Protein AF-A0A0R3S498-F1 (afdb_monomer)

Foldseek 3Di:
DDPPPVDPVVVVVVVVVVVVVVVVVVVVVVVVVVVVVVVVVVVVVVVVVVVVVVVVVVVVVVVVVVVVVVVVVVVVVVVVVVVVVVVVVVVVVVVVVVVVVLVVVLVVLVVVLVVLVVVLVVLVVVLVVLVVLLPDDDDDDPPCVVVSVVVSVVSVVVSVVSVVVSVVSVVVSVVSVVVSVVSVVVVVVVVVVVVVVPDDDDDDDDPDPPDDDDDDVVVVVVVVVVVVVVVVVVVVVVVVVVVVVVVVVVVVVVVVVVVVVVVVVVVVVVPPPDDDDDDDDDCVVVVVVVVVVVVVVVVVVVVVVVVVVVVVVVVVVVVVVVVVVVVVVVVVVVVVVVVVVVVVVVVVVVVVVVVVVVVVVVVVVVVVVVVVVVVVVVVVVVVVVVVVVVVVVVVVVVVVVVVVVVVVVVVVVVVVVVVVVVVVVVVVVVVVVVVVVVVVVVVVVVVVVVVVVVVVVVVVVVVVVVVVVVVVVVVVVVVVVVVVVVVVVVVVVVVVVVVVVVVVVVVVVVVVVVVVVVVVVVVVVVVVVVVVVVVVVVCPVVDDPDDDDDEDEYDEDYDEYYDEEYYDYDDYDDDDDDPDPDDDDDDDDDDDDDDDDPVPPVVVPDPPDDDDDDDDPDPPVPVPVPPPPPDDDDDDDDDDPDVVCVVVVVVVVVVVVVVVVVVVVVVVVVVVVVVVVVVVVVVVVVVVVVVVVVVVVVVVVVVVVVVVVVVVVVVVVVVVVVVVVVVVVVVVVVVVVVVVVVVVVVVVVVVVVVVVVVVVVVVVVVVVVVVVVVVVVVVVVVVVVVVVVVVVVVVVVVVVVVVVVVVPDDDDDDYDDDDDPPVVVVVVVVVVVVVVVVVVVVVVVVVVVVVVVVVVVVVVVVVVVVVVVVVVVVVVVVVVVVVVVVVVVVVVVVVVVVVVVVVVVVVVVVVVVVVVVVVVVVVVVVVVVVVVVVVVVVVVVVVVVVVVVVVVVVPDDVVVVVVVVVVVVPPPPDPWAAAPVPGDINPHHVVVDPVVPDDDDDDDDDDDDPDDDDDFAAAPVPGDTHDHVPDD

pLDDT: mean 72.14, std 18.14, range [28.45, 95.31]

Mean predicted aligned error: 26.69 Å

Radius of gyration: 90.66 Å; Cα contacts (8 Å, |Δi|>4): 85; chains: 1; bounding box: 261×166×275 Å

InterPro domains:
  IPR032108 CLIP1, zinc knuckle [PF16641] (976-993)
  IPR032108 CLIP1, zinc knuckle [PF16641] (1016-1029)

Organism: NCBI:txid1147741

Secondary structure (DSSP, 8-state):
------SHHHHHHHHHHHHHHHHHHHHHHHHHHHHHHHHHHHHHHHHHHHHHHHHHHHHHHHHHHHHHHHHHHHHHHHHHHHHHHHHHHHHHHHHHHHHHHHHHHHHHHHHHHHHHHHHHHHHHHHHHHHHHHH-------TTTHHHHHHHHHHHHHHHHHHHHHHHHHHHHHHHHHHHHHHHHHHHHHHHHHHHHHT-----S---STT-S---SHHHHHHHHHHHHHHHHHHHHHHHHHHHHHHHHHHHHHHHHHHHHHHHHHHHHHTSSS--------S-HHHHHHHHHHHHHHHHHHHHHHHHHHHHHHHHHHHHHHHHHHHHHHHHHHHHHHHHHHHHHHHHHHHHHHHHHHHHHHHHHHHHHHHHHHHHHHHHHHHHHHHHHHHHHHHHHHHHHHHHHHHHHHHHHHHHHHHHHHHHHHHHHHHHHHHHHHHHHHHHHHHHHHHHHHHHHHHHHHHHHHHHHHHHHHHHHHHHHHHHHHHHHHHHHHHHHHHHHHHHHHHHHHHHHHHHHHHHHHHHHHHHHHHHHHHHHHGGGGS-----------------------------------SSSS-S-----SSS-------TTSGGGTT--S--------SSHHHHHTTSSSS-----------HHHHHHHHHHHHHHHHHHHHHHHHHHHHHHHHHHHHHHHHHHHHHHHHHHHHHHHHHHHHHHHHHHHHHHHHHHHHHHHHHHHHHHHHHHHHHHHHHHHHHHHHHHHHHHHHHHHHHHHHHHHHHHHHHHHHHHHHHHHHHHHHHHHHHHHHHHHHHHHHHTTTGGG------------TTHHHHHHHHHHHHHHHHHHHHHHHHHHHHHHHHHHHHHHHHHHHHHHHHHHHHHHHHHHHHHHHHHHHHHHHHHHHHHHHHHHHHHHHHHHHHHHHHHHHHHHHHHHHHHHHHHHHHHHHHHHHHHHHHHHHHHS-HHHHHHHHHHHTT---PPPPEETTTTEESS--GGG-GGGS--S----------PPPPPPPB-TTT--BSS-TT--

Structure (mmCIF, N/CA/C/O backbone):
data_AF-A0A0R3S498-F1
#
_entry.id   AF-A0A0R3S498-F1
#
loop_
_atom_site.group_PDB
_atom_site.id
_atom_site.type_symbol
_atom_site.label_atom_id
_atom_site.label_alt_id
_atom_site.label_comp_id
_atom_site.label_asym_id
_atom_site.label_entity_id
_atom_site.label_seq_id
_atom_site.pdbx_PDB_ins_code
_atom_site.Cartn_x
_atom_site.Cartn_y
_atom_site.Cartn_z
_atom_site.occupancy
_atom_site.B_iso_or_equiv
_atom_site.auth_seq_id
_atom_site.auth_comp_id
_atom_site.auth_asym_id
_atom_site.auth_atom_id
_atom_site.pdbx_PDB_model_num
ATOM 1 N N . ARG A 1 1 ? -18.315 70.096 49.440 1.00 39.25 1 ARG A N 1
ATOM 2 C CA . ARG A 1 1 ? -18.188 70.009 50.917 1.00 39.25 1 ARG A CA 1
ATOM 3 C C . ARG A 1 1 ? -17.242 68.852 51.212 1.00 39.25 1 ARG A C 1
ATOM 5 O O . ARG A 1 1 ? -17.454 67.821 50.584 1.00 39.25 1 ARG A O 1
ATOM 12 N N . PRO A 1 2 ? -16.222 68.995 52.071 1.00 44.56 2 PRO A N 1
ATOM 13 C CA . PRO A 1 2 ? -15.453 67.844 52.532 1.00 44.56 2 PRO A CA 1
ATOM 14 C C . PRO A 1 2 ? -16.332 66.986 53.450 1.00 44.56 2 PRO A C 1
ATOM 16 O O . PRO A 1 2 ? -16.990 67.524 54.342 1.00 44.56 2 PRO A O 1
ATOM 19 N N . PHE A 1 3 ? -16.350 65.671 53.242 1.00 49.38 3 PHE A N 1
ATOM 20 C CA . PHE A 1 3 ? -16.829 64.740 54.262 1.00 49.38 3 PHE A CA 1
ATOM 21 C C . PHE A 1 3 ? -15.697 64.578 55.278 1.00 49.38 3 PHE A C 1
ATOM 23 O O . PHE A 1 3 ? -14.739 63.848 55.039 1.00 49.38 3 PHE A O 1
ATOM 30 N N . ILE A 1 4 ? -15.768 65.319 56.385 1.00 53.81 4 ILE A N 1
ATOM 31 C CA . ILE A 1 4 ? -14.825 65.149 57.492 1.00 53.81 4 ILE A CA 1
ATOM 32 C C . ILE A 1 4 ? -15.234 63.873 58.224 1.00 53.81 4 ILE A C 1
ATOM 34 O O . ILE A 1 4 ? -16.134 63.890 59.062 1.00 53.81 4 ILE A O 1
ATOM 38 N N . ILE A 1 5 ? -14.590 62.760 57.877 1.00 55.25 5 ILE A N 1
ATOM 39 C CA . ILE A 1 5 ? -14.733 61.495 58.596 1.00 55.25 5 ILE A CA 1
ATOM 40 C C . ILE A 1 5 ? -13.978 61.651 59.922 1.00 55.25 5 ILE A C 1
ATOM 42 O O . ILE A 1 5 ? -12.772 61.438 60.002 1.00 55.25 5 ILE A O 1
ATOM 46 N N . SER A 1 6 ? -14.691 62.112 60.949 1.00 55.38 6 SER A N 1
ATOM 47 C CA . SER A 1 6 ? -14.163 62.477 62.272 1.00 55.38 6 SER A CA 1
ATOM 48 C C . SER A 1 6 ? -14.044 61.300 63.252 1.00 55.38 6 SER A C 1
ATOM 50 O O . SER A 1 6 ? -13.807 61.505 64.439 1.00 55.38 6 SER A O 1
ATOM 52 N N . SER A 1 7 ? -14.188 60.065 62.764 1.00 62.16 7 SER A N 1
ATOM 53 C CA . SER A 1 7 ? -13.921 58.833 63.508 1.00 62.16 7 SER A CA 1
ATOM 54 C C . SER A 1 7 ? -12.735 58.114 62.872 1.00 62.16 7 SER A C 1
ATOM 56 O O . SER A 1 7 ? -12.737 57.907 61.659 1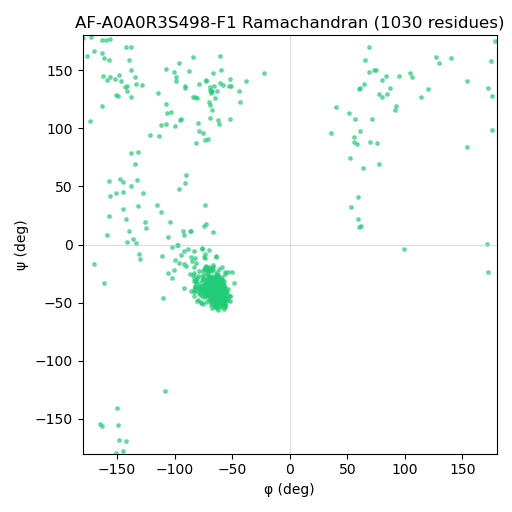.00 62.16 7 SER A O 1
ATOM 58 N N . SER A 1 8 ? -11.749 57.713 63.683 1.00 64.31 8 SER A N 1
ATOM 59 C CA . SER A 1 8 ? -10.558 56.973 63.233 1.00 64.31 8 SER A CA 1
ATOM 60 C C . SER A 1 8 ? -10.926 55.735 62.418 1.00 64.31 8 SER A C 1
ATOM 62 O O . SER A 1 8 ? -10.404 55.544 61.325 1.00 64.31 8 SER A O 1
ATOM 64 N N . ARG A 1 9 ? -11.922 54.978 62.890 1.00 65.94 9 ARG A N 1
ATOM 65 C CA . ARG A 1 9 ? -12.427 53.761 62.247 1.00 65.94 9 ARG A CA 1
ATOM 66 C C . ARG A 1 9 ? -12.847 53.989 60.793 1.00 65.94 9 ARG A C 1
ATOM 68 O O . ARG A 1 9 ? -12.463 53.231 59.919 1.00 65.94 9 ARG A O 1
ATOM 75 N N . GLY A 1 10 ? -13.547 55.090 60.511 1.00 70.31 10 GLY A N 1
ATOM 76 C CA . GLY A 1 10 ? -13.954 55.430 59.143 1.00 70.31 10 GLY A CA 1
ATOM 77 C C . GLY A 1 10 ? -12.802 55.907 58.244 1.00 70.31 10 GLY A C 1
ATOM 78 O O . GLY A 1 10 ? -12.945 55.903 57.024 1.00 70.31 10 GLY A O 1
ATOM 79 N N . GLN A 1 11 ? -11.670 56.327 58.819 1.00 73.00 11 GLN A N 1
ATOM 80 C CA . GLN A 1 11 ? -10.445 56.613 58.064 1.00 73.00 11 GLN A CA 1
ATOM 81 C C . GLN A 1 11 ? -9.660 55.324 57.785 1.00 73.00 11 GLN A C 1
ATOM 83 O O . GLN A 1 11 ? -9.147 55.165 56.681 1.00 73.00 11 GLN A O 1
ATOM 88 N N . GLU A 1 12 ? -9.632 54.385 58.735 1.00 75.81 12 GLU A N 1
ATOM 89 C CA . GLU A 1 12 ? -9.093 53.031 58.547 1.00 75.81 12 GLU A CA 1
ATOM 90 C C . GLU A 1 12 ? -9.887 52.261 57.479 1.00 75.81 12 GLU A C 1
ATOM 92 O O . GLU A 1 12 ? -9.286 51.707 56.561 1.00 75.81 12 GLU A O 1
ATOM 97 N N . ASP A 1 13 ? -11.224 52.303 57.527 1.00 79.44 13 ASP A N 1
ATOM 98 C CA . ASP A 1 13 ? -12.105 51.684 56.528 1.00 79.44 13 ASP A CA 1
ATOM 99 C C . ASP A 1 13 ? -11.882 52.282 55.120 1.00 79.44 13 ASP A C 1
ATOM 101 O O . ASP A 1 13 ? -11.817 51.544 54.135 1.00 79.44 13 ASP A O 1
ATOM 105 N N . LEU A 1 14 ? -11.695 53.607 55.007 1.00 80.25 14 LEU A N 1
ATOM 106 C CA . LEU A 1 14 ? -11.392 54.273 53.732 1.00 80.25 14 LEU A CA 1
ATOM 107 C C . LEU A 1 14 ? -9.984 53.939 53.215 1.00 80.25 14 LEU A C 1
ATOM 109 O O . LEU A 1 14 ? -9.815 53.683 52.023 1.00 80.25 14 LEU A O 1
ATOM 113 N N . PHE A 1 15 ? -8.975 53.929 54.091 1.00 82.00 15 PHE A N 1
ATOM 114 C CA . PHE A 1 15 ? -7.611 53.540 53.728 1.00 82.00 15 PHE A CA 1
ATOM 115 C C . PHE A 1 15 ? -7.569 52.084 53.260 1.00 82.00 15 PHE A C 1
ATOM 117 O O . PHE A 1 15 ? -6.961 51.785 52.235 1.00 82.00 15 PHE A O 1
ATOM 124 N N . LYS A 1 16 ? -8.282 51.192 53.956 1.00 86.69 16 LYS A N 1
ATOM 125 C CA . LYS A 1 16 ? -8.414 49.787 53.578 1.00 86.69 16 LYS A CA 1
ATOM 126 C C . LYS A 1 16 ? -9.124 49.620 52.234 1.00 86.69 16 LYS A C 1
ATOM 128 O O . LYS A 1 16 ? -8.611 48.903 51.386 1.00 86.69 16 LYS A O 1
ATOM 133 N N . ALA A 1 17 ? -10.231 50.325 51.992 1.00 86.44 17 ALA A N 1
ATOM 134 C CA . ALA A 1 17 ? -10.920 50.290 50.699 1.00 86.44 17 ALA A CA 1
ATOM 135 C C . ALA A 1 17 ? -10.026 50.772 49.538 1.00 86.44 17 ALA A C 1
ATOM 137 O O . ALA A 1 17 ? -10.043 50.180 48.460 1.00 86.44 17 ALA A O 1
ATOM 138 N N . LEU A 1 18 ? -9.202 51.803 49.761 1.00 86.88 18 LEU A N 1
ATOM 139 C CA . LEU A 1 18 ? -8.205 52.255 48.783 1.00 86.88 18 LEU A CA 1
ATOM 140 C C . LEU A 1 18 ? -7.071 51.238 48.593 1.00 86.88 18 LEU A C 1
ATOM 142 O O . LEU A 1 18 ? -6.649 51.013 47.463 1.00 86.88 18 LEU A O 1
ATOM 146 N N . GLN A 1 19 ? -6.595 50.603 49.666 1.00 90.44 19 GLN A N 1
ATOM 147 C CA . GLN A 1 19 ? -5.542 49.588 49.602 1.00 90.44 19 GLN A CA 1
ATOM 148 C C . GLN A 1 19 ? -6.020 48.304 48.907 1.00 90.44 19 GLN A C 1
ATOM 150 O O . GLN A 1 19 ? -5.275 47.712 48.132 1.00 90.44 19 GLN A O 1
ATOM 155 N N . ASP A 1 20 ? -7.254 47.873 49.160 1.00 89.56 20 ASP A N 1
ATOM 156 C CA . ASP A 1 20 ? -7.835 46.683 48.541 1.00 89.56 20 ASP A CA 1
ATOM 157 C C . ASP A 1 20 ? -8.203 46.948 47.067 1.00 89.56 20 ASP A C 1
ATOM 159 O O . ASP A 1 20 ? -7.953 46.090 46.223 1.00 89.56 20 ASP A O 1
ATOM 163 N N . SER A 1 21 ? -8.655 48.160 46.714 1.00 88.50 21 SER A N 1
ATOM 164 C CA . SER A 1 21 ? -8.834 48.562 45.306 1.00 88.50 21 SER A CA 1
ATOM 165 C C . SER A 1 21 ? -7.502 48.758 44.561 1.00 88.50 21 SER A C 1
ATOM 167 O O . SER A 1 21 ? -7.425 48.482 43.365 1.00 88.50 21 SER A O 1
ATOM 169 N N . LEU A 1 22 ? -6.424 49.168 45.245 1.00 90.50 22 LEU A N 1
ATOM 170 C CA . LEU A 1 22 ? -5.083 49.195 44.651 1.00 90.50 22 LEU A CA 1
ATOM 171 C C . LEU A 1 22 ? -4.611 47.775 44.304 1.00 90.50 22 LEU A C 1
ATOM 173 O O . LEU A 1 22 ? -4.243 47.542 43.156 1.00 90.50 22 LEU A O 1
ATOM 177 N N . LYS A 1 23 ? -4.738 46.816 45.235 1.00 92.00 23 LYS A N 1
ATOM 178 C CA . LYS A 1 23 ? -4.445 45.391 44.976 1.00 92.00 23 LYS A CA 1
ATOM 179 C C . LYS A 1 23 ? -5.274 44.830 43.822 1.00 92.00 23 LYS A C 1
ATOM 181 O O . LYS A 1 23 ? -4.757 44.064 43.022 1.00 92.00 23 LYS A O 1
ATOM 186 N N . GLU A 1 24 ? -6.550 45.204 43.720 1.00 91.19 24 GLU A N 1
ATOM 187 C CA . GLU A 1 24 ? -7.433 44.814 42.610 1.00 91.19 24 GLU A CA 1
ATOM 188 C C . GLU A 1 24 ? -6.917 45.330 41.251 1.00 91.19 24 GLU A C 1
ATOM 190 O O . GLU A 1 24 ? -7.062 44.656 40.233 1.00 91.19 24 GLU A O 1
ATOM 195 N N . LYS A 1 25 ? -6.279 46.510 41.210 1.00 91.50 25 LYS A N 1
ATOM 196 C CA . LYS A 1 25 ? -5.637 47.019 39.986 1.00 91.50 25 LYS A CA 1
ATOM 197 C C . LYS A 1 25 ? -4.251 46.434 39.745 1.00 91.50 25 LYS A C 1
ATOM 199 O O . LYS A 1 25 ? -3.906 46.224 38.587 1.00 91.50 25 LYS A O 1
ATOM 204 N N . GLU A 1 26 ? -3.498 46.106 40.790 1.00 92.31 26 GLU A N 1
ATOM 205 C CA . GLU A 1 26 ? -2.232 45.373 40.680 1.00 92.31 26 GLU A CA 1
ATOM 206 C C . GLU A 1 26 ? -2.463 43.961 40.112 1.00 92.31 26 GLU A C 1
ATOM 208 O O . GLU A 1 26 ? -1.863 43.616 39.097 1.00 92.31 26 GLU A O 1
ATOM 213 N N . THR A 1 27 ? -3.416 43.187 40.643 1.00 90.69 27 THR A N 1
ATOM 214 C CA . THR A 1 27 ? -3.728 41.839 40.125 1.00 90.69 27 THR A CA 1
ATOM 215 C C . THR A 1 27 ? -4.327 41.860 38.716 1.00 90.69 27 THR A C 1
ATOM 217 O O . THR A 1 27 ? -4.015 40.981 37.912 1.00 90.69 27 THR A O 1
ATOM 220 N N . HIS A 1 28 ? -5.121 42.878 38.364 1.00 92.31 28 HIS A N 1
ATOM 221 C CA . HIS A 1 28 ? -5.605 43.076 36.991 1.00 92.31 28 HIS A CA 1
ATOM 222 C C . HIS A 1 28 ? -4.467 43.459 36.021 1.00 92.31 28 HIS A C 1
ATOM 224 O O . HIS A 1 28 ? -4.487 43.053 34.857 1.00 92.31 28 HIS A O 1
ATOM 230 N N . LEU A 1 29 ? -3.455 44.213 36.466 1.00 91.50 29 LEU A N 1
ATOM 231 C CA . LEU A 1 29 ? -2.253 44.485 35.668 1.00 91.50 29 LEU A CA 1
ATOM 232 C C . LEU A 1 29 ? -1.417 43.210 35.481 1.00 91.50 29 LEU A C 1
ATOM 234 O O . LEU A 1 29 ? -1.029 42.902 34.357 1.00 91.50 29 LEU A O 1
ATOM 238 N N . GLU A 1 30 ? -1.208 42.425 36.541 1.00 93.25 30 GLU A N 1
ATOM 239 C CA . GLU A 1 30 ? -0.545 41.115 36.469 1.00 93.25 30 GLU A CA 1
ATOM 240 C C . GLU A 1 30 ? -1.302 40.108 35.590 1.00 93.25 30 GLU A C 1
ATOM 242 O O . GLU A 1 30 ? -0.683 39.236 34.981 1.00 93.25 30 GLU A O 1
ATOM 247 N N . GLN A 1 31 ? -2.634 40.186 35.527 1.00 93.31 31 GLN A N 1
ATOM 248 C CA . GLN A 1 31 ? -3.446 39.393 34.602 1.00 93.31 31 GLN A CA 1
ATOM 249 C C . GLN A 1 31 ? -3.202 39.821 33.148 1.00 93.31 31 GLN A C 1
ATOM 251 O O . GLN A 1 31 ? -2.762 38.989 32.361 1.00 93.31 31 GLN A O 1
ATOM 256 N N . MET A 1 32 ? -3.365 41.108 32.815 1.00 91.38 32 MET A N 1
ATOM 257 C CA . MET A 1 32 ? -3.145 41.603 31.445 1.00 91.38 32 MET A CA 1
ATOM 258 C C . MET A 1 32 ? -1.709 41.384 30.945 1.00 91.38 32 MET A C 1
ATOM 260 O O . MET A 1 32 ? -1.496 41.190 29.751 1.00 91.38 32 MET A O 1
ATOM 264 N N . ILE A 1 33 ? -0.709 41.416 31.833 1.00 91.56 33 ILE A N 1
ATOM 265 C CA . ILE A 1 33 ? 0.679 41.084 31.476 1.00 91.56 33 ILE A CA 1
ATOM 266 C C . ILE A 1 33 ? 0.789 39.599 31.103 1.00 91.56 33 ILE A C 1
ATOM 268 O O . ILE A 1 33 ? 1.317 39.289 30.040 1.00 91.56 33 ILE A O 1
ATOM 272 N N . ARG A 1 34 ? 0.234 38.689 31.918 1.00 92.94 34 ARG A N 1
ATOM 273 C CA . ARG A 1 34 ? 0.238 37.242 31.630 1.00 92.94 34 ARG A CA 1
ATOM 274 C C . ARG A 1 34 ? -0.536 36.887 30.363 1.00 92.94 34 ARG A C 1
ATOM 276 O O . ARG A 1 34 ? -0.051 36.072 29.588 1.00 92.94 34 ARG A O 1
ATOM 283 N N . GLU A 1 35 ? -1.694 37.502 30.141 1.00 87.81 35 GLU A N 1
ATOM 284 C CA . GLU A 1 35 ? -2.485 37.336 28.914 1.00 87.81 35 GLU A CA 1
ATOM 285 C C . GLU A 1 35 ? -1.668 37.772 27.690 1.00 87.81 35 GLU A C 1
ATOM 287 O O . GLU A 1 35 ? -1.515 37.005 26.745 1.00 87.81 35 GLU A O 1
ATOM 292 N N . ARG A 1 36 ? -1.027 38.944 27.748 1.00 91.12 36 ARG A N 1
ATOM 293 C CA . ARG A 1 36 ? -0.223 39.469 26.637 1.00 91.12 36 ARG A CA 1
ATOM 294 C C . ARG A 1 36 ? 1.093 38.722 26.399 1.00 91.12 36 ARG A C 1
ATOM 296 O O . ARG A 1 36 ? 1.588 38.691 25.274 1.00 91.12 36 ARG A O 1
ATOM 303 N N . ASP A 1 37 ? 1.683 38.133 27.433 1.00 92.62 37 ASP A N 1
ATOM 304 C CA . ASP A 1 37 ? 2.843 37.250 27.283 1.00 92.62 37 ASP A CA 1
ATOM 305 C C . ASP A 1 37 ? 2.440 35.871 26.739 1.00 92.62 37 ASP A C 1
ATOM 307 O O . ASP A 1 37 ? 3.201 35.273 25.978 1.00 92.62 37 ASP A O 1
ATOM 311 N N . LEU A 1 38 ? 1.221 35.402 27.023 1.00 91.19 38 LEU A N 1
ATOM 312 C CA . LEU A 1 38 ? 0.642 34.221 26.383 1.00 91.19 38 LEU A CA 1
ATOM 313 C C . LEU A 1 38 ? 0.354 34.480 24.892 1.00 91.19 38 LEU A C 1
ATOM 315 O O . LEU A 1 38 ? 0.858 33.726 24.063 1.00 91.19 38 LEU A O 1
ATOM 319 N N . GLU A 1 39 ? -0.291 35.601 24.538 1.00 91.62 39 GLU A N 1
ATOM 320 C CA . GLU A 1 39 ? -0.467 36.058 23.142 1.00 91.62 39 GLU A CA 1
ATOM 321 C C . GLU A 1 39 ? 0.868 36.099 22.372 1.00 91.62 39 GLU A C 1
ATOM 323 O O . GLU A 1 39 ? 0.956 35.654 21.228 1.00 91.62 39 GLU A O 1
ATOM 328 N N . ARG A 1 40 ? 1.938 36.621 22.991 1.00 91.44 40 ARG A N 1
ATOM 329 C CA . ARG A 1 40 ? 3.284 36.672 22.387 1.00 91.44 40 ARG A CA 1
ATOM 330 C C . ARG A 1 40 ? 3.859 35.284 22.125 1.00 91.44 40 ARG A C 1
ATOM 332 O O . ARG A 1 40 ? 4.440 35.067 21.063 1.00 91.44 40 ARG A O 1
ATOM 339 N N . ASN A 1 41 ? 3.710 34.364 23.075 1.00 92.31 41 ASN A N 1
ATOM 340 C CA . ASN A 1 41 ? 4.191 32.991 22.937 1.00 92.31 41 ASN A CA 1
ATOM 341 C C . ASN A 1 41 ? 3.405 32.227 21.859 1.00 92.31 41 ASN A C 1
ATOM 343 O O . ASN A 1 41 ? 4.006 31.499 21.070 1.00 92.31 41 ASN A O 1
ATOM 347 N N . GLU A 1 42 ? 2.090 32.438 21.769 1.00 89.38 42 GLU A N 1
ATOM 348 C CA . GLU A 1 42 ? 1.249 31.878 20.706 1.00 89.38 42 GLU A CA 1
ATOM 349 C C . GLU A 1 42 ? 1.617 32.452 19.331 1.00 89.38 42 GLU A C 1
ATOM 351 O O . GLU A 1 42 ? 1.823 31.688 18.390 1.00 89.38 42 GLU A O 1
ATOM 356 N N . MET A 1 43 ? 1.812 33.769 19.213 1.00 90.00 43 MET A N 1
ATOM 357 C CA . MET A 1 43 ? 2.264 34.402 17.967 1.00 90.00 43 MET A CA 1
ATOM 358 C C . MET A 1 43 ? 3.658 33.928 17.528 1.00 90.00 43 MET A C 1
ATOM 360 O O . MET A 1 43 ? 3.875 33.706 16.338 1.00 90.00 43 MET A O 1
ATOM 364 N N . ALA A 1 44 ? 4.591 33.714 18.462 1.00 89.50 44 ALA A N 1
ATOM 365 C CA . ALA A 1 44 ? 5.899 33.129 18.157 1.00 89.50 44 ALA A CA 1
ATOM 366 C C . ALA A 1 44 ? 5.778 31.664 17.694 1.00 89.50 44 ALA A C 1
ATOM 368 O O . ALA A 1 44 ? 6.395 31.268 16.705 1.00 89.50 44 ALA A O 1
ATOM 369 N N . ALA A 1 45 ? 4.931 30.864 18.351 1.00 89.44 45 ALA A N 1
ATOM 370 C CA . ALA A 1 45 ? 4.652 29.490 17.938 1.00 89.44 45 ALA A CA 1
ATOM 371 C C . ALA A 1 45 ? 3.960 29.414 16.562 1.00 89.44 45 ALA A C 1
ATOM 373 O O . ALA A 1 45 ? 4.209 28.476 15.804 1.00 89.44 45 ALA A O 1
ATOM 374 N N . LEU A 1 46 ? 3.122 30.398 16.217 1.00 89.31 46 LEU A N 1
ATOM 375 C CA . LEU A 1 46 ? 2.514 30.528 14.893 1.00 89.31 46 LEU A CA 1
ATOM 376 C C . LEU A 1 46 ? 3.539 30.942 13.827 1.00 89.31 46 LEU A C 1
ATOM 378 O O . LEU A 1 46 ? 3.558 30.305 12.777 1.00 89.31 46 LEU A O 1
ATOM 382 N N . SER A 1 47 ? 4.433 31.904 14.099 1.00 90.25 47 SER A N 1
ATOM 383 C CA . SER A 1 47 ? 5.523 32.280 13.173 1.00 90.25 47 SER A CA 1
ATOM 384 C C . SER A 1 47 ? 6.386 31.067 12.823 1.00 90.25 47 SER A C 1
ATOM 386 O O . SER A 1 47 ? 6.461 30.676 11.659 1.00 90.25 47 SER A O 1
ATOM 388 N N . ASN A 1 48 ? 6.886 30.358 13.841 1.00 89.25 48 ASN A N 1
ATOM 389 C CA . ASN A 1 48 ? 7.697 29.152 13.660 1.00 89.25 48 ASN A CA 1
ATOM 390 C C . ASN A 1 48 ? 6.952 28.046 12.881 1.00 89.25 48 ASN A C 1
ATOM 392 O O . ASN A 1 48 ? 7.571 27.264 12.158 1.00 89.25 48 ASN A O 1
ATOM 396 N N . ARG A 1 49 ? 5.618 27.955 13.011 1.00 89.25 49 ARG A N 1
ATOM 397 C CA . ARG A 1 49 ? 4.789 27.014 12.236 1.00 89.25 49 ARG A CA 1
ATOM 398 C C . ARG A 1 49 ? 4.607 27.445 10.781 1.00 89.25 49 ARG A C 1
ATOM 400 O O . ARG A 1 49 ? 4.595 26.565 9.923 1.00 89.25 49 ARG A O 1
ATOM 407 N N . CYS A 1 50 ? 4.484 28.741 10.501 1.00 87.50 50 CYS A N 1
ATOM 408 C CA . CYS A 1 50 ? 4.457 29.277 9.139 1.00 87.50 50 CYS A CA 1
ATOM 409 C C . CYS A 1 50 ? 5.814 29.088 8.451 1.00 87.50 50 CYS A C 1
ATOM 411 O O . CYS A 1 50 ? 5.866 28.511 7.372 1.00 87.50 50 CYS A O 1
ATOM 413 N N . GLU A 1 51 ? 6.913 29.445 9.113 1.00 89.75 51 GLU A N 1
ATOM 414 C CA . GLU A 1 51 ? 8.280 29.278 8.599 1.00 89.75 51 GLU A CA 1
ATOM 415 C C . GLU A 1 51 ? 8.600 27.799 8.303 1.00 89.75 51 GLU A C 1
ATOM 417 O O . GLU A 1 51 ? 9.129 27.466 7.242 1.00 89.75 51 GLU A O 1
ATOM 422 N N . LEU A 1 52 ? 8.186 26.875 9.182 1.00 88.50 52 LEU A N 1
ATOM 423 C CA . LEU A 1 52 ? 8.300 25.431 8.942 1.00 88.50 52 LEU A CA 1
ATOM 424 C C . LEU A 1 52 ? 7.381 24.930 7.808 1.00 88.50 52 LEU A C 1
ATOM 426 O O . LEU A 1 52 ? 7.704 23.933 7.158 1.00 88.50 52 LEU A O 1
ATOM 430 N N . ALA A 1 53 ? 6.240 25.580 7.566 1.00 83.25 53 ALA A N 1
ATOM 431 C CA . ALA A 1 53 ? 5.364 25.263 6.441 1.00 83.25 53 ALA A CA 1
ATOM 432 C C . ALA A 1 53 ? 5.959 25.763 5.114 1.00 83.25 53 ALA A C 1
ATOM 434 O O . ALA A 1 53 ? 6.026 24.990 4.163 1.00 83.25 53 ALA A O 1
ATOM 435 N N . GLU A 1 54 ? 6.477 26.991 5.062 1.00 88.75 54 GLU A N 1
ATOM 436 C CA . GLU A 1 54 ? 7.174 27.562 3.900 1.00 88.75 54 GLU A CA 1
ATOM 437 C C . GLU A 1 54 ? 8.437 26.760 3.540 1.00 88.75 54 GLU A C 1
ATOM 439 O O . GLU A 1 54 ? 8.664 26.435 2.370 1.00 88.75 54 GLU A O 1
ATOM 444 N N . ALA A 1 55 ? 9.214 26.335 4.542 1.00 89.31 55 ALA A N 1
ATOM 445 C CA . ALA A 1 55 ? 10.351 25.433 4.352 1.00 89.31 55 ALA A CA 1
ATOM 446 C C . ALA A 1 55 ? 9.934 24.068 3.768 1.00 89.31 55 ALA A C 1
ATOM 448 O O . ALA A 1 55 ? 10.654 23.494 2.953 1.00 89.31 55 ALA A O 1
ATOM 449 N N . LYS A 1 56 ? 8.755 23.547 4.136 1.00 89.88 56 LYS A N 1
ATOM 450 C CA . LYS A 1 56 ? 8.209 22.307 3.557 1.00 89.88 56 LYS A CA 1
ATOM 451 C C . LYS A 1 56 ? 7.645 22.508 2.153 1.00 89.88 56 LYS A C 1
ATOM 453 O O . LYS A 1 56 ? 7.854 21.642 1.311 1.00 89.88 56 LYS A O 1
ATOM 458 N N . VAL A 1 57 ? 6.973 23.627 1.877 1.00 88.88 57 VAL A N 1
ATOM 459 C CA . VAL A 1 57 ? 6.470 23.962 0.533 1.00 88.88 57 VAL A CA 1
ATOM 460 C C . VAL A 1 57 ? 7.637 24.079 -0.444 1.00 88.88 57 VAL A C 1
ATOM 462 O O . VAL A 1 57 ? 7.652 23.372 -1.445 1.00 88.88 57 VAL A O 1
ATOM 465 N N . THR A 1 58 ? 8.669 24.855 -0.109 1.00 88.62 58 THR A N 1
ATOM 466 C CA . THR A 1 58 ? 9.863 25.008 -0.961 1.00 88.62 58 THR A CA 1
ATOM 467 C C . THR A 1 58 ? 10.636 23.694 -1.150 1.00 88.62 58 THR A C 1
ATOM 469 O O . THR A 1 58 ? 11.101 23.404 -2.256 1.00 88.62 58 THR A O 1
ATOM 472 N N . GLN A 1 59 ? 10.712 22.830 -0.127 1.00 89.56 59 GLN A N 1
ATOM 473 C CA . GLN A 1 59 ? 11.229 21.463 -0.291 1.00 89.56 59 GLN A CA 1
ATOM 474 C C . GLN A 1 59 ? 10.372 20.630 -1.258 1.00 89.56 59 GLN A C 1
ATOM 476 O O . GLN A 1 59 ? 10.927 19.994 -2.156 1.00 89.56 59 GLN A O 1
ATOM 481 N N . LEU A 1 60 ? 9.042 20.655 -1.133 1.00 88.62 60 LEU A N 1
ATOM 482 C CA . LEU A 1 60 ? 8.127 19.930 -2.022 1.00 88.62 60 LEU A CA 1
ATOM 483 C C . LEU A 1 60 ? 8.167 20.457 -3.464 1.00 88.62 60 LEU A C 1
ATOM 485 O O . LEU A 1 60 ? 8.115 19.659 -4.395 1.00 88.62 60 LEU A O 1
ATOM 489 N N . GLU A 1 61 ? 8.337 21.762 -3.675 1.00 89.00 61 GLU A N 1
ATOM 490 C CA . GLU A 1 61 ? 8.556 22.359 -4.999 1.00 89.00 61 GLU A CA 1
ATOM 491 C C . GLU A 1 61 ? 9.890 21.908 -5.616 1.00 89.00 61 GLU A C 1
ATOM 493 O O . GLU A 1 61 ? 9.944 21.571 -6.804 1.00 89.00 61 GLU A O 1
ATOM 498 N N . SER A 1 62 ? 10.959 21.813 -4.816 1.00 87.38 62 SER A N 1
ATOM 499 C CA . SER A 1 62 ? 12.248 21.275 -5.278 1.00 87.38 62 SER A CA 1
ATOM 500 C C . SER A 1 62 ? 12.169 19.779 -5.629 1.00 87.38 62 SER A C 1
ATOM 502 O O . SER A 1 62 ? 12.705 19.347 -6.649 1.00 87.38 62 SER A O 1
ATOM 504 N N . ALA A 1 63 ? 11.422 18.991 -4.848 1.00 87.12 63 ALA A N 1
ATOM 505 C CA . ALA A 1 63 ? 11.184 17.576 -5.124 1.00 87.12 63 ALA A CA 1
ATOM 506 C C . ALA A 1 63 ? 10.298 17.377 -6.364 1.00 87.12 63 ALA A C 1
ATOM 508 O O . ALA A 1 63 ? 10.584 16.516 -7.196 1.00 87.12 63 ALA A O 1
ATOM 509 N N . LYS A 1 64 ? 9.259 18.208 -6.528 1.00 89.38 64 LYS A N 1
ATOM 510 C CA . LYS A 1 64 ? 8.385 18.201 -7.704 1.00 89.38 64 LYS A CA 1
ATOM 511 C C . LYS A 1 64 ? 9.159 18.550 -8.973 1.00 89.38 64 LYS A C 1
ATOM 513 O O . LYS A 1 64 ? 9.081 17.807 -9.939 1.00 89.38 64 LYS A O 1
ATOM 518 N N . THR A 1 65 ? 9.938 19.631 -8.973 1.00 89.94 65 THR A N 1
ATOM 519 C CA . THR A 1 65 ? 10.716 20.030 -10.160 1.00 89.94 65 THR A CA 1
ATOM 520 C C . THR A 1 65 ? 11.774 18.993 -10.547 1.00 89.94 65 THR A C 1
ATOM 522 O O . THR A 1 65 ? 12.016 18.796 -11.737 1.00 89.94 65 THR A O 1
ATOM 525 N N . LEU A 1 66 ? 12.347 18.263 -9.581 1.00 87.44 66 LEU A N 1
ATOM 526 C CA . LEU A 1 66 ? 13.194 17.099 -9.855 1.00 87.44 66 LEU A CA 1
ATOM 527 C C . LEU A 1 66 ? 12.399 15.924 -10.458 1.00 87.44 66 LEU A C 1
ATOM 529 O O . LEU A 1 66 ? 12.868 15.296 -11.407 1.00 87.44 66 LEU A O 1
ATOM 533 N N . ALA A 1 67 ? 11.197 15.637 -9.950 1.00 85.06 67 ALA A N 1
ATOM 534 C CA . ALA A 1 67 ? 10.322 14.597 -10.492 1.00 85.06 67 ALA A CA 1
ATOM 535 C C . ALA A 1 67 ? 9.832 14.928 -11.916 1.00 85.06 67 ALA A C 1
ATOM 537 O O . ALA A 1 67 ? 9.863 14.059 -12.784 1.00 85.06 67 ALA A O 1
ATOM 538 N N . ASP A 1 68 ? 9.471 16.185 -12.189 1.00 88.75 68 ASP A N 1
ATOM 539 C CA . ASP A 1 68 ? 9.085 16.674 -13.519 1.00 88.75 68 ASP A CA 1
ATOM 540 C C . ASP A 1 68 ? 10.257 16.533 -14.521 1.00 88.75 68 ASP A C 1
ATOM 542 O O . ASP A 1 68 ? 10.065 16.089 -15.655 1.00 88.75 68 ASP A O 1
ATOM 546 N N . GLN A 1 69 ? 11.499 16.817 -14.095 1.00 89.69 69 GLN A N 1
ATOM 547 C CA . GLN A 1 69 ? 12.708 16.578 -14.901 1.00 89.69 69 GLN A CA 1
ATOM 548 C C . GLN A 1 69 ? 12.954 15.085 -15.175 1.00 89.69 69 GLN A C 1
ATOM 550 O O . GLN A 1 69 ? 13.315 14.715 -16.294 1.00 89.69 69 GLN A O 1
ATOM 555 N N . GLN A 1 70 ? 12.749 14.216 -14.179 1.00 90.38 70 GLN A N 1
ATOM 556 C CA . GLN A 1 70 ? 12.853 12.763 -14.355 1.00 90.38 70 GLN A CA 1
ATOM 557 C C . GLN A 1 70 ? 11.763 12.221 -15.290 1.00 90.38 70 GLN A C 1
ATOM 559 O O . GLN A 1 70 ? 12.050 11.356 -16.118 1.00 90.38 70 GLN A O 1
ATOM 564 N N . LEU A 1 71 ? 10.541 12.754 -15.210 1.00 88.00 71 LEU A N 1
ATOM 565 C CA . LEU A 1 71 ? 9.422 12.382 -16.073 1.00 88.00 71 LEU A CA 1
ATOM 566 C C . LEU A 1 71 ? 9.700 12.739 -17.539 1.00 88.00 71 LEU A C 1
ATOM 568 O O . LEU A 1 71 ? 9.517 11.895 -18.416 1.00 88.00 71 LEU A O 1
ATOM 572 N N . GLU A 1 72 ? 10.200 13.946 -17.815 1.00 90.56 72 GLU A N 1
ATOM 573 C CA . GLU A 1 72 ? 10.541 14.357 -19.182 1.00 90.56 72 GLU A CA 1
ATOM 574 C C . GLU A 1 72 ? 11.756 13.577 -19.726 1.00 90.56 72 GLU A C 1
ATOM 576 O O . GLU A 1 72 ? 11.765 13.177 -20.889 1.00 90.56 72 GLU A O 1
ATOM 581 N N . ALA A 1 73 ? 12.745 13.253 -18.883 1.00 86.06 73 ALA A N 1
ATOM 582 C CA . ALA A 1 73 ? 13.859 12.380 -19.266 1.00 86.06 73 ALA A CA 1
ATOM 583 C C . ALA A 1 73 ? 13.403 10.941 -19.593 1.00 86.06 73 ALA A C 1
ATOM 585 O O . ALA A 1 73 ? 13.874 10.350 -20.569 1.00 86.06 73 ALA A O 1
ATOM 586 N N . LEU A 1 74 ? 12.463 10.385 -18.818 1.00 86.81 74 LEU A N 1
ATOM 587 C CA . LEU A 1 74 ? 11.827 9.095 -19.104 1.00 86.81 74 LEU A CA 1
ATOM 588 C C . LEU A 1 74 ? 11.026 9.147 -20.410 1.00 86.81 74 LEU A C 1
ATOM 590 O O . LEU A 1 74 ? 11.177 8.257 -21.242 1.00 86.81 74 LEU A O 1
ATOM 594 N N . LYS A 1 75 ? 10.243 10.207 -20.629 1.00 90.06 75 LYS A N 1
ATOM 595 C CA . LYS A 1 75 ? 9.474 10.438 -21.860 1.00 90.06 75 LYS A CA 1
ATOM 596 C C . LYS A 1 75 ? 10.370 10.492 -23.100 1.00 90.06 75 LYS A C 1
ATOM 598 O O . LYS A 1 75 ? 10.141 9.730 -24.031 1.00 90.06 75 LYS A O 1
ATOM 603 N N . ILE A 1 76 ? 11.472 11.244 -23.064 1.00 90.62 76 ILE A N 1
ATOM 604 C CA . ILE A 1 76 ? 12.471 11.274 -24.150 1.00 90.62 76 ILE A CA 1
ATOM 605 C C . ILE A 1 76 ? 13.076 9.879 -24.411 1.00 90.62 76 ILE A C 1
ATOM 607 O O . ILE A 1 76 ? 13.372 9.532 -25.558 1.00 90.62 76 ILE A O 1
ATOM 611 N N . MET A 1 77 ? 13.260 9.046 -23.378 1.00 85.69 77 MET A N 1
ATOM 612 C CA . MET A 1 77 ? 13.705 7.657 -23.557 1.00 85.69 77 MET A CA 1
ATOM 613 C C . MET A 1 77 ? 12.614 6.747 -24.140 1.00 85.69 77 MET A C 1
ATOM 615 O O . MET A 1 77 ? 12.941 5.892 -24.966 1.00 85.69 77 MET A O 1
ATOM 619 N N . VAL A 1 78 ? 11.343 6.953 -23.780 1.00 86.50 78 VAL A N 1
ATOM 620 C CA . VAL A 1 78 ? 10.190 6.251 -24.368 1.00 86.50 78 VAL A CA 1
ATOM 621 C C . VAL A 1 78 ? 10.037 6.621 -25.842 1.00 86.50 78 VAL A C 1
ATOM 623 O O . VAL A 1 78 ? 10.099 5.713 -26.668 1.00 86.50 78 VAL A O 1
ATOM 626 N N . ASP A 1 79 ? 9.992 7.909 -26.192 1.00 89.19 79 ASP A N 1
ATOM 627 C CA . ASP A 1 79 ? 9.912 8.403 -27.577 1.00 89.19 79 ASP A CA 1
ATOM 628 C C . ASP A 1 79 ? 11.050 7.824 -28.443 1.00 89.19 79 ASP A C 1
ATOM 630 O O . ASP A 1 79 ? 10.849 7.369 -29.572 1.00 89.19 79 ASP A O 1
ATOM 634 N N . LYS A 1 80 ? 12.268 7.766 -27.885 1.00 86.19 80 LYS A N 1
ATOM 635 C CA . LYS A 1 80 ? 13.453 7.181 -28.533 1.00 86.19 80 LYS A CA 1
ATOM 636 C C . LYS A 1 80 ? 13.388 5.654 -28.658 1.00 86.19 80 LYS A C 1
ATOM 638 O O . LYS A 1 80 ? 13.992 5.101 -29.579 1.00 86.19 80 LYS A O 1
ATOM 643 N N . SER A 1 81 ? 12.697 4.963 -27.753 1.00 78.12 81 SER A N 1
ATOM 644 C CA . SER A 1 81 ? 12.462 3.518 -27.854 1.00 78.12 81 SER A CA 1
ATOM 645 C C . SER A 1 81 ? 11.347 3.194 -28.852 1.00 78.12 81 SER A C 1
ATOM 647 O O . SER A 1 81 ? 11.536 2.322 -29.693 1.00 78.12 81 SER A O 1
ATOM 649 N N . GLU A 1 82 ? 10.259 3.967 -28.868 1.00 87.88 82 GLU A N 1
ATOM 650 C CA . GLU A 1 82 ? 9.162 3.837 -29.829 1.00 87.88 82 GLU A CA 1
ATOM 651 C C . GLU A 1 82 ? 9.642 4.129 -31.259 1.00 87.88 82 GLU A C 1
ATOM 653 O O . GLU A 1 82 ? 9.307 3.400 -32.190 1.00 87.88 82 GLU A O 1
ATOM 658 N N . ALA A 1 83 ? 10.512 5.129 -31.443 1.00 87.56 83 ALA A N 1
ATOM 659 C CA . ALA A 1 83 ? 11.170 5.383 -32.724 1.00 87.56 83 ALA A CA 1
ATOM 660 C C . ALA A 1 83 ? 12.034 4.195 -33.193 1.00 87.56 83 ALA A C 1
ATOM 662 O O . ALA A 1 83 ? 12.021 3.861 -34.377 1.00 87.56 83 ALA A O 1
ATOM 663 N N . LYS A 1 84 ? 12.752 3.519 -32.282 1.00 83.56 84 LYS A N 1
ATOM 664 C CA . LYS A 1 84 ? 13.503 2.292 -32.608 1.00 83.56 84 LYS A CA 1
ATOM 665 C C . LYS A 1 84 ? 12.583 1.124 -32.958 1.00 83.56 84 LYS A C 1
ATOM 667 O O . LYS A 1 84 ? 12.891 0.407 -33.903 1.00 83.56 84 LYS A O 1
ATOM 672 N N . VAL A 1 85 ? 11.479 0.948 -32.228 1.00 84.00 85 VAL A N 1
ATOM 673 C CA . VAL A 1 85 ? 10.471 -0.086 -32.513 1.00 84.00 85 VAL A CA 1
ATOM 674 C C . VAL A 1 85 ? 9.877 0.137 -33.901 1.00 84.00 85 VAL A C 1
ATOM 676 O O . VAL A 1 85 ? 9.949 -0.765 -34.719 1.00 84.00 85 VAL A O 1
ATOM 679 N N . LYS A 1 86 ? 9.456 1.362 -34.244 1.00 86.88 86 LYS A N 1
ATOM 680 C CA . LYS A 1 86 ? 8.949 1.692 -35.590 1.00 86.88 86 LYS A CA 1
ATOM 681 C C . LYS A 1 86 ? 9.956 1.408 -36.709 1.00 86.88 86 LYS A C 1
ATOM 683 O O . LYS A 1 86 ? 9.560 0.951 -37.776 1.00 86.88 86 LYS A O 1
ATOM 688 N N . VAL A 1 87 ? 11.251 1.658 -36.488 1.00 86.69 87 VAL A N 1
ATOM 689 C CA . VAL A 1 87 ? 12.300 1.288 -37.457 1.00 86.69 87 VAL A CA 1
ATOM 690 C C . VAL A 1 87 ? 12.432 -0.234 -37.567 1.00 86.69 87 VAL A C 1
ATOM 692 O O . VAL A 1 87 ? 12.468 -0.747 -38.681 1.00 86.69 87 VAL A O 1
ATOM 695 N N . ALA A 1 88 ? 12.442 -0.957 -36.443 1.00 78.81 88 ALA A N 1
ATOM 696 C CA . ALA A 1 88 ? 12.494 -2.418 -36.434 1.00 78.81 88 ALA A CA 1
ATOM 697 C C . ALA A 1 88 ? 11.261 -3.048 -37.106 1.00 78.81 88 ALA A C 1
ATOM 699 O O . ALA A 1 88 ? 11.423 -3.952 -37.916 1.00 78.81 88 ALA A O 1
ATOM 700 N N . ASP A 1 89 ? 10.056 -2.532 -36.853 1.00 82.31 89 ASP A N 1
ATOM 701 C CA . ASP A 1 89 ? 8.814 -2.965 -37.497 1.00 82.31 89 ASP A CA 1
ATOM 702 C C . ASP A 1 89 ? 8.878 -2.760 -39.016 1.00 82.31 89 ASP A C 1
ATOM 704 O O . ASP A 1 89 ? 8.499 -3.651 -39.774 1.00 82.31 89 ASP A O 1
ATOM 708 N N . VAL A 1 90 ? 9.398 -1.621 -39.490 1.00 87.38 90 VAL A N 1
ATOM 709 C CA . VAL A 1 90 ? 9.610 -1.384 -40.929 1.00 87.38 90 VAL A CA 1
ATOM 710 C C . VAL A 1 90 ? 10.616 -2.384 -41.510 1.00 87.38 90 VAL A C 1
ATOM 712 O O . VAL A 1 90 ? 10.340 -2.965 -42.556 1.00 87.38 90 VAL A O 1
ATOM 715 N N . THR A 1 91 ? 11.733 -2.656 -40.826 1.00 85.56 91 THR A N 1
ATOM 716 C CA . THR A 1 91 ? 12.713 -3.668 -41.265 1.00 85.56 91 THR A CA 1
ATOM 717 C C . THR A 1 91 ? 12.130 -5.086 -41.267 1.00 85.56 91 THR A C 1
ATOM 719 O O . THR A 1 91 ? 12.382 -5.844 -42.198 1.00 85.56 91 THR A O 1
ATOM 722 N N . ILE A 1 92 ? 11.317 -5.450 -40.272 1.00 77.69 92 ILE A N 1
ATOM 723 C CA . ILE A 1 92 ? 10.636 -6.751 -40.204 1.00 77.69 92 ILE A CA 1
ATOM 724 C C . ILE A 1 92 ? 9.631 -6.892 -41.353 1.00 77.69 92 ILE A C 1
ATOM 726 O O . ILE A 1 92 ? 9.602 -7.933 -42.004 1.00 77.69 92 ILE A O 1
ATOM 730 N N . ASN A 1 93 ? 8.844 -5.853 -41.647 1.00 85.00 93 ASN A N 1
ATOM 731 C CA . ASN A 1 93 ? 7.910 -5.871 -42.773 1.00 85.00 93 ASN A CA 1
ATOM 732 C C . ASN A 1 93 ? 8.635 -5.972 -44.127 1.00 85.00 93 ASN A C 1
ATOM 734 O O . ASN A 1 93 ? 8.195 -6.735 -44.984 1.00 85.00 93 ASN A O 1
ATOM 738 N N . ASP A 1 94 ? 9.759 -5.273 -44.309 1.00 85.75 94 ASP A N 1
ATOM 739 C CA . ASP A 1 94 ? 10.581 -5.383 -45.521 1.00 85.75 94 ASP A CA 1
ATOM 740 C C . ASP A 1 94 ? 11.167 -6.799 -45.688 1.00 85.75 94 ASP A C 1
ATOM 742 O O . ASP A 1 94 ? 11.013 -7.413 -46.743 1.00 85.75 94 ASP A O 1
ATOM 746 N N . LEU A 1 95 ? 11.716 -7.388 -44.618 1.00 81.31 95 LEU A N 1
ATOM 747 C CA . LEU A 1 95 ? 12.188 -8.779 -44.620 1.00 81.31 95 LEU A CA 1
ATOM 748 C C . LEU A 1 95 ? 11.059 -9.788 -44.894 1.00 81.31 95 LEU A C 1
ATOM 750 O O . LEU A 1 95 ? 11.290 -10.782 -45.581 1.00 81.31 95 LEU A O 1
ATOM 754 N N . ILE A 1 96 ? 9.835 -9.543 -44.414 1.00 80.94 96 ILE A N 1
ATOM 755 C CA . ILE A 1 96 ? 8.657 -10.371 -44.727 1.00 80.94 96 ILE A CA 1
ATOM 756 C C . ILE A 1 96 ? 8.297 -10.281 -46.218 1.00 80.94 96 ILE A C 1
ATOM 758 O O . ILE A 1 96 ? 7.981 -11.308 -46.821 1.00 80.94 96 ILE A O 1
ATOM 762 N N . VAL A 1 97 ? 8.378 -9.093 -46.831 1.00 86.00 97 VAL A N 1
ATOM 763 C CA . VAL A 1 97 ? 8.181 -8.923 -48.282 1.00 86.00 97 VAL A CA 1
ATOM 764 C C . VAL A 1 97 ? 9.278 -9.653 -49.058 1.00 86.00 97 VAL A C 1
ATOM 766 O O . VAL A 1 97 ? 8.957 -10.474 -49.914 1.00 86.00 97 VAL A O 1
ATOM 769 N N . GLN A 1 98 ? 10.553 -9.465 -48.703 1.00 79.44 98 GLN A N 1
ATOM 770 C CA . GLN A 1 98 ? 11.665 -10.169 -49.352 1.00 79.44 98 GLN A CA 1
ATOM 771 C C . GLN A 1 98 ? 11.526 -11.699 -49.241 1.00 79.44 98 GLN A C 1
ATOM 773 O O . GLN A 1 98 ? 11.681 -12.404 -50.238 1.00 79.44 98 GLN A O 1
ATOM 778 N N . LEU A 1 99 ? 11.184 -12.233 -48.061 1.00 76.75 99 LEU A N 1
ATOM 779 C CA . LEU A 1 99 ? 10.943 -13.670 -47.867 1.00 76.75 99 LEU A CA 1
ATOM 780 C C . LEU A 1 99 ? 9.760 -14.182 -48.700 1.00 76.75 99 LEU A C 1
ATOM 782 O O . LEU A 1 99 ? 9.824 -15.297 -49.221 1.00 76.75 99 LEU A O 1
ATOM 786 N N . LYS A 1 100 ? 8.702 -13.379 -48.861 1.00 87.00 100 LYS A N 1
ATOM 787 C CA . LYS A 1 100 ? 7.570 -13.713 -49.730 1.00 87.00 100 LYS A CA 1
ATOM 788 C C . LYS A 1 100 ? 7.983 -13.744 -51.201 1.00 87.00 100 LYS A C 1
ATOM 790 O O . LYS A 1 100 ? 7.709 -14.736 -51.863 1.00 87.00 100 LYS A O 1
ATOM 795 N N . ASP A 1 101 ? 8.701 -12.739 -51.692 1.00 83.81 101 ASP A N 1
ATOM 796 C CA . ASP A 1 101 ? 9.162 -12.697 -53.085 1.00 83.81 101 ASP A CA 1
ATOM 797 C C . ASP A 1 101 ? 10.105 -13.875 -53.408 1.00 83.81 101 ASP A C 1
ATOM 799 O O . ASP A 1 101 ? 10.019 -14.477 -54.480 1.00 83.81 101 ASP A O 1
ATOM 803 N N . LYS A 1 102 ? 10.965 -14.276 -52.456 1.00 78.38 102 LYS A N 1
ATOM 804 C CA . LYS A 1 102 ? 11.804 -15.486 -52.576 1.00 78.38 102 LYS A CA 1
ATOM 805 C C . LYS A 1 102 ? 10.981 -16.778 -52.584 1.00 78.38 102 LYS A C 1
ATOM 807 O O . LYS A 1 102 ? 11.329 -17.697 -53.324 1.00 78.38 102 LYS A O 1
ATOM 812 N N . LYS A 1 103 ? 9.914 -16.861 -51.782 1.00 83.06 103 LYS A N 1
ATOM 813 C CA . LYS A 1 103 ? 8.997 -18.011 -51.750 1.00 83.06 103 LYS A CA 1
ATOM 814 C C . LYS A 1 103 ? 8.209 -18.126 -53.054 1.00 83.06 103 LYS A C 1
ATOM 816 O O . LYS A 1 103 ? 8.203 -19.195 -53.655 1.00 83.06 103 LYS A O 1
ATOM 821 N N . ASP A 1 104 ? 7.596 -17.038 -53.505 1.00 86.94 104 ASP A N 1
ATOM 822 C CA . ASP A 1 104 ? 6.769 -17.017 -54.712 1.00 86.94 104 ASP A CA 1
ATOM 823 C C . ASP A 1 104 ? 7.634 -17.351 -55.959 1.00 86.94 104 ASP A C 1
ATOM 825 O O . ASP A 1 104 ? 7.208 -18.110 -56.828 1.00 86.94 104 ASP A O 1
ATOM 829 N N . ALA A 1 105 ? 8.905 -16.917 -55.995 1.00 81.44 105 ALA A N 1
ATOM 830 C CA . ALA A 1 105 ? 9.880 -17.322 -57.021 1.00 81.44 105 ALA A CA 1
ATOM 831 C C . ALA A 1 105 ? 10.350 -18.793 -56.921 1.00 81.44 105 ALA A C 1
ATOM 833 O O . ALA A 1 105 ? 10.697 -19.403 -57.934 1.00 81.44 105 ALA A O 1
ATOM 834 N N . PHE A 1 106 ? 10.378 -19.384 -55.722 1.00 76.38 106 PHE A N 1
ATOM 835 C CA . PHE A 1 106 ? 10.654 -20.815 -55.547 1.00 76.38 106 PHE A CA 1
ATOM 836 C C . PHE A 1 106 ? 9.460 -21.678 -55.986 1.00 76.38 106 PHE A C 1
ATOM 838 O O . PHE A 1 106 ? 9.653 -22.754 -56.554 1.00 76.38 106 PHE A O 1
ATOM 845 N N . GLU A 1 107 ? 8.232 -21.201 -55.772 1.00 82.50 107 GLU A N 1
ATOM 846 C CA . GLU A 1 107 ? 7.008 -21.854 -56.251 1.00 82.50 107 GLU A CA 1
ATOM 847 C C . GLU A 1 107 ? 6.916 -21.827 -57.790 1.00 82.50 107 GLU A C 1
ATOM 849 O O . GLU A 1 107 ? 6.592 -22.860 -58.374 1.00 82.50 107 GLU A O 1
ATOM 854 N N . ASP A 1 108 ? 7.325 -20.736 -58.457 1.00 85.88 108 ASP A N 1
ATOM 855 C CA . ASP A 1 108 ? 7.469 -20.691 -59.928 1.00 85.88 108 ASP A CA 1
ATOM 856 C C . ASP A 1 108 ? 8.497 -21.711 -60.454 1.00 85.88 108 ASP A C 1
ATOM 858 O O . ASP A 1 108 ? 8.173 -22.524 -61.322 1.00 85.88 108 ASP A O 1
ATOM 862 N N . LEU A 1 109 ? 9.715 -21.754 -59.888 1.00 79.50 109 LEU A N 1
ATOM 863 C CA . LEU A 1 109 ? 10.715 -22.752 -60.304 1.00 79.50 109 LEU A CA 1
ATOM 864 C C . LEU A 1 109 ? 10.258 -24.193 -60.037 1.00 79.50 109 LEU A C 1
ATOM 866 O O . LEU A 1 109 ? 10.594 -25.081 -60.819 1.00 79.50 109 LEU A O 1
ATOM 870 N N . THR A 1 110 ? 9.494 -24.429 -58.967 1.00 76.88 110 THR A N 1
ATOM 871 C CA . THR A 1 110 ? 8.926 -25.753 -58.666 1.00 76.88 110 THR A CA 1
ATOM 872 C C . THR A 1 110 ? 7.877 -26.139 -59.709 1.00 76.88 110 THR A C 1
ATOM 874 O O . THR A 1 110 ? 7.966 -27.221 -60.282 1.00 76.88 110 THR A O 1
ATOM 877 N N . PHE A 1 111 ? 6.947 -25.235 -60.039 1.00 84.06 111 PHE A N 1
ATOM 878 C CA . PHE A 1 111 ? 5.946 -25.462 -61.086 1.00 84.06 111 PHE A CA 1
ATOM 879 C C . PHE A 1 111 ? 6.596 -25.767 -62.443 1.00 84.06 111 PHE A C 1
ATOM 881 O O . PHE A 1 111 ? 6.207 -26.719 -63.119 1.00 84.06 111 PHE A O 1
ATOM 888 N N . ARG A 1 112 ? 7.632 -25.006 -62.821 1.00 80.38 112 ARG A N 1
ATOM 889 C CA . ARG A 1 112 ? 8.371 -25.228 -64.072 1.00 80.38 112 ARG A CA 1
ATOM 890 C C . ARG A 1 112 ? 9.145 -26.547 -64.083 1.00 80.38 112 ARG A C 1
ATOM 892 O O . ARG A 1 112 ? 9.171 -27.214 -65.112 1.00 80.38 112 ARG A O 1
ATOM 899 N N . TYR A 1 113 ? 9.740 -26.942 -62.956 1.00 77.94 113 TYR A N 1
ATOM 900 C CA . TYR A 1 113 ? 10.392 -28.246 -62.815 1.00 77.94 113 TYR A CA 1
ATOM 901 C C . TYR A 1 113 ? 9.392 -29.407 -62.954 1.00 77.94 113 TYR A C 1
ATOM 903 O O . TYR A 1 113 ? 9.705 -30.411 -63.599 1.00 77.94 113 TYR A O 1
ATOM 911 N N . ASP A 1 114 ? 8.187 -29.273 -62.396 1.00 81.19 114 ASP A N 1
ATOM 912 C CA . ASP A 1 114 ? 7.131 -30.285 -62.505 1.00 81.19 114 ASP A CA 1
ATOM 913 C C . ASP A 1 114 ? 6.575 -30.376 -63.939 1.00 81.19 114 ASP A C 1
ATOM 915 O O . ASP A 1 114 ? 6.461 -31.478 -64.481 1.00 81.19 114 ASP A O 1
ATOM 919 N N . GLU A 1 115 ? 6.308 -29.241 -64.599 1.00 82.75 115 GLU A N 1
ATOM 920 C CA . GLU A 1 115 ? 5.903 -29.173 -66.015 1.00 82.75 115 GLU A CA 1
ATOM 921 C C . GLU A 1 115 ? 6.943 -29.841 -66.933 1.00 82.75 115 GLU A C 1
ATOM 923 O O . GLU A 1 115 ? 6.615 -30.708 -67.748 1.00 82.75 115 GLU A O 1
ATOM 928 N N . GLU A 1 116 ? 8.220 -29.508 -66.751 1.00 75.31 116 GLU A N 1
ATOM 929 C CA . GLU A 1 116 ? 9.330 -30.096 -67.497 1.00 75.31 116 GLU A CA 1
ATOM 930 C C . GLU A 1 116 ? 9.531 -31.589 -67.186 1.00 75.31 116 GLU A C 1
ATOM 932 O O . GLU A 1 116 ? 9.875 -32.375 -68.074 1.00 75.31 116 GLU A O 1
ATOM 937 N N . THR A 1 117 ? 9.274 -32.021 -65.950 1.00 77.94 117 THR A N 1
ATOM 938 C CA . THR A 1 117 ? 9.313 -33.440 -65.567 1.00 77.94 117 THR A CA 1
ATOM 939 C C . THR A 1 117 ? 8.194 -34.233 -66.252 1.00 77.94 117 THR A C 1
ATOM 941 O O . THR A 1 117 ? 8.449 -35.334 -66.748 1.00 77.94 117 THR A O 1
ATOM 944 N N . ILE A 1 118 ? 6.986 -33.668 -66.364 1.00 79.94 118 ILE A N 1
ATOM 945 C CA . ILE A 1 118 ? 5.861 -34.265 -67.103 1.00 79.94 118 ILE A CA 1
ATOM 946 C C . ILE A 1 118 ? 6.185 -34.355 -68.602 1.00 79.94 118 ILE A C 1
ATOM 948 O O . ILE A 1 118 ? 6.049 -35.427 -69.195 1.00 79.94 118 ILE A O 1
ATOM 952 N N . LEU A 1 119 ? 6.687 -33.274 -69.209 1.00 79.06 119 LEU A N 1
ATOM 953 C CA . LEU A 1 119 ? 7.077 -33.253 -70.625 1.00 79.06 119 LEU A CA 1
ATOM 954 C C . LEU A 1 119 ? 8.164 -34.292 -70.942 1.00 79.06 119 LEU A C 1
ATOM 956 O O . LEU A 1 119 ? 8.051 -35.023 -71.928 1.00 79.06 119 LEU A O 1
ATOM 960 N N . ASN A 1 120 ? 9.185 -34.417 -70.089 1.00 75.81 120 ASN A N 1
ATOM 961 C CA . ASN A 1 120 ? 10.222 -35.440 -70.240 1.00 75.81 120 ASN A CA 1
ATOM 962 C C . ASN A 1 120 ? 9.661 -36.870 -70.101 1.00 75.81 120 ASN A C 1
ATOM 964 O O . ASN A 1 120 ? 10.084 -37.761 -70.842 1.00 75.81 120 ASN A O 1
ATOM 968 N N . ALA A 1 121 ? 8.686 -37.102 -69.214 1.00 79.94 121 ALA A N 1
ATOM 969 C CA . ALA A 1 121 ? 8.023 -38.401 -69.082 1.00 79.94 121 ALA A CA 1
ATOM 970 C C . ALA A 1 121 ? 7.204 -38.767 -70.336 1.00 79.94 121 ALA A C 1
ATOM 972 O O . ALA A 1 121 ? 7.354 -39.873 -70.862 1.00 79.94 121 ALA A O 1
ATOM 973 N N . GLU A 1 122 ? 6.412 -37.834 -70.879 1.00 81.31 122 GLU A N 1
ATOM 974 C CA . GLU A 1 122 ? 5.693 -38.045 -72.144 1.00 81.31 122 GLU A CA 1
ATOM 975 C C . GLU A 1 122 ? 6.643 -38.314 -73.323 1.00 81.31 122 GLU A C 1
ATOM 977 O O . GLU A 1 122 ? 6.359 -39.141 -74.192 1.00 81.31 122 GLU A O 1
ATOM 982 N N . MET A 1 123 ? 7.764 -37.591 -73.389 1.00 74.38 123 MET A N 1
ATOM 983 C CA . MET A 1 123 ? 8.773 -37.761 -74.436 1.00 74.38 123 MET A CA 1
ATOM 984 C C . MET A 1 123 ? 9.451 -39.136 -74.341 1.00 74.38 123 MET A C 1
ATOM 986 O O . MET A 1 123 ? 9.629 -39.805 -75.362 1.00 74.38 123 MET A O 1
ATOM 990 N N . ALA A 1 124 ? 9.753 -39.605 -73.126 1.00 76.44 124 ALA A N 1
ATOM 991 C CA . ALA A 1 124 ? 10.274 -40.949 -72.887 1.00 76.44 124 ALA A CA 1
ATOM 992 C C . ALA A 1 124 ? 9.268 -42.049 -73.281 1.00 76.44 124 ALA A C 1
ATOM 994 O O . ALA A 1 124 ? 9.664 -43.054 -73.877 1.00 76.44 124 ALA A O 1
ATOM 995 N N . GLU A 1 125 ? 7.968 -41.857 -73.029 1.00 81.81 125 GLU A N 1
ATOM 996 C CA . GLU A 1 125 ? 6.925 -42.791 -73.473 1.00 81.81 125 GLU A CA 1
ATOM 997 C C . GLU A 1 125 ? 6.805 -42.834 -75.008 1.00 81.81 125 GLU A C 1
ATOM 999 O O . GLU A 1 125 ? 6.800 -43.919 -75.596 1.00 81.81 125 GLU A O 1
ATOM 1004 N N . LYS A 1 126 ? 6.818 -41.672 -75.678 1.00 77.00 126 LYS A N 1
ATOM 1005 C CA . LYS A 1 126 ? 6.819 -41.565 -77.153 1.00 77.00 126 LYS A CA 1
ATOM 1006 C C . LYS A 1 126 ? 8.054 -42.234 -77.776 1.00 77.00 126 LYS A C 1
ATOM 1008 O O . LYS A 1 126 ? 7.929 -42.933 -78.783 1.00 77.00 126 LYS A O 1
ATOM 1013 N N . ILE A 1 127 ? 9.228 -42.096 -77.155 1.00 75.00 127 ILE A N 1
ATOM 1014 C CA . ILE A 1 127 ? 10.451 -42.824 -77.536 1.00 75.00 127 ILE A CA 1
ATOM 1015 C C . ILE A 1 127 ? 10.261 -44.336 -77.368 1.00 75.00 127 ILE A C 1
ATOM 1017 O O . ILE A 1 127 ? 10.518 -45.086 -78.310 1.00 75.00 127 ILE A O 1
ATOM 1021 N N . ALA A 1 128 ? 9.743 -44.796 -76.226 1.00 76.56 128 ALA A N 1
ATOM 1022 C CA . ALA A 1 128 ? 9.504 -46.217 -75.978 1.00 76.56 128 ALA A CA 1
ATOM 1023 C C . ALA A 1 128 ? 8.446 -46.824 -76.923 1.00 76.56 128 ALA A C 1
ATOM 1025 O O . ALA A 1 128 ? 8.521 -48.011 -77.247 1.00 76.56 128 ALA A O 1
ATOM 1026 N N . GLU A 1 129 ? 7.465 -46.046 -77.394 1.00 76.75 129 GLU A N 1
ATOM 1027 C CA . GLU A 1 129 ? 6.571 -46.461 -78.481 1.00 76.75 129 GLU A CA 1
ATOM 1028 C C . GLU A 1 129 ? 7.294 -46.598 -79.825 1.00 76.75 129 GLU A C 1
ATOM 1030 O O . GLU A 1 129 ? 7.086 -47.589 -80.527 1.00 76.75 129 GLU A O 1
ATOM 1035 N N . LEU A 1 130 ? 8.110 -45.614 -80.211 1.00 69.81 130 LEU A N 1
ATOM 1036 C CA . LEU A 1 130 ? 8.829 -45.633 -81.488 1.00 69.81 130 LEU A CA 1
ATOM 1037 C C . LEU A 1 130 ? 9.881 -46.745 -81.533 1.00 69.81 130 LEU A C 1
ATOM 1039 O O . LEU A 1 130 ? 10.007 -47.418 -82.554 1.00 69.81 130 LEU A O 1
ATOM 1043 N N . GLU A 1 131 ? 10.557 -47.029 -80.420 1.00 71.75 131 GLU A N 1
ATOM 1044 C CA . GLU A 1 131 ? 11.453 -48.183 -80.316 1.00 71.75 131 GLU A CA 1
ATOM 1045 C C . GLU A 1 131 ? 10.684 -49.500 -80.494 1.00 71.75 131 GLU A C 1
ATOM 1047 O O . GLU A 1 131 ? 11.071 -50.311 -81.337 1.00 71.75 131 GLU A O 1
ATOM 1052 N N . LYS A 1 132 ? 9.527 -49.682 -79.835 1.00 72.12 132 LYS A N 1
ATOM 1053 C CA . LYS A 1 132 ? 8.645 -50.847 -80.072 1.00 72.12 132 LYS A CA 1
ATOM 1054 C C . LYS A 1 132 ? 8.185 -50.951 -81.534 1.00 72.12 132 LYS A C 1
ATOM 1056 O O . LYS A 1 132 ? 8.151 -52.055 -82.069 1.00 72.12 132 LYS A O 1
ATOM 1061 N N . LYS A 1 133 ? 7.861 -49.827 -82.188 1.00 65.31 133 LYS A N 1
ATOM 1062 C CA . LYS A 1 133 ? 7.468 -49.769 -83.613 1.00 65.31 133 LYS A CA 1
ATOM 1063 C C . LYS A 1 133 ? 8.638 -50.066 -84.561 1.00 65.31 133 LYS A C 1
ATOM 1065 O O . LYS A 1 133 ? 8.410 -50.606 -85.636 1.00 65.31 133 LYS A O 1
ATOM 1070 N N . SER A 1 134 ? 9.878 -49.778 -84.160 1.00 59.94 134 SER A N 1
ATOM 1071 C CA . SER A 1 134 ? 11.081 -50.123 -84.932 1.00 59.94 134 SER A CA 1
ATOM 1072 C C . SER A 1 134 ? 11.454 -51.612 -84.845 1.00 59.94 134 SER A C 1
ATOM 1074 O O . SER A 1 134 ? 12.020 -52.160 -85.789 1.00 59.94 134 SER A O 1
ATOM 1076 N N . VAL A 1 135 ? 11.090 -52.300 -83.753 1.00 56.34 135 VAL A N 1
ATOM 1077 C CA . VAL A 1 135 ? 11.375 -53.731 -83.525 1.00 56.34 135 VAL A CA 1
ATOM 1078 C C . VAL A 1 135 ? 10.234 -54.612 -84.068 1.00 56.34 135 VAL A C 1
ATOM 1080 O O . VAL A 1 135 ? 9.601 -55.392 -83.353 1.00 56.34 135 VAL A O 1
ATOM 1083 N N . VAL A 1 136 ? 9.974 -54.512 -85.375 1.00 52.69 136 VAL A N 1
ATOM 1084 C CA . VAL A 1 136 ? 9.119 -55.470 -86.100 1.00 52.69 136 VAL A CA 1
ATOM 1085 C C . VAL A 1 136 ? 9.951 -56.698 -86.479 1.00 52.69 136 VAL A C 1
ATOM 1087 O O . VAL A 1 136 ? 11.019 -56.582 -87.074 1.00 52.69 136 VAL A O 1
ATOM 1090 N N . LYS A 1 137 ? 9.475 -57.894 -86.112 1.00 50.25 137 LYS A N 1
ATOM 1091 C CA . LYS A 1 137 ? 10.228 -59.147 -86.278 1.00 50.25 137 LYS A CA 1
ATOM 1092 C C . LYS A 1 137 ? 10.320 -59.607 -87.733 1.00 50.25 137 LYS A C 1
ATOM 1094 O O . LYS A 1 137 ? 9.340 -59.586 -88.473 1.00 50.25 137 LYS A O 1
ATOM 1099 N N . GLU A 1 138 ? 11.486 -60.143 -88.078 1.00 50.97 138 GLU A N 1
ATOM 1100 C CA . GLU A 1 138 ? 11.763 -60.824 -89.342 1.00 50.97 138 GLU A CA 1
ATOM 1101 C C . GLU A 1 138 ? 10.869 -62.066 -89.527 1.00 50.97 138 GLU A C 1
ATOM 1103 O O . GLU A 1 138 ? 11.117 -63.129 -88.960 1.00 50.97 138 GLU A O 1
ATOM 1108 N N . THR A 1 139 ? 9.843 -61.958 -90.372 1.00 45.16 139 THR A N 1
ATOM 1109 C CA . THR A 1 139 ? 9.162 -63.111 -90.986 1.00 45.16 139 THR A CA 1
ATOM 1110 C C . THR A 1 139 ? 8.891 -62.794 -92.455 1.00 45.16 139 THR A C 1
ATOM 1112 O O . THR A 1 139 ? 8.374 -61.726 -92.774 1.00 45.16 139 THR A O 1
ATOM 1115 N N . GLY A 1 140 ? 9.325 -63.678 -93.355 1.00 49.72 140 GLY A N 1
ATOM 1116 C CA . GLY A 1 140 ? 9.624 -63.307 -94.741 1.00 49.72 140 GLY A CA 1
ATOM 1117 C C . GLY A 1 140 ? 8.428 -63.157 -95.688 1.00 49.72 140 GLY A C 1
ATOM 1118 O O . GLY A 1 140 ? 7.538 -64.003 -95.728 1.00 49.72 140 GLY A O 1
ATOM 1119 N N . ASN A 1 141 ? 8.483 -62.113 -96.522 1.00 46.59 141 ASN A N 1
ATOM 1120 C CA . ASN A 1 141 ? 7.920 -62.074 -97.877 1.00 46.59 141 ASN A CA 1
ATOM 1121 C C . ASN A 1 141 ? 8.550 -60.899 -98.651 1.00 46.59 141 ASN A C 1
ATOM 1123 O O . ASN A 1 141 ? 8.416 -59.743 -98.246 1.00 46.59 141 ASN A O 1
ATOM 1127 N N . GLU A 1 142 ? 9.237 -61.182 -99.762 1.00 48.03 142 GLU A N 1
ATOM 1128 C CA . GLU A 1 142 ? 10.151 -60.233 -100.438 1.00 48.03 142 GLU A CA 1
ATOM 1129 C C . GLU A 1 142 ? 9.456 -59.087 -101.207 1.00 48.03 142 GLU A C 1
ATOM 1131 O O . GLU A 1 142 ? 10.108 -58.145 -101.656 1.00 48.03 142 GLU A O 1
ATOM 1136 N N . GLY A 1 143 ? 8.126 -59.134 -101.351 1.00 51.25 143 GLY A N 1
ATOM 1137 C CA . GLY A 1 143 ? 7.345 -58.070 -101.995 1.00 51.25 143 GLY A CA 1
ATOM 1138 C C . GLY A 1 143 ? 7.071 -56.861 -101.092 1.00 51.25 143 GLY A C 1
ATOM 1139 O O . GLY A 1 143 ? 7.091 -55.723 -101.557 1.00 51.25 143 GLY A O 1
ATOM 1140 N N . THR A 1 144 ? 6.836 -57.087 -99.796 1.00 50.44 144 THR A N 1
ATOM 1141 C CA . THR A 1 144 ? 6.398 -56.042 -98.846 1.00 50.44 144 THR A CA 1
ATOM 1142 C C . THR A 1 144 ? 7.573 -55.335 -98.163 1.00 50.44 144 THR A C 1
ATOM 1144 O O . THR A 1 144 ? 7.430 -54.232 -97.632 1.00 50.44 144 THR A O 1
ATOM 1147 N N . THR A 1 145 ? 8.759 -55.950 -98.194 1.00 50.69 145 THR A N 1
ATOM 1148 C CA . THR A 1 145 ? 9.938 -55.562 -97.402 1.00 50.69 145 THR A CA 1
ATOM 1149 C C . THR A 1 145 ? 10.388 -54.126 -97.664 1.00 50.69 145 THR A C 1
ATOM 1151 O O . THR A 1 145 ? 10.761 -53.427 -96.731 1.00 50.69 145 THR A O 1
ATOM 1154 N N . LYS A 1 146 ? 10.301 -53.643 -98.912 1.00 55.75 146 LYS A N 1
ATOM 1155 C CA . LYS A 1 146 ? 10.742 -52.283 -99.272 1.00 55.75 146 LYS A CA 1
ATOM 1156 C C . LYS A 1 146 ? 9.880 -51.173 -98.668 1.00 55.75 146 LYS A C 1
ATOM 1158 O O . LYS A 1 146 ? 10.426 -50.131 -98.330 1.00 55.75 146 LYS A O 1
ATOM 1163 N N . SER A 1 147 ? 8.570 -51.384 -98.511 1.00 53.06 147 SER A N 1
ATOM 1164 C CA . SER A 1 147 ? 7.702 -50.380 -97.876 1.00 53.06 147 SER A CA 1
ATOM 1165 C C . SER A 1 147 ? 7.983 -50.304 -96.375 1.00 53.06 147 SER A C 1
ATOM 1167 O O . SER A 1 147 ? 8.210 -49.222 -95.844 1.00 53.06 147 SER A O 1
ATOM 1169 N N . LEU A 1 148 ? 8.077 -51.469 -95.721 1.00 56.44 148 LEU A N 1
ATOM 1170 C CA . LEU A 1 148 ? 8.385 -51.583 -94.292 1.00 56.44 148 LEU A CA 1
ATOM 1171 C C . LEU A 1 148 ? 9.792 -51.062 -93.949 1.00 56.44 148 LEU A C 1
ATOM 1173 O O . LEU A 1 148 ? 9.972 -50.431 -92.911 1.00 56.44 148 LEU A O 1
ATOM 1177 N N . MET A 1 149 ? 10.786 -51.261 -94.823 1.00 57.03 149 MET A N 1
ATOM 1178 C CA . MET A 1 149 ? 12.116 -50.656 -94.660 1.00 57.03 149 MET A CA 1
ATOM 1179 C C . MET A 1 149 ? 12.062 -49.124 -94.674 1.00 57.03 149 MET A C 1
ATOM 1181 O O . MET A 1 149 ? 12.636 -48.496 -93.795 1.00 57.03 149 MET A O 1
ATOM 1185 N N . VAL A 1 150 ? 11.351 -48.503 -95.623 1.00 62.97 150 VAL A N 1
ATOM 1186 C CA . VAL A 1 150 ? 11.242 -47.030 -95.674 1.00 62.97 150 VAL A CA 1
ATOM 1187 C C . VAL A 1 150 ? 10.514 -46.484 -94.440 1.00 62.97 150 VAL A C 1
ATOM 1189 O O . VAL A 1 150 ? 10.925 -45.472 -93.878 1.00 62.97 150 VAL A O 1
ATOM 1192 N N . GLU A 1 151 ? 9.471 -47.175 -93.982 1.00 60.47 151 GLU A N 1
ATOM 1193 C CA . GLU A 1 151 ? 8.684 -46.789 -92.805 1.00 60.47 151 GLU A CA 1
ATOM 1194 C C . GLU A 1 151 ? 9.473 -46.951 -91.487 1.00 60.47 151 GLU A C 1
ATOM 1196 O O . GLU A 1 151 ? 9.398 -46.093 -90.603 1.00 60.47 151 GLU A O 1
ATOM 1201 N N . THR A 1 152 ? 10.324 -47.979 -91.379 1.00 61.72 152 THR A N 1
ATOM 1202 C CA . THR A 1 152 ? 11.255 -48.144 -90.245 1.00 61.72 152 THR A CA 1
ATOM 1203 C C . THR A 1 152 ? 12.426 -47.158 -90.289 1.00 61.72 152 THR A C 1
ATOM 1205 O O . THR A 1 152 ? 12.788 -46.623 -89.242 1.00 61.72 152 THR A O 1
ATOM 1208 N N . GLU A 1 153 ? 12.981 -46.833 -91.462 1.00 68.25 153 GLU A N 1
ATOM 1209 C CA . GLU A 1 153 ? 14.044 -45.821 -91.595 1.00 68.25 153 GLU A CA 1
ATOM 1210 C C . GLU A 1 153 ? 13.524 -44.409 -91.250 1.00 68.25 153 GLU A C 1
ATOM 1212 O O . GLU A 1 153 ? 14.194 -43.648 -90.551 1.00 68.25 153 GLU A O 1
ATOM 1217 N N . ALA A 1 154 ? 12.286 -44.082 -91.644 1.00 70.50 154 ALA A N 1
ATOM 1218 C CA . ALA A 1 154 ? 11.603 -42.851 -91.239 1.00 70.50 154 ALA A CA 1
ATOM 1219 C C . ALA A 1 154 ? 11.328 -42.808 -89.723 1.00 70.50 154 ALA A C 1
ATOM 1221 O O . ALA A 1 154 ? 11.622 -41.804 -89.073 1.00 70.50 154 ALA A O 1
ATOM 1222 N N . SER A 1 155 ? 10.844 -43.913 -89.140 1.00 66.81 155 SER A N 1
ATOM 1223 C CA . SER A 1 155 ? 10.634 -44.040 -87.687 1.00 66.81 155 SER A CA 1
ATOM 1224 C C . SER A 1 155 ? 11.939 -43.864 -86.898 1.00 66.81 155 SER A C 1
ATOM 1226 O O . SER A 1 155 ? 11.954 -43.253 -85.833 1.00 66.81 155 SER A O 1
ATOM 1228 N N . LYS A 1 156 ? 13.056 -44.357 -87.440 1.00 72.81 156 LYS A N 1
ATOM 1229 C CA . LYS A 1 156 ? 14.401 -44.254 -86.860 1.00 72.81 156 LYS A CA 1
ATOM 1230 C C . LYS A 1 156 ? 14.974 -42.833 -86.940 1.00 72.81 156 LYS A C 1
ATOM 1232 O O . LYS A 1 156 ? 15.605 -42.391 -85.987 1.00 72.81 156 LYS A O 1
ATOM 1237 N N . LEU A 1 157 ? 14.697 -42.088 -88.014 1.00 76.44 157 LEU A N 1
ATOM 1238 C CA . LEU A 1 157 ? 15.018 -40.655 -88.099 1.00 76.44 157 LEU A CA 1
ATOM 1239 C C . LEU A 1 157 ? 14.190 -39.813 -87.112 1.00 76.44 157 LEU A C 1
ATOM 1241 O O . LEU A 1 157 ? 14.736 -38.919 -86.469 1.00 76.44 157 LEU A O 1
ATOM 1245 N N . GLN A 1 158 ? 12.899 -40.121 -86.942 1.00 73.12 158 GLN A N 1
ATOM 1246 C CA . GLN A 1 158 ? 12.055 -39.474 -85.927 1.00 73.12 158 GLN A CA 1
ATOM 1247 C C . GLN A 1 158 ? 12.525 -39.785 -84.499 1.00 73.12 158 GLN A C 1
ATOM 1249 O O . GLN A 1 158 ? 12.539 -38.893 -83.654 1.00 73.12 158 GLN A O 1
ATOM 1254 N N . LEU A 1 159 ? 12.948 -41.025 -84.240 1.00 74.94 159 LEU A N 1
ATOM 1255 C CA . LEU A 1 159 ? 13.509 -41.448 -82.957 1.00 74.94 159 LEU A CA 1
ATOM 1256 C C . LEU A 1 159 ? 14.794 -40.681 -82.602 1.00 74.94 159 LEU A C 1
ATOM 1258 O O . LEU A 1 159 ? 14.961 -40.289 -81.450 1.00 74.94 159 LEU A O 1
ATOM 1262 N N . GLU A 1 160 ? 15.680 -40.449 -83.572 1.00 76.06 160 GLU A N 1
ATOM 1263 C CA . GLU A 1 160 ? 16.934 -39.714 -83.358 1.00 76.06 160 GLU A CA 1
ATOM 1264 C C . GLU A 1 160 ? 16.684 -38.227 -83.047 1.00 76.06 160 GLU A C 1
ATOM 1266 O O . GLU A 1 160 ? 17.259 -37.677 -82.108 1.00 76.06 160 GLU A O 1
ATOM 1271 N N . GLU A 1 161 ? 15.767 -37.580 -83.775 1.00 78.75 161 GLU A N 1
ATOM 1272 C CA . GLU A 1 161 ? 15.399 -36.181 -83.519 1.00 78.75 161 GLU A CA 1
ATOM 1273 C C . GLU A 1 161 ? 14.651 -36.019 -82.180 1.00 78.75 161 GLU A C 1
ATOM 1275 O O . GLU A 1 161 ? 14.937 -35.080 -81.438 1.00 78.75 161 GLU A O 1
ATOM 1280 N N . LEU A 1 162 ? 13.786 -36.966 -81.793 1.00 74.81 162 LEU A N 1
ATOM 1281 C CA . LEU A 1 162 ? 13.166 -36.976 -80.459 1.00 74.81 162 LEU A CA 1
ATOM 1282 C C . LEU A 1 162 ? 14.191 -37.191 -79.339 1.00 74.81 162 LEU A C 1
ATOM 1284 O O . LEU A 1 162 ? 14.140 -36.487 -78.334 1.00 74.81 162 LEU A O 1
ATOM 1288 N N . LYS A 1 163 ? 15.166 -38.095 -79.508 1.00 75.69 163 LYS A N 1
ATOM 1289 C CA . LYS A 1 163 ? 16.261 -38.283 -78.535 1.00 75.69 163 LYS A CA 1
ATOM 1290 C C . LYS A 1 163 ? 17.105 -37.022 -78.371 1.00 75.69 163 LYS A C 1
ATOM 1292 O O . LYS A 1 163 ? 17.458 -36.657 -77.250 1.00 75.69 163 LYS A O 1
ATOM 1297 N N . LYS A 1 164 ? 17.373 -36.318 -79.470 1.00 79.94 164 LYS A N 1
ATOM 1298 C CA . LYS A 1 164 ? 18.049 -35.019 -79.459 1.00 79.94 164 LYS A CA 1
ATOM 1299 C C . LYS A 1 164 ? 17.227 -33.950 -78.726 1.00 79.94 164 LYS A C 1
ATOM 1301 O O . LYS A 1 164 ? 17.797 -33.218 -77.919 1.00 79.94 164 LYS A O 1
ATOM 1306 N N . GLN A 1 165 ? 15.909 -33.905 -78.916 1.00 75.25 165 GLN A N 1
ATOM 1307 C CA . GLN A 1 165 ? 15.018 -32.995 -78.181 1.00 75.25 165 GLN A CA 1
ATOM 1308 C C . GLN A 1 165 ? 14.943 -33.332 -76.680 1.00 75.25 165 GLN A C 1
ATOM 1310 O O . GLN A 1 165 ? 15.057 -32.423 -75.860 1.00 75.25 165 GLN A O 1
ATOM 1315 N N . CYS A 1 166 ? 14.893 -34.614 -76.297 1.00 70.94 166 CYS A N 1
ATOM 1316 C CA . CYS A 1 166 ? 15.049 -35.027 -74.895 1.00 70.94 166 CYS A CA 1
ATOM 1317 C C . CYS A 1 166 ? 16.386 -34.568 -74.304 1.00 70.94 166 CYS A C 1
ATOM 1319 O O . CYS A 1 166 ? 16.421 -34.082 -73.182 1.00 70.94 166 CYS A O 1
ATOM 1321 N N . SER A 1 167 ? 17.490 -34.670 -75.055 1.00 74.69 167 SER A N 1
ATOM 1322 C CA . SER A 1 167 ? 18.806 -34.230 -74.567 1.00 74.69 167 SER A CA 1
ATOM 1323 C C . SER A 1 167 ? 18.922 -32.711 -74.369 1.00 74.69 167 SER A C 1
ATOM 1325 O O . SER A 1 167 ? 19.785 -32.270 -73.614 1.00 74.69 167 SER A O 1
ATOM 1327 N N . ALA A 1 168 ? 18.056 -31.920 -75.015 1.00 76.88 168 ALA A N 1
ATOM 1328 C CA . ALA A 1 168 ? 17.949 -30.480 -74.792 1.00 76.88 168 ALA A CA 1
ATOM 1329 C C . ALA A 1 168 ? 17.116 -30.171 -73.535 1.00 76.88 168 ALA A C 1
ATOM 1331 O O . ALA A 1 168 ? 17.601 -29.465 -72.655 1.00 76.88 168 ALA A O 1
ATOM 1332 N N . LEU A 1 169 ? 15.932 -30.781 -73.394 1.00 71.94 169 LEU A N 1
ATOM 1333 C CA . LEU A 1 169 ? 15.106 -30.663 -72.181 1.00 71.94 169 LEU A CA 1
ATOM 1334 C C . LEU A 1 169 ? 15.837 -31.187 -70.933 1.00 71.94 169 LEU A C 1
ATOM 1336 O O . LEU A 1 169 ? 15.744 -30.615 -69.857 1.00 71.94 169 LEU A O 1
ATOM 1340 N N . GLU A 1 170 ? 16.644 -32.242 -71.047 1.00 73.56 170 GLU A N 1
ATOM 1341 C CA . GLU A 1 170 ? 17.432 -32.735 -69.914 1.00 73.56 170 GLU A CA 1
ATOM 1342 C C . GLU A 1 170 ? 18.583 -31.780 -69.521 1.00 73.56 170 GLU A C 1
ATOM 1344 O O . GLU A 1 170 ? 19.039 -31.819 -68.376 1.00 73.56 170 GLU A O 1
ATOM 1349 N N . GLN A 1 171 ? 19.012 -30.873 -70.412 1.00 77.31 171 GLN A N 1
ATOM 1350 C CA . GLN A 1 171 ? 19.911 -29.759 -70.072 1.00 77.31 171 GLN A CA 1
ATOM 1351 C C . GLN A 1 171 ? 19.162 -28.569 -69.456 1.00 77.31 171 GLN A C 1
ATOM 1353 O O . GLN A 1 171 ? 19.670 -27.979 -68.499 1.00 77.31 171 GLN A O 1
ATOM 1358 N N . GLU A 1 172 ? 17.962 -28.237 -69.943 1.00 75.50 172 GLU A N 1
ATOM 1359 C CA . GLU A 1 172 ? 17.114 -27.196 -69.343 1.00 75.50 172 GLU A CA 1
ATOM 1360 C C . GLU A 1 172 ? 16.713 -27.580 -67.906 1.00 75.50 172 GLU A C 1
ATOM 1362 O O . GLU A 1 172 ? 17.015 -26.822 -66.979 1.00 75.50 172 GLU A O 1
ATOM 1367 N N . ARG A 1 173 ? 16.258 -28.820 -67.677 1.00 74.19 173 ARG A N 1
ATOM 1368 C CA . ARG A 1 173 ? 15.983 -29.383 -66.342 1.00 74.19 173 ARG A CA 1
ATOM 1369 C C . ARG A 1 173 ? 17.187 -29.308 -65.412 1.00 74.19 173 ARG A C 1
ATOM 1371 O O . ARG A 1 173 ? 17.052 -28.998 -64.228 1.00 74.19 173 ARG A O 1
ATOM 1378 N N . LEU A 1 174 ? 18.390 -29.573 -65.928 1.00 77.06 174 LEU A N 1
ATOM 1379 C CA . LEU A 1 174 ? 19.622 -29.452 -65.143 1.00 77.06 174 LEU A CA 1
ATOM 1380 C C . LEU A 1 174 ? 19.893 -27.992 -64.740 1.00 77.06 174 LEU A C 1
ATOM 1382 O O . LEU A 1 174 ? 20.328 -27.739 -63.616 1.00 77.06 174 LEU A O 1
ATOM 1386 N N . SER A 1 175 ? 19.593 -27.040 -65.626 1.00 79.94 175 SER A N 1
ATOM 1387 C CA . SER A 1 175 ? 19.683 -25.599 -65.367 1.00 79.94 175 SER A CA 1
ATOM 1388 C C . SER A 1 175 ? 18.665 -25.137 -64.314 1.00 79.94 175 SER A C 1
ATOM 1390 O O . SER A 1 175 ? 19.038 -24.424 -63.379 1.00 79.94 175 SER A O 1
ATOM 1392 N N . VAL A 1 176 ? 17.414 -25.613 -64.377 1.00 74.12 176 VAL A N 1
ATOM 1393 C CA . VAL A 1 176 ? 16.378 -25.344 -63.358 1.00 74.12 176 VAL A CA 1
ATOM 1394 C C . VAL A 1 176 ? 16.805 -25.887 -61.989 1.00 74.12 176 VAL A C 1
ATOM 1396 O O . VAL A 1 176 ? 16.787 -25.147 -61.003 1.00 74.12 176 VAL A O 1
ATOM 1399 N N . CYS A 1 177 ? 17.310 -27.125 -61.922 1.00 70.88 177 CYS A N 1
ATOM 1400 C CA . CYS A 1 177 ? 17.866 -27.706 -60.693 1.00 70.88 177 CYS A CA 1
ATOM 1401 C C . CYS A 1 177 ? 19.034 -26.887 -60.110 1.00 70.88 177 CYS A C 1
ATOM 1403 O O . CYS A 1 177 ? 19.145 -26.747 -58.889 1.00 70.88 177 CYS A O 1
ATOM 1405 N N . ILE A 1 178 ? 19.909 -26.332 -60.958 1.00 77.62 178 ILE A N 1
ATOM 1406 C CA . ILE A 1 178 ? 20.990 -25.430 -60.528 1.00 77.62 178 ILE A CA 1
ATOM 1407 C C . ILE A 1 178 ? 20.408 -24.114 -59.984 1.00 77.62 178 ILE A C 1
ATOM 1409 O O . ILE A 1 178 ? 20.858 -23.645 -58.938 1.00 77.62 178 ILE A O 1
ATOM 1413 N N . GLY A 1 179 ? 19.371 -23.563 -60.621 1.00 75.38 179 GLY A N 1
ATOM 1414 C CA . GLY A 1 179 ? 18.624 -22.400 -60.132 1.00 75.38 179 GLY A CA 1
ATOM 1415 C C . GLY A 1 179 ? 18.047 -22.615 -58.729 1.00 75.38 179 GLY A C 1
ATOM 1416 O O . GLY A 1 179 ? 18.369 -21.855 -57.812 1.00 75.38 179 GLY A O 1
ATOM 1417 N N . MET A 1 180 ? 17.282 -23.694 -58.528 1.00 74.75 180 MET A N 1
ATOM 1418 C CA . MET A 1 180 ? 16.718 -24.058 -57.217 1.00 74.75 180 MET A CA 1
ATOM 1419 C C . MET A 1 180 ? 17.814 -24.241 -56.159 1.00 74.75 180 MET A C 1
ATOM 1421 O O . MET A 1 180 ? 17.699 -23.723 -55.048 1.00 74.75 180 MET A O 1
ATOM 1425 N N . LYS A 1 181 ? 18.910 -24.933 -56.504 1.00 75.94 181 LYS A N 1
ATOM 1426 C CA . LYS A 1 181 ? 20.049 -25.159 -55.601 1.00 75.94 181 LYS A CA 1
ATOM 1427 C C . LYS A 1 181 ? 20.722 -23.852 -55.175 1.00 75.94 181 LYS A C 1
ATOM 1429 O O . LYS A 1 181 ? 21.077 -23.713 -54.004 1.00 75.94 181 LYS A O 1
ATOM 1434 N N . ASN A 1 182 ? 20.883 -22.904 -56.097 1.00 79.25 182 ASN A N 1
ATOM 1435 C CA . ASN A 1 182 ? 21.478 -21.603 -55.803 1.00 79.25 182 ASN A CA 1
ATOM 1436 C C . ASN A 1 182 ? 20.573 -20.792 -54.863 1.00 79.25 182 ASN A C 1
ATOM 1438 O O . ASN A 1 182 ? 21.048 -20.357 -53.816 1.00 79.25 182 ASN A O 1
ATOM 1442 N N . ILE A 1 183 ? 19.270 -20.687 -55.163 1.00 75.38 183 ILE A N 1
ATOM 1443 C CA . ILE A 1 183 ? 18.280 -20.004 -54.306 1.00 75.38 183 ILE A CA 1
ATOM 1444 C C . ILE A 1 183 ? 18.264 -20.610 -52.895 1.00 75.38 183 ILE A C 1
ATOM 1446 O O . ILE A 1 183 ? 18.315 -19.874 -51.910 1.00 75.38 183 ILE A O 1
ATOM 1450 N N . LEU A 1 184 ? 18.268 -21.943 -52.787 1.00 72.31 184 LEU A N 1
ATOM 1451 C CA . LEU A 1 184 ? 18.311 -22.649 -51.505 1.00 72.31 184 LEU A CA 1
ATOM 1452 C C . LEU A 1 184 ? 19.613 -22.373 -50.730 1.00 72.31 184 LEU A C 1
ATOM 1454 O O . LEU A 1 184 ? 19.586 -22.266 -49.506 1.00 72.31 184 LEU A O 1
ATOM 1458 N N . SER A 1 185 ? 20.749 -22.236 -51.425 1.00 74.69 185 SER A N 1
ATOM 1459 C CA . SER A 1 185 ? 22.032 -21.905 -50.791 1.00 74.69 185 SER A CA 1
ATOM 1460 C C . SER A 1 185 ? 22.082 -20.466 -50.272 1.00 74.69 185 SER A C 1
ATOM 1462 O O . SER A 1 185 ? 22.515 -20.265 -49.140 1.00 74.69 185 SER A O 1
ATOM 1464 N N . THR A 1 186 ? 21.565 -19.495 -51.038 1.00 73.62 186 THR A N 1
ATOM 1465 C CA . THR A 1 186 ? 21.442 -18.096 -50.604 1.00 73.62 186 THR A CA 1
ATOM 1466 C C . THR A 1 186 ? 20.500 -17.998 -49.412 1.00 73.62 186 THR A C 1
ATOM 1468 O O . THR A 1 186 ? 20.929 -17.566 -48.355 1.00 73.62 186 THR A O 1
ATOM 1471 N N . CYS A 1 187 ? 19.283 -18.543 -49.507 1.00 69.81 187 CYS A N 1
ATOM 1472 C CA . CYS A 1 187 ? 18.317 -18.504 -48.407 1.00 69.81 187 CYS A CA 1
ATOM 1473 C C . CYS A 1 187 ? 18.857 -19.168 -47.123 1.00 69.81 187 CYS A C 1
ATOM 1475 O O . CYS A 1 187 ? 18.645 -18.662 -46.023 1.00 69.81 187 CYS A O 1
ATOM 1477 N N . LYS A 1 188 ? 19.626 -20.262 -47.239 1.00 71.75 188 LYS A N 1
ATOM 1478 C CA . LYS A 1 188 ? 20.315 -20.876 -46.092 1.00 71.75 188 LYS A CA 1
ATOM 1479 C C . LYS A 1 188 ? 21.394 -19.964 -45.490 1.00 71.75 188 LYS A C 1
ATOM 1481 O O . LYS A 1 188 ? 21.562 -19.967 -44.269 1.00 71.75 188 LYS A O 1
ATOM 1486 N N . GLN A 1 189 ? 22.131 -19.218 -46.311 1.00 74.69 189 GLN A N 1
ATOM 1487 C CA . GLN A 1 189 ? 23.093 -18.225 -45.836 1.00 74.69 189 GLN A CA 1
ATOM 1488 C C . GLN A 1 189 ? 22.371 -17.051 -45.158 1.00 74.69 189 GLN A C 1
ATOM 1490 O O . GLN A 1 189 ? 22.682 -16.765 -44.005 1.00 74.69 189 GLN A O 1
ATOM 1495 N N . ASP A 1 190 ? 21.343 -16.485 -45.797 1.00 71.00 190 ASP A N 1
ATOM 1496 C CA . ASP A 1 190 ? 20.503 -15.410 -45.257 1.00 71.00 190 ASP A CA 1
ATOM 1497 C C . ASP A 1 190 ? 19.965 -15.786 -43.860 1.00 71.00 190 ASP A C 1
ATOM 1499 O O . ASP A 1 190 ? 20.128 -15.034 -42.902 1.00 71.00 190 ASP A O 1
ATOM 1503 N N . PHE A 1 191 ? 19.413 -17.000 -43.700 1.00 70.25 191 PHE A N 1
ATOM 1504 C CA . PHE A 1 191 ? 18.969 -17.527 -42.400 1.00 70.25 191 PHE A CA 1
ATOM 1505 C C . PHE A 1 191 ? 20.106 -17.692 -41.379 1.00 70.25 191 PHE A C 1
ATOM 1507 O O . PHE A 1 191 ? 19.878 -17.510 -40.185 1.00 70.25 191 PHE A O 1
ATOM 1514 N N . THR A 1 192 ? 21.319 -18.040 -41.815 1.00 68.56 192 THR A N 1
ATOM 1515 C CA . THR A 1 192 ? 22.480 -18.188 -40.918 1.00 68.56 192 THR A CA 1
ATOM 1516 C C . THR A 1 192 ? 22.931 -16.826 -40.385 1.00 68.56 192 THR A C 1
ATOM 1518 O O . THR A 1 192 ? 23.196 -16.691 -39.190 1.00 68.56 192 THR A O 1
ATOM 1521 N N . GLU A 1 193 ? 22.948 -15.805 -41.241 1.00 70.75 193 GLU A N 1
ATOM 1522 C CA . GLU A 1 193 ? 23.262 -14.421 -40.871 1.00 70.75 193 GLU A CA 1
ATOM 1523 C C . GLU A 1 193 ? 22.163 -13.825 -39.965 1.00 70.75 193 GLU A C 1
ATOM 1525 O O . GLU A 1 193 ? 22.467 -13.200 -38.947 1.00 70.75 193 GLU A O 1
ATOM 1530 N N . LEU A 1 194 ? 20.883 -14.122 -40.232 1.00 62.31 194 LEU A N 1
ATOM 1531 C CA . LEU A 1 194 ? 19.752 -13.743 -39.370 1.00 62.31 194 LEU A CA 1
ATOM 1532 C C . LEU A 1 194 ? 19.830 -14.383 -37.970 1.00 62.31 194 LEU A C 1
ATOM 1534 O O . LEU A 1 194 ? 19.560 -13.717 -36.972 1.00 62.31 194 LEU A O 1
ATOM 1538 N N . ILE A 1 195 ? 20.248 -15.651 -37.873 1.00 64.31 195 ILE A N 1
ATOM 1539 C CA . ILE A 1 195 ? 20.470 -16.337 -36.588 1.00 64.31 195 ILE A CA 1
ATOM 1540 C C . ILE A 1 195 ? 21.640 -15.705 -35.815 1.00 64.31 195 ILE A C 1
ATOM 1542 O O . ILE A 1 195 ? 21.546 -15.547 -34.597 1.00 64.31 195 ILE A O 1
ATOM 1546 N N . GLN A 1 196 ? 22.714 -15.287 -36.496 1.00 59.66 196 GLN A N 1
ATOM 1547 C CA . GLN A 1 196 ? 23.822 -14.565 -35.856 1.00 59.66 196 GLN A CA 1
ATOM 1548 C C . GLN A 1 196 ? 23.405 -13.179 -35.338 1.00 59.66 196 GLN A C 1
ATOM 1550 O O . GLN A 1 196 ? 23.868 -12.768 -34.276 1.00 59.66 196 GLN A O 1
ATOM 1555 N N . LEU A 1 197 ? 22.503 -12.478 -36.033 1.00 50.75 197 LEU A N 1
ATOM 1556 C CA . LEU A 1 197 ? 21.985 -11.169 -35.610 1.00 50.75 197 LEU A CA 1
ATOM 1557 C C . LEU A 1 197 ? 20.986 -11.238 -34.440 1.00 50.75 197 LEU A C 1
ATOM 1559 O O . LEU A 1 197 ? 20.793 -10.237 -33.750 1.00 50.75 197 LEU A O 1
ATOM 1563 N N . LEU A 1 198 ? 20.360 -12.395 -34.200 1.00 45.38 198 LEU A N 1
ATOM 1564 C CA . LEU A 1 198 ? 19.342 -12.590 -33.156 1.00 45.38 198 LEU A CA 1
ATOM 1565 C C . LEU A 1 198 ? 19.875 -13.206 -31.846 1.00 45.38 198 LEU A C 1
ATOM 1567 O O . LEU A 1 198 ? 19.093 -13.391 -30.913 1.00 45.38 198 LEU A O 1
ATOM 1571 N N . SER A 1 199 ? 21.174 -13.516 -31.746 1.00 37.31 199 SER A N 1
ATOM 1572 C CA . SER A 1 199 ? 21.759 -14.230 -30.598 1.00 37.31 199 SER A CA 1
ATOM 1573 C C . SER A 1 199 ? 22.610 -13.331 -29.677 1.00 37.31 199 SER A C 1
ATOM 1575 O O . SER A 1 199 ? 23.685 -12.882 -30.085 1.00 37.31 199 SER A O 1
ATOM 1577 N N . PRO A 1 200 ? 22.191 -13.073 -28.421 1.00 43.97 200 PRO A N 1
ATOM 1578 C CA . PRO A 1 200 ? 22.989 -12.334 -27.447 1.00 43.97 200 PRO A CA 1
ATOM 1579 C C . PRO A 1 200 ? 23.800 -13.269 -26.529 1.00 43.97 200 PRO A C 1
ATOM 1581 O O . PRO A 1 200 ? 23.249 -13.807 -25.568 1.00 43.97 200 PRO A O 1
ATOM 1584 N N . THR A 1 201 ? 25.126 -13.335 -26.739 1.00 33.59 201 THR A N 1
ATOM 1585 C CA . THR A 1 201 ? 26.129 -14.096 -25.935 1.00 33.59 201 THR A CA 1
ATOM 1586 C C . THR A 1 201 ? 25.950 -15.637 -25.972 1.00 33.59 201 THR A C 1
ATOM 1588 O O . THR A 1 201 ? 24.835 -16.136 -25.976 1.00 33.59 201 THR A O 1
ATOM 1591 N N . ASP A 1 202 ? 26.982 -16.486 -26.083 1.00 35.88 202 ASP A N 1
ATOM 1592 C CA . ASP A 1 202 ? 28.426 -16.328 -25.827 1.00 35.88 202 ASP A CA 1
ATOM 1593 C C . ASP A 1 202 ? 29.332 -17.067 -26.844 1.00 35.88 202 ASP A C 1
ATOM 1595 O O . ASP A 1 202 ? 28.890 -17.910 -27.625 1.00 35.88 202 ASP A O 1
ATOM 1599 N N . ILE A 1 203 ? 30.638 -16.777 -26.783 1.00 43.22 203 ILE A N 1
ATOM 1600 C CA . ILE A 1 203 ? 31.716 -17.653 -27.280 1.00 43.22 203 ILE A CA 1
ATOM 1601 C C . ILE A 1 203 ? 32.277 -18.409 -26.058 1.00 43.22 203 ILE A C 1
ATOM 1603 O O . ILE A 1 203 ? 32.423 -17.788 -25.012 1.00 43.22 203 ILE A O 1
ATOM 1607 N N . ILE A 1 204 ? 32.678 -19.686 -26.213 1.00 40.31 204 ILE A N 1
ATOM 1608 C CA . ILE A 1 204 ? 33.111 -20.623 -25.138 1.00 40.31 204 ILE A CA 1
ATOM 1609 C C . ILE A 1 204 ? 31.890 -21.142 -24.337 1.00 40.31 204 ILE A C 1
ATOM 1611 O O . ILE A 1 204 ? 31.485 -20.532 -23.364 1.00 40.31 204 ILE A O 1
ATOM 1615 N N . GLU A 1 205 ? 31.196 -22.222 -24.709 1.00 36.38 205 GLU A N 1
ATOM 1616 C CA . GLU A 1 205 ? 31.697 -23.599 -24.840 1.00 36.38 205 GLU A CA 1
ATOM 1617 C C . GLU A 1 205 ? 30.928 -24.401 -25.908 1.00 36.38 205 GLU A C 1
ATOM 1619 O O . GLU A 1 205 ? 29.704 -24.502 -25.870 1.00 36.38 205 GLU A O 1
ATOM 1624 N N . ASN A 1 206 ? 31.651 -25.038 -26.837 1.00 31.14 206 ASN A N 1
ATOM 1625 C CA . ASN A 1 206 ? 31.126 -26.171 -27.612 1.00 31.14 206 ASN A CA 1
ATOM 1626 C C . ASN A 1 206 ? 32.264 -27.057 -28.160 1.00 31.14 206 ASN A C 1
ATOM 1628 O O . ASN A 1 206 ? 32.395 -27.314 -29.356 1.00 31.14 206 ASN A O 1
ATOM 1632 N N . ILE A 1 207 ? 33.132 -27.505 -27.248 1.00 41.84 207 ILE A N 1
ATOM 1633 C CA . ILE A 1 207 ? 34.057 -28.616 -27.485 1.00 41.84 207 ILE A CA 1
ATOM 1634 C C . ILE A 1 207 ? 33.436 -29.857 -26.833 1.00 41.84 207 ILE A C 1
ATOM 1636 O O . ILE A 1 207 ? 33.528 -29.990 -25.620 1.00 41.84 207 ILE A O 1
ATOM 1640 N N . ASP A 1 208 ? 32.820 -30.745 -27.625 1.00 40.66 208 ASP A N 1
ATOM 1641 C CA . ASP A 1 208 ? 33.348 -32.118 -27.806 1.00 40.66 208 ASP A CA 1
ATOM 1642 C C . ASP A 1 208 ? 32.646 -32.919 -28.935 1.00 40.66 208 ASP A C 1
ATOM 1644 O O . ASP A 1 208 ? 33.215 -33.887 -29.447 1.00 40.66 208 ASP A O 1
ATOM 1648 N N . GLU A 1 209 ? 31.460 -32.501 -29.404 1.00 37.66 209 GLU A N 1
ATOM 1649 C CA . GLU A 1 209 ? 30.698 -33.202 -30.464 1.00 37.66 209 GLU A CA 1
ATOM 1650 C C . GLU A 1 209 ? 31.008 -32.720 -31.899 1.00 37.66 209 GLU A C 1
ATOM 1652 O O . GLU A 1 209 ? 30.127 -32.393 -32.690 1.00 37.66 209 GLU A O 1
ATOM 1657 N N . SER A 1 210 ? 32.292 -32.701 -32.269 1.00 36.47 210 SER A N 1
ATOM 1658 C CA . SER A 1 210 ? 32.718 -32.551 -33.679 1.00 36.47 210 SER A CA 1
ATOM 1659 C C . SER A 1 210 ? 33.988 -33.338 -34.041 1.00 36.47 210 SER A C 1
ATOM 1661 O O . SER A 1 210 ? 34.736 -32.990 -34.957 1.00 36.47 210 SER A O 1
ATOM 1663 N N . LYS A 1 211 ? 34.221 -34.479 -33.376 1.00 44.06 211 LYS A N 1
ATOM 1664 C CA . LYS A 1 211 ? 35.135 -35.494 -33.925 1.00 44.06 211 LYS A CA 1
ATOM 1665 C C . LYS A 1 211 ? 34.491 -36.100 -35.181 1.00 44.06 211 LYS A C 1
ATOM 1667 O O . LYS A 1 211 ? 33.341 -36.519 -35.147 1.00 44.06 211 LYS A O 1
ATOM 1672 N N . THR A 1 212 ? 35.264 -36.184 -36.265 1.00 44.03 212 THR A N 1
ATOM 1673 C CA . THR A 1 212 ? 34.859 -36.611 -37.625 1.00 44.03 212 THR A CA 1
ATOM 1674 C C . THR A 1 212 ? 33.941 -35.642 -38.393 1.00 44.03 212 THR A C 1
ATOM 1676 O O . THR A 1 212 ? 32.727 -35.784 -38.398 1.00 44.03 212 THR A O 1
ATOM 1679 N N . ILE A 1 213 ? 34.546 -34.695 -39.123 1.00 38.16 213 ILE A N 1
ATOM 1680 C CA . ILE A 1 213 ? 34.544 -34.592 -40.606 1.00 38.16 213 ILE A CA 1
ATOM 1681 C C . ILE A 1 213 ? 35.276 -33.287 -40.982 1.00 38.16 213 ILE A C 1
ATOM 1683 O O . ILE A 1 213 ? 34.717 -32.197 -40.937 1.00 38.16 213 ILE A O 1
ATOM 1687 N N . THR A 1 214 ? 36.556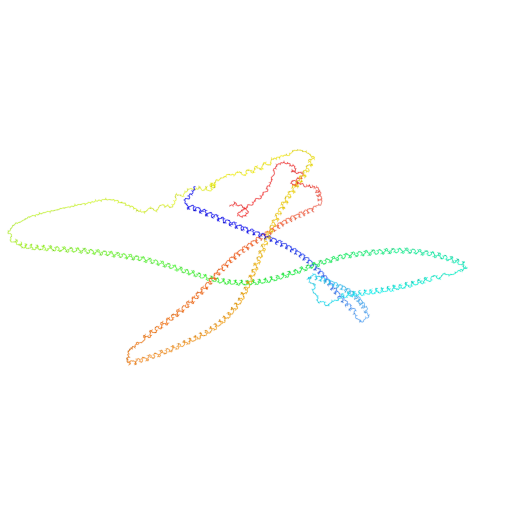 -33.401 -41.346 1.00 32.69 214 THR A N 1
ATOM 1688 C CA . THR A 1 214 ? 37.402 -32.287 -41.821 1.00 32.69 214 THR A CA 1
ATOM 1689 C C . THR A 1 214 ? 38.180 -32.707 -43.071 1.00 32.69 214 THR A C 1
ATOM 1691 O O . THR A 1 214 ? 39.395 -32.893 -43.076 1.00 32.69 214 THR A O 1
ATOM 1694 N N . THR A 1 215 ? 37.432 -32.881 -44.160 1.00 47.19 215 THR A N 1
ATOM 1695 C CA . THR A 1 215 ? 37.917 -33.139 -45.525 1.00 47.19 215 THR A CA 1
ATOM 1696 C C . THR A 1 215 ? 37.014 -32.360 -46.490 1.00 47.19 215 THR A C 1
ATOM 1698 O O . THR A 1 215 ? 35.800 -32.428 -46.343 1.00 47.19 215 THR A O 1
ATOM 1701 N N . ASP A 1 216 ? 37.492 -31.589 -47.470 1.00 45.81 216 ASP A N 1
ATOM 1702 C CA . ASP A 1 216 ? 38.817 -31.634 -48.113 1.00 45.81 216 ASP A CA 1
ATOM 1703 C C . ASP A 1 216 ? 39.572 -30.289 -48.235 1.00 45.81 216 ASP A C 1
ATOM 1705 O O . ASP A 1 216 ? 40.744 -30.299 -48.605 1.00 45.81 216 ASP A O 1
ATOM 1709 N N . SER A 1 217 ? 38.955 -29.141 -47.921 1.00 46.53 217 SER A N 1
ATOM 1710 C CA . SER A 1 217 ? 39.468 -27.811 -48.324 1.00 46.53 217 SER A CA 1
ATOM 1711 C C . SER A 1 217 ? 40.899 -27.491 -47.845 1.00 46.53 217 SER A C 1
ATOM 1713 O O . SER A 1 217 ? 41.771 -27.170 -48.655 1.00 46.53 217 SER A O 1
ATOM 1715 N N . ASP A 1 218 ? 41.189 -27.647 -46.548 1.00 43.53 218 ASP A N 1
ATOM 1716 C CA . ASP A 1 218 ? 42.514 -27.319 -45.984 1.00 43.53 218 ASP A CA 1
ATOM 1717 C C . ASP A 1 218 ? 43.623 -28.275 -46.446 1.00 43.53 218 ASP A C 1
ATOM 1719 O O . ASP A 1 218 ? 44.815 -27.937 -46.427 1.00 43.53 218 ASP A O 1
ATOM 1723 N N . ARG A 1 219 ? 43.241 -29.476 -46.903 1.00 48.47 219 ARG A N 1
ATOM 1724 C CA . ARG A 1 219 ? 44.176 -30.477 -47.420 1.00 48.47 219 ARG A CA 1
ATOM 1725 C C . ARG A 1 219 ? 44.793 -30.017 -48.738 1.00 48.47 219 ARG A C 1
ATOM 1727 O O . ARG A 1 219 ? 45.977 -30.269 -48.960 1.00 48.47 219 ARG A O 1
ATOM 1734 N N . ASP A 1 220 ? 44.034 -29.326 -49.584 1.00 50.66 220 ASP A N 1
ATOM 1735 C CA . ASP A 1 220 ? 44.536 -28.855 -50.874 1.00 50.66 220 ASP A CA 1
ATOM 1736 C C . ASP A 1 220 ? 45.320 -27.543 -50.761 1.00 50.66 220 ASP A C 1
ATOM 1738 O O . ASP A 1 220 ? 46.383 -27.461 -51.379 1.00 50.66 220 ASP A O 1
ATOM 1742 N N . LEU A 1 221 ? 44.948 -26.596 -49.882 1.00 52.41 221 LEU A N 1
ATOM 1743 C CA . LEU A 1 221 ? 45.841 -25.463 -49.570 1.00 52.41 221 LEU A CA 1
ATOM 1744 C C . LEU A 1 221 ? 47.178 -25.943 -48.981 1.00 52.41 221 LEU A C 1
ATOM 1746 O O . LEU A 1 221 ? 48.234 -25.476 -49.412 1.00 52.41 221 LEU A O 1
ATOM 1750 N N . SER A 1 222 ? 47.160 -26.920 -48.066 1.00 52.62 222 SER A N 1
ATOM 1751 C CA . SER A 1 222 ? 48.390 -27.495 -47.499 1.00 52.62 222 SER A CA 1
ATOM 1752 C C . SER A 1 222 ? 49.261 -28.161 -48.570 1.00 52.62 222 SER A C 1
ATOM 1754 O O . SER A 1 222 ? 50.450 -27.853 -48.671 1.00 52.62 222 SER A O 1
ATOM 1756 N N . LYS A 1 223 ? 48.684 -29.008 -49.440 1.00 60.06 223 LYS A N 1
ATOM 1757 C CA . LYS A 1 223 ? 49.407 -29.602 -50.585 1.00 60.06 223 LYS A CA 1
ATOM 1758 C C . LYS A 1 223 ? 49.945 -28.544 -51.546 1.00 60.06 223 LYS A C 1
ATOM 1760 O O . LYS A 1 223 ? 51.020 -28.735 -52.112 1.00 60.06 223 LYS A O 1
ATOM 1765 N N . GLN A 1 224 ? 49.202 -27.468 -51.795 1.00 57.91 224 GLN A N 1
ATOM 1766 C CA . GLN A 1 224 ? 49.580 -26.430 -52.753 1.00 57.91 224 GLN A CA 1
ATOM 1767 C C . GLN A 1 224 ? 50.719 -25.562 -52.202 1.00 57.91 224 GLN A C 1
ATOM 1769 O O . GLN A 1 224 ? 51.670 -25.276 -52.934 1.00 57.91 224 GLN A O 1
ATOM 1774 N N . LEU A 1 225 ? 50.691 -25.247 -50.903 1.00 57.34 225 LEU A N 1
ATOM 1775 C CA . LEU A 1 225 ? 51.797 -24.621 -50.181 1.00 57.34 225 LEU A CA 1
ATOM 1776 C C . LEU A 1 225 ? 53.042 -25.522 -50.185 1.00 57.34 225 LEU A C 1
ATOM 1778 O O . LEU A 1 225 ? 54.110 -25.079 -50.601 1.00 57.34 225 LEU A O 1
ATOM 1782 N N . GLU A 1 226 ? 52.900 -26.805 -49.839 1.00 66.38 226 GLU A N 1
ATOM 1783 C CA . GLU A 1 226 ? 54.009 -27.769 -49.839 1.00 66.38 226 GLU A CA 1
ATOM 1784 C C . GLU A 1 226 ? 54.586 -27.986 -51.254 1.00 66.38 226 GLU A C 1
ATOM 1786 O O . GLU A 1 226 ? 55.800 -28.052 -51.449 1.00 66.38 226 GLU A O 1
ATOM 1791 N N . THR A 1 227 ? 53.734 -28.018 -52.281 1.00 70.75 227 THR A N 1
ATOM 1792 C CA . THR A 1 227 ? 54.155 -28.093 -53.690 1.00 70.75 227 THR A CA 1
ATOM 1793 C C . THR A 1 227 ? 54.922 -26.841 -54.113 1.00 70.75 227 THR A C 1
ATOM 1795 O O . THR A 1 227 ? 55.896 -26.939 -54.862 1.00 70.75 227 THR A O 1
ATOM 1798 N N . ASN A 1 228 ? 54.525 -25.664 -53.629 1.00 68.00 228 ASN A N 1
ATOM 1799 C CA . ASN A 1 228 ? 55.234 -24.416 -53.897 1.00 68.00 228 ASN A CA 1
ATOM 1800 C C . ASN A 1 228 ? 56.561 -24.326 -53.123 1.00 68.00 228 ASN A C 1
ATOM 1802 O O . ASN A 1 228 ? 57.547 -23.872 -53.700 1.00 68.00 228 ASN A O 1
ATOM 1806 N N . MET A 1 229 ? 56.641 -24.857 -51.898 1.00 66.06 229 MET A N 1
ATOM 1807 C CA . MET A 1 229 ? 57.904 -25.023 -51.162 1.00 66.06 229 MET A CA 1
ATOM 1808 C C . MET A 1 229 ? 58.871 -25.949 -51.916 1.00 66.06 229 MET A C 1
ATOM 1810 O O . MET A 1 229 ? 59.982 -25.537 -52.232 1.00 66.06 229 MET A O 1
ATOM 1814 N N . ARG A 1 230 ? 58.426 -27.138 -52.352 1.00 72.44 230 ARG A N 1
ATOM 1815 C CA . ARG A 1 230 ? 59.261 -28.063 -53.150 1.00 72.44 230 ARG A CA 1
ATOM 1816 C C . ARG A 1 230 ? 59.723 -27.454 -54.486 1.00 72.44 230 ARG A C 1
ATOM 1818 O O . ARG A 1 230 ? 60.828 -27.749 -54.948 1.00 72.44 230 ARG A O 1
ATOM 1825 N N . LYS A 1 231 ? 58.912 -26.592 -55.119 1.00 74.06 231 LYS A N 1
ATOM 1826 C CA . LYS A 1 231 ? 59.325 -25.804 -56.301 1.00 74.06 231 LYS A CA 1
ATOM 1827 C C . LYS A 1 231 ? 60.389 -24.763 -55.945 1.00 74.06 231 LYS A C 1
ATOM 1829 O O . LYS A 1 231 ? 61.349 -24.622 -56.698 1.00 74.06 231 LYS A O 1
ATOM 1834 N N . LEU A 1 232 ? 60.247 -24.066 -54.817 1.00 67.56 232 LEU A N 1
ATOM 1835 C CA . LEU A 1 232 ? 61.226 -23.090 -54.334 1.00 67.56 232 LEU A CA 1
ATOM 1836 C C . LEU A 1 232 ? 62.571 -23.760 -54.011 1.00 67.56 232 LEU A C 1
ATOM 1838 O O . LEU A 1 232 ? 63.604 -23.278 -54.468 1.00 67.56 232 LEU A O 1
ATOM 1842 N N . ASP A 1 233 ? 62.563 -24.913 -53.339 1.00 69.94 233 ASP A N 1
ATOM 1843 C CA . ASP A 1 233 ? 63.766 -25.719 -53.082 1.00 69.94 233 ASP A CA 1
ATOM 1844 C C . ASP A 1 233 ? 64.432 -26.183 -54.385 1.00 69.94 233 ASP A C 1
ATOM 1846 O O . ASP A 1 233 ? 65.647 -26.063 -54.552 1.00 69.94 233 ASP A O 1
ATOM 1850 N N . SER A 1 234 ? 63.632 -26.639 -55.356 1.00 74.25 234 SER A N 1
ATOM 1851 C CA . SER A 1 234 ? 64.123 -27.031 -56.685 1.00 74.25 234 SER A CA 1
ATOM 1852 C C . SER A 1 234 ? 64.765 -25.854 -57.433 1.00 74.25 234 SER A C 1
ATOM 1854 O O . SER A 1 234 ? 65.803 -26.021 -58.076 1.00 74.25 234 SER A O 1
ATOM 1856 N N . LEU A 1 235 ? 64.191 -24.651 -57.323 1.00 73.06 235 LEU A N 1
ATOM 1857 C CA . LEU A 1 235 ? 64.745 -23.420 -57.896 1.00 73.06 235 LEU A CA 1
ATOM 1858 C C . LEU A 1 235 ? 65.998 -22.940 -57.151 1.00 73.06 235 LEU A C 1
ATOM 1860 O O . LEU A 1 235 ? 66.924 -22.443 -57.796 1.00 73.06 235 LEU A O 1
ATOM 1864 N N . MET A 1 236 ? 66.079 -23.116 -55.830 1.00 72.81 236 MET A N 1
ATOM 1865 C CA . MET A 1 236 ? 67.292 -22.831 -55.059 1.00 72.81 236 MET A CA 1
ATOM 1866 C C . MET A 1 236 ? 68.429 -23.786 -55.432 1.00 72.81 236 MET A C 1
ATOM 1868 O O . MET A 1 236 ? 69.548 -23.330 -55.672 1.00 72.81 236 MET A O 1
ATOM 1872 N N . ASP A 1 237 ? 68.166 -25.088 -55.564 1.00 71.31 237 ASP A N 1
ATOM 1873 C CA . ASP A 1 237 ? 69.196 -26.056 -55.952 1.00 71.31 237 ASP A CA 1
ATOM 1874 C C . ASP A 1 237 ? 69.601 -25.924 -57.436 1.00 71.31 237 ASP A C 1
ATOM 1876 O O . ASP A 1 237 ? 70.770 -26.103 -57.785 1.00 71.31 237 ASP A O 1
ATOM 1880 N N . TYR A 1 238 ? 68.687 -25.492 -58.314 1.00 75.81 238 TYR A N 1
ATOM 1881 C CA . TYR A 1 238 ? 69.019 -25.094 -59.688 1.00 75.81 238 TYR A CA 1
ATOM 1882 C C . TYR A 1 238 ? 69.899 -23.831 -59.733 1.00 75.81 238 TYR A C 1
ATOM 1884 O O . TYR A 1 238 ? 70.931 -23.827 -60.406 1.00 75.81 238 TYR A O 1
ATOM 1892 N N . ASN A 1 239 ? 69.584 -22.793 -58.949 1.00 66.81 239 ASN A N 1
ATOM 1893 C CA . ASN A 1 239 ? 70.446 -21.611 -58.807 1.00 66.81 239 ASN A CA 1
ATOM 1894 C C . ASN A 1 239 ? 71.823 -21.962 -58.219 1.00 66.81 239 ASN A C 1
ATOM 1896 O O . ASN A 1 239 ? 72.842 -21.431 -58.657 1.00 66.81 239 ASN A O 1
ATOM 1900 N N . LYS A 1 240 ? 71.883 -22.903 -57.272 1.00 74.75 240 LYS A N 1
ATOM 1901 C CA . LYS A 1 240 ? 73.128 -23.432 -56.693 1.00 74.75 240 LYS A CA 1
ATOM 1902 C C . LYS A 1 240 ? 73.976 -24.168 -57.739 1.00 74.75 240 LYS A C 1
ATOM 1904 O O . LYS A 1 240 ? 75.191 -23.972 -57.781 1.00 74.75 240 LYS A O 1
ATOM 1909 N N . LYS A 1 241 ? 73.343 -24.941 -58.632 1.00 77.81 241 LYS A N 1
ATOM 1910 C CA . LYS A 1 241 ? 73.984 -25.573 -59.801 1.00 77.81 241 LYS A CA 1
ATOM 1911 C C . LYS A 1 241 ? 74.486 -24.541 -60.817 1.00 77.81 241 LYS A C 1
ATOM 1913 O O . LYS A 1 241 ? 75.638 -24.642 -61.229 1.00 77.81 241 LYS A O 1
ATOM 1918 N N . ILE A 1 242 ? 73.696 -23.514 -61.150 1.00 73.25 242 ILE A N 1
ATOM 1919 C CA . ILE A 1 242 ? 74.140 -22.401 -62.010 1.00 73.25 242 ILE A CA 1
ATOM 1920 C C . ILE A 1 242 ? 75.336 -21.676 -61.385 1.00 73.25 242 ILE A C 1
ATOM 1922 O O . ILE A 1 242 ? 76.352 -21.501 -62.051 1.00 73.25 242 ILE A O 1
ATOM 1926 N N . LYS A 1 243 ? 75.273 -21.313 -60.098 1.00 70.75 243 LYS A N 1
ATOM 1927 C CA . LYS A 1 243 ? 76.370 -20.629 -59.396 1.00 70.75 243 LYS A CA 1
ATOM 1928 C C . LYS A 1 243 ? 77.662 -21.455 -59.408 1.00 70.75 243 LYS A C 1
ATOM 1930 O O . LYS A 1 243 ? 78.733 -20.896 -59.630 1.00 70.75 243 LYS A O 1
ATOM 1935 N N . LYS A 1 244 ? 77.563 -22.780 -59.244 1.00 74.19 244 LYS A N 1
ATOM 1936 C CA . LYS A 1 244 ? 78.703 -23.696 -59.395 1.00 74.19 244 LYS A CA 1
ATOM 1937 C C . LYS A 1 244 ? 79.240 -23.716 -60.834 1.00 74.19 244 LYS A C 1
ATOM 1939 O O . LYS A 1 244 ? 80.436 -23.518 -61.019 1.00 74.19 244 LYS A O 1
ATOM 1944 N N . ALA A 1 245 ? 78.379 -23.869 -61.840 1.00 73.25 245 ALA A N 1
ATOM 1945 C CA . ALA A 1 245 ? 78.784 -23.893 -63.249 1.00 73.25 245 ALA A CA 1
ATOM 1946 C C . ALA A 1 245 ? 79.409 -22.563 -63.722 1.00 73.25 245 ALA A C 1
ATOM 1948 O O . ALA A 1 245 ? 80.331 -22.568 -64.538 1.00 73.25 245 ALA A O 1
ATOM 1949 N N . VAL A 1 246 ? 78.949 -21.424 -63.190 1.00 70.75 246 VAL A N 1
ATOM 1950 C CA . VAL A 1 246 ? 79.553 -20.102 -63.417 1.00 70.75 246 VAL A CA 1
ATOM 1951 C C . VAL A 1 246 ? 80.940 -20.021 -62.775 1.00 70.75 246 VAL A C 1
ATOM 1953 O O . VAL A 1 246 ? 81.870 -19.581 -63.444 1.00 70.75 246 VAL A O 1
ATOM 1956 N N . GLN A 1 247 ? 81.128 -20.511 -61.543 1.00 68.81 247 GLN A N 1
ATOM 1957 C CA . GLN A 1 247 ? 82.455 -20.561 -60.913 1.00 68.81 247 GLN A CA 1
ATOM 1958 C C . GLN A 1 247 ? 83.423 -21.475 -61.687 1.00 68.81 247 GLN A C 1
ATOM 1960 O O . GLN A 1 247 ? 84.548 -21.081 -61.977 1.00 68.81 247 GLN A O 1
ATOM 1965 N N . GLU A 1 248 ? 82.976 -22.664 -62.101 1.00 75.88 248 GLU A N 1
ATOM 1966 C CA . GLU A 1 248 ? 83.760 -23.612 -62.914 1.00 75.88 248 GLU A CA 1
ATOM 1967 C C . GLU A 1 248 ? 84.059 -23.096 -64.332 1.00 75.88 248 GLU A C 1
ATOM 1969 O O . GLU A 1 248 ? 84.945 -23.616 -65.016 1.00 75.88 248 GLU A O 1
ATOM 1974 N N . ARG A 1 249 ? 83.323 -22.086 -64.809 1.00 76.12 249 ARG A N 1
ATOM 1975 C CA . ARG A 1 249 ? 83.646 -21.352 -66.037 1.00 76.12 249 ARG A CA 1
ATOM 1976 C C . ARG A 1 249 ? 84.622 -20.209 -65.756 1.00 76.12 249 ARG A C 1
ATOM 1978 O O . ARG A 1 249 ? 85.573 -20.053 -66.507 1.00 76.12 249 ARG A O 1
ATOM 1985 N N . LEU A 1 250 ? 84.458 -19.483 -64.648 1.00 75.00 250 LEU A N 1
ATOM 1986 C CA . LEU A 1 250 ? 85.372 -18.417 -64.229 1.00 75.00 250 LEU A CA 1
ATOM 1987 C C . LEU A 1 250 ? 86.807 -18.931 -64.032 1.00 75.00 250 LEU A C 1
ATOM 1989 O O . LEU A 1 250 ? 87.740 -18.325 -64.549 1.00 75.00 250 LEU A O 1
ATOM 1993 N N . GLU A 1 251 ? 86.992 -20.053 -63.329 1.00 75.44 251 GLU A N 1
ATOM 1994 C CA . GLU A 1 251 ? 88.333 -20.616 -63.108 1.00 75.44 251 GLU A CA 1
ATOM 1995 C C . GLU A 1 251 ? 88.952 -21.167 -64.406 1.00 75.44 251 GLU A C 1
ATOM 1997 O O . GLU A 1 251 ? 90.130 -20.931 -64.656 1.00 75.44 251 GLU A O 1
ATOM 2002 N N . ARG A 1 252 ? 88.165 -21.794 -65.297 1.00 77.44 252 ARG A N 1
ATOM 2003 C CA . ARG A 1 252 ? 88.659 -22.188 -66.633 1.00 77.44 252 ARG A CA 1
ATOM 2004 C C . ARG A 1 252 ? 89.120 -20.986 -67.453 1.00 77.44 252 ARG A C 1
ATOM 2006 O O . ARG A 1 252 ? 90.213 -21.027 -68.003 1.00 77.44 252 ARG A O 1
ATOM 2013 N N . ASN A 1 253 ? 88.338 -19.908 -67.473 1.00 75.12 253 ASN A N 1
ATOM 2014 C CA . ASN A 1 253 ? 88.713 -18.676 -68.163 1.00 75.12 253 ASN A CA 1
ATOM 2015 C C . ASN A 1 253 ? 90.000 -18.049 -67.580 1.00 75.12 253 ASN A C 1
ATOM 2017 O O . ASN A 1 253 ? 90.775 -17.472 -68.337 1.00 75.12 253 ASN A O 1
ATOM 2021 N N . LYS A 1 254 ? 90.275 -18.165 -66.267 1.00 73.50 254 LYS A N 1
ATOM 2022 C CA . LYS A 1 254 ? 91.566 -17.728 -65.690 1.00 73.50 254 LYS A CA 1
ATOM 2023 C C . LYS A 1 254 ? 92.734 -18.566 -66.204 1.00 73.50 254 LYS A C 1
ATOM 2025 O O . LYS A 1 254 ? 93.761 -18.001 -66.568 1.00 73.50 254 LYS A O 1
ATOM 2030 N N . GLU A 1 255 ? 92.589 -19.889 -66.212 1.00 75.25 255 GLU A N 1
ATOM 2031 C CA . GLU A 1 255 ? 93.641 -20.801 -66.675 1.00 75.25 255 GLU A CA 1
ATOM 2032 C C . GLU A 1 255 ? 93.921 -20.608 -68.179 1.00 75.25 255 GLU A C 1
ATOM 2034 O O . GLU A 1 255 ? 95.074 -20.603 -68.594 1.00 75.25 255 GLU A O 1
ATOM 2039 N N . GLU A 1 256 ? 92.884 -20.336 -68.976 1.00 78.25 256 GLU A N 1
ATOM 2040 C CA . GLU A 1 256 ? 92.974 -20.026 -70.411 1.00 78.25 256 GLU A CA 1
ATOM 2041 C C . GLU A 1 256 ? 93.655 -18.665 -70.678 1.00 78.25 256 GLU A C 1
ATOM 2043 O O . GLU A 1 256 ? 94.552 -18.575 -71.514 1.00 78.25 256 GLU A O 1
ATOM 2048 N N . ILE A 1 257 ? 93.329 -17.615 -69.907 1.00 74.25 257 ILE A N 1
ATOM 2049 C CA . ILE A 1 257 ? 94.026 -16.310 -69.956 1.00 74.25 257 ILE A CA 1
ATOM 2050 C C . ILE A 1 257 ? 95.506 -16.446 -69.561 1.00 74.25 257 ILE A C 1
ATOM 2052 O O . ILE A 1 257 ? 96.375 -15.784 -70.135 1.00 74.25 257 ILE A O 1
ATOM 2056 N N . LYS A 1 258 ? 95.805 -17.301 -68.582 1.00 74.56 258 LYS A N 1
ATOM 2057 C CA . LYS A 1 258 ? 97.166 -17.588 -68.116 1.00 74.56 258 LYS A CA 1
ATOM 2058 C C . LYS A 1 258 ? 97.980 -18.325 -69.183 1.00 74.56 258 LYS A C 1
ATOM 2060 O O . LYS A 1 258 ? 99.104 -17.909 -69.447 1.00 74.56 258 LYS A O 1
ATOM 2065 N N . ASP A 1 259 ? 97.405 -19.335 -69.837 1.00 71.56 259 ASP A N 1
ATOM 2066 C CA . ASP A 1 259 ? 98.066 -20.067 -70.925 1.00 71.56 259 ASP A CA 1
ATOM 2067 C C . ASP A 1 259 ? 98.339 -19.157 -72.138 1.00 71.56 259 ASP A C 1
ATOM 2069 O O . ASP A 1 259 ? 99.472 -19.085 -72.623 1.00 71.56 259 ASP A O 1
ATOM 2073 N N . LEU A 1 260 ? 97.352 -18.344 -72.539 1.00 76.25 260 LEU A N 1
ATOM 2074 C CA . LEU A 1 260 ? 97.512 -17.311 -73.572 1.00 76.25 260 LEU A CA 1
ATOM 2075 C C . LEU A 1 260 ? 98.595 -16.279 -73.217 1.00 76.25 260 LEU A C 1
ATOM 2077 O O . LEU A 1 260 ? 99.337 -15.849 -74.097 1.00 76.25 260 LEU A O 1
ATOM 2081 N N . SER A 1 261 ? 98.735 -15.911 -71.939 1.00 69.50 261 SER A N 1
ATOM 2082 C CA . SER A 1 261 ? 99.800 -14.999 -71.493 1.00 69.50 261 SER A CA 1
ATOM 2083 C C . SER A 1 261 ? 101.189 -15.611 -71.706 1.00 69.50 261 SER A C 1
ATOM 2085 O O . SER A 1 261 ? 102.074 -14.942 -72.234 1.00 69.50 261 SER A O 1
ATOM 2087 N N . THR A 1 262 ? 101.379 -16.897 -71.387 1.00 71.62 262 THR A N 1
ATOM 2088 C CA . THR A 1 262 ? 102.628 -17.614 -71.707 1.00 71.62 262 THR A CA 1
ATOM 2089 C C . THR A 1 262 ? 102.865 -17.766 -73.211 1.00 71.62 262 THR A C 1
ATOM 2091 O O . THR A 1 262 ? 104.007 -17.661 -73.649 1.00 71.62 262 THR A O 1
ATOM 2094 N N . GLN A 1 263 ? 101.821 -17.948 -74.025 1.00 73.31 263 GLN A N 1
ATOM 2095 C CA . GLN A 1 263 ? 101.970 -17.987 -75.486 1.00 73.31 263 GLN A CA 1
ATOM 2096 C C . GLN A 1 263 ? 102.421 -16.629 -76.057 1.00 73.31 263 GLN A C 1
ATOM 2098 O O . GLN A 1 263 ? 103.272 -16.597 -76.943 1.00 73.31 263 GLN A O 1
ATOM 2103 N N . VAL A 1 264 ? 101.914 -15.507 -75.530 1.00 67.31 264 VAL A N 1
ATOM 2104 C CA . VAL A 1 264 ? 102.335 -14.152 -75.938 1.00 67.31 264 VAL A CA 1
ATOM 2105 C C . VAL A 1 264 ? 103.784 -13.853 -75.540 1.00 67.31 264 VAL A C 1
ATOM 2107 O O . VAL A 1 264 ? 104.506 -13.238 -76.326 1.00 67.31 264 VAL A O 1
ATOM 2110 N N . GLU A 1 265 ? 104.236 -14.304 -74.368 1.00 63.66 265 GLU A N 1
ATOM 2111 C CA . GLU A 1 265 ? 105.629 -14.107 -73.949 1.00 63.66 265 GLU A CA 1
ATOM 2112 C C . GLU A 1 265 ? 106.594 -14.948 -74.808 1.00 63.66 265 GLU A C 1
ATOM 2114 O O . GLU A 1 265 ? 107.548 -14.401 -75.360 1.00 63.66 265 GLU A O 1
ATOM 2119 N N . ASN A 1 266 ? 106.270 -16.224 -75.065 1.00 62.81 266 ASN A N 1
ATOM 2120 C CA . ASN A 1 266 ? 107.035 -17.086 -75.980 1.00 62.81 266 ASN A CA 1
ATOM 2121 C C . ASN A 1 266 ? 107.116 -16.511 -77.412 1.00 62.81 266 ASN A C 1
ATOM 2123 O O . ASN A 1 266 ? 108.135 -16.649 -78.087 1.00 62.81 266 ASN A O 1
ATOM 2127 N N . LEU A 1 267 ? 106.048 -15.861 -77.894 1.00 63.50 267 LEU A N 1
ATOM 2128 C CA . LEU A 1 267 ? 106.035 -15.235 -79.220 1.00 63.50 267 LEU A CA 1
ATOM 2129 C C . LEU A 1 267 ? 106.952 -14.005 -79.299 1.00 63.50 267 LEU A C 1
ATOM 2131 O O . LEU A 1 267 ? 107.587 -13.814 -80.337 1.00 63.50 267 LEU A O 1
ATOM 2135 N N . LYS A 1 268 ? 107.089 -13.212 -78.224 1.00 56.59 268 LYS A N 1
ATOM 2136 C CA . LYS A 1 268 ? 108.079 -12.117 -78.176 1.00 56.59 268 LYS A CA 1
ATOM 2137 C C . LYS A 1 268 ? 109.507 -12.644 -78.288 1.00 56.59 268 LYS A C 1
ATOM 2139 O O . LYS A 1 268 ? 110.276 -12.105 -79.075 1.00 56.59 268 LYS A O 1
ATOM 2144 N N . GLU A 1 269 ? 109.847 -13.699 -77.545 1.00 47.97 269 GLU A N 1
ATOM 2145 C CA . GLU A 1 269 ? 111.201 -14.279 -77.562 1.00 47.97 269 GLU A CA 1
ATOM 2146 C C . GLU A 1 269 ? 111.585 -14.843 -78.944 1.00 47.97 269 GLU A C 1
ATOM 2148 O O . GLU A 1 269 ? 112.762 -14.888 -79.286 1.00 47.97 269 GLU A O 1
ATOM 2153 N N . SER A 1 270 ? 110.602 -15.197 -79.783 1.00 46.06 270 SER A N 1
ATOM 2154 C CA . SER A 1 270 ? 110.826 -15.646 -81.167 1.00 46.06 270 SER A CA 1
ATOM 2155 C C . SER A 1 270 ? 110.990 -14.526 -82.215 1.00 46.06 270 SER A C 1
ATOM 2157 O O . SER A 1 270 ? 111.245 -14.821 -83.382 1.00 46.06 270 SER A O 1
ATOM 2159 N N . GLY A 1 271 ? 110.812 -13.252 -81.839 1.00 49.72 271 GLY A N 1
ATOM 2160 C CA . GLY A 1 271 ? 110.663 -12.142 -82.792 1.00 49.72 271 GLY A CA 1
ATOM 2161 C C . GLY A 1 271 ? 111.958 -11.543 -83.360 1.00 49.72 271 GLY A C 1
ATOM 2162 O O . GLY A 1 271 ? 111.946 -11.043 -84.484 1.00 49.72 271 GLY A O 1
ATOM 2163 N N . ASP A 1 272 ? 113.067 -11.593 -82.617 1.00 41.06 272 ASP A N 1
ATOM 2164 C CA . ASP A 1 272 ? 114.262 -10.775 -82.904 1.00 41.06 272 ASP A CA 1
ATOM 2165 C C . ASP A 1 272 ? 115.315 -11.444 -83.821 1.00 41.06 272 ASP A C 1
ATOM 2167 O O . ASP A 1 272 ? 116.287 -10.798 -84.216 1.00 41.06 272 ASP A O 1
ATOM 2171 N N . GLU A 1 273 ? 115.152 -12.719 -84.201 1.00 39.66 273 GLU A N 1
ATOM 2172 C CA . GLU A 1 273 ? 116.248 -13.524 -84.788 1.00 39.66 273 GLU A CA 1
ATOM 2173 C C . GLU A 1 273 ? 116.162 -13.775 -86.317 1.00 39.66 273 GLU A C 1
ATOM 2175 O O . GLU A 1 273 ? 116.976 -14.511 -86.875 1.00 39.66 273 GLU A O 1
ATOM 2180 N N . ALA A 1 274 ? 115.208 -13.158 -87.034 1.00 39.88 274 ALA A N 1
ATOM 2181 C CA . ALA A 1 274 ? 114.852 -13.544 -88.414 1.00 39.88 274 ALA A CA 1
ATOM 2182 C C . ALA A 1 274 ? 114.848 -12.408 -89.472 1.00 39.88 274 ALA A C 1
ATOM 2184 O O . ALA A 1 274 ? 113.950 -12.340 -90.313 1.00 39.88 274 ALA A O 1
ATOM 2185 N N . ALA A 1 275 ? 115.860 -11.529 -89.488 1.00 33.72 275 ALA A N 1
ATOM 2186 C CA . ALA A 1 275 ? 115.980 -10.462 -90.498 1.00 33.72 275 ALA A CA 1
ATOM 2187 C C . ALA A 1 275 ? 117.417 -10.274 -91.036 1.00 33.72 275 ALA A C 1
ATOM 2189 O O . ALA A 1 275 ? 118.134 -9.355 -90.640 1.00 33.72 275 ALA A O 1
ATOM 2190 N N . SER A 1 276 ? 117.866 -11.133 -91.962 1.00 32.06 276 SER A N 1
ATOM 2191 C CA . SER A 1 276 ? 119.162 -10.974 -92.652 1.00 32.06 276 SER A CA 1
ATOM 2192 C C . SER A 1 276 ? 119.254 -11.729 -93.985 1.00 32.06 276 SER A C 1
ATOM 2194 O O . SER A 1 276 ? 118.856 -12.885 -94.069 1.00 32.06 276 SER A O 1
ATOM 2196 N N . THR A 1 277 ? 119.911 -11.104 -94.978 1.00 35.06 277 THR A N 1
ATOM 2197 C CA . THR A 1 277 ? 120.273 -11.637 -96.322 1.00 35.06 277 THR A CA 1
ATOM 2198 C C . THR A 1 277 ? 119.099 -11.898 -97.298 1.00 35.06 277 THR A C 1
ATOM 2200 O O . THR A 1 277 ? 117.996 -12.196 -96.866 1.00 35.06 277 THR A O 1
ATOM 2203 N N . LEU A 1 278 ? 119.231 -11.777 -98.632 1.00 34.00 278 LEU A N 1
ATOM 2204 C CA . LEU A 1 278 ? 120.323 -11.240 -99.474 1.00 34.00 278 LEU A CA 1
ATOM 2205 C C . LEU A 1 278 ? 119.770 -10.599 -100.781 1.00 34.00 278 LEU A C 1
ATOM 2207 O O . LEU A 1 278 ? 118.584 -10.309 -100.880 1.00 34.00 278 LEU A O 1
ATOM 2211 N N . GLN A 1 279 ? 120.640 -10.293 -101.753 1.00 34.81 279 GLN A N 1
ATOM 2212 C CA . GLN A 1 279 ? 120.435 -9.277 -102.799 1.00 34.81 279 GLN A CA 1
ATOM 2213 C C . GLN A 1 279 ? 120.955 -9.738 -104.184 1.00 34.81 279 GLN A C 1
ATOM 2215 O O . GLN A 1 279 ? 121.925 -10.493 -104.234 1.00 34.81 279 GLN A O 1
ATOM 2220 N N . LYS A 1 280 ? 120.439 -9.099 -105.257 1.00 39.03 280 LYS A N 1
ATOM 2221 C CA . LYS A 1 280 ? 120.927 -9.021 -106.667 1.00 39.03 280 LYS A CA 1
ATOM 2222 C C . LYS A 1 280 ? 120.316 -10.049 -107.647 1.00 39.03 280 LYS A C 1
ATOM 2224 O O . LYS A 1 280 ? 120.072 -11.181 -107.268 1.00 39.03 280 LYS A O 1
ATOM 2229 N N . GLY A 1 281 ? 120.089 -9.703 -108.924 1.00 35.91 281 GLY A N 1
ATOM 2230 C CA . GLY A 1 281 ? 120.279 -8.360 -109.509 1.00 35.91 281 GLY A CA 1
ATOM 2231 C C . GLY A 1 281 ? 120.175 -8.168 -111.031 1.00 35.91 281 GLY A C 1
ATOM 2232 O O . GLY A 1 281 ? 120.344 -7.030 -111.456 1.00 35.91 281 GLY A O 1
ATOM 2233 N N . GLU A 1 282 ? 119.910 -9.196 -111.848 1.00 44.34 282 GLU A N 1
ATOM 2234 C CA . GLU A 1 282 ? 119.897 -9.058 -113.326 1.00 44.34 282 GLU A CA 1
ATOM 2235 C C . GLU A 1 282 ? 118.510 -9.190 -113.983 1.00 44.34 282 GLU A C 1
ATOM 2237 O O . GLU A 1 282 ? 118.328 -8.766 -115.120 1.00 44.34 282 GLU A O 1
ATOM 2242 N N . GLU A 1 283 ? 117.482 -9.614 -113.244 1.00 48.25 283 GLU A N 1
ATOM 2243 C CA . GLU A 1 283 ? 116.071 -9.527 -113.666 1.00 48.25 283 GLU A CA 1
ATOM 2244 C C . GLU A 1 283 ? 115.516 -8.085 -113.588 1.00 48.25 283 GLU A C 1
ATOM 2246 O O . GLU A 1 283 ? 114.305 -7.881 -113.580 1.00 48.25 283 GLU A O 1
ATOM 2251 N N . LEU A 1 284 ? 116.372 -7.057 -113.487 1.00 47.91 284 LEU A N 1
ATOM 2252 C CA . LEU A 1 284 ? 115.976 -5.710 -113.056 1.00 47.91 284 LEU A CA 1
ATOM 2253 C C . LEU A 1 284 ? 114.947 -5.033 -113.981 1.00 47.91 284 LEU A C 1
ATOM 2255 O O . LEU A 1 284 ? 114.156 -4.222 -113.516 1.00 47.91 284 LEU A O 1
ATOM 2259 N N . THR A 1 285 ? 114.921 -5.368 -115.273 1.00 52.16 285 THR A N 1
ATOM 2260 C CA . THR A 1 285 ? 113.981 -4.800 -116.258 1.00 52.16 285 THR A CA 1
ATOM 2261 C C . THR A 1 285 ? 112.610 -5.477 -116.240 1.00 52.16 285 THR A C 1
ATOM 2263 O O . THR A 1 285 ? 111.593 -4.793 -116.354 1.00 52.16 285 THR A O 1
ATOM 2266 N N . THR A 1 286 ? 112.552 -6.794 -116.022 1.00 57.47 286 THR A N 1
ATOM 2267 C CA . THR A 1 286 ? 111.303 -7.500 -115.692 1.00 57.47 286 THR A CA 1
ATOM 2268 C C . THR A 1 286 ? 110.801 -7.094 -114.312 1.00 57.47 286 THR A C 1
ATOM 2270 O O . THR A 1 286 ? 109.610 -6.821 -114.162 1.00 57.47 286 THR A O 1
ATOM 2273 N N . TYR A 1 287 ? 111.706 -6.930 -113.338 1.00 54.38 287 TYR A N 1
ATOM 2274 C CA . TYR A 1 287 ? 111.366 -6.372 -112.036 1.00 54.38 287 TYR A CA 1
ATOM 2275 C C . TYR A 1 287 ? 110.794 -4.967 -112.167 1.00 54.38 287 TYR A C 1
ATOM 2277 O O . TYR A 1 287 ? 109.773 -4.721 -111.547 1.00 54.38 287 TYR A O 1
ATOM 2285 N N . GLN A 1 288 ? 111.353 -4.081 -113.000 1.00 59.91 288 GLN A N 1
ATOM 2286 C CA . GLN A 1 288 ? 110.802 -2.741 -113.234 1.00 59.91 288 GLN A CA 1
ATOM 2287 C C . GLN A 1 288 ? 109.324 -2.802 -113.661 1.00 59.91 288 GLN A C 1
ATOM 2289 O O . GLN A 1 288 ? 108.485 -2.134 -113.061 1.00 59.91 288 GLN A O 1
ATOM 2294 N N . ALA A 1 289 ? 108.985 -3.666 -114.625 1.00 62.53 289 ALA A N 1
ATOM 2295 C CA . ALA A 1 289 ? 107.605 -3.850 -115.077 1.00 62.53 289 ALA A CA 1
ATOM 2296 C C . ALA A 1 289 ? 106.696 -4.429 -113.976 1.00 62.53 289 ALA A C 1
ATOM 2298 O O . ALA A 1 289 ? 105.597 -3.921 -113.759 1.00 62.53 289 ALA A O 1
ATOM 2299 N N . THR A 1 290 ? 107.158 -5.437 -113.224 1.00 69.50 290 THR A N 1
ATOM 2300 C CA . THR A 1 290 ? 106.392 -5.959 -112.078 1.00 69.50 290 THR A CA 1
ATOM 2301 C C . THR A 1 290 ? 106.326 -4.982 -110.905 1.00 69.50 290 THR A C 1
ATOM 2303 O O . THR A 1 290 ? 105.355 -5.017 -110.169 1.00 69.50 290 THR A O 1
ATOM 2306 N N . LEU A 1 291 ? 107.299 -4.083 -110.731 1.00 70.69 291 LEU A N 1
ATOM 2307 C CA . LEU A 1 291 ? 107.308 -3.040 -109.703 1.00 70.69 291 LEU A CA 1
ATOM 2308 C C . LEU A 1 291 ? 106.328 -1.927 -110.053 1.00 70.69 291 LEU A C 1
ATOM 2310 O O . LEU A 1 291 ? 105.654 -1.426 -109.162 1.00 70.69 291 LEU A O 1
ATOM 2314 N N . ASP A 1 292 ? 106.192 -1.571 -111.330 1.00 74.25 292 ASP A N 1
ATOM 2315 C CA . ASP A 1 292 ? 105.166 -0.629 -111.774 1.00 74.25 292 ASP A CA 1
ATOM 2316 C C . ASP A 1 292 ? 103.765 -1.275 -111.774 1.00 74.25 292 ASP A C 1
ATOM 2318 O O . ASP A 1 292 ? 102.783 -0.602 -111.457 1.00 74.25 292 ASP A O 1
ATOM 2322 N N . GLN A 1 293 ? 103.644 -2.591 -111.993 1.00 77.06 293 GLN A N 1
ATOM 2323 C CA . GLN A 1 293 ? 102.393 -3.325 -111.745 1.00 77.06 293 GLN A CA 1
ATOM 2324 C C . GLN A 1 293 ? 102.056 -3.398 -110.243 1.00 77.06 293 GLN A C 1
ATOM 2326 O O . GLN A 1 293 ? 100.941 -3.056 -109.853 1.00 77.06 293 GLN A O 1
ATOM 2331 N N . LEU A 1 294 ? 103.021 -3.758 -109.390 1.00 78.62 294 LEU A N 1
ATOM 2332 C CA . LEU A 1 294 ? 102.879 -3.782 -107.929 1.00 78.62 294 LEU A CA 1
ATOM 2333 C C . LEU A 1 294 ? 102.637 -2.385 -107.349 1.00 78.62 294 LEU A C 1
ATOM 2335 O O . LEU A 1 294 ? 101.940 -2.279 -106.351 1.00 78.62 294 LEU A O 1
ATOM 2339 N N . ARG A 1 295 ? 103.137 -1.310 -107.975 1.00 80.25 295 ARG A N 1
ATOM 2340 C CA . ARG A 1 295 ? 102.751 0.076 -107.659 1.00 80.25 295 ARG A CA 1
ATOM 2341 C C . ARG A 1 295 ? 101.295 0.341 -107.996 1.00 80.25 295 ARG A C 1
ATOM 2343 O O . ARG A 1 295 ? 100.582 0.827 -107.138 1.00 80.25 295 ARG A O 1
ATOM 2350 N N . ASN A 1 296 ? 100.819 -0.027 -109.186 1.00 79.38 296 ASN A N 1
ATOM 2351 C CA . ASN A 1 296 ? 99.402 0.142 -109.529 1.00 79.38 296 ASN A CA 1
ATOM 2352 C C . ASN A 1 296 ? 98.472 -0.669 -108.602 1.00 79.38 296 ASN A C 1
ATOM 2354 O O . ASN A 1 296 ? 97.367 -0.219 -108.286 1.00 79.38 296 ASN A O 1
ATOM 2358 N N . GLU A 1 297 ? 98.913 -1.843 -108.137 1.00 81.56 297 GLU A N 1
ATOM 2359 C CA . GLU A 1 297 ? 98.204 -2.619 -107.114 1.00 81.56 297 GLU A CA 1
ATOM 2360 C C . GLU A 1 297 ? 98.348 -2.022 -105.707 1.00 81.56 297 GLU A C 1
ATOM 2362 O O . GLU A 1 297 ? 97.359 -1.992 -104.980 1.00 81.56 297 GLU A O 1
ATOM 2367 N N . LEU A 1 298 ? 99.501 -1.456 -105.337 1.00 80.75 298 LEU A N 1
ATOM 2368 C CA . LEU A 1 298 ? 99.693 -0.728 -104.080 1.00 80.75 298 LEU A CA 1
ATOM 2369 C C . LEU A 1 298 ? 98.833 0.541 -104.044 1.00 80.75 298 LEU A C 1
ATOM 2371 O O . LEU A 1 298 ? 98.054 0.699 -103.118 1.00 80.75 298 LEU A O 1
ATOM 2375 N N . ASP A 1 299 ? 98.854 1.370 -105.087 1.00 81.56 299 ASP A N 1
ATOM 2376 C CA . ASP A 1 299 ? 97.992 2.545 -105.260 1.00 81.56 299 ASP A CA 1
ATOM 2377 C C . ASP A 1 299 ? 96.504 2.163 -105.205 1.00 81.56 299 ASP A C 1
ATOM 2379 O O . ASP A 1 299 ? 95.651 2.958 -104.807 1.00 81.56 299 ASP A O 1
ATOM 2383 N N . LYS A 1 300 ? 96.143 0.950 -105.646 1.00 81.25 300 LYS A N 1
ATOM 2384 C CA . LYS A 1 300 ? 94.786 0.405 -105.494 1.00 81.25 300 LYS A CA 1
ATOM 2385 C C . LYS A 1 300 ? 94.511 0.006 -104.041 1.00 81.25 300 LYS A C 1
ATOM 2387 O O . LYS A 1 300 ? 93.497 0.435 -103.503 1.00 81.25 300 LYS A O 1
ATOM 2392 N N . VAL A 1 301 ? 95.406 -0.744 -103.401 1.00 80.12 301 VAL A N 1
ATOM 2393 C CA . VAL A 1 301 ? 95.304 -1.147 -101.988 1.00 80.12 301 VAL A CA 1
ATOM 2394 C C . VAL A 1 301 ? 95.295 0.066 -101.057 1.00 80.12 301 VAL A C 1
ATOM 2396 O O . VAL A 1 301 ? 94.559 0.055 -100.081 1.00 80.12 301 VAL A O 1
ATOM 2399 N N . GLU A 1 302 ? 96.021 1.141 -101.360 1.00 79.56 302 GLU A N 1
ATOM 2400 C CA . GLU A 1 302 ? 96.004 2.389 -100.595 1.00 79.56 302 GLU A CA 1
ATOM 2401 C C . GLU A 1 302 ? 94.702 3.171 -100.790 1.00 79.56 302 GLU A C 1
ATOM 2403 O O . GLU A 1 302 ? 94.146 3.662 -99.809 1.00 79.56 302 GLU A O 1
ATOM 2408 N N . ARG A 1 303 ? 94.141 3.215 -102.009 1.00 81.81 303 ARG A N 1
ATOM 2409 C CA . ARG A 1 303 ? 92.787 3.757 -102.240 1.00 81.81 303 ARG A CA 1
ATOM 2410 C C . ARG A 1 303 ? 91.705 2.929 -101.551 1.00 81.81 303 ARG A C 1
ATOM 2412 O O . ARG A 1 303 ? 90.776 3.498 -100.989 1.00 81.81 303 ARG A O 1
ATOM 2419 N N . ASP A 1 304 ? 91.808 1.605 -101.582 1.00 81.44 304 ASP A N 1
ATOM 2420 C CA . ASP A 1 304 ? 90.836 0.721 -100.940 1.00 81.44 304 ASP A CA 1
ATOM 2421 C C . ASP A 1 304 ? 90.989 0.755 -99.404 1.00 81.44 304 ASP A C 1
ATOM 2423 O O . ASP A 1 304 ? 89.985 0.800 -98.703 1.00 81.44 304 ASP A O 1
ATOM 2427 N N . LYS A 1 305 ? 92.212 0.897 -98.873 1.00 81.50 305 LYS A N 1
ATOM 2428 C CA . LYS A 1 305 ? 92.509 1.207 -97.459 1.00 81.50 305 LYS A CA 1
ATOM 2429 C C . LYS A 1 305 ? 91.979 2.579 -97.038 1.00 81.50 305 LYS A C 1
ATOM 2431 O O . LYS A 1 305 ? 91.496 2.705 -95.917 1.00 81.50 305 LYS A O 1
ATOM 2436 N N . ALA A 1 306 ? 92.052 3.592 -97.903 1.00 82.31 306 ALA A N 1
ATOM 2437 C CA . ALA A 1 306 ? 91.499 4.918 -97.631 1.00 82.31 306 ALA A CA 1
ATOM 2438 C C . ALA A 1 306 ? 89.970 4.865 -97.500 1.00 82.31 306 ALA A C 1
ATOM 2440 O O . ALA A 1 306 ? 89.449 5.338 -96.495 1.00 82.31 306 ALA A O 1
ATOM 2441 N N . LYS A 1 307 ? 89.271 4.192 -98.429 1.00 84.25 307 LYS A N 1
ATOM 2442 C CA . LYS A 1 307 ? 87.824 3.920 -98.314 1.00 84.25 307 LYS A CA 1
ATOM 2443 C C . LYS A 1 307 ? 87.490 3.101 -97.070 1.00 84.25 307 LYS A C 1
ATOM 2445 O O . LYS A 1 307 ? 86.509 3.376 -96.399 1.00 84.25 307 LYS A O 1
ATOM 2450 N N . LEU A 1 308 ? 88.292 2.081 -96.756 1.00 82.31 308 LEU A N 1
ATOM 2451 C CA . LEU A 1 308 ? 88.026 1.218 -95.606 1.00 82.31 308 LEU A CA 1
ATOM 2452 C C . LEU A 1 308 ? 88.205 1.994 -94.292 1.00 82.31 308 LEU A C 1
ATOM 2454 O O . LEU A 1 308 ? 87.404 1.827 -93.378 1.00 82.31 308 LEU A O 1
ATOM 2458 N N . LYS A 1 309 ? 89.173 2.923 -94.233 1.00 84.12 309 LYS A N 1
ATOM 2459 C CA . LYS A 1 309 ? 89.278 3.907 -93.148 1.00 84.12 309 LYS A CA 1
ATOM 2460 C C . LYS A 1 309 ? 88.068 4.843 -93.117 1.00 84.12 309 LYS A C 1
ATOM 2462 O O . LYS A 1 309 ? 87.498 4.997 -92.052 1.00 84.12 309 LYS A O 1
ATOM 2467 N N . GLU A 1 310 ? 87.656 5.412 -94.248 1.00 85.75 310 GLU A N 1
ATOM 2468 C CA . GLU A 1 310 ? 86.465 6.271 -94.356 1.00 85.75 310 GLU A CA 1
ATOM 2469 C C . GLU A 1 310 ? 85.219 5.556 -93.799 1.00 85.75 310 GLU A C 1
ATOM 2471 O O . GLU A 1 310 ? 84.569 6.082 -92.901 1.00 85.75 310 GLU A O 1
ATOM 2476 N N . THR A 1 311 ? 84.977 4.295 -94.179 1.00 83.12 311 THR A N 1
ATOM 2477 C CA . THR A 1 311 ? 83.880 3.490 -93.613 1.00 83.12 311 THR A CA 1
ATOM 2478 C C . THR A 1 311 ? 84.061 3.142 -92.131 1.00 83.12 311 THR A C 1
ATOM 2480 O O . THR A 1 311 ? 83.071 2.995 -91.421 1.00 83.12 311 THR A O 1
ATOM 2483 N N . CYS A 1 312 ? 85.294 3.013 -91.627 1.00 78.50 312 CYS A N 1
ATOM 2484 C CA . CYS A 1 312 ? 85.545 2.834 -90.193 1.00 78.50 312 CYS A CA 1
ATOM 2485 C C . CYS A 1 312 ? 85.279 4.125 -89.407 1.00 78.50 312 CYS A C 1
ATOM 2487 O O . CYS A 1 312 ? 84.641 4.061 -88.360 1.00 78.50 312 CYS A O 1
ATOM 2489 N N . ASP A 1 313 ? 85.716 5.277 -89.921 1.00 86.81 313 ASP A N 1
ATOM 2490 C CA . ASP A 1 313 ? 85.478 6.594 -89.330 1.00 86.81 313 ASP A CA 1
ATOM 2491 C C . ASP A 1 313 ? 83.951 6.897 -89.318 1.00 86.81 313 ASP A C 1
ATOM 2493 O O . ASP A 1 313 ? 83.409 7.351 -88.308 1.00 86.81 313 ASP A O 1
ATOM 2497 N N . GLU A 1 314 ? 83.219 6.558 -90.392 1.00 87.62 314 GLU A N 1
ATOM 2498 C CA . GLU A 1 314 ? 81.745 6.620 -90.457 1.00 87.62 314 GLU A CA 1
ATOM 2499 C C . GLU A 1 314 ? 81.062 5.680 -89.448 1.00 87.62 314 GLU A C 1
ATOM 2501 O O . GLU A 1 314 ? 80.135 6.088 -88.737 1.00 87.62 314 GLU A O 1
ATOM 2506 N N . LEU A 1 315 ? 81.510 4.421 -89.357 1.00 85.38 315 LEU A N 1
ATOM 2507 C CA . LEU A 1 315 ? 80.986 3.451 -88.392 1.00 85.38 315 LEU A CA 1
ATOM 2508 C C . LEU A 1 315 ? 81.273 3.873 -86.947 1.00 85.38 315 LEU A C 1
ATOM 2510 O O . LEU A 1 315 ? 80.417 3.676 -86.087 1.00 85.38 315 LEU A O 1
ATOM 2514 N N . GLU A 1 316 ? 82.420 4.494 -86.669 1.00 86.75 316 GLU A N 1
ATOM 2515 C CA . GLU A 1 316 ? 82.743 5.046 -85.354 1.00 86.75 316 GLU A CA 1
ATOM 2516 C C . GLU A 1 316 ? 81.807 6.211 -84.994 1.00 86.75 316 GLU A C 1
ATOM 2518 O O . GLU A 1 316 ? 81.268 6.240 -83.886 1.00 86.75 316 GLU A O 1
ATOM 2523 N N . VAL A 1 317 ? 81.528 7.136 -85.921 1.00 88.31 317 VAL A N 1
ATOM 2524 C CA . VAL A 1 317 ? 80.543 8.217 -85.707 1.00 88.31 317 VAL A CA 1
ATOM 2525 C C . VAL A 1 317 ? 79.130 7.657 -85.493 1.00 88.31 317 VAL A C 1
ATOM 2527 O O . VAL A 1 317 ? 78.411 8.115 -84.597 1.00 88.31 317 VAL A O 1
ATOM 2530 N N . SER A 1 318 ? 78.740 6.634 -86.256 1.00 87.38 318 SER A N 1
ATOM 2531 C CA . SER A 1 318 ? 77.453 5.946 -86.104 1.00 87.38 318 SER A CA 1
ATOM 2532 C C . SER A 1 318 ? 77.333 5.258 -84.738 1.00 87.38 318 SER A C 1
ATOM 2534 O O . SER A 1 318 ? 76.366 5.479 -84.006 1.00 87.38 318 SER A O 1
ATOM 2536 N N . ASN A 1 319 ? 78.356 4.507 -84.324 1.00 84.94 319 ASN A N 1
ATOM 2537 C CA . ASN A 1 319 ? 78.376 3.782 -83.055 1.00 84.94 319 ASN A CA 1
ATOM 2538 C C . ASN A 1 319 ? 78.407 4.740 -81.846 1.00 84.94 319 ASN A C 1
ATOM 2540 O O . ASN A 1 319 ? 77.662 4.551 -80.888 1.00 84.94 319 ASN A O 1
ATOM 2544 N N . ASN A 1 320 ? 79.164 5.842 -81.926 1.00 86.25 320 ASN A N 1
ATOM 2545 C CA . ASN A 1 320 ? 79.132 6.923 -80.929 1.00 86.25 320 ASN A CA 1
ATOM 2546 C C . ASN A 1 320 ? 77.763 7.629 -80.846 1.00 86.25 320 ASN A C 1
ATOM 2548 O O . ASN A 1 320 ? 77.405 8.165 -79.795 1.00 86.25 320 ASN A O 1
ATOM 2552 N N . THR A 1 321 ? 76.989 7.647 -81.934 1.00 86.69 321 THR A N 1
ATOM 2553 C CA . THR A 1 321 ? 75.621 8.191 -81.948 1.00 86.69 321 THR A CA 1
ATOM 2554 C C . THR A 1 321 ? 74.631 7.206 -81.322 1.00 86.69 321 THR A C 1
ATOM 2556 O O . THR A 1 321 ? 73.815 7.602 -80.490 1.00 86.69 321 THR A O 1
ATOM 2559 N N . LEU A 1 322 ? 74.744 5.912 -81.640 1.00 87.12 322 LEU A N 1
ATOM 2560 C CA . LEU A 1 322 ? 73.955 4.849 -81.009 1.00 87.12 322 LEU A CA 1
ATOM 2561 C C . LEU A 1 322 ? 74.218 4.752 -79.500 1.00 87.12 322 LEU A C 1
ATOM 2563 O O . LEU A 1 322 ? 73.264 4.614 -78.738 1.00 87.12 322 LEU A O 1
ATOM 2567 N N . LEU A 1 323 ? 75.473 4.892 -79.06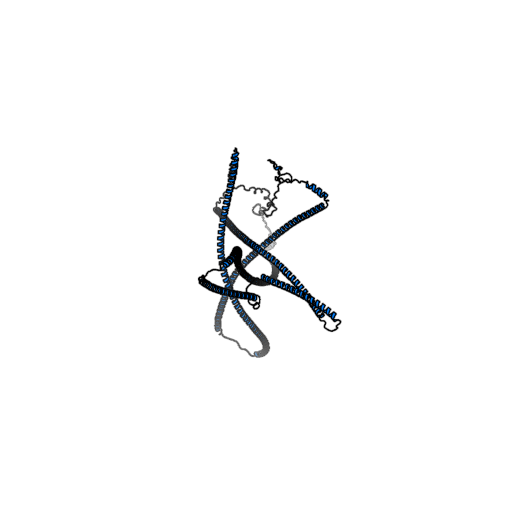3 1.00 89.25 323 LEU A N 1
ATOM 2568 C CA . LEU A 1 323 ? 75.841 4.878 -77.646 1.00 89.25 323 LEU A CA 1
ATOM 2569 C C . LEU A 1 323 ? 75.176 6.032 -76.879 1.00 89.25 323 LEU A C 1
ATOM 2571 O O . LEU A 1 323 ? 74.523 5.789 -75.871 1.00 89.25 323 LEU A O 1
ATOM 2575 N N . LYS A 1 324 ? 75.218 7.262 -77.411 1.00 88.12 324 LYS A N 1
ATOM 2576 C CA . LYS A 1 324 ? 74.515 8.419 -76.817 1.00 88.12 324 LYS A CA 1
ATOM 2577 C C . LYS A 1 324 ? 73.001 8.218 -76.733 1.00 88.12 324 LYS A C 1
ATOM 2579 O O . LYS A 1 324 ? 72.388 8.619 -75.747 1.00 88.12 324 LYS A O 1
ATOM 2584 N N . ASN A 1 325 ? 72.397 7.594 -77.744 1.00 87.81 325 ASN A N 1
ATOM 2585 C CA . ASN A 1 325 ? 70.967 7.279 -77.734 1.00 87.81 325 ASN A CA 1
ATOM 2586 C C . ASN A 1 325 ? 70.632 6.198 -76.691 1.00 87.81 325 ASN A C 1
ATOM 2588 O O . ASN A 1 325 ? 69.606 6.296 -76.020 1.00 87.81 325 ASN A O 1
ATOM 2592 N N . PHE A 1 326 ? 71.503 5.199 -76.518 1.00 86.88 326 PHE A N 1
ATOM 2593 C CA . PHE A 1 326 ? 71.374 4.178 -75.477 1.00 86.88 326 PHE A CA 1
ATOM 2594 C C . PHE A 1 326 ? 71.518 4.779 -74.072 1.00 86.88 326 PHE A C 1
ATOM 2596 O O . PHE A 1 326 ? 70.663 4.539 -73.222 1.00 86.88 326 PHE A O 1
ATOM 2603 N N . ASP A 1 327 ? 72.534 5.616 -73.844 1.00 86.88 327 ASP A N 1
ATOM 2604 C CA . ASP A 1 327 ? 72.745 6.321 -72.576 1.00 86.88 327 ASP A CA 1
ATOM 2605 C C . ASP A 1 327 ? 71.550 7.220 -72.226 1.00 86.88 327 ASP A C 1
ATOM 2607 O O . ASP A 1 327 ? 71.089 7.222 -71.083 1.00 86.88 327 ASP A O 1
ATOM 2611 N N . HIS A 1 328 ? 70.995 7.938 -73.211 1.00 86.25 328 HIS A N 1
ATOM 2612 C CA . HIS A 1 328 ? 69.810 8.774 -73.018 1.00 86.25 328 HIS A CA 1
ATOM 2613 C C . HIS A 1 328 ? 68.568 7.952 -72.643 1.00 86.25 328 HIS A C 1
ATOM 2615 O O . HIS A 1 328 ? 67.906 8.283 -71.660 1.00 86.25 328 HIS A O 1
ATOM 2621 N N . LEU A 1 329 ? 68.289 6.861 -73.366 1.00 86.94 329 LEU A N 1
ATOM 2622 C CA . LEU A 1 329 ? 67.155 5.972 -73.089 1.00 86.94 329 LEU A CA 1
ATOM 2623 C C . LEU A 1 329 ? 67.290 5.277 -71.722 1.00 86.94 329 LEU A C 1
ATOM 2625 O O . LEU A 1 329 ? 66.309 5.110 -71.000 1.00 86.94 329 LEU A O 1
ATOM 2629 N N . ASN A 1 330 ? 68.509 4.899 -71.334 1.00 83.25 330 ASN A N 1
ATOM 2630 C CA . ASN A 1 330 ? 68.793 4.282 -70.039 1.00 83.25 330 ASN A CA 1
ATOM 2631 C C . ASN A 1 330 ? 68.650 5.296 -68.881 1.00 83.25 330 ASN A C 1
ATOM 2633 O O . ASN A 1 330 ? 68.131 4.961 -67.812 1.00 83.25 330 ASN A O 1
ATOM 2637 N N . ALA A 1 331 ? 69.031 6.560 -69.105 1.00 86.12 331 ALA A N 1
ATOM 2638 C CA . ALA A 1 331 ? 68.785 7.663 -68.174 1.00 86.12 331 ALA A CA 1
ATOM 2639 C C . ALA A 1 331 ? 67.285 8.000 -68.040 1.00 86.12 331 ALA A C 1
ATOM 2641 O O . ALA A 1 331 ? 66.805 8.227 -66.932 1.00 86.12 331 ALA A O 1
ATOM 2642 N N . GLU A 1 332 ? 66.524 7.979 -69.138 1.00 88.81 332 GLU A N 1
ATOM 2643 C CA . GLU A 1 332 ? 65.065 8.162 -69.118 1.00 88.81 332 GLU A CA 1
ATOM 2644 C C . GLU A 1 332 ? 64.368 7.020 -68.358 1.00 88.81 332 GLU A C 1
ATOM 2646 O O . GLU A 1 332 ? 63.557 7.267 -67.463 1.00 88.81 332 GLU A O 1
ATOM 2651 N N . MET A 1 333 ? 64.742 5.768 -68.639 1.00 86.25 333 MET A N 1
ATOM 2652 C CA . MET A 1 333 ? 64.188 4.584 -67.975 1.00 86.25 333 MET A CA 1
ATOM 2653 C C . MET A 1 333 ? 64.483 4.570 -66.466 1.00 86.25 333 MET A C 1
ATOM 2655 O O . MET A 1 333 ? 63.602 4.254 -65.664 1.00 86.25 333 MET A O 1
ATOM 2659 N N . THR A 1 334 ? 65.697 4.950 -66.052 1.00 85.00 334 THR A N 1
ATOM 2660 C CA . THR A 1 334 ? 66.043 5.054 -64.623 1.00 85.00 334 THR A CA 1
ATOM 2661 C C . THR A 1 334 ? 65.352 6.231 -63.935 1.00 85.00 334 THR A C 1
ATOM 2663 O O . THR A 1 334 ? 64.873 6.063 -62.813 1.00 85.00 334 THR A O 1
ATOM 2666 N N . ALA A 1 335 ? 65.205 7.384 -64.599 1.00 87.06 335 ALA A N 1
ATOM 2667 C CA . ALA A 1 335 ? 64.417 8.503 -64.078 1.00 87.06 335 ALA A CA 1
ATOM 2668 C C . ALA A 1 335 ? 62.934 8.134 -63.894 1.00 87.06 335 ALA A C 1
ATOM 2670 O O . ALA A 1 335 ? 62.333 8.493 -62.879 1.00 87.06 335 ALA A O 1
ATOM 2671 N N . LYS A 1 336 ? 62.359 7.371 -64.834 1.00 88.94 336 LYS A N 1
ATOM 2672 C CA . LYS A 1 336 ? 60.983 6.873 -64.747 1.00 88.94 336 LYS A CA 1
ATOM 2673 C C . LYS A 1 336 ? 60.795 5.899 -63.580 1.00 88.94 336 LYS A C 1
ATOM 2675 O O . LYS A 1 336 ? 59.941 6.155 -62.734 1.00 88.94 336 LYS A O 1
ATOM 2680 N N . MET A 1 337 ? 61.619 4.851 -63.475 1.00 85.12 337 MET A N 1
ATOM 2681 C CA . MET A 1 337 ? 61.507 3.889 -62.365 1.00 85.12 337 MET A CA 1
ATOM 2682 C C . MET A 1 337 ? 61.734 4.541 -60.992 1.00 85.12 337 MET A C 1
ATOM 2684 O O . MET A 1 337 ? 61.099 4.155 -60.015 1.00 85.12 337 MET A O 1
ATOM 2688 N N . GLU A 1 338 ? 62.605 5.550 -60.892 1.00 88.19 338 GLU A N 1
ATOM 2689 C CA . GLU A 1 338 ? 62.825 6.287 -59.640 1.00 88.19 338 GLU A CA 1
ATOM 2690 C C . GLU A 1 338 ? 61.666 7.246 -59.297 1.00 88.19 338 GLU A C 1
ATOM 2692 O O . GLU A 1 338 ? 61.491 7.585 -58.129 1.00 88.19 338 GLU A O 1
ATOM 2697 N N . ASN A 1 339 ? 60.834 7.658 -60.262 1.00 89.25 339 ASN A N 1
ATOM 2698 C CA . ASN A 1 339 ? 59.575 8.356 -59.978 1.00 89.25 339 ASN A CA 1
ATOM 2699 C C . ASN A 1 339 ? 58.463 7.385 -59.559 1.00 89.25 339 ASN A C 1
ATOM 2701 O O . ASN A 1 339 ? 57.874 7.593 -58.502 1.00 89.25 339 ASN A O 1
ATOM 2705 N N . GLU A 1 340 ? 58.253 6.289 -60.293 1.00 89.31 340 GLU A N 1
ATOM 2706 C CA . GLU A 1 340 ? 57.289 5.233 -59.924 1.00 89.31 340 GLU A CA 1
ATOM 2707 C C . GLU A 1 340 ? 57.579 4.700 -58.505 1.00 89.31 340 GLU A C 1
ATOM 2709 O O . GLU A 1 340 ? 56.686 4.556 -57.672 1.00 89.31 340 GLU A O 1
ATOM 2714 N N . ARG A 1 341 ? 58.864 4.528 -58.162 1.00 88.56 341 ARG A N 1
ATOM 2715 C CA . ARG A 1 341 ? 59.323 4.172 -56.811 1.00 88.56 341 ARG A CA 1
ATOM 2716 C C . ARG A 1 341 ? 58.989 5.226 -55.747 1.00 88.56 341 ARG A C 1
ATOM 2718 O O . ARG A 1 341 ? 58.682 4.850 -54.617 1.00 88.56 341 ARG A O 1
ATOM 2725 N N . LYS A 1 342 ? 59.055 6.526 -56.057 1.00 90.06 342 LYS A N 1
ATOM 2726 C CA . LYS A 1 342 ? 58.665 7.599 -55.117 1.00 90.06 342 LYS A CA 1
ATOM 2727 C C . LYS A 1 342 ? 57.159 7.633 -54.900 1.00 90.06 342 LYS A C 1
ATOM 2729 O O . LYS A 1 342 ? 56.740 7.811 -53.762 1.00 90.06 342 LYS A O 1
ATOM 2734 N N . GLU A 1 343 ? 56.373 7.424 -55.951 1.00 88.88 343 GLU A N 1
ATOM 2735 C CA . GLU A 1 343 ? 54.912 7.342 -55.871 1.00 88.88 343 GLU A CA 1
ATOM 2736 C C . GLU A 1 343 ? 54.487 6.142 -55.012 1.00 88.88 343 GLU A C 1
ATOM 2738 O O . GLU A 1 343 ? 53.775 6.326 -54.024 1.00 88.88 343 GLU A O 1
ATOM 2743 N N . CYS A 1 344 ? 55.042 4.948 -55.263 1.00 85.88 344 CYS A N 1
ATOM 2744 C CA . CYS A 1 344 ? 54.822 3.782 -54.401 1.00 85.88 344 CYS A CA 1
ATOM 2745 C C . CYS A 1 344 ? 55.258 4.027 -52.946 1.00 85.88 344 CYS A C 1
ATOM 2747 O O . CYS A 1 344 ? 54.539 3.648 -52.025 1.00 85.88 344 CYS A O 1
ATOM 2749 N N . ASN A 1 345 ? 56.405 4.675 -52.706 1.00 86.25 345 ASN A N 1
ATOM 2750 C CA . ASN A 1 345 ? 56.845 5.005 -51.345 1.00 86.25 345 ASN A CA 1
ATOM 2751 C C . ASN A 1 345 ? 55.890 5.988 -50.643 1.00 86.25 345 ASN A C 1
ATOM 2753 O O . ASN A 1 345 ? 55.621 5.814 -49.456 1.00 86.25 345 ASN A O 1
ATOM 2757 N N . ALA A 1 346 ? 55.366 6.989 -51.358 1.00 89.19 346 ALA A N 1
ATOM 2758 C CA . ALA A 1 346 ? 54.412 7.957 -50.818 1.00 89.19 346 ALA A CA 1
ATOM 2759 C C . ALA A 1 346 ? 53.072 7.292 -50.450 1.00 89.19 346 ALA A C 1
ATOM 2761 O O . ALA A 1 346 ? 52.517 7.546 -49.375 1.00 89.19 346 ALA A O 1
ATOM 2762 N N . GLU A 1 347 ? 52.582 6.384 -51.296 1.00 92.69 347 GLU A N 1
ATOM 2763 C CA . GLU A 1 347 ? 51.372 5.608 -51.018 1.00 92.69 347 GLU A CA 1
ATOM 2764 C C . GLU A 1 347 ? 51.580 4.618 -49.860 1.00 92.69 347 GLU A C 1
ATOM 2766 O O . GLU A 1 347 ? 50.731 4.524 -48.975 1.00 92.69 347 GLU A O 1
ATOM 2771 N N . ILE A 1 348 ? 52.755 3.981 -49.765 1.00 88.38 348 ILE A N 1
ATOM 2772 C CA . ILE A 1 348 ? 53.148 3.176 -48.598 1.00 88.38 348 ILE A CA 1
ATOM 2773 C C . ILE A 1 348 ? 53.166 4.026 -47.319 1.00 88.38 348 ILE A C 1
ATOM 2775 O O . ILE A 1 348 ? 52.664 3.563 -46.294 1.00 88.38 348 ILE A O 1
ATOM 2779 N N . THR A 1 349 ? 53.696 5.257 -47.327 1.00 88.94 349 THR A N 1
ATOM 2780 C CA . THR A 1 349 ? 53.646 6.117 -46.128 1.00 88.94 349 THR A CA 1
ATOM 2781 C C . THR A 1 349 ? 52.214 6.469 -45.732 1.00 88.94 349 THR A C 1
ATOM 2783 O O . THR A 1 349 ? 51.860 6.307 -44.566 1.00 88.94 349 THR A O 1
ATOM 2786 N N . LYS A 1 350 ? 51.358 6.826 -46.698 1.00 94.00 350 LYS A N 1
ATOM 2787 C CA . LYS A 1 350 ? 49.943 7.135 -46.455 1.00 94.00 350 LYS A CA 1
ATOM 2788 C C . LYS A 1 350 ? 49.182 5.935 -45.870 1.00 94.00 350 LYS A C 1
ATOM 2790 O O . LYS A 1 350 ? 48.488 6.080 -44.868 1.00 94.00 350 LYS A O 1
ATOM 2795 N N . LEU A 1 351 ? 49.349 4.742 -46.445 1.00 91.75 351 LEU A N 1
ATOM 2796 C CA . LEU A 1 351 ? 48.712 3.515 -45.949 1.00 91.75 351 LEU A CA 1
ATOM 2797 C C . LEU A 1 351 ? 49.196 3.138 -44.538 1.00 91.75 351 LEU A C 1
ATOM 2799 O O . LEU A 1 351 ? 48.414 2.624 -43.741 1.00 91.75 351 LEU A O 1
ATOM 2803 N N . ASN A 1 352 ? 50.457 3.425 -44.193 1.00 87.00 352 ASN A N 1
ATOM 2804 C CA . ASN A 1 352 ? 50.954 3.247 -42.827 1.00 87.00 352 ASN A CA 1
ATOM 2805 C C . ASN A 1 352 ? 50.343 4.260 -41.842 1.00 87.00 352 ASN A C 1
ATOM 2807 O O . ASN A 1 352 ? 50.020 3.877 -40.720 1.00 87.00 352 ASN A O 1
ATOM 2811 N N . GLU A 1 353 ? 50.144 5.520 -42.236 1.00 90.88 353 GLU A N 1
ATOM 2812 C CA . GLU A 1 353 ? 49.453 6.522 -41.407 1.00 90.88 353 GLU A CA 1
ATOM 2813 C C . GLU A 1 353 ? 47.977 6.151 -41.175 1.00 90.88 353 GLU A C 1
ATOM 2815 O O . GLU A 1 353 ? 47.492 6.202 -40.041 1.00 90.88 353 GLU A O 1
ATOM 2820 N N . GLU A 1 354 ? 47.276 5.700 -42.220 1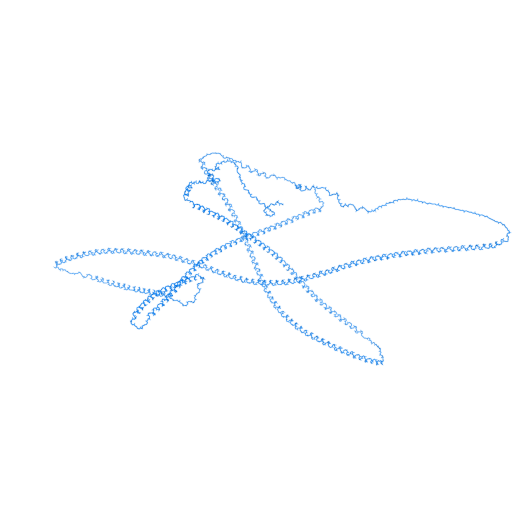.00 93.06 354 GLU A N 1
ATOM 2821 C CA . GLU A 1 354 ? 45.897 5.203 -42.130 1.00 93.06 354 GLU A CA 1
ATOM 2822 C C . GLU A 1 354 ? 45.798 3.949 -41.239 1.00 93.06 354 GLU A C 1
ATOM 2824 O O . GLU A 1 354 ? 44.908 3.870 -40.388 1.00 93.06 354 GLU A O 1
ATOM 2829 N N . LEU A 1 355 ? 46.752 3.015 -41.349 1.00 91.44 355 LEU A N 1
ATOM 2830 C CA . LEU A 1 355 ? 46.841 1.827 -40.494 1.00 91.44 355 LEU A CA 1
ATOM 2831 C C . LEU A 1 355 ? 47.113 2.181 -39.023 1.00 91.44 355 LEU A C 1
ATOM 2833 O O . LEU A 1 355 ? 46.437 1.657 -38.140 1.00 91.44 355 LEU A O 1
ATOM 2837 N N . GLN A 1 356 ? 48.062 3.081 -38.741 1.00 90.12 356 GLN A N 1
ATOM 2838 C CA . GLN A 1 356 ? 48.353 3.538 -37.373 1.00 90.12 356 GLN A CA 1
ATOM 2839 C C . GLN A 1 356 ? 47.136 4.223 -36.742 1.00 90.12 356 GLN A C 1
ATOM 2841 O O . GLN A 1 356 ? 46.798 3.951 -35.587 1.00 90.12 356 GLN A O 1
ATOM 2846 N N . LYS A 1 357 ? 46.424 5.053 -37.515 1.00 93.38 357 LYS A N 1
ATOM 2847 C CA . LYS A 1 357 ? 45.170 5.668 -37.076 1.00 93.38 357 LYS A CA 1
ATOM 2848 C C . LYS A 1 357 ? 44.117 4.607 -36.743 1.00 93.38 357 LYS A C 1
ATOM 2850 O O . LYS A 1 357 ? 43.607 4.615 -35.623 1.00 93.38 357 LYS A O 1
ATOM 2855 N N . ALA A 1 358 ? 43.849 3.668 -37.652 1.00 87.88 358 ALA A N 1
ATOM 2856 C CA . ALA A 1 358 ? 42.878 2.593 -37.436 1.00 87.88 358 ALA A CA 1
ATOM 2857 C C . ALA A 1 358 ? 43.215 1.729 -36.205 1.00 87.88 358 ALA A C 1
ATOM 2859 O O . ALA A 1 358 ? 42.323 1.362 -35.443 1.00 87.88 358 ALA A O 1
ATOM 2860 N N . LEU A 1 359 ? 44.502 1.462 -35.961 1.00 89.94 359 LEU A N 1
ATOM 2861 C CA . LEU A 1 359 ? 44.979 0.723 -34.791 1.00 89.94 359 LEU A CA 1
ATOM 2862 C C . LEU A 1 359 ? 44.742 1.519 -33.489 1.00 89.94 359 LEU A C 1
ATOM 2864 O O . LEU A 1 359 ? 44.258 0.960 -32.504 1.00 89.94 359 LEU A O 1
ATOM 2868 N N . SER A 1 360 ? 44.980 2.836 -33.495 1.00 88.75 360 SER A N 1
ATOM 2869 C CA . SER A 1 360 ? 44.661 3.712 -32.355 1.00 88.75 360 SER A CA 1
ATOM 2870 C C . SER A 1 360 ? 43.152 3.811 -32.073 1.00 88.75 360 SER A C 1
ATOM 2872 O O . SER A 1 360 ? 42.733 3.782 -30.912 1.00 88.75 360 SER A O 1
ATOM 2874 N N . ASP A 1 361 ? 42.323 3.842 -33.122 1.00 90.50 361 ASP A N 1
ATOM 2875 C CA . ASP A 1 361 ? 40.864 3.828 -33.010 1.00 90.50 361 ASP A CA 1
ATOM 2876 C C . ASP A 1 361 ? 40.351 2.485 -32.462 1.00 90.50 361 ASP A C 1
ATOM 2878 O O . ASP A 1 361 ? 39.481 2.474 -31.589 1.00 90.50 361 ASP A O 1
ATOM 2882 N N . ALA A 1 362 ? 40.938 1.360 -32.884 1.00 87.00 362 ALA A N 1
ATOM 2883 C CA . ALA A 1 362 ? 40.614 0.030 -32.366 1.00 87.00 362 ALA A CA 1
ATOM 2884 C C . ALA A 1 362 ? 40.947 -0.123 -30.869 1.00 87.00 362 ALA A C 1
ATOM 2886 O O . ALA A 1 362 ? 40.124 -0.639 -30.112 1.00 87.00 362 ALA A O 1
ATOM 2887 N N . ILE A 1 363 ? 42.104 0.379 -30.412 1.00 90.19 363 ILE A N 1
ATOM 2888 C CA . ILE A 1 363 ? 42.465 0.399 -28.980 1.00 90.19 363 ILE A CA 1
ATOM 2889 C C . ILE A 1 363 ? 41.444 1.222 -28.181 1.00 90.19 363 ILE A C 1
ATOM 2891 O O . ILE A 1 363 ? 40.945 0.766 -27.150 1.00 90.19 363 ILE A O 1
ATOM 2895 N N . ARG A 1 364 ? 41.074 2.410 -28.678 1.00 90.69 364 ARG A N 1
ATOM 2896 C CA . ARG A 1 364 ? 40.075 3.284 -28.042 1.00 90.69 364 ARG A CA 1
ATOM 2897 C C . ARG A 1 364 ? 38.698 2.620 -27.938 1.00 90.69 364 ARG A C 1
ATOM 2899 O O . ARG A 1 364 ? 38.048 2.735 -26.898 1.00 90.69 364 ARG A O 1
ATOM 2906 N N . LEU A 1 365 ? 38.264 1.905 -28.977 1.00 90.38 365 LEU A N 1
ATOM 2907 C CA . LEU A 1 365 ? 37.025 1.122 -28.956 1.00 90.38 365 LEU A CA 1
ATOM 2908 C C . LEU A 1 365 ? 37.110 -0.051 -27.966 1.00 90.38 365 LEU A C 1
ATOM 2910 O O . LEU A 1 365 ? 36.151 -0.295 -27.237 1.00 90.38 365 LEU A O 1
ATOM 2914 N N . GLN A 1 366 ? 38.259 -0.725 -27.857 1.00 87.62 366 GLN A N 1
ATOM 2915 C CA . GLN A 1 366 ? 38.464 -1.800 -26.881 1.00 87.62 366 GLN A CA 1
ATOM 2916 C C . GLN A 1 366 ? 38.414 -1.293 -25.426 1.00 87.62 366 GLN A C 1
ATOM 2918 O O . GLN A 1 366 ? 37.889 -1.981 -24.550 1.00 87.62 366 GLN A O 1
ATOM 2923 N N . GLU A 1 367 ? 38.913 -0.086 -25.142 1.00 88.19 367 GLU A N 1
ATOM 2924 C CA . GLU A 1 367 ? 38.747 0.545 -23.824 1.00 88.19 367 GLU A CA 1
ATOM 2925 C C . GLU A 1 367 ? 37.301 0.966 -23.533 1.00 88.19 367 GLU A C 1
ATOM 2927 O O . GLU A 1 367 ? 36.869 0.915 -22.379 1.00 88.19 367 GLU A O 1
ATOM 2932 N N . GLN A 1 368 ? 36.547 1.394 -24.550 1.00 90.25 368 GLN A N 1
ATOM 2933 C CA . GLN A 1 368 ? 35.120 1.691 -24.402 1.00 90.25 368 GLN A CA 1
ATOM 2934 C C . GLN A 1 368 ? 34.312 0.415 -24.141 1.00 90.25 368 GLN A C 1
ATOM 2936 O O . GLN A 1 368 ? 33.485 0.416 -23.231 1.00 90.25 368 GLN A O 1
ATOM 2941 N N . LEU A 1 369 ? 34.611 -0.683 -24.846 1.00 89.00 369 LEU A N 1
ATOM 2942 C CA . LEU A 1 369 ? 33.995 -1.992 -24.614 1.00 89.00 369 LEU A CA 1
ATOM 2943 C C . LEU A 1 369 ? 34.183 -2.439 -23.155 1.00 89.00 369 LEU A C 1
ATOM 2945 O O . LEU A 1 369 ? 33.200 -2.688 -22.467 1.00 89.00 369 LEU A O 1
ATOM 2949 N N . LYS A 1 370 ? 35.422 -2.399 -22.643 1.00 91.56 370 LYS A N 1
ATOM 2950 C CA . LYS A 1 370 ? 35.745 -2.748 -21.245 1.00 91.56 370 LYS A CA 1
ATOM 2951 C C . LYS A 1 370 ? 34.992 -1.910 -20.210 1.00 91.56 370 LYS A C 1
ATOM 2953 O O . LYS A 1 370 ? 34.645 -2.413 -19.145 1.00 91.56 370 LYS A O 1
ATOM 2958 N N . LYS A 1 371 ? 34.726 -0.631 -20.495 1.00 90.75 371 LYS A N 1
ATOM 2959 C CA . LYS A 1 371 ? 33.918 0.232 -19.613 1.00 90.75 371 LYS A CA 1
ATOM 2960 C C . LYS A 1 371 ? 32.451 -0.202 -19.610 1.00 90.75 371 LYS A C 1
ATOM 2962 O O . LYS A 1 371 ? 31.880 -0.351 -18.535 1.00 90.75 371 LYS A O 1
ATOM 2967 N N . VAL A 1 372 ? 31.886 -0.491 -20.784 1.00 88.50 372 VAL A N 1
ATOM 2968 C CA . VAL A 1 372 ? 30.515 -1.012 -20.927 1.00 88.50 372 VAL A CA 1
ATOM 2969 C C . VAL A 1 372 ? 30.367 -2.401 -20.290 1.00 88.50 372 VAL A C 1
ATOM 2971 O O . VAL A 1 372 ? 29.345 -2.675 -19.672 1.00 88.50 372 VAL A O 1
ATOM 2974 N N . GLU A 1 373 ? 31.386 -3.260 -20.359 1.00 88.62 373 GLU A N 1
ATOM 2975 C CA . GLU A 1 373 ? 31.419 -4.557 -19.665 1.00 88.62 373 GLU A CA 1
ATOM 2976 C C . GLU A 1 373 ? 31.376 -4.386 -18.135 1.00 88.62 373 GLU A C 1
ATOM 2978 O O . GLU A 1 373 ? 30.561 -5.022 -17.470 1.00 88.62 373 GLU A O 1
ATOM 2983 N N . ILE A 1 374 ? 32.174 -3.467 -17.576 1.00 91.25 374 ILE A N 1
ATOM 2984 C CA . ILE A 1 374 ? 32.182 -3.142 -16.134 1.00 91.25 374 ILE A CA 1
ATOM 2985 C C . ILE A 1 374 ? 30.870 -2.473 -15.678 1.00 91.25 374 ILE A C 1
ATOM 2987 O O . ILE A 1 374 ? 30.471 -2.599 -14.519 1.00 91.25 374 ILE A O 1
ATOM 2991 N N . GLU A 1 375 ? 30.182 -1.745 -16.556 1.00 89.31 375 GLU A N 1
ATOM 2992 C CA . GLU A 1 375 ? 28.843 -1.211 -16.275 1.00 89.31 375 GLU A CA 1
ATOM 2993 C C . GLU A 1 375 ? 27.766 -2.303 -16.377 1.00 89.31 375 GLU A C 1
ATOM 2995 O O . GLU A 1 375 ? 26.876 -2.355 -15.527 1.00 89.31 375 GLU A O 1
ATOM 3000 N N . LYS A 1 376 ? 27.890 -3.243 -17.327 1.00 89.56 376 LYS A N 1
ATOM 3001 C CA . LYS A 1 376 ? 27.022 -4.427 -17.447 1.00 89.56 376 LYS A CA 1
ATOM 3002 C C . LYS A 1 376 ? 27.074 -5.285 -16.179 1.00 89.56 376 LYS A C 1
ATOM 3004 O O . LYS A 1 376 ? 26.006 -5.639 -15.684 1.00 89.56 376 LYS A O 1
ATOM 3009 N N . THR A 1 377 ? 28.258 -5.574 -15.620 1.00 88.44 377 THR A N 1
ATOM 3010 C CA . THR A 1 377 ? 28.362 -6.396 -14.393 1.00 88.44 377 THR A CA 1
ATOM 3011 C C . THR A 1 377 ? 27.718 -5.719 -13.183 1.00 88.44 377 THR A C 1
ATOM 3013 O O . THR A 1 377 ? 26.933 -6.346 -12.475 1.00 88.44 377 THR A O 1
ATOM 3016 N N . LYS A 1 378 ? 27.938 -4.410 -12.996 1.00 93.69 378 LYS A N 1
ATOM 3017 C CA . LYS A 1 378 ? 27.284 -3.628 -11.929 1.00 93.69 378 LYS A CA 1
ATOM 3018 C C . LYS A 1 378 ? 25.763 -3.598 -12.072 1.00 93.69 378 LYS A C 1
ATOM 3020 O O . LYS A 1 378 ? 25.049 -3.648 -11.074 1.00 93.69 378 LYS A O 1
ATOM 3025 N N . LEU A 1 379 ? 25.252 -3.519 -13.303 1.00 88.31 379 LEU A N 1
ATOM 3026 C CA . LEU A 1 379 ? 23.813 -3.568 -13.566 1.00 88.31 379 LEU A CA 1
ATOM 3027 C C . LEU A 1 379 ? 23.225 -4.964 -13.311 1.00 88.31 379 LEU A C 1
ATOM 3029 O O . LEU A 1 379 ? 22.092 -5.047 -12.838 1.00 88.31 379 LEU A O 1
ATOM 3033 N N . THR A 1 380 ? 23.969 -6.051 -13.551 1.00 88.00 380 THR A N 1
ATOM 3034 C CA . THR A 1 380 ? 23.534 -7.403 -13.152 1.00 88.00 380 THR A CA 1
ATOM 3035 C C . THR A 1 380 ? 23.572 -7.606 -11.636 1.00 88.00 380 THR A C 1
ATOM 3037 O O . THR A 1 380 ? 22.589 -8.090 -11.088 1.00 88.00 380 THR A O 1
ATOM 3040 N N . GLU A 1 381 ? 24.616 -7.146 -10.939 1.00 92.56 381 GLU A N 1
ATOM 3041 C CA . GLU A 1 381 ? 24.701 -7.180 -9.465 1.00 92.56 381 GLU A CA 1
ATOM 3042 C C . GLU A 1 381 ? 23.543 -6.399 -8.812 1.00 92.56 381 GLU A C 1
ATOM 3044 O O . GLU A 1 381 ? 22.863 -6.891 -7.907 1.00 92.56 381 GLU A O 1
ATOM 3049 N N . LEU A 1 382 ? 23.263 -5.188 -9.311 1.00 93.44 382 LEU A N 1
ATOM 3050 C CA . LEU A 1 382 ? 22.152 -4.360 -8.839 1.00 93.44 382 LEU A CA 1
ATOM 3051 C C . LEU A 1 382 ? 20.792 -5.011 -9.131 1.00 93.44 382 LEU A C 1
ATOM 3053 O O . LEU A 1 382 ? 19.894 -4.955 -8.287 1.00 93.44 382 LEU A O 1
ATOM 3057 N N . ARG A 1 383 ? 20.642 -5.654 -10.297 1.00 89.69 383 ARG A N 1
ATOM 3058 C CA . ARG A 1 383 ? 19.440 -6.419 -10.643 1.00 89.69 383 ARG A CA 1
ATOM 3059 C C . ARG A 1 383 ? 19.233 -7.587 -9.685 1.00 89.69 383 ARG A C 1
ATOM 3061 O O . ARG A 1 383 ? 18.131 -7.717 -9.170 1.00 89.69 383 ARG A O 1
ATOM 3068 N N . GLU A 1 384 ? 20.247 -8.409 -9.428 1.00 92.94 384 GLU A N 1
ATOM 3069 C CA . GLU A 1 384 ? 20.133 -9.552 -8.510 1.00 92.94 384 GLU A CA 1
ATOM 3070 C C . GLU A 1 384 ? 19.778 -9.101 -7.087 1.00 92.94 384 GLU A C 1
ATOM 3072 O O . GLU A 1 384 ? 18.921 -9.705 -6.444 1.00 92.94 384 GLU A O 1
ATOM 3077 N N . SER A 1 385 ? 20.357 -7.992 -6.617 1.00 93.00 385 SER A N 1
ATOM 3078 C CA . SER A 1 385 ? 19.996 -7.372 -5.336 1.00 93.00 385 SER A CA 1
ATOM 3079 C C . SER A 1 385 ? 18.514 -6.957 -5.283 1.00 93.00 385 SER A C 1
ATOM 3081 O O . SER A 1 385 ? 17.791 -7.313 -4.348 1.00 93.00 385 SER A O 1
ATOM 3083 N N . LEU A 1 386 ? 18.015 -6.289 -6.330 1.00 90.00 386 LEU A N 1
ATOM 3084 C CA . LEU A 1 386 ? 16.596 -5.939 -6.482 1.00 90.00 386 LEU A CA 1
ATOM 3085 C C . LEU A 1 386 ? 15.686 -7.171 -6.604 1.00 90.00 386 LEU A C 1
ATOM 3087 O O . LEU A 1 386 ? 14.587 -7.179 -6.052 1.00 90.00 386 LEU A O 1
ATOM 3091 N N . GLU A 1 387 ? 16.115 -8.208 -7.319 1.00 92.19 387 GLU A N 1
ATOM 3092 C CA . GLU A 1 387 ? 15.345 -9.430 -7.574 1.00 92.19 387 GLU A CA 1
ATOM 3093 C C . GLU A 1 387 ? 15.246 -10.298 -6.299 1.00 92.19 387 GLU A C 1
ATOM 3095 O O . GLU A 1 387 ? 14.185 -10.866 -6.026 1.00 92.19 387 GLU A O 1
ATOM 3100 N N . ASN A 1 388 ? 16.279 -10.277 -5.444 1.00 92.12 388 ASN A N 1
ATOM 3101 C CA . ASN A 1 388 ? 16.253 -10.818 -4.081 1.00 92.12 388 ASN A CA 1
ATOM 3102 C C . ASN A 1 388 ? 15.372 -9.983 -3.135 1.00 92.12 388 ASN A C 1
ATOM 3104 O O . ASN A 1 388 ? 14.470 -10.535 -2.516 1.00 92.12 388 ASN A O 1
ATOM 3108 N N . SER A 1 389 ? 15.514 -8.654 -3.093 1.00 93.88 389 SER A N 1
ATOM 3109 C CA . SER A 1 389 ? 14.645 -7.801 -2.258 1.00 93.88 389 SER A CA 1
ATOM 3110 C C . SER A 1 389 ? 13.155 -7.952 -2.620 1.00 93.88 389 SER A C 1
ATOM 3112 O O . SER A 1 389 ? 12.295 -8.053 -1.744 1.00 93.88 389 SER A O 1
ATOM 3114 N N . ASN A 1 390 ? 12.832 -8.090 -3.912 1.00 89.31 390 ASN A N 1
ATOM 3115 C CA . ASN A 1 390 ? 11.479 -8.419 -4.371 1.00 89.31 390 ASN A CA 1
ATOM 3116 C C . ASN A 1 390 ? 11.023 -9.834 -3.967 1.00 89.31 390 ASN A C 1
ATOM 3118 O O . ASN A 1 390 ? 9.820 -10.077 -3.854 1.00 89.31 390 ASN A O 1
ATOM 3122 N N . ARG A 1 391 ? 11.941 -10.786 -3.769 1.00 93.00 391 ARG A N 1
ATOM 3123 C CA . ARG A 1 391 ? 11.637 -12.131 -3.255 1.00 93.00 391 ARG A CA 1
ATOM 3124 C C . ARG A 1 391 ? 11.246 -12.073 -1.780 1.00 93.00 391 ARG A C 1
ATOM 3126 O O . ARG A 1 391 ? 10.238 -12.677 -1.418 1.00 93.00 391 ARG A O 1
ATOM 3133 N N . ASP A 1 392 ? 11.983 -11.299 -0.992 1.00 93.19 392 ASP A N 1
ATOM 3134 C CA . ASP A 1 392 ? 11.775 -11.151 0.451 1.00 93.19 392 ASP A CA 1
ATOM 3135 C C . ASP A 1 392 ? 10.458 -10.411 0.743 1.00 93.19 392 ASP A C 1
ATOM 3137 O O . ASP A 1 392 ? 9.596 -10.924 1.462 1.00 93.19 392 ASP A O 1
ATOM 3141 N N . LEU A 1 393 ? 10.197 -9.301 0.040 1.00 93.38 393 LEU A N 1
ATOM 3142 C CA . LEU A 1 393 ? 8.910 -8.589 0.092 1.00 93.38 393 LEU A CA 1
ATOM 3143 C C . LEU A 1 393 ? 7.717 -9.479 -0.318 1.00 93.38 393 LEU A C 1
ATOM 3145 O O . LEU A 1 393 ? 6.613 -9.338 0.211 1.00 93.38 393 LEU A O 1
ATOM 3149 N N . ARG A 1 394 ? 7.920 -10.438 -1.236 1.00 91.69 394 ARG A N 1
ATOM 3150 C CA . ARG A 1 394 ? 6.900 -11.440 -1.607 1.00 91.69 394 ARG A CA 1
ATOM 3151 C C . ARG A 1 394 ? 6.701 -12.523 -0.543 1.00 91.69 394 ARG A C 1
ATOM 3153 O O . ARG A 1 394 ? 5.617 -13.109 -0.507 1.00 91.69 394 ARG A O 1
ATOM 3160 N N . THR A 1 395 ? 7.692 -12.826 0.297 1.00 92.31 395 THR A N 1
ATOM 3161 C CA . THR A 1 395 ? 7.495 -13.695 1.471 1.00 92.31 395 THR A CA 1
ATOM 3162 C C . THR A 1 395 ? 6.819 -12.954 2.619 1.00 92.31 395 THR A C 1
ATOM 3164 O O . THR A 1 395 ? 5.899 -13.512 3.218 1.00 92.31 395 THR A O 1
ATOM 3167 N N . ASP A 1 396 ? 7.152 -11.683 2.841 1.00 95.06 396 ASP A N 1
ATOM 3168 C CA . ASP A 1 396 ? 6.501 -10.851 3.857 1.00 95.06 396 ASP A CA 1
ATOM 3169 C C . ASP A 1 396 ? 5.024 -10.615 3.530 1.00 95.06 396 ASP A C 1
ATOM 3171 O O . ASP A 1 396 ? 4.168 -10.830 4.387 1.00 95.06 396 ASP A O 1
ATOM 3175 N N . LEU A 1 397 ? 4.684 -10.313 2.270 1.00 92.00 397 LEU A N 1
ATOM 3176 C CA . LEU A 1 397 ? 3.287 -10.231 1.820 1.00 92.00 397 LEU A CA 1
ATOM 3177 C C . LEU A 1 397 ? 2.501 -11.529 2.072 1.00 92.00 397 LEU A C 1
ATOM 3179 O O . LEU A 1 397 ? 1.343 -11.472 2.479 1.00 92.00 397 LEU A O 1
ATOM 3183 N N . LYS A 1 398 ? 3.115 -12.705 1.884 1.00 92.81 398 LYS A N 1
ATOM 3184 C CA . LYS A 1 398 ? 2.473 -13.999 2.191 1.00 92.81 398 LYS A CA 1
ATOM 3185 C C . LYS A 1 398 ? 2.297 -14.217 3.694 1.00 92.81 398 LYS A C 1
ATOM 3187 O O . LYS A 1 398 ? 1.280 -14.776 4.104 1.00 92.81 398 LYS A O 1
ATOM 3192 N N . SER A 1 399 ? 3.257 -13.777 4.507 1.00 93.69 399 SER A N 1
ATOM 3193 C CA . SER A 1 399 ? 3.158 -13.805 5.970 1.00 93.69 399 SER A CA 1
ATOM 3194 C C . SER A 1 399 ? 2.022 -12.902 6.458 1.00 93.69 399 SER A C 1
ATOM 3196 O O . SER A 1 399 ? 1.153 -13.352 7.202 1.00 93.69 399 SER A O 1
ATOM 3198 N N . LEU A 1 400 ? 1.965 -11.660 5.970 1.00 92.19 400 LEU A N 1
ATOM 3199 C CA . LEU A 1 400 ? 0.937 -10.678 6.317 1.00 92.19 400 LEU A CA 1
ATOM 3200 C C . LEU A 1 400 ? -0.463 -11.106 5.859 1.00 92.19 400 LEU A C 1
ATOM 3202 O O . LEU A 1 400 ? -1.405 -11.007 6.639 1.00 92.19 400 LEU A O 1
ATOM 3206 N N . GLU A 1 401 ? -0.613 -11.654 4.650 1.00 91.56 401 GLU A N 1
ATOM 3207 C CA . GLU A 1 401 ? -1.902 -12.184 4.183 1.00 91.56 401 GLU A CA 1
ATOM 3208 C C . GLU A 1 401 ? -2.350 -13.399 5.022 1.00 91.56 401 GLU A C 1
ATOM 3210 O O . GLU A 1 401 ? -3.521 -13.509 5.379 1.00 91.56 401 GLU A O 1
ATOM 3215 N N . SER A 1 402 ? -1.416 -14.261 5.447 1.00 91.75 402 SER A N 1
ATOM 3216 C CA . SER A 1 402 ? -1.717 -15.372 6.368 1.00 91.75 402 SER A CA 1
ATOM 3217 C C . SER A 1 402 ? -2.165 -14.876 7.751 1.00 91.75 402 SER A C 1
ATOM 3219 O O . SER A 1 402 ? -3.118 -15.407 8.323 1.00 91.75 402 SER A O 1
ATOM 3221 N N . GLN A 1 403 ? -1.521 -13.829 8.279 1.00 95.06 403 GLN A N 1
ATOM 3222 C CA . GLN A 1 403 ? -1.919 -13.178 9.534 1.00 95.06 403 GLN A CA 1
ATOM 3223 C C . GLN A 1 403 ? -3.292 -12.503 9.411 1.00 95.06 403 GLN A C 1
ATOM 3225 O O . GLN A 1 403 ? -4.122 -12.642 10.308 1.00 95.06 403 GLN A O 1
ATOM 3230 N N . LYS A 1 404 ? -3.568 -11.830 8.287 1.00 91.69 404 LYS A N 1
ATOM 3231 C CA . LYS A 1 404 ? -4.869 -11.230 7.964 1.00 91.69 404 LYS A CA 1
ATOM 3232 C C . LYS A 1 404 ? -5.986 -12.274 7.940 1.00 91.69 404 LYS A C 1
ATOM 3234 O O . LYS A 1 404 ? -6.988 -12.079 8.620 1.00 91.69 404 LYS A O 1
ATOM 3239 N N . ILE A 1 405 ? -5.798 -13.404 7.255 1.00 93.88 405 ILE A N 1
ATOM 3240 C CA . ILE A 1 405 ? -6.784 -14.501 7.212 1.00 93.88 405 ILE A CA 1
ATOM 3241 C C . ILE A 1 405 ? -7.095 -15.033 8.625 1.00 93.88 405 ILE A C 1
ATOM 3243 O O . ILE A 1 405 ? -8.257 -15.282 8.954 1.00 93.88 405 ILE A O 1
ATOM 3247 N N . GLU A 1 406 ? -6.081 -15.163 9.485 1.00 93.81 406 GLU A N 1
ATOM 3248 C CA . GLU A 1 406 ? -6.242 -15.596 10.880 1.00 93.81 406 GLU A CA 1
ATOM 3249 C C . GLU A 1 406 ? -6.913 -14.529 11.771 1.00 93.81 406 GLU A C 1
ATOM 3251 O O . GLU A 1 406 ? -7.722 -14.866 12.639 1.00 93.81 406 GLU A O 1
ATOM 3256 N N . LEU A 1 407 ? -6.642 -13.239 11.545 1.00 93.19 407 LEU A N 1
ATOM 3257 C CA . LEU A 1 407 ? -7.331 -12.135 12.223 1.00 93.19 407 LEU A CA 1
ATOM 3258 C C . LEU A 1 407 ? -8.799 -12.030 11.790 1.00 93.19 407 LEU A C 1
ATOM 3260 O O . LEU A 1 407 ? -9.672 -11.900 12.643 1.00 93.19 407 LEU A O 1
ATOM 3264 N N . GLU A 1 408 ? -9.100 -12.174 10.499 1.00 92.88 408 GLU A N 1
ATOM 3265 C CA . GLU A 1 408 ? -10.476 -12.258 10.005 1.00 92.88 408 GLU A CA 1
ATOM 3266 C C . GLU A 1 408 ? -11.221 -13.478 10.569 1.00 92.88 408 GLU A C 1
ATOM 3268 O O . GLU A 1 408 ? -12.411 -13.398 10.874 1.00 92.88 408 GLU A O 1
ATOM 3273 N N . ARG A 1 409 ? -10.541 -14.626 10.718 1.00 94.69 409 ARG A N 1
ATOM 3274 C CA . ARG A 1 409 ? -11.118 -15.825 11.343 1.00 94.69 409 ARG A CA 1
ATOM 3275 C C . ARG A 1 409 ? -11.499 -15.544 12.800 1.00 94.69 409 ARG A C 1
ATOM 3277 O O . ARG A 1 409 ? -12.632 -15.828 13.181 1.00 94.69 409 ARG A O 1
ATOM 3284 N N . LYS A 1 410 ? -10.594 -14.932 13.572 1.00 95.31 410 LYS A N 1
ATOM 3285 C CA . LYS A 1 410 ? -10.846 -14.488 14.954 1.00 95.31 410 LYS A CA 1
ATOM 3286 C C . LYS A 1 410 ? -11.945 -13.426 15.046 1.00 95.31 410 LYS A C 1
ATOM 3288 O O . LYS A 1 410 ? -12.729 -13.455 15.989 1.00 95.31 410 LYS A O 1
ATOM 3293 N N . LEU A 1 411 ? -12.038 -12.515 14.074 1.00 92.31 411 LEU A N 1
ATOM 3294 C CA . LEU A 1 411 ? -13.110 -11.522 14.016 1.00 92.31 411 LEU A CA 1
ATOM 3295 C C . LEU A 1 411 ? -14.469 -12.210 13.843 1.00 92.31 411 LEU A C 1
ATOM 3297 O O . LEU A 1 411 ? -15.331 -12.033 14.696 1.00 92.31 411 LEU A O 1
ATOM 3301 N N . ARG A 1 412 ? -14.625 -13.078 12.832 1.00 92.31 412 ARG A N 1
ATOM 3302 C CA . ARG A 1 412 ? -15.858 -13.862 12.602 1.00 92.31 412 ARG A CA 1
ATOM 3303 C C . ARG A 1 412 ? -16.258 -14.697 13.829 1.00 92.31 412 ARG A C 1
ATOM 3305 O O . ARG A 1 412 ? -17.433 -14.765 14.179 1.00 92.31 412 ARG A O 1
ATOM 3312 N N . GLU A 1 413 ? -15.279 -15.284 14.517 1.00 92.88 413 GLU A N 1
ATOM 3313 C CA . GLU A 1 413 ? -15.469 -16.012 15.778 1.00 92.88 413 GLU A CA 1
ATOM 3314 C C . GLU A 1 413 ? -16.054 -15.094 16.873 1.00 92.88 413 GLU A C 1
ATOM 3316 O O . GLU A 1 413 ? -17.111 -15.403 17.430 1.00 92.88 413 GLU A O 1
ATOM 3321 N N . LYS A 1 414 ? -15.474 -13.905 17.097 1.00 91.25 414 LYS A N 1
ATOM 3322 C CA . LYS A 1 414 ? -15.999 -12.911 18.055 1.00 91.25 414 LYS A CA 1
ATOM 3323 C C . LYS A 1 414 ? -17.320 -12.264 17.641 1.00 91.25 414 LYS A C 1
ATOM 3325 O O . LYS A 1 414 ? -18.110 -11.903 18.512 1.00 91.25 414 LYS A O 1
ATOM 3330 N N . GLU A 1 415 ? -17.613 -12.158 16.351 1.00 91.00 415 GLU A N 1
ATOM 3331 C CA . GLU A 1 415 ? -18.928 -11.717 15.883 1.00 91.00 415 GLU A CA 1
ATOM 3332 C C . GLU A 1 415 ? -20.022 -12.745 16.197 1.00 91.00 415 GLU A C 1
ATOM 3334 O O . GLU A 1 415 ? -21.103 -12.351 16.638 1.00 91.00 415 GLU A O 1
ATOM 3339 N N . SER A 1 416 ? -19.723 -14.045 16.080 1.00 89.56 416 SER A N 1
ATOM 3340 C CA . SER A 1 416 ? -20.649 -15.111 16.487 1.00 89.56 416 SER A CA 1
ATOM 3341 C C . SER A 1 416 ? -20.863 -15.157 18.009 1.00 89.56 416 SER A C 1
ATOM 3343 O O . SER A 1 416 ? -22.000 -15.278 18.466 1.00 89.56 416 SER A O 1
ATOM 3345 N N . GLU A 1 417 ? -19.811 -14.945 18.814 1.00 93.00 417 GLU A N 1
ATOM 3346 C CA . GLU A 1 417 ? -19.948 -14.775 20.270 1.00 93.00 417 GLU A CA 1
ATOM 3347 C C . GLU A 1 417 ? -20.849 -13.576 20.609 1.00 93.00 417 GLU A C 1
ATOM 3349 O O . GLU A 1 417 ? -21.754 -13.693 21.438 1.00 93.00 417 GLU A O 1
ATOM 3354 N N . ARG A 1 418 ? -20.653 -12.432 19.935 1.00 90.62 418 ARG A N 1
ATOM 3355 C CA . ARG A 1 418 ? -21.480 -11.224 20.096 1.00 90.62 418 ARG A CA 1
ATOM 3356 C C . ARG A 1 418 ? -22.949 -11.486 19.753 1.00 90.62 418 ARG A C 1
ATOM 3358 O O . ARG A 1 418 ? -23.825 -10.998 20.463 1.00 90.62 418 ARG A O 1
ATOM 3365 N N . GLU A 1 419 ? -23.237 -12.246 18.700 1.00 90.44 419 GLU A N 1
ATOM 3366 C CA . GLU A 1 419 ? -24.607 -12.578 18.287 1.00 90.44 419 GLU A CA 1
ATOM 3367 C C . GLU A 1 419 ? -25.305 -13.532 19.277 1.00 90.44 419 GLU A C 1
ATOM 3369 O O . GLU A 1 419 ? -26.470 -13.322 19.634 1.00 90.44 419 GLU A O 1
ATOM 3374 N N . ILE A 1 420 ? -24.573 -14.513 19.818 1.00 93.56 420 ILE A N 1
ATOM 3375 C CA . ILE A 1 420 ? -25.045 -15.394 20.899 1.00 93.56 420 ILE A CA 1
ATOM 3376 C C . ILE A 1 420 ? -25.319 -14.589 22.180 1.00 93.56 420 ILE A C 1
ATOM 3378 O O . ILE A 1 420 ? -26.372 -14.755 22.804 1.00 93.56 420 ILE A O 1
ATOM 3382 N N . LEU A 1 421 ? -24.412 -13.684 22.562 1.00 92.69 421 LEU A N 1
ATOM 3383 C CA . LEU A 1 421 ? -24.571 -12.820 23.735 1.00 92.69 421 LEU A CA 1
ATOM 3384 C C . LEU A 1 421 ? -25.733 -11.830 23.571 1.00 92.69 421 LEU A C 1
ATOM 3386 O O . LEU A 1 421 ? -26.528 -11.687 24.496 1.00 92.69 421 LEU A O 1
ATOM 3390 N N . SER A 1 422 ? -25.898 -11.225 22.392 1.00 90.62 422 SER A N 1
ATOM 3391 C CA . SER A 1 422 ? -27.047 -10.370 22.054 1.00 90.62 422 SER A CA 1
ATOM 3392 C C . SER A 1 422 ? -28.372 -11.140 22.147 1.00 90.62 422 SER A C 1
ATOM 3394 O O . SER A 1 422 ? -29.319 -10.703 22.802 1.00 90.62 422 SER A O 1
ATOM 3396 N N . SER A 1 423 ? -28.407 -12.365 21.611 1.00 90.50 423 SER A N 1
ATOM 3397 C CA . SER A 1 423 ? -29.559 -13.273 21.718 1.00 90.50 423 SER A CA 1
ATOM 3398 C C . SER A 1 423 ? -29.870 -13.697 23.161 1.00 90.50 423 SER A C 1
ATOM 3400 O O . SER A 1 423 ? -31.014 -14.031 23.479 1.00 90.50 423 SER A O 1
ATOM 3402 N N . SER A 1 424 ? -28.866 -13.712 24.043 1.00 92.31 424 SER A N 1
ATOM 3403 C CA . SER A 1 424 ? -29.029 -13.950 25.482 1.00 92.31 424 SER A CA 1
ATOM 3404 C C . SER A 1 424 ? -29.544 -12.700 26.207 1.00 92.31 424 SER A C 1
ATOM 3406 O O . SER A 1 424 ? -30.478 -12.791 27.007 1.00 92.31 424 SER A O 1
ATOM 3408 N N . LEU A 1 425 ? -29.007 -11.523 25.867 1.00 90.06 425 LEU A N 1
ATOM 3409 C CA . LEU A 1 425 ? -29.437 -10.229 26.396 1.00 90.06 425 LEU A CA 1
ATOM 3410 C C . LEU A 1 425 ? -30.919 -9.979 26.094 1.00 90.06 425 LEU A C 1
ATOM 3412 O O . LEU A 1 425 ? -31.687 -9.759 27.024 1.00 90.06 425 LEU A O 1
ATOM 3416 N N . ALA A 1 426 ? -31.350 -10.143 24.840 1.00 89.12 426 ALA A N 1
ATOM 3417 C CA . ALA A 1 426 ? -32.745 -9.954 24.433 1.00 89.12 426 ALA A CA 1
ATOM 3418 C C . ALA A 1 426 ? -33.726 -10.871 25.198 1.00 89.12 426 ALA A C 1
ATOM 3420 O O . ALA A 1 426 ? -34.834 -10.460 25.551 1.00 89.12 426 ALA A O 1
ATOM 3421 N N . LYS A 1 427 ? -33.315 -12.107 25.528 1.00 91.25 427 LYS A N 1
ATOM 3422 C CA . LYS A 1 427 ? -34.098 -13.008 26.399 1.00 91.25 427 LYS A CA 1
ATOM 3423 C C . LYS A 1 427 ? -34.189 -12.466 27.827 1.00 91.25 427 LYS A C 1
ATOM 3425 O O . LYS A 1 427 ? -35.272 -12.471 28.408 1.00 91.25 427 LYS A O 1
ATOM 3430 N N . LYS A 1 428 ? -33.084 -11.957 28.381 1.00 90.81 428 LYS A N 1
ATOM 3431 C CA . LYS A 1 428 ? -33.055 -11.359 29.726 1.00 90.81 428 LYS A CA 1
ATOM 3432 C C . LYS A 1 428 ? -33.808 -10.032 29.809 1.00 90.81 428 LYS A C 1
ATOM 3434 O O . LYS A 1 428 ? -34.434 -9.765 30.830 1.00 90.81 428 LYS A O 1
ATOM 3439 N N . GLU A 1 429 ? -33.847 -9.250 28.738 1.00 89.56 429 GLU A N 1
ATOM 3440 C CA . GLU A 1 429 ? -34.693 -8.060 28.630 1.00 89.56 429 GLU A CA 1
ATOM 3441 C C . GLU A 1 429 ? -36.182 -8.429 28.584 1.00 89.56 429 GLU A C 1
ATOM 3443 O O . GLU A 1 429 ? -36.979 -7.826 29.304 1.00 89.56 429 GLU A O 1
ATOM 3448 N N . ALA A 1 430 ? -36.567 -9.471 27.838 1.00 90.31 430 ALA A N 1
ATOM 3449 C CA . ALA A 1 430 ? -37.938 -9.986 27.839 1.00 90.31 430 ALA A CA 1
ATOM 3450 C C . ALA A 1 430 ? -38.364 -10.533 29.220 1.00 90.31 430 ALA A C 1
ATOM 3452 O O . ALA A 1 430 ? -39.463 -10.232 29.697 1.00 90.31 430 ALA A O 1
ATOM 3453 N N . GLU A 1 431 ? -37.484 -11.273 29.907 1.00 93.00 431 GLU A N 1
ATOM 3454 C CA . GLU A 1 431 ? -37.684 -11.685 31.305 1.00 93.00 431 GLU A CA 1
ATOM 3455 C C . GLU A 1 431 ? -37.848 -10.470 32.236 1.00 93.00 431 GLU A C 1
ATOM 3457 O O . GLU A 1 431 ? -38.777 -10.437 33.045 1.00 93.00 431 GLU A O 1
ATOM 3462 N N . LEU A 1 432 ? -37.005 -9.440 32.094 1.00 91.62 432 LEU A N 1
ATOM 3463 C CA . LEU A 1 432 ? -37.063 -8.212 32.893 1.00 91.62 432 LEU A CA 1
ATOM 3464 C C . LEU A 1 432 ? -38.353 -7.414 32.647 1.00 91.62 432 LEU A C 1
ATOM 3466 O O . LEU A 1 432 ? -38.917 -6.860 33.590 1.00 91.62 432 LEU A O 1
ATOM 3470 N N . ILE A 1 433 ? -38.847 -7.360 31.408 1.00 90.94 433 ILE A N 1
ATOM 3471 C CA . ILE A 1 433 ? -40.130 -6.728 31.061 1.00 90.94 433 ILE A CA 1
ATOM 3472 C C . ILE A 1 433 ? -41.294 -7.492 31.715 1.00 90.94 433 ILE A C 1
ATOM 3474 O O . ILE A 1 433 ? -42.175 -6.867 32.306 1.00 90.94 433 ILE A O 1
ATOM 3478 N N . SER A 1 434 ? -41.262 -8.829 31.697 1.00 91.69 434 SER A N 1
ATOM 3479 C CA . SER A 1 434 ? -42.248 -9.688 32.375 1.00 91.69 434 SER A CA 1
ATOM 3480 C C . SER A 1 434 ? -42.190 -9.575 33.910 1.00 91.69 434 SER A C 1
ATOM 3482 O O . SER A 1 434 ? -43.216 -9.588 34.594 1.00 91.69 434 SER A O 1
ATOM 3484 N N . ALA A 1 435 ? -40.996 -9.385 34.479 1.00 88.75 435 ALA A N 1
ATOM 3485 C CA . ALA A 1 435 ? -40.831 -9.087 35.899 1.00 88.75 435 ALA A CA 1
ATOM 3486 C C . ALA A 1 435 ? -41.388 -7.696 36.254 1.00 88.75 435 ALA A C 1
ATOM 3488 O O . ALA A 1 435 ? -42.127 -7.559 37.229 1.00 88.75 435 ALA A O 1
ATOM 3489 N N . LYS A 1 436 ? -41.101 -6.670 35.438 1.00 89.94 436 LYS A N 1
ATOM 3490 C CA . LYS A 1 436 ? -41.627 -5.305 35.613 1.00 89.94 436 LYS A CA 1
ATOM 3491 C C . LYS A 1 436 ? -43.153 -5.250 35.520 1.00 89.94 436 LYS A C 1
ATOM 3493 O O . LYS A 1 436 ? -43.767 -4.577 36.342 1.00 89.94 436 LYS A O 1
ATOM 3498 N N . SER A 1 437 ? -43.785 -5.972 34.590 1.00 89.31 437 SER A N 1
ATOM 3499 C CA . SER A 1 437 ? -45.254 -6.013 34.514 1.00 89.31 437 SER A CA 1
ATOM 3500 C C . SER A 1 437 ? -45.875 -6.652 35.764 1.00 89.31 437 SER A C 1
ATOM 3502 O O . SER A 1 437 ? -46.813 -6.083 36.321 1.00 89.31 437 SER A O 1
ATOM 3504 N N . LYS A 1 438 ? -45.292 -7.739 36.291 1.00 93.06 438 LYS A N 1
ATOM 3505 C CA . LYS A 1 438 ? -45.697 -8.324 37.585 1.00 93.06 438 LYS A CA 1
ATOM 3506 C C . LYS A 1 438 ? -45.476 -7.388 38.775 1.00 93.06 438 LYS A C 1
ATOM 3508 O O . LYS A 1 438 ? -46.341 -7.316 39.643 1.00 93.06 438 LYS A O 1
ATOM 3513 N N . ILE A 1 439 ? -44.369 -6.645 38.823 1.00 90.31 439 ILE A N 1
ATOM 3514 C CA . ILE A 1 439 ? -44.118 -5.643 39.875 1.00 90.31 439 ILE A CA 1
ATOM 3515 C C . ILE A 1 439 ? -45.157 -4.514 39.812 1.00 90.31 439 ILE A C 1
ATOM 3517 O O . ILE A 1 439 ? -45.675 -4.106 40.852 1.00 90.31 439 ILE A O 1
ATOM 3521 N N . ASN A 1 440 ? -45.519 -4.051 38.614 1.00 88.12 440 ASN A N 1
ATOM 3522 C CA . ASN A 1 440 ? -46.559 -3.037 38.425 1.00 88.12 440 ASN A CA 1
ATOM 3523 C C . ASN A 1 440 ? -47.944 -3.556 38.848 1.00 88.12 440 ASN A C 1
ATOM 3525 O O . ASN A 1 440 ? -48.688 -2.845 39.521 1.00 88.12 440 ASN A O 1
ATOM 3529 N N . GLU A 1 441 ? -48.283 -4.804 38.513 1.00 92.38 441 GLU A N 1
ATOM 3530 C CA . GLU A 1 441 ? -49.547 -5.421 38.924 1.00 92.38 441 GLU A CA 1
ATOM 3531 C C . GLU A 1 441 ? -49.630 -5.621 40.447 1.00 92.38 441 GLU A C 1
ATOM 3533 O O . GLU A 1 441 ? -50.643 -5.269 41.054 1.00 92.38 441 GLU A O 1
ATOM 3538 N N . LEU A 1 442 ? -48.556 -6.105 41.082 1.00 92.31 442 LEU A N 1
ATOM 3539 C CA . LEU A 1 442 ? -48.460 -6.229 42.540 1.00 92.31 442 LEU A CA 1
ATOM 3540 C C . LEU A 1 442 ? -48.506 -4.862 43.238 1.00 92.31 442 LEU A C 1
ATOM 3542 O O . LEU A 1 442 ? -49.181 -4.726 44.254 1.00 92.31 442 LEU A O 1
ATOM 3546 N N . SER A 1 443 ? -47.874 -3.831 42.671 1.00 90.38 443 SER A N 1
ATOM 3547 C CA . SER A 1 443 ? -47.986 -2.452 43.173 1.00 90.38 443 SER A CA 1
ATOM 3548 C C . SER A 1 443 ? -49.434 -1.961 43.100 1.00 90.38 443 SER A C 1
ATOM 3550 O O . SER A 1 443 ? -49.973 -1.485 44.095 1.00 90.38 443 SER A O 1
ATOM 3552 N N . GLY A 1 444 ? -50.125 -2.204 41.981 1.00 90.12 444 GLY A N 1
ATOM 3553 C CA . GLY A 1 444 ? -51.552 -1.907 41.842 1.00 90.12 444 GLY A CA 1
ATOM 3554 C C . GLY A 1 444 ? -52.456 -2.696 42.801 1.00 90.12 444 GLY A C 1
ATOM 3555 O O . GLY A 1 444 ? -53.508 -2.194 43.196 1.00 90.12 444 GLY A O 1
ATOM 3556 N N . GLN A 1 445 ? -52.070 -3.908 43.216 1.00 91.75 445 GLN A N 1
ATOM 3557 C CA . GLN A 1 445 ? -52.749 -4.639 44.294 1.00 91.75 445 GLN A CA 1
ATOM 3558 C C . GLN A 1 445 ? -52.484 -3.997 45.665 1.00 91.75 445 GLN A C 1
ATOM 3560 O O . GLN A 1 445 ? -53.426 -3.803 46.432 1.00 91.75 445 GLN A O 1
ATOM 3565 N N . ILE A 1 446 ? -51.237 -3.610 45.955 1.00 88.88 446 ILE A N 1
ATOM 3566 C CA . ILE A 1 446 ? -50.847 -2.919 47.194 1.00 88.88 446 ILE A CA 1
ATOM 3567 C C . ILE A 1 446 ? -51.580 -1.578 47.332 1.00 88.88 446 ILE A C 1
ATOM 3569 O O . ILE A 1 446 ? -52.078 -1.276 48.413 1.00 88.88 446 ILE A O 1
ATOM 3573 N N . ASP A 1 447 ? -51.707 -0.795 46.261 1.00 89.69 447 ASP A N 1
ATOM 3574 C CA . ASP A 1 447 ? -52.397 0.499 46.305 1.00 89.69 447 ASP A CA 1
ATOM 3575 C C . ASP A 1 447 ? -53.917 0.359 46.464 1.00 89.69 447 ASP A C 1
ATOM 3577 O O . ASP A 1 447 ? -54.520 1.124 47.219 1.00 89.69 447 ASP A O 1
ATOM 3581 N N . ARG A 1 448 ? -54.535 -0.684 45.886 1.00 91.38 448 ARG A N 1
ATOM 3582 C CA . ARG A 1 448 ? -55.928 -1.051 46.211 1.00 91.38 448 ARG A CA 1
ATOM 3583 C C . ARG A 1 448 ? -56.084 -1.439 47.685 1.00 91.38 448 ARG A C 1
ATOM 3585 O O . ARG A 1 448 ? -57.004 -0.971 48.345 1.00 91.38 448 ARG A O 1
ATOM 3592 N N . LEU A 1 449 ? -55.166 -2.235 48.237 1.00 90.00 449 LEU A N 1
ATOM 3593 C CA . LEU A 1 449 ? -55.189 -2.598 49.660 1.00 90.00 449 LEU A CA 1
ATOM 3594 C C . LEU A 1 449 ? -54.966 -1.382 50.578 1.00 90.00 449 LEU A C 1
ATOM 3596 O O . LEU A 1 449 ? -55.611 -1.287 51.620 1.00 90.00 449 LEU A O 1
ATOM 3600 N N . ARG A 1 450 ? -54.111 -0.425 50.188 1.00 91.75 450 ARG A N 1
ATOM 3601 C CA . ARG A 1 450 ? -53.924 0.858 50.892 1.00 91.75 450 ARG A CA 1
ATOM 3602 C C . ARG A 1 450 ? -55.194 1.707 50.877 1.00 91.75 450 ARG A C 1
ATOM 3604 O O . ARG A 1 450 ? -55.550 2.237 51.926 1.00 91.75 450 ARG A O 1
ATOM 3611 N N . ALA A 1 451 ? -55.879 1.814 49.736 1.00 86.75 451 ALA A N 1
ATOM 3612 C CA . ALA A 1 451 ? -57.147 2.537 49.625 1.00 86.75 451 ALA A CA 1
ATOM 3613 C C . ALA A 1 451 ? -58.201 1.948 50.577 1.00 86.75 451 ALA A C 1
ATOM 3615 O O . ALA A 1 451 ? -58.683 2.656 51.461 1.00 86.75 451 ALA A O 1
ATOM 3616 N N . ASN A 1 452 ? -58.432 0.633 50.507 1.00 89.44 452 ASN A N 1
ATOM 3617 C CA . ASN A 1 452 ? -59.354 -0.079 51.397 1.00 89.44 452 ASN A CA 1
ATOM 3618 C C . ASN A 1 452 ? -58.992 0.104 52.889 1.00 89.44 452 ASN A C 1
ATOM 3620 O O . ASN A 1 452 ? -59.874 0.225 53.738 1.00 89.44 452 ASN A O 1
ATOM 3624 N N . LEU A 1 453 ? -57.697 0.141 53.233 1.00 86.69 453 LEU A N 1
ATOM 3625 C CA . LEU A 1 453 ? -57.237 0.371 54.610 1.00 86.69 453 LEU A CA 1
ATOM 3626 C C . LEU A 1 453 ? -57.462 1.824 55.072 1.00 86.69 453 LEU A C 1
ATOM 3628 O O . LEU A 1 453 ? -57.743 2.058 56.247 1.00 86.69 453 LEU A O 1
ATOM 3632 N N . CYS A 1 454 ? -57.349 2.805 54.173 1.00 84.31 454 CYS A N 1
ATOM 3633 C CA . CYS A 1 454 ? -57.695 4.200 54.454 1.00 84.31 454 CYS A CA 1
ATOM 3634 C C . CYS A 1 454 ? -59.207 4.385 54.632 1.00 84.31 454 CYS A C 1
ATOM 3636 O O . CYS A 1 454 ? -59.618 5.064 55.572 1.00 84.31 454 CYS A O 1
ATOM 3638 N N . GLU A 1 455 ? -60.027 3.736 53.804 1.00 85.31 455 GLU A N 1
ATOM 3639 C CA . GLU A 1 455 ? -61.486 3.708 53.962 1.00 85.31 455 GLU A CA 1
ATOM 3640 C C . GLU A 1 455 ? -61.871 3.094 55.315 1.00 85.31 455 GLU A C 1
ATOM 3642 O O . GLU A 1 455 ? -62.550 3.746 56.109 1.00 85.31 455 GLU A O 1
ATOM 3647 N N . ALA A 1 456 ? -61.333 1.916 55.654 1.00 84.06 456 ALA A N 1
ATOM 3648 C CA . ALA A 1 456 ? -61.549 1.274 56.952 1.00 84.06 456 ALA A CA 1
ATOM 3649 C C . ALA A 1 456 ? -61.140 2.167 58.141 1.00 84.06 456 ALA A C 1
ATOM 3651 O O . ALA A 1 456 ? -61.880 2.263 59.119 1.00 84.06 456 ALA A O 1
ATOM 3652 N N . ARG A 1 457 ? -60.004 2.876 58.049 1.00 83.81 457 ARG A N 1
ATOM 3653 C CA . ARG A 1 457 ? -59.569 3.855 59.065 1.00 83.81 457 ARG A CA 1
ATOM 3654 C C . ARG A 1 457 ? -60.498 5.064 59.168 1.00 83.81 457 ARG A C 1
ATOM 3656 O O . ARG A 1 457 ? -60.691 5.575 60.266 1.00 83.81 457 ARG A O 1
ATOM 3663 N N . SER A 1 458 ? -61.067 5.529 58.055 1.00 80.69 458 SER A N 1
ATOM 3664 C CA . SER A 1 458 ? -62.034 6.633 58.069 1.00 80.69 458 SER A CA 1
ATOM 3665 C C . SER A 1 458 ? -63.361 6.225 58.721 1.00 80.69 458 SER A C 1
ATOM 3667 O O . SER A 1 458 ? -63.926 7.005 59.486 1.00 80.69 458 SER A O 1
ATOM 3669 N N . SER A 1 459 ? -63.796 4.977 58.513 1.00 81.88 459 SER A N 1
ATOM 3670 C CA . SER A 1 459 ? -64.954 4.385 59.191 1.00 81.88 459 SER A CA 1
ATOM 3671 C C . SER A 1 459 ? -64.710 4.209 60.693 1.00 81.88 459 SER A C 1
ATOM 3673 O O . SER A 1 459 ? -65.550 4.612 61.492 1.00 81.88 459 SER A O 1
ATOM 3675 N N . ASP A 1 460 ? -63.549 3.676 61.089 1.00 85.44 460 ASP A N 1
ATOM 3676 C CA . ASP A 1 460 ? -63.154 3.506 62.497 1.00 85.44 460 ASP A CA 1
ATOM 3677 C C . ASP A 1 460 ? -63.105 4.852 63.245 1.00 85.44 460 ASP A C 1
ATOM 3679 O O . ASP A 1 460 ? -63.717 5.021 64.298 1.00 85.44 460 ASP A O 1
ATOM 3683 N N . GLU A 1 461 ? -62.479 5.871 62.650 1.00 83.19 461 GLU A N 1
ATOM 3684 C CA . GLU A 1 461 ? -62.419 7.224 63.214 1.00 83.19 461 GLU A CA 1
ATOM 3685 C C . GLU A 1 461 ? -63.791 7.941 63.212 1.00 83.19 461 GLU A C 1
ATOM 3687 O O . GLU A 1 461 ? -64.003 8.851 64.016 1.00 83.19 461 GLU A O 1
ATOM 3692 N N . SER A 1 462 ? -64.745 7.526 62.368 1.00 81.19 462 SER A N 1
ATOM 3693 C CA . SER A 1 462 ? -66.144 7.979 62.432 1.00 81.19 462 SER A CA 1
ATOM 3694 C C . SER A 1 462 ? -66.895 7.324 63.597 1.00 81.19 462 SER A C 1
ATOM 3696 O O . SER A 1 462 ? -67.452 8.029 64.438 1.00 81.19 462 SER A O 1
ATOM 3698 N N . LEU A 1 463 ? -66.842 5.991 63.707 1.00 87.38 463 LEU A N 1
ATOM 3699 C CA . LEU A 1 463 ? -67.454 5.220 64.801 1.00 87.38 463 LEU A CA 1
ATOM 3700 C C . LEU A 1 463 ? -66.912 5.645 66.174 1.00 87.38 463 LEU A C 1
ATOM 3702 O O . LEU A 1 463 ? -67.640 5.708 67.161 1.00 87.38 463 LEU A O 1
ATOM 3706 N N . LYS A 1 464 ? -65.627 5.993 66.238 1.00 86.69 464 LYS A N 1
ATOM 3707 C CA . LYS A 1 464 ? -64.958 6.503 67.437 1.00 86.69 464 LYS A CA 1
ATOM 3708 C C . LYS A 1 464 ? -65.453 7.892 67.858 1.00 86.69 464 LYS A C 1
ATOM 3710 O O . LYS A 1 464 ? 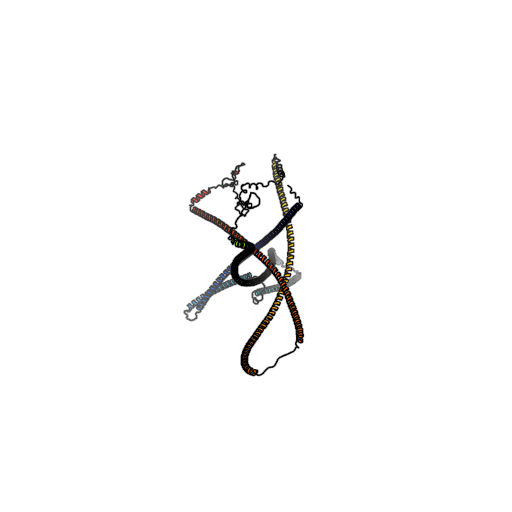-65.569 8.144 69.055 1.00 86.69 464 LYS A O 1
ATOM 3715 N N . LYS A 1 465 ? -65.791 8.775 66.910 1.00 85.88 465 LYS A N 1
ATOM 3716 C CA . LYS A 1 465 ? -66.426 10.079 67.199 1.00 85.88 465 LYS A CA 1
ATOM 3717 C C . LYS A 1 465 ? -67.868 9.919 67.668 1.00 85.88 465 LYS A C 1
ATOM 3719 O O . LYS A 1 465 ? -68.283 10.616 68.589 1.00 85.88 465 LYS A O 1
ATOM 3724 N N . GLU A 1 466 ? -68.602 8.983 67.076 1.00 85.00 466 GLU A N 1
ATOM 3725 C CA . GLU A 1 466 ? -69.959 8.622 67.494 1.00 85.00 466 GLU A CA 1
ATOM 3726 C C . GLU A 1 466 ? -69.967 8.054 68.927 1.00 85.00 466 GLU A C 1
ATOM 3728 O O . GLU A 1 466 ? -70.709 8.541 69.781 1.00 85.00 466 GLU A O 1
ATOM 3733 N N . LEU A 1 467 ? -69.047 7.132 69.240 1.00 83.75 467 LEU A N 1
ATOM 3734 C CA . LEU A 1 467 ? -68.814 6.622 70.598 1.00 83.75 467 LEU A CA 1
ATOM 3735 C C . LEU A 1 467 ? -68.480 7.724 71.611 1.00 83.75 467 LEU A C 1
ATOM 3737 O O . LEU A 1 467 ? -68.985 7.689 72.733 1.00 83.75 467 LEU A O 1
ATOM 3741 N N . GLU A 1 468 ? -67.637 8.693 71.249 1.00 86.19 468 GLU A N 1
ATOM 3742 C CA . GLU A 1 468 ? -67.263 9.777 72.164 1.00 86.19 468 GLU A CA 1
ATOM 3743 C C . GLU A 1 468 ? -68.411 10.781 72.375 1.00 86.19 468 GLU A C 1
ATOM 3745 O O . GLU A 1 468 ? -68.610 11.260 73.492 1.00 86.19 468 GLU A O 1
ATOM 3750 N N . SER A 1 469 ? -69.238 11.022 71.350 1.00 82.00 469 SER A N 1
ATOM 3751 C CA . SER A 1 469 ? -70.482 11.791 71.488 1.00 82.00 469 SER A CA 1
ATOM 3752 C C . SER A 1 469 ? -71.455 11.112 72.457 1.00 82.00 469 SER A C 1
ATOM 3754 O O . SER A 1 469 ? -71.951 11.756 73.381 1.00 82.00 469 SER A O 1
ATOM 3756 N N . LEU A 1 470 ? -71.674 9.800 72.303 1.00 83.75 470 LEU A N 1
ATOM 3757 C CA . LEU A 1 470 ? -72.533 9.010 73.193 1.00 83.75 470 LEU A CA 1
ATOM 3758 C C . LEU A 1 470 ? -72.000 8.977 74.636 1.00 83.75 470 LEU A C 1
ATOM 3760 O O . LEU A 1 470 ? -72.785 9.025 75.583 1.00 83.75 470 LEU A O 1
ATOM 3764 N N . ARG A 1 471 ? -70.676 8.936 74.834 1.00 85.00 471 ARG A N 1
ATOM 3765 C CA . ARG A 1 471 ? -70.049 9.025 76.168 1.00 85.00 471 ARG A CA 1
ATOM 3766 C C . ARG A 1 471 ? -70.300 10.368 76.842 1.00 85.00 471 ARG A C 1
ATOM 3768 O O . ARG A 1 471 ? -70.663 10.393 78.015 1.00 85.00 471 ARG A O 1
ATOM 3775 N N . GLU A 1 472 ? -70.122 11.469 76.120 1.00 81.94 472 GLU A N 1
ATOM 3776 C CA . GLU A 1 472 ? -70.339 12.813 76.662 1.00 81.94 472 GLU A CA 1
ATOM 3777 C C . GLU A 1 472 ? -71.834 13.098 76.919 1.00 81.94 472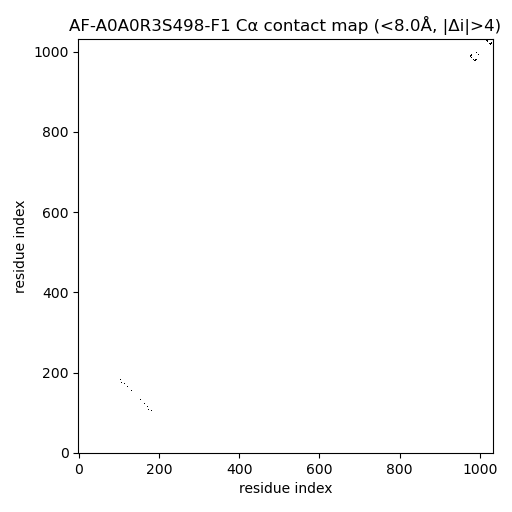 GLU A C 1
ATOM 3779 O O . GLU A 1 472 ? -72.168 13.844 77.839 1.00 81.94 472 GLU A O 1
ATOM 3784 N N . GLU A 1 473 ? -72.743 12.468 76.169 1.00 80.00 473 GLU A N 1
ATOM 3785 C CA . GLU A 1 473 ? -74.187 12.475 76.441 1.00 80.00 473 GLU A CA 1
ATOM 3786 C C . GLU A 1 473 ? -74.535 11.694 77.723 1.00 80.00 473 GLU A C 1
ATOM 3788 O O . GLU A 1 473 ? -75.112 12.271 78.646 1.00 80.00 473 GLU A O 1
ATOM 3793 N N . ASN A 1 474 ? -74.069 10.444 77.855 1.00 78.56 474 ASN A N 1
ATOM 3794 C CA . ASN A 1 474 ? -74.223 9.640 79.081 1.00 78.56 474 ASN A CA 1
ATOM 3795 C C . ASN A 1 474 ? -73.631 10.347 80.319 1.00 78.56 474 ASN A C 1
ATOM 3797 O O . ASN A 1 474 ? -74.193 10.289 81.413 1.00 78.56 474 ASN A O 1
ATOM 3801 N N . LYS A 1 475 ? -72.499 11.046 80.159 1.00 84.81 475 LYS A N 1
ATOM 3802 C CA . LYS A 1 475 ? -71.874 11.844 81.222 1.00 84.81 475 LYS A CA 1
ATOM 3803 C C . LYS A 1 475 ? -72.761 13.016 81.654 1.00 84.81 475 LYS A C 1
ATOM 3805 O O . LYS A 1 475 ? -72.952 13.206 82.852 1.00 84.81 475 LYS A O 1
ATOM 3810 N N . LYS A 1 476 ? -73.348 13.761 80.711 1.00 82.38 476 LYS A N 1
ATOM 3811 C CA . LYS A 1 476 ? -74.297 14.851 81.015 1.00 82.38 476 LYS A CA 1
ATOM 3812 C C . LYS A 1 476 ? -75.564 14.344 81.699 1.00 82.38 476 LYS A C 1
ATOM 3814 O O . LYS A 1 476 ? -76.067 15.008 82.602 1.00 82.38 476 LYS A O 1
ATOM 3819 N N . GLU A 1 477 ? -76.058 13.169 81.319 1.00 76.62 477 GLU A N 1
ATOM 3820 C CA . GLU A 1 477 ? -77.202 12.532 81.979 1.00 76.62 477 GLU A CA 1
ATOM 3821 C C . GLU A 1 477 ? -76.861 12.108 83.422 1.00 76.62 477 GLU A C 1
ATOM 3823 O O . GLU A 1 477 ? -77.613 12.406 84.353 1.00 76.62 477 GLU A O 1
ATOM 3828 N N . ALA A 1 478 ? -75.673 11.537 83.656 1.00 75.25 478 ALA A N 1
ATOM 3829 C CA . ALA A 1 478 ? -75.178 11.231 85.002 1.00 75.25 478 ALA A CA 1
ATOM 3830 C C . ALA A 1 478 ? -74.959 12.492 85.871 1.00 75.25 478 ALA A C 1
ATOM 3832 O O . ALA A 1 478 ? -75.292 12.498 87.061 1.00 75.25 478 ALA A O 1
ATOM 3833 N N . GLU A 1 479 ? -74.448 13.582 85.291 1.00 80.88 479 GLU A N 1
ATOM 3834 C CA . GLU A 1 479 ? -74.335 14.891 85.950 1.00 80.88 479 GLU A CA 1
ATOM 3835 C C . GLU A 1 479 ? -75.729 15.457 86.300 1.00 80.88 479 GLU A C 1
ATOM 3837 O O . GLU A 1 479 ? -75.956 15.881 87.436 1.00 80.88 479 GLU A O 1
ATOM 3842 N N . ALA A 1 480 ? -76.704 15.375 85.387 1.00 77.69 480 ALA A N 1
ATOM 3843 C CA . ALA A 1 480 ? -78.083 15.810 85.620 1.00 77.69 480 ALA A CA 1
ATOM 3844 C C . ALA A 1 480 ? -78.792 14.992 86.717 1.00 77.69 480 ALA A C 1
ATOM 3846 O O . ALA A 1 480 ? -79.438 15.568 87.598 1.00 77.69 480 ALA A O 1
ATOM 3847 N N . HIS A 1 481 ? -78.624 13.666 86.733 1.00 78.19 481 HIS A N 1
ATOM 3848 C CA . HIS A 1 481 ? -79.106 12.815 87.825 1.00 78.19 481 HIS A CA 1
ATOM 3849 C C . HIS A 1 481 ? -78.433 13.155 89.161 1.00 78.19 481 HIS A C 1
ATOM 3851 O O . HIS A 1 481 ? -79.103 13.189 90.194 1.00 78.19 481 HIS A O 1
ATOM 3857 N N . THR A 1 482 ? -77.138 13.482 89.159 1.00 78.06 482 THR A N 1
ATOM 3858 C CA . THR A 1 482 ? -76.423 13.921 90.370 1.00 78.06 482 THR A CA 1
ATOM 3859 C C . THR A 1 482 ? -77.008 15.228 90.922 1.00 78.06 482 THR A C 1
ATOM 3861 O O . THR A 1 482 ? -77.221 15.344 92.131 1.00 78.06 482 THR A O 1
ATOM 3864 N N . VAL A 1 483 ? -77.355 16.185 90.052 1.00 80.12 483 VAL A N 1
ATOM 3865 C CA . VAL A 1 483 ? -78.043 17.434 90.436 1.00 80.12 483 VAL A CA 1
ATOM 3866 C C . VAL A 1 483 ? -79.467 17.175 90.950 1.00 80.12 483 VAL A C 1
ATOM 3868 O O . VAL A 1 483 ? -79.882 17.787 91.934 1.00 80.12 483 VAL A O 1
ATOM 3871 N N . GLN A 1 484 ? -80.214 16.230 90.367 1.00 77.25 484 GLN A N 1
ATOM 3872 C CA . GLN A 1 484 ? -81.515 15.822 90.918 1.00 77.25 484 GLN A CA 1
ATOM 3873 C C . GLN A 1 484 ? -81.380 15.205 92.319 1.00 77.25 484 GLN A C 1
ATOM 3875 O O . GLN A 1 484 ? -82.161 15.538 93.212 1.00 77.25 484 GLN A O 1
ATOM 3880 N N . VAL A 1 485 ? -80.380 14.347 92.545 1.00 77.00 485 VAL A N 1
ATOM 3881 C CA . VAL A 1 485 ? -80.138 13.711 93.851 1.00 77.00 485 VAL A CA 1
ATOM 3882 C C . VAL A 1 485 ? -79.764 14.741 94.922 1.00 77.00 485 VAL A C 1
ATOM 3884 O O . VAL A 1 485 ? -80.299 14.674 96.031 1.00 77.00 485 VAL A O 1
ATOM 3887 N N . THR A 1 486 ? -78.909 15.725 94.618 1.00 75.12 486 THR A N 1
ATOM 3888 C CA . THR A 1 486 ? -78.573 16.788 95.585 1.00 75.12 486 THR A CA 1
ATOM 3889 C C . THR A 1 486 ? -79.762 17.708 95.864 1.00 75.12 486 THR A C 1
ATOM 3891 O O . THR A 1 486 ? -80.019 18.019 97.028 1.00 75.12 486 THR A O 1
ATOM 3894 N N . GLN A 1 487 ? -80.561 18.059 94.852 1.00 76.19 487 GLN A N 1
ATOM 3895 C CA . GLN A 1 487 ? -81.783 18.845 95.047 1.00 76.19 487 GLN A CA 1
ATOM 3896 C C . GLN A 1 487 ? -82.811 18.103 95.922 1.00 76.19 487 GLN A C 1
ATOM 3898 O O . GLN A 1 487 ? -83.385 18.689 96.844 1.00 76.19 487 GLN A O 1
ATOM 3903 N N . LEU A 1 488 ? -83.006 16.797 95.702 1.00 78.88 488 LEU A N 1
ATOM 3904 C CA . LEU A 1 488 ? -83.858 15.960 96.552 1.00 78.88 488 LEU A CA 1
ATOM 3905 C C . LEU A 1 488 ? -83.326 15.890 97.993 1.00 78.88 488 LEU A C 1
ATOM 3907 O O . LEU A 1 488 ? -84.110 16.023 98.936 1.00 78.88 488 LEU A O 1
ATOM 3911 N N . GLN A 1 489 ? -82.008 15.772 98.185 1.00 75.88 489 GLN A N 1
ATOM 3912 C CA . GLN A 1 489 ? -81.384 15.805 99.512 1.00 75.88 489 GLN A CA 1
ATOM 3913 C C . GLN A 1 489 ? -81.680 17.128 100.250 1.00 75.88 489 GLN A C 1
ATOM 3915 O O . GLN A 1 489 ? -82.075 17.096 101.415 1.00 75.88 489 GLN A O 1
ATOM 3920 N N . ILE A 1 490 ? -81.593 18.276 99.566 1.00 80.81 490 ILE A N 1
ATOM 3921 C CA . ILE A 1 490 ? -81.910 19.598 100.139 1.00 80.81 490 ILE A CA 1
ATOM 3922 C C . ILE A 1 490 ? -83.387 19.685 100.560 1.00 80.81 490 ILE A C 1
ATOM 3924 O O . ILE A 1 490 ? -83.689 20.113 101.676 1.00 80.81 490 ILE A O 1
ATOM 3928 N N . THR A 1 491 ? -84.327 19.232 99.718 1.00 74.62 491 THR A N 1
ATOM 3929 C CA . THR A 1 491 ? -85.763 19.247 100.081 1.00 74.62 491 THR A CA 1
ATOM 3930 C C . THR A 1 491 ? -86.070 18.366 101.298 1.00 74.62 491 THR A C 1
ATOM 3932 O O . THR A 1 491 ? -86.839 18.762 102.174 1.00 74.62 491 THR A O 1
ATOM 3935 N N . LYS A 1 492 ? -85.409 17.208 101.409 1.00 79.44 492 LYS A N 1
ATOM 3936 C CA . LYS A 1 492 ? -85.499 16.290 102.553 1.00 79.44 492 LYS A CA 1
ATOM 3937 C C . LYS A 1 492 ? -84.972 16.917 103.848 1.00 79.44 492 LYS A C 1
ATOM 3939 O O . LYS A 1 492 ? -85.559 16.694 104.907 1.00 79.44 492 LYS A O 1
ATOM 3944 N N . GLU A 1 493 ? -83.904 17.710 103.787 1.00 77.81 493 GLU A N 1
ATOM 3945 C CA . GLU A 1 493 ? -83.394 18.440 104.955 1.00 77.81 493 GLU A CA 1
ATOM 3946 C C . GLU A 1 493 ? -84.297 19.610 105.367 1.00 77.81 493 GLU A C 1
ATOM 3948 O O . GLU A 1 493 ? -84.513 19.801 106.566 1.00 77.81 493 GLU A O 1
ATOM 3953 N N . SER A 1 494 ? -84.911 20.323 104.411 1.00 78.19 494 SER A N 1
ATOM 3954 C CA . SER A 1 494 ? -85.929 21.343 104.716 1.00 78.19 494 SER A CA 1
ATOM 3955 C C . SER A 1 494 ? -87.125 20.733 105.450 1.00 78.19 494 SER A C 1
ATOM 3957 O O . SER A 1 494 ? -87.422 21.132 106.573 1.00 78.19 494 SER A O 1
ATOM 3959 N N . LEU A 1 495 ? -87.736 19.682 104.892 1.00 78.81 495 LEU A N 1
ATOM 3960 C CA . LEU A 1 495 ? -88.884 19.004 105.511 1.00 78.81 495 LEU A CA 1
ATOM 3961 C C . LEU A 1 495 ? -88.561 18.470 106.919 1.00 78.81 495 LEU A C 1
ATOM 3963 O O . LEU A 1 495 ? -89.405 18.506 107.813 1.00 78.81 495 LEU A O 1
ATOM 3967 N N . LYS A 1 496 ? -87.322 18.021 107.155 1.00 80.06 496 LYS A N 1
ATOM 3968 C CA . LYS A 1 496 ? -86.853 17.596 108.483 1.00 80.06 496 LYS A CA 1
ATOM 3969 C C . LYS A 1 496 ? -86.760 18.760 109.483 1.00 80.06 496 LYS A C 1
ATOM 3971 O O . LYS A 1 496 ? -86.979 18.546 110.674 1.00 80.06 496 LYS A O 1
ATOM 3976 N N . LYS A 1 497 ? -86.456 19.977 109.021 1.00 80.19 497 LYS A N 1
ATOM 3977 C CA . LYS A 1 497 ? -86.453 21.205 109.832 1.00 80.19 497 LYS A CA 1
ATOM 3978 C C . LYS A 1 497 ? -87.879 21.656 110.169 1.00 80.19 497 LYS A C 1
ATOM 3980 O O . LYS A 1 497 ? -88.141 22.012 111.316 1.00 80.19 497 LYS A O 1
ATOM 3985 N N . ASP A 1 498 ? -88.800 21.555 109.215 1.00 75.62 498 ASP A N 1
ATOM 3986 C CA . ASP A 1 498 ? -90.210 21.932 109.389 1.00 75.62 498 ASP A CA 1
ATOM 3987 C C . ASP A 1 498 ? -90.967 20.957 110.321 1.00 75.62 498 ASP A C 1
ATOM 3989 O O . ASP A 1 498 ? -91.826 21.354 111.114 1.00 75.62 498 ASP A O 1
ATOM 3993 N N . LEU A 1 499 ? -90.577 19.677 110.328 1.00 74.06 499 LEU A N 1
ATOM 3994 C CA . LEU A 1 499 ? -91.026 18.694 111.326 1.00 74.06 499 LEU A CA 1
ATOM 3995 C C . LEU A 1 499 ? -90.489 18.968 112.745 1.00 74.06 499 LEU A C 1
ATOM 3997 O O . LEU A 1 499 ? -91.094 18.533 113.725 1.00 74.06 499 LEU A O 1
ATOM 4001 N N . LEU A 1 500 ? -89.372 19.691 112.884 1.00 77.69 500 LEU A N 1
ATOM 4002 C CA . LEU A 1 500 ? -88.826 20.070 114.190 1.00 77.69 500 LEU A CA 1
ATOM 4003 C C . LEU A 1 500 ? -89.516 21.323 114.749 1.00 77.69 500 LEU A C 1
ATOM 4005 O O . LEU A 1 500 ? -89.844 21.366 115.932 1.00 77.69 500 LEU A O 1
ATOM 4009 N N . THR A 1 501 ? -89.788 22.328 113.911 1.00 74.19 501 THR A N 1
ATOM 4010 C CA . THR A 1 501 ? -90.511 23.538 114.341 1.00 74.19 501 THR A CA 1
ATOM 4011 C C . THR A 1 501 ? -91.946 23.216 114.753 1.00 74.19 501 THR A C 1
ATOM 4013 O O . THR A 1 501 ? -92.372 23.649 115.822 1.00 74.19 501 THR A O 1
ATOM 4016 N N . THR A 1 502 ? -92.654 22.381 113.986 1.00 70.69 502 THR A N 1
ATOM 4017 C CA . THR A 1 502 ? -94.003 21.903 114.342 1.00 70.69 502 THR A CA 1
ATOM 4018 C C . THR A 1 502 ? -94.021 21.077 115.632 1.00 70.69 502 THR A C 1
ATOM 4020 O O . THR A 1 502 ? -94.919 21.269 116.453 1.00 70.69 502 THR A O 1
ATOM 4023 N N . ARG A 1 503 ? -93.010 20.228 115.879 1.00 77.00 503 ARG A N 1
ATOM 4024 C CA . ARG A 1 503 ? -92.858 19.512 117.160 1.00 77.00 503 ARG A CA 1
ATOM 4025 C C . ARG A 1 503 ? -92.736 20.480 118.341 1.00 77.00 503 ARG A C 1
ATOM 4027 O O . ARG A 1 503 ? -93.490 20.357 119.302 1.00 77.00 503 ARG A O 1
ATOM 4034 N N . ASN A 1 504 ? -91.845 21.465 118.243 1.00 75.88 504 ASN A N 1
ATOM 4035 C CA . ASN A 1 504 ? -91.634 22.456 119.302 1.00 75.88 504 ASN A CA 1
ATOM 4036 C C . ASN A 1 504 ? -92.883 23.339 119.520 1.00 75.88 504 ASN A C 1
ATOM 4038 O O . ASN A 1 504 ? -93.126 23.820 120.625 1.00 75.88 504 ASN A O 1
ATOM 4042 N N . SER A 1 505 ? -93.705 23.562 118.488 1.00 72.75 505 SER A N 1
ATOM 4043 C CA . SER A 1 505 ? -94.999 24.247 118.632 1.00 72.75 505 SER A CA 1
ATOM 4044 C C . SER A 1 505 ? -96.030 23.422 119.412 1.00 72.75 505 SER A C 1
ATOM 4046 O O . SER A 1 505 ? -96.828 24.004 120.144 1.00 72.75 505 SER A O 1
ATOM 4048 N N . LEU A 1 506 ? -96.002 22.089 119.298 1.00 72.00 506 LEU A N 1
ATOM 4049 C CA . LEU A 1 506 ? -96.900 21.193 120.035 1.00 72.00 506 LEU A CA 1
ATOM 4050 C C . LEU A 1 506 ? -96.595 21.201 121.543 1.00 72.00 506 LEU A C 1
ATOM 4052 O O . LEU A 1 506 ? -97.496 21.363 122.359 1.00 72.00 506 LEU A O 1
ATOM 4056 N N . GLU A 1 507 ? -95.312 21.130 121.898 1.00 73.94 507 GLU A N 1
ATOM 4057 C CA . GLU A 1 507 ? -94.821 21.154 123.284 1.00 73.94 507 GLU A CA 1
ATOM 4058 C C . GLU A 1 507 ? -95.206 22.462 124.011 1.00 73.94 507 GLU A C 1
ATOM 4060 O O . GLU A 1 507 ? -95.570 22.463 125.188 1.00 73.94 507 GLU A O 1
ATOM 4065 N N . ASN A 1 508 ? -95.244 23.592 123.295 1.00 71.38 508 ASN A N 1
ATOM 4066 C CA . ASN A 1 508 ? -95.754 24.860 123.833 1.00 71.38 508 ASN A CA 1
ATOM 4067 C C . ASN A 1 508 ? -97.277 24.846 124.098 1.00 71.38 508 ASN A C 1
ATOM 4069 O O . ASN A 1 508 ? -97.742 25.521 125.019 1.00 71.38 508 ASN A O 1
ATOM 4073 N N . LEU A 1 509 ? -98.062 24.076 123.335 1.00 69.88 509 LEU A N 1
ATOM 4074 C CA . LEU A 1 509 ? -99.508 23.926 123.557 1.00 69.88 509 LEU A CA 1
ATOM 4075 C C . LEU A 1 509 ? -99.819 23.013 124.754 1.00 69.88 509 LEU A C 1
ATOM 4077 O O . LEU A 1 509 ? -100.760 23.294 125.497 1.00 69.88 509 LEU A O 1
ATOM 4081 N N . GLU A 1 510 ? -99.013 21.978 124.998 1.00 70.25 510 GLU A N 1
ATOM 4082 C CA . GLU A 1 510 ? -99.138 21.129 126.195 1.00 70.25 510 GLU A CA 1
ATOM 4083 C C . GLU A 1 510 ? -98.866 21.932 127.482 1.00 70.25 510 GLU A C 1
ATOM 4085 O O . GLU A 1 510 ? -99.661 21.891 128.424 1.00 70.25 510 GLU A O 1
ATOM 4090 N N . ASN A 1 511 ? -97.822 22.771 127.485 1.00 72.81 511 ASN A N 1
ATOM 4091 C CA . ASN A 1 511 ? -97.528 23.683 128.599 1.00 72.81 511 ASN A CA 1
ATOM 4092 C C . ASN A 1 511 ? -98.659 24.708 128.857 1.00 72.81 511 ASN A C 1
ATOM 4094 O O . ASN A 1 511 ? -98.958 25.038 130.007 1.00 72.81 511 ASN A O 1
ATOM 4098 N N . MET A 1 512 ? -99.334 25.188 127.805 1.00 68.19 512 MET A N 1
ATOM 4099 C CA . MET A 1 512 ? -100.522 26.049 127.932 1.00 68.19 512 MET A CA 1
ATOM 4100 C C . MET A 1 512 ? -101.721 25.303 128.543 1.00 68.19 512 MET A C 1
ATOM 4102 O O . MET A 1 512 ? -102.433 25.860 129.382 1.00 68.19 512 MET A O 1
ATOM 4106 N N . HIS A 1 513 ? -101.939 24.043 128.157 1.00 72.94 513 HIS A N 1
ATOM 4107 C CA . HIS A 1 513 ? -103.053 23.222 128.638 1.00 72.94 513 HIS A CA 1
ATOM 4108 C C . HIS A 1 513 ? -103.000 22.987 130.157 1.00 72.94 513 HIS A C 1
ATOM 4110 O O . HIS A 1 513 ? -104.000 23.199 130.850 1.00 72.94 513 HIS A O 1
ATOM 4116 N N . ASP A 1 514 ? -101.841 22.612 130.706 1.00 72.62 514 ASP A N 1
ATOM 4117 C CA . ASP A 1 514 ? -101.720 22.368 132.151 1.00 72.62 514 ASP A CA 1
ATOM 4118 C C . ASP A 1 514 ? -101.817 23.661 132.994 1.00 72.62 514 ASP A C 1
ATOM 4120 O O . ASP A 1 514 ? -102.268 23.618 134.143 1.00 72.62 514 ASP A O 1
ATOM 4124 N N . SER A 1 515 ? -101.526 24.832 132.412 1.00 70.31 515 SER A N 1
ATOM 4125 C CA . SER A 1 515 ? -101.811 26.134 133.039 1.00 70.31 515 SER A CA 1
ATOM 4126 C C . SER A 1 515 ? -103.323 26.383 133.193 1.00 70.31 515 SER A C 1
ATOM 4128 O O . SER A 1 515 ? -103.797 26.707 134.284 1.00 70.31 515 SER A O 1
ATOM 4130 N N . VAL A 1 516 ? -104.114 26.136 132.139 1.00 70.06 516 VAL A N 1
ATOM 4131 C CA . VAL A 1 516 ? -105.590 26.257 132.169 1.00 70.06 516 VAL A CA 1
ATOM 4132 C C . VAL A 1 516 ? -106.223 25.248 133.138 1.00 70.06 516 VAL A C 1
ATOM 4134 O O . VAL A 1 516 ? -107.154 25.562 133.878 1.00 70.06 516 VAL A O 1
ATOM 4137 N N . LYS A 1 517 ? -105.683 24.032 133.198 1.00 73.56 517 LYS A N 1
ATOM 4138 C CA . LYS A 1 517 ? -106.104 22.984 134.140 1.00 73.56 517 LYS A CA 1
ATOM 4139 C C . LYS A 1 517 ? -105.903 23.394 135.607 1.00 73.56 517 LYS A C 1
ATOM 4141 O O . LYS A 1 517 ? -106.736 23.073 136.453 1.00 73.56 517 LYS A O 1
ATOM 4146 N N . SER A 1 518 ? -104.842 24.152 135.901 1.00 65.94 518 SER A N 1
ATOM 4147 C CA . SER A 1 518 ? -104.567 24.716 137.231 1.00 65.94 518 SER A CA 1
ATOM 4148 C C . SER A 1 518 ? -105.559 25.818 137.635 1.00 65.94 518 SER A C 1
ATOM 4150 O O . SER A 1 518 ? -105.945 25.905 138.804 1.00 65.94 518 SER A O 1
ATOM 4152 N N . THR A 1 519 ? -106.027 26.645 136.691 1.00 67.25 519 THR A N 1
ATOM 4153 C CA . THR A 1 519 ? -107.029 27.686 136.991 1.00 67.25 519 THR A CA 1
ATOM 4154 C C . THR A 1 519 ? -108.430 27.107 137.191 1.00 67.25 519 THR A C 1
ATOM 4156 O O . THR A 1 519 ? -109.122 27.530 138.118 1.00 67.25 519 THR A O 1
ATOM 4159 N N . LEU A 1 520 ? -108.818 26.088 136.414 1.00 69.00 520 LEU A N 1
ATOM 4160 C CA . LEU A 1 520 ? -110.112 25.402 136.542 1.00 69.00 520 LEU A CA 1
ATOM 4161 C C . LEU A 1 520 ? -110.330 24.783 137.937 1.00 69.00 520 LEU A C 1
ATOM 4163 O O . LEU A 1 520 ? -111.418 24.880 138.500 1.00 69.00 520 LEU A O 1
ATOM 4167 N N . GLY A 1 521 ? -109.288 24.194 138.534 1.00 69.12 521 GLY A N 1
ATOM 4168 C CA . GLY A 1 521 ? -109.382 23.613 139.879 1.00 69.12 521 GLY A CA 1
ATOM 4169 C C . GLY A 1 521 ? -109.685 24.638 140.983 1.00 69.12 521 GLY A C 1
ATOM 4170 O O . GLY A 1 521 ? -110.280 24.286 142.000 1.00 69.12 521 GLY A O 1
ATOM 4171 N N . LYS A 1 522 ? -109.325 25.916 140.786 1.00 65.94 522 LYS A N 1
ATOM 4172 C CA . LYS A 1 522 ? -109.611 26.988 141.755 1.00 65.94 522 LYS A CA 1
ATOM 4173 C C . LYS A 1 522 ? -111.069 27.427 141.688 1.00 65.94 522 LYS A C 1
ATOM 4175 O O . LYS A 1 522 ? -111.738 27.409 142.720 1.00 65.94 522 LYS A O 1
ATOM 4180 N N . THR A 1 523 ? -111.586 27.707 140.491 1.00 60.97 523 THR A N 1
ATOM 4181 C CA . THR A 1 523 ? -113.001 28.080 140.306 1.00 60.97 523 THR A CA 1
ATOM 4182 C C . THR A 1 523 ? -113.952 26.972 140.768 1.00 60.97 523 THR A C 1
ATOM 4184 O O . THR A 1 523 ? -115.019 27.255 141.309 1.00 60.97 523 THR A O 1
ATOM 4187 N N . GLN A 1 524 ? -113.539 25.705 140.661 1.00 65.12 524 GLN A N 1
ATOM 4188 C CA . GLN A 1 524 ? -114.290 24.565 141.193 1.00 65.12 524 GLN A CA 1
ATOM 4189 C C . GLN A 1 524 ? -114.382 24.558 142.735 1.00 65.12 524 GLN A C 1
ATOM 4191 O O . GLN A 1 524 ? -115.394 24.123 143.279 1.00 65.12 524 GLN A O 1
ATOM 4196 N N . SER A 1 525 ? -113.374 25.080 143.446 1.00 66.00 525 SER A N 1
ATOM 4197 C CA . SER A 1 525 ? -113.390 25.208 144.917 1.00 66.00 525 SER A CA 1
ATOM 4198 C C . SER A 1 525 ? -114.208 26.402 145.434 1.00 66.00 525 SER A C 1
ATOM 4200 O O . SER A 1 525 ? -114.671 26.391 146.573 1.00 66.00 525 SER A O 1
ATOM 4202 N N . GLU A 1 526 ? -114.417 27.417 144.594 1.00 66.50 526 GLU A N 1
ATOM 4203 C CA . GLU A 1 526 ? -115.248 28.590 144.898 1.00 66.50 526 GLU A CA 1
ATOM 4204 C C . GLU A 1 526 ? -116.735 28.289 144.646 1.00 66.50 526 GLU A C 1
ATOM 4206 O O . GLU A 1 526 ? -117.594 28.651 145.451 1.00 66.50 526 GLU A O 1
ATOM 4211 N N . LEU A 1 527 ? -117.038 27.541 143.578 1.00 66.81 527 LEU A N 1
ATOM 4212 C CA . LEU A 1 527 ? -118.401 27.151 143.205 1.00 66.81 527 LEU A CA 1
ATOM 4213 C C . LEU A 1 527 ? -119.085 26.254 144.252 1.00 66.81 527 LEU A C 1
ATOM 4215 O O . LEU A 1 527 ? -120.293 26.366 144.462 1.00 66.81 527 LEU A O 1
ATOM 4219 N N . GLU A 1 528 ? -118.328 25.399 144.943 1.00 65.06 528 GLU A N 1
ATOM 4220 C CA . GLU A 1 528 ? -118.893 24.503 145.959 1.00 65.06 528 GLU A CA 1
ATOM 4221 C C . GLU A 1 528 ? -119.244 25.237 147.273 1.00 65.06 528 GLU A C 1
ATOM 4223 O O . GLU A 1 528 ? -120.155 24.807 147.974 1.00 65.06 528 GLU A O 1
ATOM 4228 N N . LYS A 1 529 ? -118.624 26.397 147.562 1.00 64.81 529 LYS A N 1
ATOM 4229 C CA . LYS A 1 529 ? -119.029 27.281 148.677 1.00 64.81 529 LYS A CA 1
ATOM 4230 C C . LYS A 1 529 ? -120.320 28.044 148.387 1.00 64.81 529 LYS A C 1
ATOM 4232 O O . LYS A 1 529 ? -121.211 28.071 149.231 1.00 64.81 529 LYS A O 1
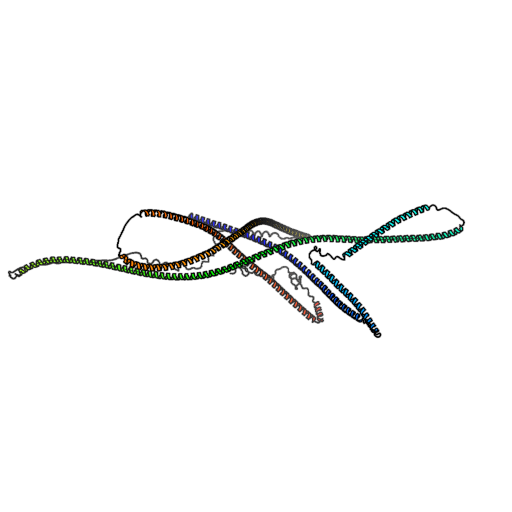ATOM 4237 N N . LEU A 1 530 ? -120.462 28.591 147.175 1.00 62.03 530 LEU A N 1
ATOM 4238 C CA . LEU A 1 530 ? -121.709 29.237 146.729 1.00 62.03 530 LEU A CA 1
ATOM 4239 C C . LEU A 1 530 ? -122.923 28.289 146.823 1.00 62.03 530 LEU A C 1
ATOM 4241 O O . LEU A 1 530 ? -124.061 28.726 146.968 1.00 62.03 530 LEU A O 1
ATOM 4245 N N . LYS A 1 531 ? -122.678 26.978 146.767 1.00 63.81 531 LYS A N 1
ATOM 4246 C CA . LYS A 1 531 ? -123.662 25.903 146.956 1.00 63.81 531 LYS A CA 1
ATOM 4247 C C . LYS A 1 531 ? -124.189 25.811 148.393 1.00 63.81 531 LYS A C 1
ATOM 4249 O O . LYS A 1 531 ? -125.388 25.612 148.581 1.00 63.81 531 LYS A O 1
ATOM 4254 N N . GLU A 1 532 ? -123.321 25.972 149.393 1.00 64.19 532 GLU A N 1
ATOM 4255 C CA . GLU A 1 532 ? -123.713 26.010 150.811 1.00 64.19 532 GLU A CA 1
ATOM 4256 C C . GLU A 1 532 ? -124.532 27.279 151.108 1.00 64.19 532 GLU A C 1
ATOM 4258 O O . GLU A 1 532 ? -125.589 27.212 151.742 1.00 64.19 532 GLU A O 1
ATOM 4263 N N . GLU A 1 533 ? -124.112 28.421 150.554 1.00 59.22 533 GLU A N 1
ATOM 4264 C CA . GLU A 1 533 ? -124.852 29.689 150.621 1.00 59.22 533 GLU A CA 1
ATOM 4265 C C . GLU A 1 533 ? -126.255 29.555 149.996 1.00 59.22 533 GLU A C 1
ATOM 4267 O O . GLU A 1 533 ? -127.254 29.909 150.631 1.00 59.22 533 GLU A O 1
ATOM 4272 N N . PHE A 1 534 ? -126.357 28.955 148.803 1.00 59.44 534 PHE A N 1
ATOM 4273 C CA . PHE A 1 534 ? -127.632 28.717 148.115 1.00 59.44 534 PHE A CA 1
ATOM 4274 C C . PHE A 1 534 ? -128.560 27.763 148.888 1.00 59.44 534 PHE A C 1
ATOM 4276 O O . PHE A 1 534 ? -129.768 27.987 148.940 1.00 59.44 534 PHE A O 1
ATOM 4283 N N . SER A 1 535 ? -128.014 26.732 149.543 1.00 55.88 535 SER A N 1
ATOM 4284 C CA . SER A 1 535 ? -128.813 25.776 150.323 1.00 55.88 535 SER A CA 1
ATOM 4285 C C . SER A 1 535 ? -129.388 26.375 151.612 1.00 55.88 535 SER A C 1
ATOM 4287 O O . SER A 1 535 ? -130.463 25.952 152.033 1.00 55.88 535 SER A O 1
ATOM 4289 N N . SER A 1 536 ? -128.714 27.350 152.236 1.00 54.59 536 SER A N 1
ATOM 4290 C CA . SER A 1 536 ? -129.282 28.096 153.375 1.00 54.59 536 SER A CA 1
ATOM 4291 C C . SER A 1 536 ? -130.224 29.218 152.924 1.00 54.59 536 SER A C 1
ATOM 4293 O O . SER A 1 536 ? -131.255 29.440 153.553 1.00 54.59 536 SER A O 1
ATOM 4295 N N . SER A 1 537 ? -129.956 29.840 151.771 1.00 55.88 537 SER A N 1
ATOM 4296 C CA . SER A 1 537 ? -130.880 30.789 151.132 1.00 55.88 537 SER A CA 1
ATOM 4297 C C . SER A 1 537 ? -132.162 30.111 150.637 1.00 55.88 537 SER A C 1
ATOM 4299 O O . SER A 1 537 ? -133.190 30.763 150.526 1.00 55.88 537 SER A O 1
ATOM 4301 N N . GLN A 1 538 ? -132.184 28.785 150.460 1.00 52.84 538 GLN A N 1
ATOM 4302 C CA . GLN A 1 538 ? -133.432 28.032 150.275 1.00 52.84 538 GLN A CA 1
ATOM 4303 C C . GLN A 1 538 ? -134.362 28.087 151.513 1.00 52.84 538 GLN A C 1
ATOM 4305 O O . GLN A 1 538 ? -135.531 27.707 151.430 1.00 52.84 538 GLN A O 1
ATOM 4310 N N . GLN A 1 539 ? -133.877 28.609 152.648 1.00 47.78 539 GLN A N 1
ATOM 4311 C CA . GLN A 1 539 ? -134.661 28.943 153.838 1.00 47.78 539 GLN A CA 1
ATOM 4312 C C . GLN A 1 539 ? -135.165 30.408 153.861 1.00 47.78 539 GLN A C 1
ATOM 4314 O O . GLN A 1 539 ? -135.803 30.805 154.832 1.00 47.78 539 GLN A O 1
ATOM 4319 N N . GLU A 1 540 ? -135.011 31.169 152.765 1.00 50.19 540 GLU A N 1
ATOM 4320 C CA . GLU A 1 540 ? -135.733 32.431 152.470 1.00 50.19 540 GLU A CA 1
ATOM 4321 C C . GLU A 1 540 ? -137.261 32.288 152.647 1.00 50.19 540 GLU A C 1
ATOM 4323 O O . GLU A 1 540 ? -137.966 33.246 152.957 1.00 50.19 540 GLU A O 1
ATOM 4328 N N . LEU A 1 541 ? -137.782 31.058 152.546 1.00 49.78 541 LEU A N 1
ATOM 4329 C CA . LEU A 1 541 ? -139.186 30.740 152.804 1.00 49.78 541 LEU A CA 1
ATOM 4330 C C . LEU A 1 541 ? -139.585 30.694 154.297 1.00 49.78 541 LEU A C 1
ATOM 4332 O O . LEU A 1 541 ? -140.769 30.542 154.592 1.00 49.78 541 LEU A O 1
ATOM 4336 N N . VAL A 1 542 ? -138.649 30.863 155.244 1.00 42.34 542 VAL A N 1
ATOM 4337 C CA . VAL A 1 542 ? -138.945 31.120 156.674 1.00 42.34 542 VAL A CA 1
ATOM 4338 C C . VAL A 1 542 ? -138.889 32.628 156.965 1.00 42.34 542 VAL A C 1
ATOM 4340 O O . VAL A 1 542 ? -138.345 33.081 157.968 1.00 42.34 542 VAL A O 1
ATOM 4343 N N . ALA A 1 543 ? -139.570 33.375 156.093 1.00 46.28 543 ALA A N 1
ATOM 4344 C CA . ALA A 1 543 ? -139.893 34.794 156.198 1.00 46.28 543 ALA A CA 1
ATOM 4345 C C . ALA A 1 543 ? -138.714 35.763 155.927 1.00 46.28 543 ALA A C 1
ATOM 4347 O O . ALA A 1 543 ? -137.550 35.467 156.161 1.00 46.28 543 ALA A O 1
ATOM 4348 N N . GLU A 1 544 ? -138.946 36.973 155.412 1.00 54.56 544 GLU A N 1
ATOM 4349 C CA . GLU A 1 544 ? -139.983 37.933 155.843 1.00 54.56 544 GLU A CA 1
ATOM 4350 C C . GLU A 1 544 ? -139.933 38.234 157.358 1.00 54.56 544 GLU A C 1
ATOM 4352 O O . GLU A 1 544 ? -140.939 38.537 157.994 1.00 54.56 544 GLU A O 1
ATOM 4357 N N . GLN A 1 545 ? -138.722 38.198 157.933 1.00 43.94 545 GLN A N 1
ATOM 4358 C CA . GLN A 1 545 ? -138.342 39.102 159.034 1.00 43.94 545 GLN A CA 1
ATOM 4359 C C . GLN A 1 545 ? -137.642 40.400 158.546 1.00 43.94 545 GLN A C 1
ATOM 4361 O O . GLN A 1 545 ? -137.201 41.198 159.366 1.00 43.94 545 GLN A O 1
ATOM 4366 N N . GLU A 1 546 ? -137.693 40.651 157.225 1.00 50.66 546 GLU A N 1
ATOM 4367 C CA . GLU A 1 546 ? -137.719 41.971 156.554 1.00 50.66 546 GLU A CA 1
ATOM 4368 C C . GLU A 1 546 ? -136.424 42.858 156.482 1.00 50.66 546 GLU A C 1
ATOM 4370 O O . GLU A 1 546 ? -135.644 42.931 157.423 1.00 50.66 546 GLU A O 1
ATOM 4375 N N . LYS A 1 547 ? -136.323 43.681 155.401 1.00 50.97 547 LYS A N 1
ATOM 4376 C CA . LYS A 1 547 ? -135.696 45.052 155.274 1.00 50.97 547 LYS A CA 1
ATOM 4377 C C . LYS A 1 547 ? -134.153 45.290 155.001 1.00 50.97 547 LYS A C 1
ATOM 4379 O O . LYS A 1 547 ? -133.319 44.910 155.807 1.00 50.97 547 LYS A O 1
ATOM 4384 N N . VAL A 1 548 ? -133.844 46.144 153.968 1.00 50.16 548 VAL A N 1
ATOM 4385 C CA . VAL A 1 548 ? -132.711 47.162 153.762 1.00 50.16 548 VAL A CA 1
ATOM 4386 C C . VAL A 1 548 ? -131.320 46.818 153.044 1.00 50.16 548 VAL A C 1
ATOM 4388 O O . VAL A 1 548 ? -130.590 46.026 153.618 1.00 50.16 548 VAL A O 1
ATOM 4391 N N . ALA A 1 549 ? -130.891 47.459 151.879 1.00 45.03 549 ALA A N 1
ATOM 4392 C CA . ALA A 1 549 ? -129.482 47.601 151.243 1.00 45.03 549 ALA A CA 1
ATOM 4393 C C . ALA A 1 549 ? -129.339 48.309 149.794 1.00 45.03 549 ALA A C 1
ATOM 4395 O O . ALA A 1 549 ? -130.355 48.268 149.108 1.00 45.03 549 ALA A O 1
ATOM 4396 N N . ASN A 1 550 ? -128.172 48.906 149.293 1.00 43.81 550 ASN A N 1
ATOM 4397 C CA . ASN A 1 550 ? -127.804 49.376 147.850 1.00 43.81 550 ASN A CA 1
ATOM 4398 C C . ASN A 1 550 ? -126.355 50.087 147.567 1.00 43.81 550 ASN A C 1
ATOM 4400 O O . ASN A 1 550 ? -125.709 50.415 148.558 1.00 43.81 550 ASN A O 1
ATOM 4404 N N . LEU A 1 551 ? -125.922 50.446 146.284 1.00 44.69 551 LEU A N 1
ATOM 4405 C CA . LEU A 1 551 ? -125.079 51.632 145.687 1.00 44.69 551 LEU A CA 1
ATOM 4406 C C . LEU A 1 551 ? -123.563 51.550 144.969 1.00 44.69 551 LEU A C 1
ATOM 4408 O O . LEU A 1 551 ? -122.686 51.136 145.718 1.00 44.69 551 LEU A O 1
ATOM 4412 N N . GLN A 1 552 ? -123.188 52.062 143.668 1.00 32.50 552 GLN A N 1
ATOM 4413 C CA . GLN A 1 552 ? -121.858 52.683 142.942 1.00 32.50 552 GLN A CA 1
ATOM 4414 C C . GLN A 1 552 ? -121.047 52.274 141.502 1.00 32.50 552 GLN A C 1
ATOM 4416 O O . GLN A 1 552 ? -121.344 51.183 141.029 1.00 32.50 552 GLN A O 1
ATOM 4421 N N . GLN A 1 553 ? -120.106 53.069 140.737 1.00 33.31 553 GLN A N 1
ATOM 4422 C CA . GLN A 1 553 ? -119.406 52.861 139.282 1.00 33.31 553 GLN A CA 1
ATOM 4423 C C . GLN A 1 553 ? -118.234 53.835 138.508 1.00 33.31 553 GLN A C 1
ATOM 4425 O O . GLN A 1 553 ? -118.246 55.000 138.883 1.00 33.31 553 GLN A O 1
ATOM 4430 N N . GLN A 1 554 ? -117.353 53.499 137.403 1.00 31.05 554 GLN A N 1
ATOM 4431 C CA . GLN A 1 554 ? -116.739 54.263 136.085 1.00 31.05 554 GLN A CA 1
ATOM 4432 C C . GLN A 1 554 ? -115.157 54.415 135.479 1.00 31.05 554 GLN A C 1
ATOM 4434 O O . GLN A 1 554 ? -114.277 54.326 136.326 1.00 31.05 554 GLN A O 1
ATOM 4439 N N . ILE A 1 555 ? -114.761 54.694 134.106 1.00 30.33 555 ILE A N 1
ATOM 4440 C CA . ILE A 1 555 ? -113.469 55.348 133.323 1.00 30.33 555 ILE A CA 1
ATOM 4441 C C . ILE A 1 555 ? -112.737 54.836 131.864 1.00 30.33 555 ILE A C 1
ATOM 4443 O O . ILE A 1 555 ? -113.025 53.691 131.536 1.00 30.33 555 ILE A O 1
ATOM 4447 N N . VAL A 1 556 ? -111.871 55.569 130.950 1.00 33.50 556 VAL A N 1
ATOM 4448 C CA . VAL A 1 556 ? -111.284 55.287 129.441 1.00 33.50 556 VAL A CA 1
ATOM 4449 C C . VAL A 1 556 ? -109.794 55.800 128.757 1.00 33.50 556 VAL A C 1
ATOM 4451 O O . VAL A 1 556 ? -108.895 55.938 129.579 1.00 33.50 556 VAL A O 1
ATOM 4454 N N . ALA A 1 557 ? -109.408 56.007 127.371 1.00 37.06 557 ALA A N 1
ATOM 4455 C CA . ALA A 1 557 ? -108.004 56.025 126.547 1.00 37.06 557 ALA A CA 1
ATOM 4456 C C . ALA A 1 557 ? -107.663 56.723 125.028 1.00 37.06 557 ALA A C 1
ATOM 4458 O O . ALA A 1 557 ? -108.655 57.154 124.455 1.00 37.06 557 ALA A O 1
ATOM 4459 N N . HIS A 1 558 ? -106.398 56.821 124.322 1.00 38.50 558 HIS A N 1
ATOM 4460 C CA . HIS A 1 558 ? -105.929 57.248 122.812 1.00 38.50 558 HIS A CA 1
ATOM 4461 C C . HIS A 1 558 ? -104.313 57.251 122.290 1.00 38.50 558 HIS A C 1
ATOM 4463 O O . HIS A 1 558 ? -103.573 56.985 123.229 1.00 38.50 558 HIS A O 1
ATOM 4469 N N . VAL A 1 559 ? -103.522 57.516 121.092 1.00 46.81 559 VAL A N 1
ATOM 4470 C CA . VAL A 1 559 ? -103.400 57.719 119.479 1.00 46.81 559 VAL A CA 1
ATOM 4471 C C . VAL A 1 559 ? -101.920 57.689 118.609 1.00 46.81 559 VAL A C 1
ATOM 4473 O O . VAL A 1 559 ? -101.095 56.946 119.121 1.00 46.81 559 VAL A O 1
ATOM 4476 N N . ASN A 1 560 ? -101.516 58.279 117.348 1.00 45.03 560 ASN A N 1
ATOM 4477 C CA . ASN A 1 560 ? -100.440 57.878 116.191 1.00 45.03 560 ASN A CA 1
ATOM 4478 C C . ASN A 1 560 ? -99.567 58.889 115.113 1.00 45.03 560 ASN A C 1
ATOM 4480 O O . ASN A 1 560 ? -99.820 60.082 115.238 1.00 45.03 560 ASN A O 1
ATOM 4484 N N . ALA A 1 561 ? -98.618 58.535 114.071 1.00 48.16 561 ALA A N 1
ATOM 4485 C CA . ALA A 1 561 ? -97.702 59.402 113.039 1.00 48.16 561 ALA A CA 1
ATOM 4486 C C . ALA A 1 561 ? -97.119 59.065 111.457 1.00 48.16 561 ALA A C 1
ATOM 4488 O O . ALA A 1 561 ? -97.963 58.592 110.700 1.00 48.16 561 ALA A O 1
ATOM 4489 N N . THR A 1 562 ? -95.833 59.371 110.870 1.00 50.44 562 THR A N 1
ATOM 4490 C CA . THR A 1 562 ? -95.296 59.813 109.381 1.00 50.44 562 THR A CA 1
ATOM 4491 C C . THR A 1 562 ? -93.861 59.317 108.621 1.00 50.44 562 THR A C 1
ATOM 4493 O O . THR A 1 562 ? -93.331 58.415 109.258 1.00 50.44 562 THR A O 1
ATOM 4496 N N . GLU A 1 563 ? -93.030 59.622 107.460 1.00 52.56 563 GLU A N 1
ATOM 4497 C CA . GLU A 1 563 ? -92.665 60.523 106.153 1.00 52.56 563 GLU A CA 1
ATOM 4498 C C . GLU A 1 563 ? -91.449 60.109 105.007 1.00 52.56 563 GLU A C 1
ATOM 4500 O O . GLU A 1 563 ? -90.845 59.073 105.281 1.00 52.56 563 GLU A O 1
ATOM 4505 N N . GLN A 1 564 ? -91.011 60.759 103.785 1.00 53.09 564 GLN A N 1
ATOM 4506 C CA . GLN A 1 564 ? -89.910 60.354 102.644 1.00 53.09 564 GLN A CA 1
ATOM 4507 C C . GLN A 1 564 ? -89.152 61.306 101.430 1.00 53.09 564 GLN A C 1
ATOM 4509 O O . GLN A 1 564 ? -89.541 62.466 101.359 1.00 53.09 564 GLN A O 1
ATOM 4514 N N . LEU A 1 565 ? -88.119 60.948 100.465 1.00 45.94 565 LEU A N 1
ATOM 4515 C CA . LEU A 1 565 ? -87.392 61.766 99.246 1.00 45.94 565 LEU A CA 1
ATOM 4516 C C . LEU A 1 565 ? -86.461 61.220 97.908 1.00 45.94 565 LEU A C 1
ATOM 4518 O O . LEU A 1 565 ? -86.749 60.104 97.497 1.00 45.94 565 LEU A O 1
ATOM 4522 N N . ARG A 1 566 ? -85.457 61.922 97.120 1.00 44.22 566 ARG A N 1
ATOM 4523 C CA . ARG A 1 566 ? -84.869 61.765 95.601 1.00 44.22 566 ARG A CA 1
ATOM 4524 C C . ARG A 1 566 ? -83.361 62.158 94.962 1.00 44.22 566 ARG A C 1
ATOM 4526 O O . ARG A 1 566 ? -83.007 63.328 95.119 1.00 44.22 566 ARG A O 1
ATOM 4533 N N . LYS A 1 567 ? -82.664 61.406 93.977 1.00 42.09 567 LYS A N 1
ATOM 4534 C CA . LYS A 1 567 ? -81.711 61.723 92.718 1.00 42.09 567 LYS A CA 1
ATOM 4535 C C . LYS A 1 567 ? -80.092 61.570 92.556 1.00 42.09 567 LYS A C 1
ATOM 4537 O O . LYS A 1 567 ? -79.397 61.985 93.466 1.00 42.09 567 LYS A O 1
ATOM 4542 N N . LEU A 1 568 ? -79.545 61.237 91.315 1.00 34.25 568 LEU A N 1
ATOM 4543 C CA . LEU A 1 568 ? -78.235 61.581 90.538 1.00 34.25 568 LEU A CA 1
ATOM 4544 C C . LEU A 1 568 ? -76.957 60.647 90.279 1.00 34.25 568 LEU A C 1
ATOM 4546 O O . LEU A 1 568 ? -76.533 59.946 91.182 1.00 34.25 568 LEU A O 1
ATOM 4550 N N . GLN A 1 569 ? -76.334 60.797 89.059 1.00 35.00 569 GLN A N 1
ATOM 4551 C CA . GLN A 1 569 ? -74.903 60.684 88.523 1.00 35.00 569 GLN A CA 1
ATOM 4552 C C . GLN A 1 569 ? -74.043 59.365 88.570 1.00 35.00 569 GLN A C 1
ATOM 4554 O O . GLN A 1 569 ? -74.193 58.602 89.512 1.00 35.00 569 GLN A O 1
ATOM 4559 N N . GLU A 1 570 ? -73.318 58.894 87.514 1.00 32.88 570 GLU A N 1
ATOM 4560 C CA . GLU A 1 570 ? -72.100 59.321 86.716 1.00 32.88 570 GLU A CA 1
ATOM 4561 C C . GLU A 1 570 ? -70.735 58.927 87.351 1.00 32.88 570 GLU A C 1
ATOM 4563 O O . GLU A 1 570 ? -70.623 58.934 88.572 1.00 32.88 570 GLU A O 1
ATOM 4568 N N . GLU A 1 571 ? -69.657 58.575 86.623 1.00 29.38 571 GLU A N 1
ATOM 4569 C CA . GLU A 1 571 ? -69.412 58.451 85.156 1.00 29.38 571 GLU A CA 1
ATOM 4570 C C . GLU A 1 571 ? -69.279 56.947 84.729 1.00 29.38 571 GLU A C 1
ATOM 4572 O O . GLU A 1 571 ? -70.222 56.222 85.039 1.00 29.38 571 GLU A O 1
ATOM 4577 N N . GLU A 1 572 ? -68.285 56.323 84.052 1.00 28.78 572 GLU A N 1
ATOM 4578 C CA . GLU A 1 572 ? -67.039 56.681 83.309 1.00 28.78 572 GLU A CA 1
ATOM 4579 C C . GLU A 1 572 ? -66.588 55.478 82.403 1.00 28.78 572 GLU A C 1
ATOM 4581 O O . GLU A 1 572 ? -67.018 54.345 82.613 1.00 28.78 572 GLU A O 1
ATOM 4586 N N . ALA A 1 573 ? -65.688 55.732 81.442 1.00 28.45 573 ALA A N 1
ATOM 4587 C CA . ALA A 1 573 ? -64.665 54.888 80.786 1.00 28.45 573 ALA A CA 1
ATOM 4588 C C . ALA A 1 573 ? -64.966 53.587 79.987 1.00 28.45 573 ALA A C 1
ATOM 4590 O O . ALA A 1 573 ? -65.518 52.592 80.445 1.00 28.45 573 ALA A O 1
ATOM 4591 N N . THR A 1 574 ? -64.318 53.532 78.811 1.00 33.19 574 THR A N 1
ATOM 4592 C CA . THR A 1 574 ? -63.932 52.343 78.012 1.00 33.19 574 THR A CA 1
ATOM 4593 C C . THR A 1 574 ? -65.026 51.398 77.492 1.00 33.19 574 THR A C 1
ATOM 4595 O O . THR A 1 574 ? -65.364 50.388 78.103 1.00 33.19 574 THR A O 1
ATOM 4598 N N . ASN A 1 575 ? -65.416 51.588 76.225 1.00 33.12 575 ASN A N 1
ATOM 4599 C CA . ASN A 1 575 ? -65.720 50.446 75.358 1.00 33.12 575 ASN A CA 1
ATOM 4600 C C . ASN A 1 575 ? -65.265 50.697 73.906 1.00 33.12 575 ASN A C 1
ATOM 4602 O O . ASN A 1 575 ? -65.408 51.799 73.375 1.00 33.12 575 ASN A O 1
ATOM 4606 N N . HIS A 1 576 ? -64.636 49.697 73.285 1.00 30.62 576 HIS A N 1
ATOM 4607 C CA . HIS A 1 576 ? -63.686 49.890 72.180 1.00 30.62 576 HIS A CA 1
ATOM 4608 C C . HIS A 1 576 ? -64.143 49.146 70.915 1.00 30.62 576 HIS A C 1
ATOM 4610 O O . HIS A 1 576 ? -63.880 47.960 70.755 1.00 30.62 576 HIS A O 1
ATOM 4616 N N . ALA A 1 577 ? -64.863 49.842 70.023 1.00 32.91 577 ALA A N 1
ATOM 4617 C CA . ALA A 1 577 ? -65.598 49.188 68.928 1.00 32.91 577 ALA A CA 1
ATOM 4618 C C . ALA A 1 577 ? -65.610 49.944 67.576 1.00 32.91 577 ALA A C 1
ATOM 4620 O O . ALA A 1 577 ? -66.528 49.741 66.779 1.00 32.91 577 ALA A O 1
ATOM 4621 N N . LYS A 1 578 ? -64.660 50.863 67.298 1.00 36.47 578 LYS A N 1
ATOM 4622 C CA . LYS A 1 578 ? -64.699 51.651 66.037 1.00 36.47 578 LYS A CA 1
ATOM 4623 C C . LYS A 1 578 ? -63.386 52.261 65.506 1.00 36.47 578 LYS A C 1
ATOM 4625 O O . LYS A 1 578 ? -63.444 53.226 64.746 1.00 36.47 578 LYS A O 1
ATOM 4630 N N . THR A 1 579 ? -62.216 51.711 65.849 1.00 39.22 579 THR A N 1
ATOM 4631 C CA . THR A 1 579 ? -60.909 52.358 65.565 1.00 39.22 579 THR A CA 1
ATOM 4632 C C . THR A 1 579 ? -59.831 51.472 64.915 1.00 39.22 579 THR A C 1
ATOM 4634 O O . THR A 1 579 ? -58.646 51.706 65.119 1.00 39.22 579 THR A O 1
ATOM 4637 N N . GLN A 1 580 ? -60.205 50.503 64.067 1.00 39.75 580 GLN A N 1
ATOM 4638 C CA . GLN A 1 580 ? -59.226 49.741 63.261 1.00 39.75 580 GLN A CA 1
ATOM 4639 C C . GLN A 1 580 ? -59.744 49.352 61.856 1.00 39.75 580 GLN A C 1
ATOM 4641 O O . GLN A 1 580 ? -59.612 48.214 61.427 1.00 39.75 580 GLN A O 1
ATOM 4646 N N . SER A 1 581 ? -60.385 50.293 61.144 1.00 33.28 581 SER A N 1
ATOM 4647 C CA . SER A 1 581 ? -60.936 50.058 59.788 1.00 33.28 581 SER A CA 1
ATOM 4648 C C . SER A 1 581 ? -61.097 51.343 58.943 1.00 33.28 581 SER A C 1
ATOM 4650 O O . SER A 1 581 ? -62.122 51.539 58.288 1.00 33.28 581 SER A O 1
ATOM 4652 N N . LYS A 1 582 ? -60.116 52.256 58.974 1.00 33.72 582 LYS A N 1
ATOM 4653 C CA . LYS A 1 582 ? -59.994 53.403 58.046 1.00 33.72 582 LYS A CA 1
ATOM 4654 C C . LYS A 1 582 ? -58.511 53.693 57.794 1.00 33.72 582 LYS A C 1
ATOM 4656 O O . LYS A 1 582 ? -57.750 53.655 58.754 1.00 33.72 582 LYS A O 1
ATOM 4661 N N . LEU A 1 583 ? -58.154 54.029 56.547 1.00 35.34 583 LEU A N 1
ATOM 4662 C CA . LEU A 1 583 ? -56.830 53.831 55.916 1.00 35.34 583 LEU A CA 1
ATOM 4663 C C . LEU A 1 583 ? -56.632 52.356 55.494 1.00 35.34 583 LEU A C 1
ATOM 4665 O O . LEU A 1 583 ? -55.888 51.624 56.131 1.00 35.34 583 LEU A O 1
ATOM 4669 N N . GLN A 1 584 ? -57.351 51.843 54.485 1.00 35.19 584 GLN A N 1
ATOM 4670 C CA . GLN A 1 584 ? -57.647 52.496 53.197 1.00 35.19 584 GLN A CA 1
ATOM 4671 C C . GLN A 1 584 ? -56.322 52.982 52.570 1.00 35.19 584 GLN A C 1
ATOM 4673 O O . GLN A 1 584 ? -55.961 54.144 52.729 1.00 35.19 584 GLN A O 1
ATOM 4678 N N . SER A 1 585 ? -55.450 52.139 52.007 1.00 36.78 585 SER A N 1
ATOM 4679 C CA . SER A 1 585 ? -55.684 50.934 51.190 1.00 36.78 585 SER A CA 1
ATOM 4680 C C . SER A 1 585 ? -56.637 51.201 50.021 1.00 36.78 585 SER A C 1
ATOM 4682 O O . SER A 1 585 ? -57.818 51.453 50.221 1.00 36.78 585 SER A O 1
ATOM 4684 N N . GLU A 1 586 ? -56.091 51.117 48.810 1.00 33.75 586 GLU A N 1
ATOM 4685 C CA . GLU A 1 586 ? -56.787 51.248 47.524 1.00 33.75 586 GLU A CA 1
ATOM 4686 C C . GLU A 1 586 ? -57.279 52.665 47.145 1.00 33.75 586 GLU A C 1
ATOM 4688 O O . GLU A 1 586 ? -58.290 53.175 47.622 1.00 33.75 586 GLU A O 1
ATOM 4693 N N . ASN A 1 587 ? -56.539 53.196 46.162 1.00 31.23 587 ASN A N 1
ATOM 4694 C CA . ASN A 1 587 ? -56.947 54.048 45.040 1.00 31.23 587 ASN A CA 1
ATOM 4695 C C . ASN A 1 587 ? -57.040 55.591 45.125 1.00 31.23 587 ASN A C 1
ATOM 4697 O O . ASN A 1 587 ? -57.643 56.204 45.998 1.00 31.23 587 ASN A O 1
ATOM 4701 N N . ASP A 1 588 ? -56.476 56.186 44.063 1.00 30.22 588 ASP A N 1
ATOM 4702 C CA . ASP A 1 588 ? -56.926 57.397 43.365 1.00 30.22 588 ASP A CA 1
ATOM 4703 C C . ASP A 1 588 ? -56.955 58.747 44.104 1.00 30.22 588 ASP A C 1
ATOM 4705 O O . ASP A 1 588 ? -58.003 59.381 44.203 1.00 30.22 588 ASP A O 1
ATOM 4709 N N . SER A 1 589 ? -55.782 59.284 44.492 1.00 34.00 589 SER A N 1
ATOM 4710 C CA . SER A 1 589 ? -55.596 60.754 44.652 1.00 34.00 589 SER A CA 1
ATOM 4711 C C . SER A 1 589 ? -54.154 61.314 44.613 1.00 34.00 589 SER A C 1
ATOM 4713 O O . SER A 1 589 ? -53.973 62.502 44.864 1.00 34.00 589 SER A O 1
ATOM 4715 N N . ALA A 1 590 ? -53.116 60.532 44.277 1.00 33.94 590 ALA A N 1
ATOM 4716 C CA . ALA A 1 590 ? -51.725 61.039 44.249 1.00 33.94 590 ALA A CA 1
ATOM 4717 C C . ALA A 1 590 ? -50.875 60.615 43.030 1.00 33.94 590 ALA A C 1
ATOM 4719 O O . ALA A 1 590 ? -49.692 60.936 42.970 1.00 33.94 590 ALA A O 1
ATOM 4720 N N . GLN A 1 591 ? -51.455 59.909 42.052 1.00 42.44 591 GLN A N 1
ATOM 4721 C CA . GLN A 1 591 ? -50.712 59.326 40.925 1.00 42.44 591 GLN A CA 1
ATOM 4722 C C . GLN A 1 591 ? -51.390 59.631 39.579 1.00 42.44 591 GLN A C 1
ATOM 4724 O O . GLN A 1 591 ? -51.741 58.745 38.805 1.00 42.44 591 GLN A O 1
ATOM 4729 N N . GLN A 1 592 ? -51.599 60.923 39.311 1.00 32.03 592 GLN A N 1
ATOM 4730 C CA . GLN A 1 592 ? -52.151 61.439 38.057 1.00 32.03 592 GLN A CA 1
ATOM 4731 C C . GLN A 1 592 ? -51.336 62.628 37.538 1.00 32.03 592 GLN A C 1
ATOM 4733 O O . GLN A 1 592 ? -51.058 63.539 38.306 1.00 32.03 592 GLN A O 1
ATOM 4738 N N . ARG A 1 593 ? -51.109 62.644 36.212 1.00 32.44 593 ARG A N 1
ATOM 4739 C CA . ARG A 1 593 ? -50.924 63.831 35.344 1.00 32.44 593 ARG A CA 1
ATOM 4740 C C . ARG A 1 593 ? -49.775 64.781 35.782 1.00 32.44 593 ARG A C 1
ATOM 4742 O O . ARG A 1 593 ? -49.911 65.551 36.719 1.00 32.44 593 ARG A O 1
ATOM 4749 N N . HIS A 1 594 ? -48.643 64.852 35.081 1.00 31.48 594 HIS A N 1
ATOM 4750 C CA . HIS A 1 594 ? -48.603 65.147 33.648 1.00 31.48 594 HIS A CA 1
ATOM 4751 C C . HIS A 1 594 ? -47.458 64.486 32.863 1.00 31.48 594 HIS A C 1
ATOM 4753 O O . HIS A 1 594 ? -46.326 64.340 33.311 1.00 31.48 594 HIS A O 1
ATOM 4759 N N . GLU A 1 595 ? -47.825 64.155 31.633 1.00 28.77 595 GLU A N 1
ATOM 4760 C CA . GLU A 1 595 ? -47.042 63.691 30.492 1.00 28.77 595 GLU A CA 1
ATOM 4761 C C . GLU A 1 595 ? -45.945 64.689 30.030 1.00 28.77 595 GLU A C 1
ATOM 4763 O O . GLU A 1 595 ? -46.135 65.900 30.118 1.00 28.77 595 GLU A O 1
ATOM 4768 N N . LYS A 1 596 ? -44.838 64.164 29.466 1.00 31.06 596 LYS A N 1
ATOM 4769 C CA . LYS A 1 596 ? -43.789 64.860 28.669 1.00 31.06 596 LYS A CA 1
ATOM 4770 C C . LYS A 1 596 ? -43.051 66.070 29.292 1.00 31.06 596 LYS A C 1
ATOM 4772 O O . LYS A 1 596 ? -43.338 67.209 28.947 1.00 31.06 596 LYS A O 1
ATOM 4777 N N . VAL A 1 597 ? -41.948 65.804 30.013 1.00 33.56 597 VAL A N 1
ATOM 4778 C CA . VAL A 1 597 ? -40.640 66.508 29.844 1.00 33.56 597 VAL A CA 1
ATOM 4779 C C . VAL A 1 597 ? -39.481 65.509 30.079 1.00 33.56 597 VAL A C 1
ATOM 4781 O O . VAL A 1 597 ? -38.612 65.714 30.922 1.00 33.56 597 VAL A O 1
ATOM 4784 N N . GLY A 1 598 ? -39.488 64.374 29.368 1.00 35.62 598 GLY A N 1
ATOM 4785 C CA . GLY A 1 598 ? -38.381 63.396 29.399 1.00 35.62 598 GLY A CA 1
ATOM 4786 C C . GLY A 1 598 ? -37.232 63.740 28.440 1.00 35.62 598 GLY A C 1
ATOM 4787 O O . GLY A 1 598 ? -36.074 63.429 28.704 1.00 35.62 598 GLY A O 1
ATOM 4788 N N . GLU A 1 599 ? -37.541 64.467 27.364 1.00 37.03 599 GLU A N 1
ATOM 4789 C CA . GLU A 1 599 ? -36.667 64.822 26.231 1.00 37.03 599 GLU A CA 1
ATOM 4790 C C . GLU A 1 599 ? -35.619 65.908 26.576 1.00 37.03 599 GLU A C 1
ATOM 4792 O O . GLU A 1 599 ? -35.297 66.780 25.770 1.00 37.03 599 GLU A O 1
ATOM 4797 N N . ARG A 1 600 ? -35.110 65.910 27.815 1.00 43.06 600 ARG A N 1
ATOM 4798 C CA . ARG A 1 600 ? -34.168 66.917 28.331 1.00 43.06 600 ARG A CA 1
ATOM 4799 C C . ARG A 1 600 ? -32.953 66.368 29.081 1.00 43.06 600 ARG A C 1
ATOM 4801 O O . ARG A 1 600 ? -32.138 67.179 29.511 1.00 43.06 600 ARG A O 1
ATOM 4808 N N . TYR A 1 601 ? -32.795 65.046 29.203 1.00 37.22 601 TYR A N 1
ATOM 4809 C CA . TYR A 1 601 ? -31.628 64.453 29.876 1.00 37.22 601 TYR A CA 1
ATOM 4810 C C . TYR A 1 601 ? -30.536 63.894 28.944 1.00 37.22 601 TYR A C 1
ATOM 4812 O O . TYR A 1 601 ? -29.364 64.039 29.280 1.00 37.22 601 TYR A O 1
ATOM 4820 N N . GLU A 1 602 ? -30.860 63.434 27.730 1.00 39.34 602 GLU A N 1
ATOM 4821 C CA . GLU A 1 602 ? -29.850 63.180 26.675 1.00 39.34 602 GLU A CA 1
ATOM 4822 C C . GLU A 1 602 ? -29.158 64.487 26.215 1.00 39.34 602 GLU A C 1
ATOM 4824 O O . GLU A 1 602 ? -27.981 64.527 25.847 1.00 39.34 602 GLU A O 1
ATOM 4829 N N . ALA A 1 603 ? -29.891 65.603 26.292 1.00 38.56 603 ALA A N 1
ATOM 4830 C CA . ALA A 1 603 ? -29.481 66.921 25.808 1.00 38.56 603 ALA A CA 1
ATOM 4831 C C . ALA A 1 603 ? -28.672 67.766 26.821 1.00 38.56 603 ALA A C 1
ATOM 4833 O O . ALA A 1 603 ? -28.456 68.953 26.579 1.00 38.56 603 ALA A O 1
ATOM 4834 N N . LEU A 1 604 ? -28.199 67.180 27.932 1.00 34.88 604 LEU A N 1
ATOM 4835 C CA . LEU A 1 604 ? -27.183 67.798 28.809 1.00 34.88 604 LEU A CA 1
ATOM 4836 C C . LEU A 1 604 ? -25.833 67.056 28.764 1.00 34.88 604 LEU A C 1
ATOM 4838 O O . LEU A 1 604 ? -25.029 67.093 29.698 1.00 34.88 604 LEU A O 1
ATOM 4842 N N . THR A 1 605 ? -25.579 66.414 27.625 1.00 39.78 605 THR A N 1
ATOM 4843 C CA . THR A 1 605 ? -24.273 65.914 27.198 1.00 39.78 605 THR A CA 1
ATOM 4844 C C . THR A 1 605 ? -23.156 66.941 27.465 1.00 39.78 605 THR A C 1
ATOM 4846 O O . THR A 1 605 ? -23.183 68.068 26.976 1.00 39.78 605 THR A O 1
ATOM 4849 N N . GLN A 1 606 ? -22.144 66.516 28.231 1.00 40.84 606 GLN A N 1
ATOM 4850 C CA . GLN A 1 606 ? -20.782 67.080 28.259 1.00 40.84 606 GLN A CA 1
ATOM 4851 C C . GLN A 1 606 ? -20.618 68.572 28.643 1.00 40.84 606 GLN A C 1
ATOM 4853 O O . GLN A 1 606 ? -19.740 69.253 28.116 1.00 40.84 606 GLN A O 1
ATOM 4858 N N . SER A 1 607 ? -21.352 69.077 29.646 1.00 32.22 607 SER A N 1
ATOM 4859 C CA . SER A 1 607 ? -21.086 70.419 30.208 1.00 32.22 607 SER A CA 1
ATOM 4860 C C . SER A 1 607 ? -21.012 70.472 31.744 1.00 32.22 607 SER A C 1
ATOM 4862 O O . SER A 1 607 ? -21.965 70.875 32.404 1.00 32.22 607 SER A O 1
ATOM 4864 N N . LEU A 1 608 ? -19.849 70.073 32.302 1.00 34.22 608 LEU A N 1
ATOM 4865 C CA . LEU A 1 608 ? -19.051 70.802 33.329 1.00 34.22 608 LEU A CA 1
ATOM 4866 C C . LEU A 1 608 ? -18.161 69.898 34.221 1.00 34.22 608 LEU A C 1
ATOM 4868 O O . LEU A 1 608 ? -18.498 69.610 35.369 1.00 34.22 608 LEU A O 1
ATOM 4872 N N . LYS A 1 609 ? -16.957 69.549 33.736 1.00 31.53 609 LYS A N 1
ATOM 4873 C CA . LYS A 1 609 ? -15.747 69.223 34.537 1.00 31.53 609 LYS A CA 1
ATOM 4874 C C . LYS A 1 609 ? -14.533 69.039 33.596 1.00 31.53 609 LYS A C 1
ATOM 4876 O O . LYS A 1 609 ? -14.465 68.034 32.910 1.00 31.53 609 LYS A O 1
ATOM 4881 N N . GLY A 1 610 ? -13.555 69.943 33.498 1.00 36.50 610 GLY A N 1
ATOM 4882 C CA . GLY A 1 610 ? -13.513 71.337 33.952 1.00 36.50 610 GLY A CA 1
ATOM 4883 C C . GLY A 1 610 ? -12.116 71.971 33.798 1.00 36.50 610 GLY A C 1
ATOM 4884 O O . GLY A 1 610 ? -11.146 71.372 34.232 1.00 36.50 610 GLY A O 1
ATOM 4885 N N . ARG A 1 611 ? -12.055 73.206 33.264 1.00 35.09 611 ARG A N 1
ATOM 4886 C CA . ARG A 1 611 ? -10.911 74.163 33.258 1.00 35.09 611 ARG A CA 1
ATOM 4887 C C . ARG A 1 611 ? -9.581 73.647 32.648 1.00 35.09 611 ARG A C 1
ATOM 4889 O O . ARG A 1 611 ? -8.817 72.983 33.327 1.00 35.09 611 ARG A O 1
ATOM 4896 N N . VAL A 1 612 ? -9.304 73.858 31.354 1.00 31.30 612 VAL A N 1
ATOM 4897 C CA . VAL A 1 612 ? -8.906 75.120 30.655 1.00 31.30 612 VAL A CA 1
ATOM 4898 C C . VAL A 1 612 ? -7.384 75.328 30.573 1.00 31.30 612 VAL A C 1
ATOM 4900 O O . VAL A 1 612 ? -6.741 75.621 31.573 1.00 31.30 612 VAL A O 1
ATOM 4903 N N . SER A 1 613 ? -6.865 75.319 29.339 1.00 31.97 613 SER A N 1
ATOM 4904 C CA . SER A 1 613 ? -5.898 76.300 28.816 1.00 31.97 613 SER A CA 1
ATOM 4905 C C . SER A 1 613 ? -6.005 76.340 27.285 1.00 31.97 613 SER A C 1
ATOM 4907 O O . SER A 1 613 ? -6.238 75.303 26.667 1.00 31.97 613 SER A O 1
ATOM 4909 N N . LEU A 1 614 ? -5.846 77.517 26.674 1.00 33.59 614 LEU A N 1
ATOM 4910 C CA . LEU A 1 614 ? -5.596 77.645 25.231 1.00 33.59 614 LEU A CA 1
ATOM 4911 C C . LEU A 1 614 ? -4.082 77.565 24.978 1.00 33.59 614 LEU A C 1
ATOM 4913 O O . LEU A 1 614 ? -3.318 78.008 25.834 1.00 33.59 614 LEU A O 1
ATOM 4917 N N . ASP A 1 615 ? -3.682 77.043 23.815 1.00 30.84 615 ASP A N 1
ATOM 4918 C CA . ASP A 1 615 ? -2.831 77.713 22.804 1.00 30.84 615 ASP A CA 1
ATOM 4919 C C . ASP A 1 615 ? -2.526 76.712 21.657 1.00 30.84 615 ASP A C 1
ATOM 4921 O O . ASP A 1 615 ? -2.169 75.572 21.935 1.00 30.84 615 ASP A O 1
ATOM 4925 N N . SER A 1 616 ? -2.715 76.931 20.349 1.00 43.06 616 SER A N 1
ATOM 4926 C CA . SER A 1 616 ? -3.063 78.083 19.492 1.00 43.06 616 SER A CA 1
ATOM 4927 C C . SER A 1 616 ? -1.939 78.829 18.738 1.00 43.06 616 SER A C 1
ATOM 4929 O O . SER A 1 616 ? -2.294 79.620 17.862 1.00 43.06 616 SER A O 1
ATOM 4931 N N . ASP A 1 617 ? -0.641 78.510 18.898 1.00 40.31 617 ASP A N 1
ATOM 4932 C CA . ASP A 1 617 ? 0.428 79.211 18.141 1.00 40.31 617 ASP A CA 1
ATOM 4933 C C . ASP A 1 617 ? 1.586 78.342 17.563 1.00 40.31 617 ASP A C 1
ATOM 4935 O O . ASP A 1 617 ? 2.771 78.666 17.700 1.00 40.31 617 ASP A O 1
ATOM 4939 N N . TYR A 1 618 ? 1.272 77.250 16.838 1.00 42.34 618 TYR A N 1
ATOM 4940 C CA . TYR A 1 618 ? 2.313 76.431 16.163 1.00 42.34 618 TYR A CA 1
ATOM 4941 C C . TYR A 1 618 ? 2.136 76.066 14.675 1.00 42.34 618 TYR A C 1
ATOM 4943 O O . TYR A 1 618 ? 3.110 75.639 14.055 1.00 42.34 618 TYR A O 1
ATOM 4951 N N . LYS A 1 619 ? 0.965 76.257 14.043 1.00 41.25 619 LYS A N 1
ATOM 4952 C CA . LYS A 1 619 ? 0.777 75.937 12.601 1.00 41.25 619 LYS A CA 1
ATOM 4953 C C . LYS A 1 619 ? 0.856 77.131 11.641 1.00 41.25 619 LYS A C 1
ATOM 4955 O O . LYS A 1 619 ? 1.025 76.926 10.441 1.00 41.25 619 LYS A O 1
ATOM 4960 N N . GLU A 1 620 ? 0.812 78.358 12.155 1.00 49.50 620 GLU A N 1
ATOM 4961 C CA . GLU A 1 620 ? 0.858 79.588 11.346 1.00 49.50 620 GLU A CA 1
ATOM 4962 C C . GLU A 1 620 ? 2.286 79.968 10.900 1.00 49.50 620 GLU A C 1
ATOM 4964 O O . GLU A 1 620 ? 2.482 80.564 9.840 1.00 49.50 620 GLU A O 1
ATOM 4969 N N . LYS A 1 621 ? 3.314 79.563 11.660 1.00 47.59 621 LYS A N 1
ATOM 4970 C CA . LYS A 1 621 ? 4.717 79.934 11.391 1.00 47.59 621 LYS A CA 1
ATOM 4971 C C . LYS A 1 621 ? 5.329 79.240 10.160 1.00 47.59 621 LYS A C 1
ATOM 4973 O O . LYS A 1 621 ? 6.235 79.791 9.544 1.00 47.59 621 LYS A O 1
ATOM 4978 N N . VAL A 1 622 ? 4.827 78.066 9.756 1.00 47.88 622 VAL A N 1
ATOM 4979 C CA . VAL A 1 622 ? 5.433 77.263 8.668 1.00 47.88 622 VAL A CA 1
ATOM 4980 C C . VAL A 1 622 ? 4.990 77.716 7.267 1.00 47.88 622 VAL A C 1
ATOM 4982 O O . VAL A 1 622 ? 5.773 77.636 6.324 1.00 47.88 622 VAL A O 1
ATOM 4985 N N . ARG A 1 623 ? 3.767 78.244 7.098 1.00 51.06 623 ARG A N 1
ATOM 4986 C CA . ARG A 1 623 ? 3.261 78.645 5.767 1.00 51.06 623 ARG A CA 1
ATOM 4987 C C . ARG A 1 623 ? 3.877 79.932 5.206 1.00 51.06 623 ARG A C 1
ATOM 4989 O O . ARG A 1 623 ? 3.804 80.141 3.999 1.00 51.06 623 ARG A O 1
ATOM 4996 N N . LYS A 1 624 ? 4.484 80.779 6.043 1.00 49.06 624 LYS A N 1
ATOM 4997 C CA . LYS A 1 624 ? 4.994 82.100 5.630 1.00 49.06 624 LYS A CA 1
ATOM 4998 C C . LYS A 1 624 ? 6.418 82.090 5.060 1.00 49.06 624 LYS A C 1
ATOM 5000 O O . LYS A 1 624 ? 6.720 82.924 4.217 1.00 49.06 624 LYS A O 1
ATOM 5005 N N . LEU A 1 625 ? 7.261 81.116 5.416 1.00 45.09 625 LEU A N 1
ATOM 5006 C CA . LEU A 1 625 ? 8.665 81.064 4.962 1.00 45.09 625 LEU A CA 1
ATOM 5007 C C . LEU A 1 625 ? 8.875 80.473 3.552 1.00 45.09 625 LEU A C 1
ATOM 5009 O O . LEU A 1 625 ? 9.934 80.664 2.964 1.00 45.09 625 LEU A O 1
ATOM 5013 N N . ALA A 1 626 ? 7.887 79.776 2.981 1.00 39.50 626 ALA A N 1
ATOM 5014 C CA . ALA A 1 626 ? 8.040 79.091 1.690 1.00 39.50 626 ALA A CA 1
ATOM 5015 C C . ALA A 1 626 ? 7.794 79.980 0.450 1.00 39.50 626 ALA A C 1
ATOM 5017 O O . ALA A 1 626 ? 8.109 79.573 -0.667 1.00 39.50 626 ALA A O 1
ATOM 5018 N N . ILE A 1 627 ? 7.201 81.167 0.624 1.00 49.00 627 ILE A N 1
ATOM 5019 C CA . ILE A 1 627 ? 6.674 81.989 -0.485 1.00 49.00 627 ILE A CA 1
ATOM 5020 C C . ILE A 1 627 ? 7.633 83.130 -0.879 1.00 49.00 627 ILE A C 1
ATOM 5022 O O . ILE A 1 627 ? 7.595 83.603 -2.013 1.00 49.00 627 ILE A O 1
ATOM 5026 N N . GLU A 1 628 ? 8.540 83.540 0.011 1.00 43.31 628 GLU A N 1
ATOM 5027 C CA . GLU A 1 628 ? 9.318 84.780 -0.152 1.00 43.31 628 GLU A CA 1
ATOM 5028 C C . GLU A 1 628 ? 10.680 84.599 -0.861 1.00 43.31 628 GLU A C 1
ATOM 5030 O O . GLU A 1 628 ? 11.234 85.556 -1.393 1.00 43.31 628 GLU A O 1
ATOM 5035 N N . MET A 1 629 ? 11.204 83.368 -0.965 1.00 40.41 629 MET A N 1
ATOM 5036 C CA . MET A 1 629 ? 12.523 83.094 -1.575 1.00 40.41 629 MET A CA 1
ATOM 5037 C C . MET A 1 629 ? 12.526 82.849 -3.097 1.00 40.41 629 MET A C 1
ATOM 5039 O O . MET A 1 629 ? 13.599 82.678 -3.674 1.00 40.41 629 MET A O 1
ATOM 5043 N N . LYS A 1 630 ? 11.371 82.820 -3.781 1.00 39.56 630 LYS A N 1
ATOM 5044 C CA . LYS A 1 630 ? 11.285 82.436 -5.211 1.00 39.56 630 LYS A CA 1
ATOM 5045 C C . LYS A 1 630 ? 10.816 83.565 -6.145 1.00 39.56 630 LYS A C 1
ATOM 5047 O O . LYS A 1 630 ? 10.112 83.306 -7.119 1.00 39.56 630 LYS A O 1
ATOM 5052 N N . ARG A 1 631 ? 11.186 84.822 -5.853 1.00 38.03 631 ARG A N 1
ATOM 5053 C CA . ARG A 1 631 ? 10.791 85.992 -6.666 1.00 38.03 631 ARG A CA 1
ATOM 5054 C C . ARG A 1 631 ? 11.829 87.130 -6.719 1.00 38.03 631 ARG A C 1
ATOM 5056 O O . ARG A 1 631 ? 11.509 88.277 -6.428 1.00 38.03 631 ARG A O 1
ATOM 5063 N N . LEU A 1 632 ? 13.056 86.827 -7.145 1.00 33.78 632 LEU A N 1
ATOM 5064 C CA . LEU A 1 632 ? 14.077 87.827 -7.503 1.00 33.78 632 LEU A CA 1
ATOM 5065 C C . LEU A 1 632 ? 14.827 87.416 -8.781 1.00 33.78 632 LEU A C 1
ATOM 5067 O O . LEU A 1 632 ? 14.983 86.226 -9.031 1.00 33.78 632 LEU A O 1
ATOM 5071 N N . CYS A 1 633 ? 15.295 88.419 -9.537 1.00 32.81 633 CYS A N 1
ATOM 5072 C CA . CYS A 1 633 ? 16.114 88.323 -10.761 1.00 32.81 633 CYS A CA 1
ATOM 5073 C C . CYS A 1 633 ? 15.472 87.512 -11.914 1.00 32.81 633 CYS A C 1
ATOM 5075 O O . CYS A 1 633 ? 15.586 86.295 -11.965 1.00 32.81 633 CYS A O 1
ATOM 5077 N N . LEU A 1 634 ? 14.637 88.095 -12.782 1.00 30.91 634 LEU A N 1
ATOM 5078 C CA . LEU A 1 634 ? 14.867 89.155 -13.790 1.00 30.91 634 LEU A CA 1
ATOM 5079 C C . LEU A 1 634 ? 15.570 88.703 -15.083 1.00 30.91 634 LEU A C 1
ATOM 5081 O O . LEU A 1 634 ? 16.635 88.099 -15.088 1.00 30.91 634 LEU A O 1
ATOM 5085 N N . SER A 1 635 ? 14.902 89.099 -16.162 1.00 32.12 635 SER A N 1
ATOM 5086 C CA . SER A 1 635 ? 15.211 89.068 -17.590 1.00 32.12 635 SER A CA 1
ATOM 5087 C C . SER A 1 635 ? 16.654 89.359 -18.021 1.00 32.12 635 SER A C 1
ATOM 5089 O O . SER A 1 635 ? 17.278 90.320 -17.574 1.00 32.12 635 SER A O 1
ATOM 5091 N N . THR A 1 636 ? 17.084 88.591 -19.023 1.00 31.72 636 THR A N 1
ATOM 5092 C CA . THR A 1 636 ? 18.137 88.889 -20.012 1.00 31.72 636 THR A CA 1
ATOM 5093 C C . THR A 1 636 ? 17.834 90.123 -20.875 1.00 31.72 636 THR A C 1
ATOM 5095 O O . THR A 1 636 ? 16.664 90.487 -20.973 1.00 31.72 636 THR A O 1
ATOM 5098 N N . VAL A 1 637 ? 18.875 90.678 -21.527 1.00 34.34 637 VAL A N 1
ATOM 5099 C CA . VAL A 1 637 ? 18.946 91.559 -22.738 1.00 34.34 637 VAL A CA 1
ATOM 5100 C C . VAL A 1 637 ? 20.250 92.377 -22.617 1.00 34.34 637 VAL A C 1
ATOM 5102 O O . VAL A 1 637 ? 20.546 92.819 -21.510 1.00 34.34 637 VAL A O 1
ATOM 5105 N N . ASP A 1 638 ? 21.092 92.696 -23.609 1.00 32.12 638 ASP A N 1
ATOM 5106 C CA . ASP A 1 638 ? 21.495 92.181 -24.946 1.00 32.12 638 ASP A CA 1
ATOM 5107 C C . ASP A 1 638 ? 22.949 92.753 -25.165 1.00 32.12 638 ASP A C 1
ATOM 5109 O O . ASP A 1 638 ? 23.453 93.443 -24.278 1.00 32.12 638 ASP A O 1
ATOM 5113 N N . CYS A 1 639 ? 23.778 92.529 -26.200 1.00 33.38 639 CYS A N 1
ATOM 5114 C CA . CYS A 1 639 ? 23.548 92.410 -27.643 1.00 33.38 639 CYS A CA 1
ATOM 5115 C C . CYS A 1 639 ? 24.724 91.727 -28.384 1.00 33.38 639 CYS A C 1
ATOM 5117 O O . CYS A 1 639 ? 25.882 92.044 -28.120 1.00 33.38 639 CYS A O 1
ATOM 5119 N N . LYS A 1 640 ? 24.377 90.953 -29.420 1.00 40.81 640 LYS A N 1
ATOM 5120 C CA . LYS A 1 640 ? 25.009 90.823 -30.754 1.00 40.81 640 LYS A CA 1
ATOM 5121 C C . LYS A 1 640 ? 26.545 90.827 -30.878 1.00 40.81 640 LYS A C 1
ATOM 5123 O O . LYS A 1 640 ? 27.217 91.851 -30.771 1.00 40.81 640 LYS A O 1
ATOM 5128 N N . GLY A 1 641 ? 27.052 89.705 -31.376 1.00 41.06 641 GLY A N 1
ATOM 5129 C CA . GLY A 1 641 ? 28.415 89.460 -31.848 1.00 41.06 641 GLY A CA 1
ATOM 5130 C C . GLY A 1 641 ? 28.437 88.381 -32.939 1.00 41.06 641 GLY A C 1
ATOM 5131 O O . GLY A 1 641 ? 29.267 87.478 -32.890 1.00 41.06 641 GLY A O 1
ATOM 5132 N N . GLU A 1 642 ? 27.508 88.460 -33.896 1.00 48.19 642 GLU A N 1
ATOM 5133 C CA . GLU A 1 642 ? 26.902 87.342 -34.653 1.00 48.19 642 GLU A CA 1
ATOM 5134 C C . GLU A 1 642 ? 27.866 86.289 -35.255 1.00 48.19 642 GLU A C 1
ATOM 5136 O O . GLU A 1 642 ? 27.553 85.099 -35.250 1.00 48.19 642 GLU A O 1
ATOM 5141 N N . SER A 1 643 ? 29.081 86.661 -35.683 1.00 48.09 643 SER A N 1
ATOM 5142 C CA . SER A 1 643 ? 30.085 85.698 -36.190 1.00 48.09 643 SER A CA 1
ATOM 5143 C C . SER A 1 643 ? 30.887 84.974 -35.090 1.00 48.09 643 SER A C 1
ATOM 5145 O O . SER A 1 643 ? 31.283 83.817 -35.255 1.00 48.09 643 SER A O 1
ATOM 5147 N N . LEU A 1 644 ? 31.104 85.624 -33.941 1.00 50.78 644 LEU A N 1
ATOM 5148 C CA . LEU A 1 644 ? 31.586 84.953 -32.732 1.00 50.78 644 LEU A CA 1
ATOM 5149 C C . LEU A 1 644 ? 30.448 84.189 -32.056 1.00 50.78 644 LEU A C 1
ATOM 5151 O O . LEU A 1 644 ? 30.686 83.086 -31.576 1.00 50.78 644 LEU A O 1
ATOM 5155 N N . GLU A 1 645 ? 29.224 84.721 -32.061 1.00 56.94 645 GLU A N 1
ATOM 5156 C CA . GLU A 1 645 ? 28.055 84.067 -31.468 1.00 56.94 645 GLU A CA 1
ATOM 5157 C C . GLU A 1 645 ? 27.749 82.714 -32.100 1.00 56.94 645 GLU A C 1
ATOM 5159 O O . GLU A 1 645 ? 27.385 81.819 -31.355 1.00 56.94 645 GLU A O 1
ATOM 5164 N N . GLU A 1 646 ? 27.951 82.480 -33.401 1.00 57.72 646 GLU A N 1
ATOM 5165 C CA . GLU A 1 646 ? 27.739 81.133 -33.953 1.00 57.72 646 GLU A CA 1
ATOM 5166 C C . GLU A 1 646 ? 28.781 80.119 -33.442 1.00 57.72 646 GLU A C 1
ATOM 5168 O O . GLU A 1 646 ? 28.423 79.032 -32.979 1.00 57.72 646 GLU A O 1
ATOM 5173 N N . LYS A 1 647 ? 30.074 80.475 -33.441 1.00 59.19 647 LYS A N 1
ATOM 5174 C CA . LYS A 1 647 ? 31.138 79.596 -32.916 1.00 59.19 647 LYS A CA 1
ATOM 5175 C C . LYS A 1 647 ? 31.039 79.406 -31.405 1.00 59.19 647 LYS A C 1
ATOM 5177 O O . LYS A 1 647 ? 31.210 78.289 -30.926 1.00 59.19 647 LYS A O 1
ATOM 5182 N N . ILE A 1 648 ? 30.712 80.461 -30.663 1.00 64.25 648 ILE A N 1
ATOM 5183 C CA . ILE A 1 648 ? 30.451 80.404 -29.222 1.00 64.25 648 ILE A CA 1
ATOM 5184 C C . ILE A 1 648 ? 29.162 79.622 -28.955 1.00 64.25 648 ILE A C 1
ATOM 5186 O O . ILE A 1 648 ? 29.157 78.805 -28.050 1.00 64.25 648 ILE A O 1
ATOM 5190 N N . SER A 1 649 ? 28.104 79.766 -29.756 1.00 69.50 649 SER A N 1
ATOM 5191 C CA . SER A 1 649 ? 26.867 78.982 -29.639 1.00 69.50 649 SER A CA 1
ATOM 5192 C C . SER A 1 649 ? 27.131 77.502 -29.883 1.00 69.50 649 SER A C 1
ATOM 5194 O O . SER A 1 649 ? 26.641 76.675 -29.125 1.00 69.50 649 SER A O 1
ATOM 5196 N N . ASN A 1 650 ? 27.939 77.142 -30.881 1.00 70.62 650 ASN A N 1
ATOM 5197 C CA . ASN A 1 650 ? 28.271 75.746 -31.158 1.00 70.62 650 ASN A CA 1
ATOM 5198 C C . ASN A 1 650 ? 29.203 75.156 -30.084 1.00 70.62 650 ASN A C 1
ATOM 5200 O O . ASN A 1 650 ? 28.893 74.089 -29.558 1.00 70.62 650 ASN A O 1
ATOM 5204 N N . LEU A 1 651 ? 30.230 75.886 -29.634 1.00 69.31 651 LEU A N 1
ATOM 5205 C CA . LEU A 1 651 ? 31.065 75.476 -28.494 1.00 69.31 651 LEU A CA 1
ATOM 5206 C C . LEU A 1 651 ? 30.298 75.459 -27.159 1.00 69.31 651 LEU A C 1
ATOM 5208 O O . LEU A 1 651 ? 30.608 74.641 -26.298 1.00 69.31 651 LEU A O 1
ATOM 5212 N N . LEU A 1 652 ? 29.281 76.306 -26.967 1.00 73.00 652 LEU A N 1
ATOM 5213 C CA . LEU A 1 652 ? 28.393 76.267 -25.801 1.00 73.00 652 LEU A CA 1
ATOM 5214 C C . LEU A 1 652 ? 27.397 75.112 -25.894 1.00 73.00 652 LEU A C 1
ATOM 5216 O O . LEU A 1 652 ? 27.217 74.430 -24.898 1.00 73.00 652 LEU A O 1
ATOM 5220 N N . LYS A 1 653 ? 26.795 74.834 -27.057 1.00 75.81 653 LYS A N 1
ATOM 5221 C CA . LYS A 1 653 ? 25.958 73.640 -27.284 1.00 75.81 653 LYS A CA 1
ATOM 5222 C C . LYS A 1 653 ? 26.760 72.367 -27.021 1.00 75.81 653 LYS A C 1
ATOM 5224 O O . LYS A 1 653 ? 26.249 71.451 -26.388 1.00 75.81 653 LYS A O 1
ATOM 5229 N N . GLU A 1 654 ? 28.010 72.313 -27.472 1.00 70.62 654 GLU A N 1
ATOM 5230 C CA . GLU A 1 654 ? 28.902 71.176 -27.251 1.00 70.62 654 GLU A CA 1
ATOM 5231 C C . GLU A 1 654 ? 29.363 71.082 -25.792 1.00 70.62 654 GLU A C 1
ATOM 5233 O O . GLU A 1 654 ? 29.247 70.016 -25.194 1.00 70.62 654 GLU A O 1
ATOM 5238 N N . LYS A 1 655 ? 29.739 72.199 -25.155 1.00 70.38 655 LYS A N 1
ATOM 5239 C CA . LYS A 1 655 ? 30.011 72.247 -23.711 1.00 70.38 655 LYS A CA 1
ATOM 5240 C C . LYS A 1 655 ? 28.792 71.830 -22.883 1.00 70.38 655 LYS A C 1
ATOM 5242 O O . LYS A 1 655 ? 28.956 71.059 -21.952 1.00 70.38 655 LYS A O 1
ATOM 5247 N N . ILE A 1 656 ? 27.584 72.282 -23.224 1.00 78.50 656 ILE A N 1
ATOM 5248 C CA . ILE A 1 656 ? 26.330 71.892 -22.562 1.00 78.50 656 ILE A CA 1
ATOM 5249 C C . ILE A 1 656 ? 26.083 70.394 -22.754 1.00 78.50 656 ILE A C 1
ATOM 5251 O O . ILE A 1 656 ? 25.876 69.697 -21.767 1.00 78.50 656 ILE A O 1
ATOM 5255 N N . ARG A 1 657 ? 26.200 69.868 -23.983 1.00 75.81 657 ARG A N 1
ATOM 5256 C CA . ARG A 1 657 ? 26.107 68.422 -24.259 1.00 75.81 657 ARG A CA 1
ATOM 5257 C C . ARG A 1 657 ? 27.099 67.620 -23.416 1.00 75.81 657 ARG A C 1
ATOM 5259 O O . ARG A 1 657 ? 26.682 66.637 -22.810 1.00 75.81 657 ARG A O 1
ATOM 5266 N N . LEU A 1 658 ? 28.357 68.061 -23.336 1.00 72.75 658 LEU A N 1
ATOM 5267 C CA . LEU A 1 658 ? 29.413 67.431 -22.540 1.00 72.75 658 LEU A CA 1
ATOM 5268 C C . LEU A 1 658 ? 29.119 67.502 -21.034 1.00 72.75 658 LEU A C 1
ATOM 5270 O O . LEU A 1 658 ? 29.181 66.478 -20.358 1.00 72.75 658 LEU A O 1
ATOM 5274 N N . THR A 1 659 ? 28.714 68.663 -20.516 1.00 72.31 659 THR A N 1
ATOM 5275 C CA . THR A 1 659 ? 28.296 68.841 -19.116 1.00 72.31 659 THR A CA 1
ATOM 5276 C C . THR A 1 659 ? 27.048 68.012 -18.784 1.00 72.31 659 THR A C 1
ATOM 5278 O O . THR A 1 659 ? 26.918 67.511 -17.672 1.00 72.31 659 THR A O 1
ATOM 5281 N N . ASP A 1 660 ? 26.132 67.809 -19.730 1.00 79.31 660 ASP A N 1
ATOM 5282 C CA . ASP A 1 660 ? 24.938 66.986 -19.527 1.00 79.31 660 ASP A CA 1
ATOM 5283 C C . ASP A 1 660 ? 25.226 65.485 -19.676 1.00 79.31 660 ASP A C 1
ATOM 5285 O O . ASP A 1 660 ? 24.590 64.679 -18.996 1.00 79.31 660 ASP A O 1
ATOM 5289 N N . THR A 1 661 ? 26.214 65.075 -20.484 1.00 72.50 661 THR A N 1
ATOM 5290 C CA . THR A 1 661 ? 26.768 63.712 -20.402 1.00 72.50 661 THR A CA 1
ATOM 5291 C C . THR A 1 661 ? 27.535 63.491 -19.105 1.00 72.50 661 THR A C 1
ATOM 5293 O O . THR A 1 661 ? 27.376 62.433 -18.513 1.00 72.50 661 THR A O 1
ATOM 5296 N N . GLU A 1 662 ? 28.282 64.478 -18.605 1.00 72.81 662 GLU A N 1
ATOM 5297 C CA . GLU A 1 662 ? 28.974 64.403 -17.313 1.00 72.81 662 GLU A CA 1
ATOM 5298 C C . GLU A 1 662 ? 27.968 64.257 -16.161 1.00 72.81 662 GLU A C 1
ATOM 5300 O O . GLU A 1 662 ? 28.109 63.354 -15.343 1.00 72.81 662 GLU A O 1
ATOM 5305 N N . LYS A 1 663 ? 26.891 65.059 -16.139 1.00 81.38 663 LYS A N 1
ATOM 5306 C CA . LYS A 1 663 ? 25.783 64.901 -15.178 1.00 81.38 663 LYS A CA 1
ATOM 5307 C C . LYS A 1 663 ? 25.133 63.520 -15.269 1.00 81.38 663 LYS A C 1
ATOM 5309 O O . LYS A 1 663 ? 24.927 62.900 -14.232 1.00 81.38 663 LYS A O 1
ATOM 5314 N N . ARG A 1 664 ? 24.817 63.031 -16.479 1.00 79.50 664 ARG A N 1
ATOM 5315 C CA . ARG A 1 664 ? 24.225 61.693 -16.673 1.00 79.50 664 ARG A CA 1
ATOM 5316 C C . ARG A 1 664 ? 25.154 60.590 -16.172 1.00 79.50 664 ARG A C 1
ATOM 5318 O O . ARG A 1 664 ? 24.719 59.769 -15.378 1.00 79.50 664 ARG A O 1
ATOM 5325 N N . LEU A 1 665 ? 26.430 60.614 -16.561 1.00 75.94 665 LEU A N 1
ATOM 5326 C CA . LEU A 1 665 ? 27.438 59.658 -16.093 1.00 75.94 665 LEU A CA 1
ATOM 5327 C C . LEU A 1 665 ? 27.641 59.738 -14.578 1.00 75.94 665 LEU A C 1
ATOM 5329 O O . LEU A 1 665 ? 27.821 58.711 -13.938 1.00 75.94 665 LEU A O 1
ATOM 5333 N N . LYS A 1 666 ? 27.572 60.933 -13.983 1.00 79.81 666 LYS A N 1
ATOM 5334 C CA . LYS A 1 666 ? 27.688 61.110 -12.534 1.00 79.81 666 LYS A CA 1
ATOM 5335 C C . LYS A 1 666 ? 26.485 60.541 -11.782 1.00 79.81 666 LYS A C 1
ATOM 5337 O O . LYS A 1 666 ? 26.693 59.846 -10.798 1.00 79.81 666 LYS A O 1
ATOM 5342 N N . VAL A 1 667 ? 25.261 60.773 -12.265 1.00 80.81 667 VAL A N 1
ATOM 5343 C CA . VAL A 1 667 ? 24.043 60.135 -11.727 1.00 80.81 667 VAL A CA 1
ATOM 5344 C C . VAL A 1 667 ? 24.110 58.616 -11.885 1.00 80.81 667 VAL A C 1
ATOM 5346 O O . VAL A 1 667 ? 23.786 57.901 -10.946 1.00 80.81 667 VAL A O 1
ATOM 5349 N N . GLU A 1 668 ? 24.599 58.115 -13.019 1.00 80.62 668 GLU A N 1
ATOM 5350 C CA . GLU A 1 668 ? 24.753 56.676 -13.246 1.00 80.62 668 GLU A CA 1
ATOM 5351 C C . GLU A 1 668 ? 25.799 56.049 -12.311 1.00 80.62 668 GLU A C 1
ATOM 5353 O O . GLU A 1 668 ? 25.565 54.995 -11.730 1.00 80.62 668 GLU A O 1
ATOM 5358 N N . ILE A 1 669 ? 26.924 56.730 -12.074 1.00 73.75 669 ILE A N 1
ATOM 5359 C CA . ILE A 1 669 ? 27.933 56.320 -11.087 1.00 73.75 669 ILE A CA 1
ATOM 5360 C C . ILE A 1 669 ? 27.361 56.358 -9.658 1.00 73.75 669 ILE A C 1
ATOM 5362 O O . ILE A 1 669 ? 27.632 55.446 -8.879 1.00 73.75 669 ILE A O 1
ATOM 5366 N N . GLU A 1 670 ? 26.544 57.357 -9.312 1.00 82.62 670 GLU A N 1
ATOM 5367 C CA . GLU A 1 670 ? 25.840 57.436 -8.022 1.00 82.62 670 GLU A CA 1
ATOM 5368 C C . GLU A 1 670 ? 24.872 56.245 -7.850 1.00 82.62 670 GLU A C 1
ATOM 5370 O O . GLU A 1 670 ? 24.928 55.543 -6.839 1.00 82.62 670 GLU A O 1
ATOM 5375 N N . ASN A 1 671 ? 24.061 55.945 -8.874 1.00 81.00 671 ASN A N 1
ATOM 5376 C CA . ASN A 1 671 ? 23.143 54.800 -8.912 1.00 81.00 671 ASN A CA 1
ATOM 5377 C C . ASN A 1 671 ? 23.892 53.466 -8.757 1.00 81.00 671 ASN A C 1
ATOM 5379 O O . ASN A 1 671 ? 23.526 52.640 -7.922 1.00 81.00 671 ASN A O 1
ATOM 5383 N N . LEU A 1 672 ? 24.976 53.268 -9.514 1.00 77.94 672 LEU A N 1
ATOM 5384 C CA . LEU A 1 672 ? 25.809 52.063 -9.450 1.00 77.94 672 LEU A CA 1
ATOM 5385 C C . LEU A 1 672 ? 26.515 51.915 -8.093 1.00 77.94 672 LEU A C 1
ATOM 5387 O O . LEU A 1 672 ? 26.693 50.792 -7.620 1.00 77.94 672 LEU A O 1
ATOM 5391 N N . MET A 1 673 ? 26.884 53.015 -7.425 1.00 77.62 673 MET A N 1
ATOM 5392 C CA . MET A 1 673 ? 27.394 52.969 -6.048 1.00 77.62 673 MET A CA 1
ATOM 5393 C C . MET A 1 673 ? 26.305 52.598 -5.033 1.00 77.62 673 MET A C 1
ATOM 5395 O O . MET A 1 673 ? 26.590 51.836 -4.107 1.00 77.62 673 MET A O 1
ATOM 5399 N N . VAL A 1 674 ? 25.070 53.083 -5.202 1.00 81.00 674 VAL A N 1
ATOM 5400 C CA . VAL A 1 674 ? 23.927 52.695 -4.355 1.00 81.00 674 VAL A CA 1
ATOM 5401 C C . VAL A 1 674 ? 23.591 51.215 -4.537 1.00 81.00 674 VAL A C 1
ATOM 5403 O O . VAL A 1 674 ? 23.517 50.491 -3.544 1.00 81.00 674 VAL A O 1
ATOM 5406 N N . GLU A 1 675 ? 23.473 50.733 -5.774 1.00 79.69 675 GLU A N 1
ATOM 5407 C CA . GLU A 1 675 ? 23.144 49.331 -6.052 1.00 79.69 675 GLU A CA 1
ATOM 5408 C C . GLU A 1 675 ? 24.271 48.388 -5.592 1.00 79.69 675 GLU A C 1
ATOM 5410 O O . GLU A 1 675 ? 24.002 47.380 -4.943 1.00 79.69 675 GLU A O 1
ATOM 5415 N N . LYS A 1 676 ? 25.547 48.758 -5.779 1.00 72.75 676 LYS A N 1
ATOM 5416 C CA . LYS A 1 676 ? 26.685 48.001 -5.226 1.00 72.75 676 LYS A CA 1
ATOM 5417 C C . LYS A 1 676 ? 26.698 47.981 -3.692 1.00 72.75 676 LYS A C 1
ATOM 5419 O O . LYS A 1 676 ? 27.098 46.983 -3.094 1.00 72.75 676 LYS A O 1
ATOM 5424 N N . LYS A 1 677 ? 26.263 49.061 -3.033 1.00 75.44 677 LYS A N 1
ATOM 5425 C CA . LYS A 1 677 ? 26.145 49.125 -1.566 1.00 75.44 677 LYS A CA 1
ATOM 5426 C C . LYS A 1 677 ? 24.982 48.273 -1.046 1.00 75.44 677 LYS A C 1
ATOM 5428 O O . LYS A 1 677 ? 25.123 47.655 0.006 1.00 75.44 677 LYS A O 1
ATOM 5433 N N . LYS A 1 678 ? 23.877 48.204 -1.794 1.00 81.50 678 LYS A N 1
ATOM 5434 C CA . LYS A 1 678 ? 22.748 47.296 -1.551 1.00 81.50 678 LYS A CA 1
ATOM 5435 C C . LYS A 1 678 ? 23.177 45.833 -1.699 1.00 81.50 678 LYS A C 1
ATOM 5437 O O . LYS A 1 678 ? 23.121 45.108 -0.716 1.00 81.50 678 LYS A O 1
ATOM 5442 N N . GLN A 1 679 ? 23.788 45.458 -2.825 1.00 76.12 679 GLN A N 1
ATOM 5443 C CA . GLN A 1 679 ? 24.350 44.116 -3.049 1.00 76.12 679 GLN A CA 1
ATOM 5444 C C . GLN A 1 679 ? 25.340 43.684 -1.951 1.00 76.12 679 GLN A C 1
ATOM 5446 O O . GLN A 1 679 ? 25.339 42.528 -1.537 1.00 76.12 679 GLN A O 1
ATOM 5451 N N . ALA A 1 680 ? 26.165 44.605 -1.437 1.00 67.25 680 ALA A N 1
ATOM 5452 C CA . ALA A 1 680 ? 27.063 44.330 -0.312 1.00 67.25 680 ALA A CA 1
ATOM 5453 C C . ALA A 1 680 ? 26.328 44.119 1.031 1.00 67.25 680 ALA A C 1
ATOM 5455 O O . ALA A 1 680 ? 26.828 43.393 1.887 1.00 67.25 680 ALA A O 1
ATOM 5456 N N . SER A 1 681 ? 25.153 44.729 1.219 1.00 79.75 681 SER A N 1
ATOM 5457 C CA . SER A 1 681 ? 24.269 44.472 2.363 1.00 79.75 681 SER A CA 1
ATOM 5458 C C . SER A 1 681 ? 23.568 43.119 2.227 1.00 79.75 681 SER A C 1
ATOM 5460 O O . SER A 1 681 ? 23.541 42.347 3.181 1.00 79.75 681 SER A O 1
ATOM 5462 N N . ASP A 1 682 ? 23.068 42.806 1.031 1.00 79.88 682 ASP A N 1
ATOM 5463 C CA . ASP A 1 682 ? 22.365 41.557 0.725 1.00 79.88 682 ASP A CA 1
ATOM 5464 C C . ASP A 1 682 ? 23.300 40.344 0.883 1.00 79.88 682 ASP A C 1
ATOM 5466 O O . ASP A 1 682 ? 22.951 39.366 1.544 1.00 79.88 682 ASP A O 1
ATOM 5470 N N . LEU A 1 683 ? 24.545 40.453 0.398 1.00 77.38 683 LEU A N 1
ATOM 5471 C CA . LEU A 1 683 ? 25.612 39.474 0.649 1.00 77.38 683 LEU A CA 1
ATOM 5472 C C . LEU A 1 683 ? 25.942 39.311 2.139 1.00 77.38 683 LEU A C 1
ATOM 5474 O O . LEU A 1 683 ? 26.263 38.202 2.566 1.00 77.38 683 LEU A O 1
ATOM 5478 N N . ARG A 1 684 ? 25.864 40.384 2.940 1.00 79.56 684 ARG A N 1
ATOM 5479 C CA . ARG A 1 684 ? 26.109 40.289 4.386 1.00 79.56 684 ARG A CA 1
ATOM 5480 C C . ARG A 1 684 ? 24.996 39.512 5.082 1.00 79.56 684 ARG A C 1
ATOM 5482 O O . ARG A 1 684 ? 25.303 38.603 5.841 1.00 79.56 684 ARG A O 1
ATOM 5489 N N . MET A 1 685 ? 23.734 39.819 4.772 1.00 81.81 685 MET A N 1
ATOM 5490 C CA . MET A 1 685 ? 22.573 39.103 5.317 1.00 81.81 685 MET A CA 1
ATOM 5491 C C . MET A 1 685 ? 22.571 37.625 4.901 1.00 81.81 685 MET A C 1
ATOM 5493 O O . MET A 1 685 ? 22.271 36.760 5.719 1.00 81.81 685 MET A O 1
ATOM 5497 N N . ALA A 1 686 ? 22.972 37.314 3.662 1.00 70.75 686 ALA A N 1
ATOM 5498 C CA . ALA A 1 686 ? 23.127 35.935 3.200 1.00 70.75 686 ALA A CA 1
ATOM 5499 C C . ALA A 1 686 ? 24.231 35.171 3.960 1.00 70.75 686 ALA A C 1
ATOM 5501 O O . ALA A 1 686 ? 24.053 33.996 4.274 1.00 70.75 686 ALA A O 1
ATOM 5502 N N . ALA A 1 687 ? 25.348 35.829 4.291 1.00 65.81 687 ALA A N 1
ATOM 5503 C CA . ALA A 1 687 ? 26.415 35.237 5.102 1.00 65.81 687 ALA A CA 1
ATOM 5504 C C . ALA A 1 687 ? 26.011 35.057 6.580 1.00 65.81 687 ALA A C 1
ATOM 5506 O O . ALA A 1 687 ? 26.324 34.026 7.172 1.00 65.81 687 ALA A O 1
ATOM 5507 N N . GLU A 1 688 ? 25.284 36.021 7.157 1.00 81.31 688 GLU A N 1
ATOM 5508 C CA . GLU A 1 688 ? 24.700 35.925 8.506 1.00 81.31 688 GLU A CA 1
ATOM 5509 C C . GLU A 1 688 ? 23.744 34.719 8.586 1.00 81.31 688 GLU A C 1
ATOM 5511 O O . GLU A 1 688 ? 23.946 33.830 9.413 1.00 81.31 688 GLU A O 1
ATOM 5516 N N . LYS A 1 689 ? 22.808 34.598 7.633 1.00 82.88 689 LYS A N 1
ATOM 5517 C CA . LYS A 1 689 ? 21.842 33.489 7.576 1.00 82.88 689 LYS A CA 1
ATOM 5518 C C . LYS A 1 689 ? 22.469 32.123 7.261 1.00 82.88 689 LYS A C 1
ATOM 5520 O O . LYS A 1 689 ? 21.972 31.096 7.716 1.00 82.88 689 LYS A O 1
ATOM 5525 N N . LEU A 1 690 ? 23.586 32.078 6.529 1.00 77.31 690 LEU A N 1
ATOM 5526 C CA . LEU A 1 690 ? 24.375 30.847 6.372 1.00 77.31 690 LEU A CA 1
ATOM 5527 C C . LEU A 1 690 ? 25.009 30.398 7.697 1.00 77.31 690 LEU A C 1
ATOM 5529 O O . LEU A 1 690 ? 25.011 29.203 7.985 1.00 77.31 690 LEU A O 1
ATOM 5533 N N . SER A 1 691 ? 25.497 31.333 8.518 1.00 80.88 691 SER A N 1
ATOM 5534 C CA . SER A 1 691 ? 26.044 31.012 9.843 1.00 80.88 691 SER A CA 1
ATOM 5535 C C . SER A 1 691 ? 24.969 30.493 10.804 1.00 80.88 691 SER A C 1
ATOM 5537 O O . SER A 1 691 ? 25.251 29.596 11.598 1.00 80.88 691 SER A O 1
ATOM 5539 N N . GLU A 1 692 ? 23.746 31.025 10.723 1.00 81.94 692 GLU A N 1
ATOM 5540 C CA . GLU A 1 692 ? 22.585 30.530 11.476 1.00 81.94 692 GLU A CA 1
ATOM 5541 C C . GLU A 1 692 ? 22.248 29.085 11.066 1.00 81.94 692 GLU A C 1
ATOM 5543 O O . GLU A 1 692 ? 22.205 28.197 11.917 1.00 81.94 692 GLU A O 1
ATOM 5548 N N . LEU A 1 693 ? 22.139 28.811 9.760 1.00 81.06 693 LEU A N 1
ATOM 5549 C CA . LEU A 1 693 ? 21.867 27.468 9.228 1.00 81.06 693 LEU A CA 1
ATOM 5550 C C . LEU A 1 693 ? 22.974 26.443 9.550 1.00 81.06 693 LEU A C 1
ATOM 5552 O O . LEU A 1 693 ? 22.679 25.269 9.784 1.00 81.06 693 LEU A O 1
ATOM 5556 N N . GLU A 1 694 ? 24.250 26.844 9.598 1.00 75.81 694 GLU A N 1
ATOM 5557 C CA . GLU A 1 694 ? 25.322 25.948 10.060 1.00 75.81 694 GLU A CA 1
ATOM 5558 C C . GLU A 1 694 ? 25.233 25.649 11.564 1.00 75.81 694 GLU A C 1
ATOM 5560 O O . GLU A 1 694 ? 25.505 24.514 11.976 1.00 75.81 694 GLU A O 1
ATOM 5565 N N . GLN A 1 695 ? 24.807 26.621 12.379 1.00 80.88 695 GLN A N 1
ATOM 5566 C CA . GLN A 1 695 ? 24.562 26.419 13.807 1.00 80.88 695 GLN A CA 1
ATOM 5567 C C . GLN A 1 695 ? 23.349 25.504 14.047 1.00 80.88 695 GLN A C 1
ATOM 5569 O O . GLN A 1 695 ? 23.446 24.582 14.859 1.00 80.88 695 GLN A O 1
ATOM 5574 N N . GLU A 1 696 ? 22.255 25.677 13.302 1.00 86.06 696 GLU A N 1
ATOM 5575 C CA . GLU A 1 696 ? 21.095 24.773 13.329 1.00 86.06 696 GLU A CA 1
ATOM 5576 C C . GLU A 1 696 ? 21.462 23.353 12.888 1.00 86.06 696 GLU A C 1
ATOM 5578 O O . GLU A 1 696 ? 21.125 22.382 13.564 1.00 86.06 696 GLU A O 1
ATOM 5583 N N . ARG A 1 697 ? 22.229 23.193 11.800 1.00 82.06 697 ARG A N 1
ATOM 5584 C CA . ARG A 1 697 ? 22.717 21.869 11.375 1.00 82.06 697 ARG A CA 1
ATOM 5585 C C . ARG A 1 697 ? 23.543 21.191 12.477 1.00 82.06 697 ARG A C 1
ATOM 5587 O O . ARG A 1 697 ? 23.475 19.972 12.630 1.00 82.06 697 ARG A O 1
ATOM 5594 N N . SER A 1 698 ? 24.297 21.966 13.260 1.00 79.19 698 SER A N 1
ATOM 5595 C CA . SER A 1 698 ? 25.064 21.466 14.406 1.00 79.19 698 SER A CA 1
ATOM 5596 C C . SER A 1 698 ? 24.160 20.999 15.561 1.00 79.19 698 SER A C 1
ATOM 5598 O O . SER A 1 698 ? 24.354 19.902 16.090 1.00 79.19 698 SER A O 1
ATOM 5600 N N . THR A 1 699 ? 23.118 21.762 15.919 1.00 83.94 699 THR A N 1
ATOM 5601 C CA . THR A 1 699 ? 22.171 21.375 16.986 1.00 83.94 699 THR A CA 1
ATOM 5602 C C . THR A 1 699 ? 21.261 20.211 16.578 1.00 83.94 699 THR A C 1
ATOM 5604 O O . THR A 1 699 ? 21.007 19.322 17.399 1.00 83.94 699 THR A O 1
ATOM 5607 N N . PHE A 1 700 ? 20.841 20.135 15.311 1.00 82.75 700 PHE A N 1
ATOM 5608 C CA . PHE A 1 700 ? 20.171 18.956 14.755 1.00 82.75 700 PHE A CA 1
ATOM 5609 C C . PHE A 1 700 ? 21.086 17.726 14.760 1.00 82.75 700 PHE A C 1
ATOM 5611 O O . PHE A 1 700 ? 20.649 16.655 15.177 1.00 82.75 700 PHE A O 1
ATOM 5618 N N . GLY A 1 701 ? 22.364 17.870 14.391 1.00 80.75 701 GLY A N 1
ATOM 5619 C CA . GLY A 1 701 ? 23.352 16.789 14.477 1.00 80.75 701 GLY A CA 1
ATOM 5620 C C . GLY A 1 701 ? 23.527 16.251 15.902 1.00 80.75 701 GLY A C 1
ATOM 5621 O O . GLY A 1 701 ? 23.538 15.037 16.107 1.00 80.75 701 GLY A O 1
ATOM 5622 N N . ALA A 1 702 ? 23.580 17.136 16.902 1.00 82.75 702 ALA A N 1
ATOM 5623 C CA . ALA A 1 702 ? 23.622 16.744 18.312 1.00 82.75 702 ALA A CA 1
ATOM 5624 C C . ALA A 1 702 ? 22.327 16.044 18.771 1.00 82.75 702 ALA A C 1
ATOM 5626 O O . ALA A 1 702 ? 22.387 15.046 19.487 1.00 82.75 702 ALA A O 1
ATOM 5627 N N . SER A 1 703 ? 21.163 16.524 18.322 1.00 85.31 703 SER A N 1
ATOM 5628 C CA . SER A 1 703 ? 19.861 15.927 18.650 1.00 85.31 703 SER A CA 1
ATOM 5629 C C . SER A 1 703 ? 19.688 14.535 18.033 1.00 85.31 703 SER A C 1
ATOM 5631 O O . SER A 1 703 ? 19.269 13.613 18.729 1.00 85.31 703 SER A O 1
ATOM 5633 N N . LEU A 1 704 ? 20.093 14.339 16.773 1.00 82.62 704 LEU A N 1
ATOM 5634 C CA . LEU A 1 704 ? 20.124 13.023 16.123 1.00 82.62 704 LEU A CA 1
ATOM 5635 C C . LEU A 1 704 ? 21.051 12.049 16.860 1.00 82.62 704 LEU A C 1
ATOM 5637 O O . LEU A 1 704 ? 20.672 10.910 17.107 1.00 82.62 704 LEU A O 1
ATOM 5641 N N . ASN A 1 705 ? 22.230 12.509 17.287 1.00 85.44 705 ASN A N 1
ATOM 5642 C CA . ASN A 1 705 ? 23.185 11.697 18.045 1.00 85.44 705 ASN A CA 1
ATOM 5643 C C . ASN A 1 705 ? 22.657 11.310 19.445 1.00 85.44 705 ASN A C 1
ATOM 5645 O O . ASN A 1 705 ? 23.127 10.338 20.032 1.00 85.44 705 ASN A O 1
ATOM 5649 N N . ASN A 1 706 ? 21.694 12.048 20.005 1.00 85.88 706 ASN A N 1
ATOM 5650 C CA . ASN A 1 706 ? 21.003 11.665 21.240 1.00 85.88 706 ASN A CA 1
ATOM 5651 C C . ASN A 1 706 ? 19.856 10.683 20.964 1.00 85.88 706 ASN A C 1
ATOM 5653 O O . ASN A 1 706 ? 19.791 9.655 21.628 1.00 85.88 706 ASN A O 1
ATOM 5657 N N . LEU A 1 707 ? 19.040 10.925 19.931 1.00 82.62 707 LEU A N 1
ATOM 5658 C CA . LEU A 1 707 ? 17.994 9.991 19.489 1.00 82.62 707 LEU A CA 1
ATOM 5659 C C . LEU A 1 707 ? 18.559 8.620 19.078 1.00 82.62 707 LEU A C 1
ATOM 5661 O O . LEU A 1 707 ? 17.915 7.601 19.301 1.00 82.62 707 LEU A O 1
ATOM 5665 N N . GLU A 1 708 ? 19.770 8.579 18.522 1.00 85.06 708 GLU A N 1
ATOM 5666 C CA . GLU A 1 708 ? 20.498 7.341 18.229 1.00 85.06 708 GLU A CA 1
ATOM 5667 C C . GLU A 1 708 ? 20.859 6.564 19.508 1.00 85.06 708 GLU A C 1
ATOM 5669 O O . GLU A 1 708 ? 20.621 5.361 19.577 1.00 85.06 708 GLU A O 1
ATOM 5674 N N . LYS A 1 709 ? 21.332 7.242 20.564 1.00 86.12 709 LYS A N 1
ATOM 5675 C CA . LYS A 1 709 ? 21.593 6.596 21.865 1.00 86.12 709 LYS A CA 1
ATOM 5676 C C . LYS A 1 709 ? 20.308 6.135 22.551 1.00 86.12 709 LYS A C 1
ATOM 5678 O O . LYS A 1 709 ? 20.304 5.072 23.165 1.00 86.12 709 LYS A O 1
ATOM 5683 N N . ASP A 1 710 ? 19.231 6.910 22.442 1.00 85.56 710 ASP A N 1
ATOM 5684 C CA . ASP A 1 710 ? 17.925 6.529 22.983 1.00 85.56 710 ASP A CA 1
ATOM 5685 C C . ASP A 1 710 ? 17.351 5.316 22.233 1.00 85.56 710 ASP A C 1
ATOM 5687 O O . ASP A 1 710 ? 16.846 4.399 22.880 1.00 85.56 710 ASP A O 1
ATOM 5691 N N . ARG A 1 711 ? 17.503 5.245 20.899 1.00 87.50 711 ARG A N 1
ATOM 5692 C CA . ARG A 1 711 ? 17.196 4.045 20.099 1.00 87.50 711 ARG A CA 1
ATOM 5693 C C . ARG A 1 711 ? 17.991 2.843 20.599 1.00 87.50 711 ARG A C 1
ATOM 5695 O O . ARG A 1 711 ? 17.383 1.850 20.975 1.00 87.50 711 ARG A O 1
ATOM 5702 N N . ASP A 1 712 ? 19.317 2.947 20.662 1.00 88.19 712 ASP A N 1
ATOM 5703 C CA . ASP A 1 712 ? 20.188 1.828 21.048 1.00 88.19 712 ASP A CA 1
ATOM 5704 C C . ASP A 1 712 ? 19.907 1.348 22.488 1.00 88.19 712 ASP A C 1
ATOM 5706 O O . ASP A 1 712 ? 19.952 0.152 22.781 1.00 88.19 712 ASP A O 1
ATOM 5710 N N . SER A 1 713 ? 19.538 2.272 23.383 1.00 89.88 713 SER A N 1
ATOM 5711 C CA . SER A 1 713 ? 19.056 1.969 24.736 1.00 89.88 713 SER A CA 1
ATOM 5712 C C . SER A 1 713 ? 17.711 1.224 24.722 1.00 89.88 713 SER A C 1
ATOM 5714 O O . SER A 1 713 ? 17.539 0.229 25.431 1.00 89.88 713 SER A O 1
ATOM 5716 N N . LYS A 1 714 ? 16.760 1.638 23.873 1.00 87.19 714 LYS A N 1
ATOM 5717 C CA . LYS A 1 714 ? 15.468 0.949 23.713 1.00 87.19 714 LYS A CA 1
ATOM 5718 C C . LYS A 1 714 ? 15.577 -0.397 23.005 1.00 87.19 714 LYS A C 1
ATOM 5720 O O . LYS A 1 714 ? 14.850 -1.312 23.380 1.00 87.19 714 LYS A O 1
ATOM 5725 N N . ASP A 1 715 ? 16.519 -0.571 22.086 1.00 85.62 715 ASP A N 1
ATOM 5726 C CA . ASP A 1 715 ? 16.840 -1.881 21.518 1.00 85.62 715 ASP A CA 1
ATOM 5727 C C . ASP A 1 715 ? 17.470 -2.808 22.574 1.00 85.62 715 ASP A C 1
ATOM 5729 O O . ASP A 1 715 ? 17.181 -4.007 22.594 1.00 85.62 715 ASP A O 1
ATOM 5733 N N . ALA A 1 716 ? 18.262 -2.282 23.516 1.00 86.56 716 ALA A N 1
ATOM 5734 C CA . ALA A 1 716 ? 18.742 -3.060 24.661 1.00 86.56 716 ALA A CA 1
ATOM 5735 C C . ALA A 1 716 ? 17.592 -3.484 25.602 1.00 86.56 716 ALA A C 1
ATOM 5737 O O . ALA A 1 716 ? 17.488 -4.667 25.934 1.00 86.56 716 ALA A O 1
ATOM 5738 N N . GLU A 1 717 ? 16.685 -2.568 25.970 1.00 89.62 717 GLU A N 1
ATOM 5739 C CA . GLU A 1 717 ? 15.466 -2.889 26.739 1.00 89.62 717 GLU A CA 1
ATOM 5740 C C . GLU A 1 717 ? 14.595 -3.941 26.026 1.00 89.62 717 GLU A C 1
ATOM 5742 O O . GLU A 1 717 ? 14.155 -4.913 26.645 1.00 89.62 717 GLU A O 1
ATOM 5747 N N . LEU A 1 718 ? 14.391 -3.799 24.712 1.00 87.94 718 LEU A N 1
ATOM 5748 C CA . LEU A 1 718 ? 13.604 -4.725 23.897 1.00 87.94 718 LEU A CA 1
ATOM 5749 C C . LEU A 1 718 ? 14.207 -6.137 23.884 1.00 87.94 718 LEU A C 1
ATOM 5751 O O . LEU A 1 718 ? 13.473 -7.122 23.970 1.00 87.94 718 LEU A O 1
ATOM 5755 N N . ASN A 1 719 ? 15.536 -6.258 23.811 1.00 84.94 719 ASN A N 1
ATOM 5756 C CA . ASN A 1 719 ? 16.217 -7.553 23.864 1.00 84.94 719 ASN A CA 1
ATOM 5757 C C . ASN A 1 719 ? 16.149 -8.207 25.258 1.00 84.94 719 ASN A C 1
ATOM 5759 O O . ASN A 1 719 ? 16.037 -9.435 25.345 1.00 84.94 719 ASN A O 1
ATOM 5763 N N . ILE A 1 720 ? 16.134 -7.419 26.340 1.00 90.75 720 ILE A N 1
ATOM 5764 C CA . ILE A 1 720 ? 15.883 -7.926 27.701 1.00 90.75 720 ILE A CA 1
ATOM 5765 C C . ILE A 1 720 ? 14.450 -8.471 27.798 1.00 90.75 720 ILE A C 1
ATOM 5767 O O . ILE A 1 720 ? 14.274 -9.651 28.096 1.00 90.75 720 ILE A O 1
ATOM 5771 N N . LEU A 1 721 ? 13.438 -7.678 27.428 1.00 87.81 721 LEU A N 1
ATOM 5772 C CA . LEU A 1 721 ? 12.025 -8.092 27.442 1.00 87.81 721 LEU A CA 1
ATOM 5773 C C . LEU A 1 721 ? 11.757 -9.328 26.564 1.00 87.81 721 LEU A C 1
ATOM 5775 O O . LEU A 1 721 ? 10.978 -10.210 26.926 1.00 87.81 721 LEU A O 1
ATOM 5779 N N . LYS A 1 722 ? 12.438 -9.435 25.418 1.00 87.94 722 LYS A N 1
ATOM 5780 C CA . LYS A 1 722 ? 12.378 -10.609 24.533 1.00 87.94 722 LYS A CA 1
ATOM 5781 C C . LYS A 1 722 ? 12.974 -11.862 25.186 1.00 87.94 722 LYS A C 1
ATOM 5783 O O . LYS A 1 722 ? 12.460 -12.958 24.973 1.00 87.94 722 LYS A O 1
ATOM 5788 N N . THR A 1 723 ? 14.015 -11.704 26.003 1.00 88.06 723 THR A N 1
ATOM 5789 C CA . THR A 1 723 ? 14.611 -12.793 26.796 1.00 88.06 723 THR A CA 1
ATOM 5790 C C . THR A 1 723 ? 13.679 -13.213 27.937 1.00 88.06 723 THR A C 1
ATOM 5792 O O . THR A 1 723 ? 13.457 -14.405 28.146 1.00 88.06 723 THR A O 1
ATOM 5795 N N . GLU A 1 724 ? 13.049 -12.255 28.622 1.00 89.50 724 GLU A N 1
ATOM 5796 C CA . GLU A 1 724 ? 12.042 -12.528 29.655 1.00 89.50 724 GLU A CA 1
ATOM 5797 C C . GLU A 1 724 ? 10.809 -13.249 29.087 1.00 89.50 724 GLU A C 1
ATOM 5799 O O . GLU A 1 724 ? 10.345 -14.221 29.682 1.00 89.50 724 GLU A O 1
ATOM 5804 N N . MET A 1 725 ? 10.327 -12.872 27.895 1.00 83.88 725 MET A N 1
ATOM 5805 C CA . MET A 1 725 ? 9.251 -13.600 27.206 1.00 83.88 725 MET A CA 1
ATOM 5806 C C . MET A 1 725 ? 9.610 -15.058 26.882 1.00 83.88 725 MET A C 1
ATOM 5808 O O . MET A 1 725 ? 8.739 -15.926 26.970 1.00 83.88 725 MET A O 1
ATOM 5812 N N . ILE A 1 726 ? 10.867 -15.349 26.529 1.00 88.50 726 ILE A N 1
ATOM 5813 C CA . ILE A 1 726 ? 11.332 -16.728 26.303 1.00 88.50 726 ILE A CA 1
ATOM 5814 C C . ILE A 1 726 ? 11.308 -17.508 27.625 1.00 88.50 726 ILE A C 1
ATOM 5816 O O . ILE A 1 726 ? 10.698 -18.575 27.683 1.00 88.50 726 ILE A O 1
ATOM 5820 N N . ASN A 1 727 ? 11.852 -16.935 28.703 1.00 89.06 727 ASN A N 1
ATOM 5821 C CA . ASN A 1 727 ? 11.838 -17.553 30.034 1.00 89.06 727 ASN A CA 1
ATOM 5822 C C . ASN A 1 727 ? 10.404 -17.836 30.523 1.00 89.06 727 ASN A C 1
ATOM 5824 O O . ASN A 1 727 ? 10.116 -18.939 30.984 1.00 89.06 727 ASN A O 1
ATOM 5828 N N . ILE A 1 728 ? 9.478 -16.883 30.358 1.00 88.69 728 ILE A N 1
ATOM 5829 C CA . ILE A 1 728 ? 8.054 -17.051 30.701 1.00 88.69 728 ILE A CA 1
ATOM 5830 C C . ILE A 1 728 ? 7.398 -18.132 29.824 1.00 88.69 728 ILE A C 1
ATOM 5832 O O . ILE A 1 728 ? 6.571 -18.904 30.310 1.00 88.69 728 ILE A O 1
ATOM 5836 N N . SER A 1 729 ? 7.772 -18.233 28.543 1.00 85.75 729 SER A N 1
ATOM 5837 C CA . SER A 1 729 ? 7.291 -19.303 27.662 1.00 85.75 729 SER A CA 1
ATOM 5838 C C . SER A 1 729 ? 7.741 -20.684 28.144 1.00 85.75 729 SER A C 1
ATOM 5840 O O . SER A 1 729 ? 6.928 -21.604 28.169 1.00 85.75 729 SER A O 1
ATOM 5842 N N . ASP A 1 730 ? 9.004 -20.846 28.539 1.00 87.62 730 ASP A N 1
ATOM 5843 C CA . ASP A 1 730 ? 9.534 -22.126 29.026 1.00 87.62 730 ASP A CA 1
ATOM 5844 C C . ASP A 1 730 ? 9.025 -22.481 30.434 1.00 87.62 730 ASP A C 1
ATOM 5846 O O . ASP A 1 730 ? 8.673 -23.635 30.689 1.00 87.62 730 ASP A O 1
ATOM 5850 N N . GLU A 1 731 ? 8.846 -21.493 31.316 1.00 87.44 731 GLU A N 1
ATOM 5851 C CA . GLU A 1 731 ? 8.109 -21.673 32.570 1.00 87.44 731 GLU A CA 1
ATOM 5852 C C . GLU A 1 731 ? 6.678 -22.171 32.336 1.00 87.44 731 GLU A C 1
ATOM 5854 O O . GLU A 1 731 ? 6.202 -23.043 33.063 1.00 87.44 731 GLU A O 1
ATOM 5859 N N . ASN A 1 732 ? 5.973 -21.620 31.346 1.00 83.94 732 ASN A N 1
ATOM 5860 C CA . ASN A 1 732 ? 4.595 -22.010 31.066 1.00 83.94 732 ASN A CA 1
ATOM 5861 C C . ASN A 1 732 ? 4.517 -23.420 30.465 1.00 83.94 732 ASN A C 1
ATOM 5863 O O . ASN A 1 732 ? 3.688 -24.199 30.919 1.00 83.94 732 ASN A O 1
ATOM 5867 N N . LYS A 1 733 ? 5.454 -23.817 29.589 1.00 85.88 733 LYS A N 1
ATOM 5868 C CA . LYS A 1 733 ? 5.594 -25.221 29.145 1.00 85.88 733 LYS A CA 1
ATOM 5869 C C . LYS A 1 733 ? 5.807 -26.181 30.325 1.00 85.88 733 LYS A C 1
ATOM 5871 O O . LYS A 1 733 ? 5.244 -27.274 30.343 1.00 85.88 733 LYS A O 1
ATOM 5876 N N . ASN A 1 734 ? 6.595 -25.780 31.326 1.00 89.25 734 ASN A N 1
ATOM 5877 C CA . ASN A 1 734 ? 6.803 -26.571 32.541 1.00 89.25 734 ASN A CA 1
ATOM 5878 C C . ASN A 1 734 ? 5.520 -26.661 33.395 1.00 89.25 734 ASN A C 1
ATOM 5880 O O . ASN A 1 734 ? 5.146 -27.744 33.844 1.00 89.25 734 ASN A O 1
ATOM 5884 N N . LYS A 1 735 ? 4.793 -25.546 33.558 1.00 88.69 735 LYS A N 1
ATOM 5885 C CA . LYS A 1 735 ? 3.483 -25.511 34.239 1.00 88.69 735 LYS A CA 1
ATOM 5886 C C . LYS A 1 735 ? 2.453 -26.386 33.517 1.00 88.69 735 LYS A C 1
ATOM 5888 O O . LYS A 1 735 ? 1.762 -27.146 34.185 1.00 88.69 735 LYS A O 1
ATOM 5893 N N . ASP A 1 736 ? 2.409 -26.375 32.185 1.00 86.00 736 ASP A N 1
ATOM 5894 C CA . ASP A 1 736 ? 1.559 -27.266 31.385 1.00 86.00 736 ASP A CA 1
ATOM 5895 C C . ASP A 1 736 ? 1.929 -28.746 31.589 1.00 86.00 736 ASP A C 1
ATOM 5897 O O . ASP A 1 736 ? 1.047 -29.598 31.707 1.00 86.00 736 ASP A O 1
ATOM 5901 N N . GLY A 1 737 ? 3.220 -29.078 31.695 1.00 87.38 737 GLY A N 1
ATOM 5902 C CA . GLY A 1 737 ? 3.681 -30.427 32.051 1.00 87.38 737 GLY A CA 1
ATOM 5903 C C . GLY A 1 737 ? 3.182 -30.886 33.429 1.00 87.38 737 GLY A C 1
ATOM 5904 O O . GLY A 1 737 ? 2.687 -32.007 33.575 1.00 87.38 737 GLY A O 1
ATOM 5905 N N . ILE A 1 738 ? 3.234 -29.998 34.427 1.00 89.31 738 ILE A N 1
ATOM 5906 C CA . ILE A 1 738 ? 2.707 -30.246 35.778 1.00 89.31 738 ILE A CA 1
ATOM 5907 C C . ILE A 1 738 ? 1.176 -30.384 35.752 1.00 89.31 738 ILE A C 1
ATOM 5909 O O . ILE A 1 738 ? 0.645 -31.333 36.322 1.00 89.31 738 ILE A O 1
ATOM 5913 N N . ILE A 1 739 ? 0.462 -29.503 35.042 1.00 88.69 739 ILE A N 1
ATOM 5914 C CA . ILE A 1 739 ? -1.003 -29.551 34.892 1.00 88.69 739 ILE A CA 1
ATOM 5915 C C . ILE A 1 739 ? -1.445 -30.865 34.240 1.00 88.69 739 ILE A C 1
ATOM 5917 O O . ILE A 1 739 ? -2.381 -31.496 34.723 1.00 88.69 739 ILE A O 1
ATOM 5921 N N . ASN A 1 740 ? -0.765 -31.317 33.183 1.00 88.19 740 ASN A N 1
ATOM 5922 C CA . ASN A 1 740 ? -1.069 -32.598 32.541 1.00 88.19 740 ASN A CA 1
ATOM 5923 C C . ASN A 1 740 ? -0.796 -33.797 33.468 1.00 88.19 740 ASN A C 1
ATOM 5925 O O . ASN A 1 740 ? -1.555 -34.765 33.442 1.00 88.19 740 ASN A O 1
ATOM 5929 N N . SER A 1 741 ? 0.231 -33.713 34.320 1.00 87.69 741 SER A N 1
ATOM 5930 C CA . SER A 1 741 ? 0.547 -34.749 35.314 1.00 87.69 741 SER A CA 1
ATOM 5931 C C . SER A 1 741 ? -0.522 -34.824 36.412 1.00 87.69 741 SER A C 1
ATOM 5933 O O . SER A 1 741 ? -1.087 -35.890 36.645 1.00 87.69 741 SER A O 1
ATOM 5935 N N . LEU A 1 742 ? -0.886 -33.681 37.006 1.00 89.62 742 LEU A N 1
ATOM 5936 C CA . LEU A 1 742 ? -1.972 -33.578 37.991 1.00 89.62 742 LEU A CA 1
ATOM 5937 C C . LEU A 1 742 ? -3.323 -34.006 37.403 1.00 89.62 742 LEU A C 1
ATOM 5939 O O . LEU A 1 742 ? -4.139 -34.612 38.088 1.00 89.62 742 LEU A O 1
ATOM 5943 N N . LYS A 1 743 ? -3.571 -33.729 36.118 1.00 89.88 743 LYS A N 1
ATOM 5944 C CA . LYS A 1 743 ? -4.798 -34.150 35.433 1.00 89.88 743 LYS A CA 1
ATOM 5945 C C . LYS A 1 743 ? -4.865 -35.666 35.228 1.00 89.88 743 LYS A C 1
ATOM 5947 O O . LYS A 1 743 ? -5.954 -36.225 35.293 1.00 89.88 743 LYS A O 1
ATOM 5952 N N . ALA A 1 744 ? -3.731 -36.337 35.020 1.00 88.31 744 ALA A N 1
ATOM 5953 C CA . ALA A 1 744 ? -3.680 -37.798 35.008 1.00 88.31 744 ALA A CA 1
ATOM 5954 C C . ALA A 1 744 ? -3.947 -38.385 36.407 1.00 88.31 744 ALA A C 1
ATOM 5956 O O . ALA A 1 744 ? -4.734 -39.319 36.530 1.00 88.31 744 ALA A O 1
ATOM 5957 N N . GLU A 1 745 ? -3.363 -37.794 37.454 1.00 91.12 745 GLU A N 1
ATOM 5958 C CA . GLU A 1 745 ? -3.583 -38.190 38.853 1.00 91.12 745 GLU A CA 1
ATOM 5959 C C . GLU A 1 745 ? -5.052 -38.013 39.283 1.00 91.12 745 GLU A C 1
ATOM 5961 O O . GLU A 1 745 ? -5.643 -38.928 39.854 1.00 91.12 745 GLU A O 1
ATOM 5966 N N . VAL A 1 746 ? -5.689 -36.893 38.915 1.00 88.94 746 VAL A N 1
ATOM 5967 C CA . VAL A 1 746 ? -7.130 -36.669 39.131 1.00 88.94 746 VAL A CA 1
ATOM 5968 C C . VAL A 1 746 ? -7.979 -37.718 38.409 1.00 88.94 746 VAL A C 1
ATOM 5970 O O . VAL A 1 746 ? -8.870 -38.280 39.035 1.00 88.94 746 VAL A O 1
ATOM 5973 N N . ASN A 1 747 ? -7.698 -38.035 37.139 1.00 89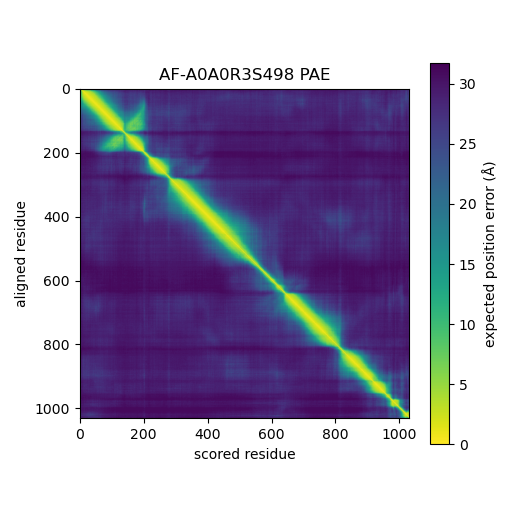.31 747 ASN A N 1
ATOM 5974 C CA . ASN A 1 747 ? -8.463 -39.050 36.401 1.00 89.31 747 ASN A CA 1
ATOM 5975 C C . ASN A 1 747 ? -8.396 -40.440 37.071 1.00 89.31 747 ASN A C 1
ATOM 5977 O O . ASN A 1 747 ? -9.385 -41.171 37.073 1.00 89.31 747 ASN A O 1
ATOM 5981 N N . GLU A 1 748 ? -7.241 -40.817 37.629 1.00 89.44 748 GLU A N 1
ATOM 5982 C CA . GLU A 1 748 ? -7.075 -42.105 38.315 1.00 89.44 748 GLU A CA 1
ATOM 5983 C C . GLU A 1 748 ? -7.817 -42.119 39.668 1.00 89.44 748 GLU A C 1
ATOM 5985 O O . GLU A 1 748 ? -8.460 -43.112 40.002 1.00 89.44 748 GLU A O 1
ATOM 5990 N N . LEU A 1 749 ? -7.831 -40.992 40.396 1.00 89.75 749 LEU A N 1
ATOM 5991 C CA . LEU A 1 749 ? -8.621 -40.813 41.624 1.00 89.75 749 LEU A CA 1
ATOM 5992 C C . LEU A 1 749 ? -10.139 -40.764 41.365 1.00 89.75 749 LEU A C 1
ATOM 5994 O O . LEU A 1 749 ? -10.913 -41.269 42.177 1.00 89.75 749 LEU A O 1
ATOM 5998 N N . GLU A 1 750 ? -10.593 -40.186 40.247 1.00 88.62 750 GLU A N 1
ATOM 5999 C CA . GLU A 1 750 ? -12.008 -40.232 39.847 1.00 88.62 750 GLU A CA 1
ATOM 6000 C C . GLU A 1 750 ? -12.457 -41.660 39.521 1.00 88.62 750 GLU A C 1
ATOM 6002 O O . GLU A 1 750 ? -13.558 -42.061 39.889 1.00 88.62 750 GLU A O 1
ATOM 6007 N N . LYS A 1 751 ? -11.584 -42.449 38.893 1.00 89.00 751 LYS A N 1
ATOM 6008 C CA . LYS A 1 751 ? -11.822 -43.870 38.636 1.00 89.00 751 LYS A CA 1
ATOM 6009 C C . LYS A 1 751 ? -11.838 -44.693 39.931 1.00 89.00 751 LYS A C 1
ATOM 6011 O O . LYS A 1 751 ? -12.733 -45.514 40.096 1.00 89.00 751 LYS A O 1
ATOM 6016 N N . GLU A 1 752 ? -10.921 -44.445 40.872 1.00 91.31 752 GLU A N 1
ATOM 6017 C CA . GLU A 1 752 ? -10.961 -45.096 42.193 1.00 91.31 752 GLU A CA 1
ATOM 6018 C C . GLU A 1 752 ? -12.235 -44.719 42.971 1.00 91.31 752 GLU A C 1
ATOM 6020 O O . GLU A 1 752 ? -12.859 -45.589 43.578 1.00 91.31 752 GLU A O 1
ATOM 6025 N N . ARG A 1 753 ? -12.684 -43.455 42.903 1.00 90.31 753 ARG A N 1
ATOM 6026 C CA . ARG A 1 753 ? -13.993 -43.031 43.435 1.00 90.31 753 ARG A CA 1
ATOM 6027 C C . ARG A 1 753 ? -15.132 -43.835 42.809 1.00 90.31 753 ARG A C 1
ATOM 6029 O O . ARG A 1 753 ? -15.977 -44.327 43.549 1.00 90.31 753 ARG A O 1
ATOM 6036 N N . ASP A 1 754 ? -15.168 -43.967 41.487 1.00 90.12 754 ASP A N 1
ATOM 6037 C CA . ASP A 1 754 ? -16.268 -44.646 40.792 1.00 90.12 754 ASP A CA 1
ATOM 6038 C C . ASP A 1 754 ? -16.295 -46.155 41.104 1.00 90.12 754 ASP A C 1
ATOM 6040 O O . ASP A 1 754 ? -17.364 -46.706 41.379 1.00 90.12 754 ASP A O 1
ATOM 6044 N N . ASP A 1 755 ? -15.129 -46.809 41.189 1.00 89.62 755 ASP A N 1
ATOM 6045 C CA . ASP A 1 755 ? -15.004 -48.192 41.677 1.00 89.62 755 ASP A CA 1
ATOM 6046 C C . ASP A 1 755 ? -15.498 -48.324 43.139 1.00 89.62 755 ASP A C 1
ATOM 6048 O O . ASP A 1 755 ? -16.178 -49.296 43.492 1.00 89.62 755 ASP A O 1
ATOM 6052 N N . LYS A 1 756 ? -15.225 -47.328 43.997 1.00 90.81 756 LYS A N 1
ATOM 6053 C CA . LYS A 1 756 ? -15.710 -47.284 45.392 1.00 90.81 756 LYS A CA 1
ATOM 6054 C C . LYS A 1 756 ? -17.208 -47.007 45.504 1.00 90.81 756 LYS A C 1
ATOM 6056 O O . LYS A 1 756 ? -17.851 -47.580 46.384 1.00 90.81 756 LYS A O 1
ATOM 6061 N N . ASP A 1 757 ? -17.791 -46.202 44.620 1.00 88.88 757 ASP A N 1
ATOM 6062 C CA . ASP A 1 757 ? -19.243 -45.996 44.562 1.00 88.88 757 ASP A CA 1
ATOM 6063 C C . ASP A 1 757 ? -19.967 -47.265 44.079 1.00 88.88 757 ASP A C 1
ATOM 6065 O O . ASP A 1 757 ? -21.052 -47.586 44.574 1.00 88.88 757 ASP A O 1
ATOM 6069 N N . VAL A 1 758 ? -19.368 -48.055 43.179 1.00 89.56 758 VAL A N 1
ATOM 6070 C CA . VAL A 1 758 ? -19.884 -49.393 42.831 1.00 89.56 758 VAL A CA 1
ATOM 6071 C C . VAL A 1 758 ? -19.861 -50.320 44.053 1.00 89.56 758 VAL A C 1
ATOM 6073 O O . VAL A 1 758 ? -20.887 -50.925 44.375 1.00 89.56 758 VAL A O 1
ATOM 6076 N N . GLU A 1 759 ? -18.743 -50.389 44.782 1.00 89.94 759 GLU A N 1
ATOM 6077 C CA . GLU A 1 759 ? -18.607 -51.194 46.009 1.00 89.94 759 GLU A CA 1
ATOM 6078 C C . GLU A 1 759 ? -19.614 -50.766 47.101 1.00 89.94 759 GLU A C 1
ATOM 6080 O O . GLU A 1 759 ? -20.289 -51.606 47.706 1.00 89.94 759 GLU A O 1
ATOM 6085 N N . LEU A 1 760 ? -19.813 -49.456 47.287 1.00 89.81 760 LEU A N 1
ATOM 6086 C CA . LEU A 1 760 ? -20.804 -48.891 48.207 1.00 89.81 760 LEU A CA 1
ATOM 6087 C C . LEU A 1 760 ? -22.245 -49.258 47.816 1.00 89.81 760 LEU A C 1
ATOM 6089 O O . LEU A 1 760 ? -23.062 -49.567 48.687 1.00 89.81 760 LEU A O 1
ATOM 6093 N N . ASN A 1 761 ? -22.577 -49.254 46.522 1.00 84.38 761 ASN A N 1
ATOM 6094 C CA . ASN A 1 761 ? -23.907 -49.643 46.045 1.00 84.38 761 ASN A CA 1
ATOM 6095 C C . ASN A 1 761 ? -24.172 -51.154 46.194 1.00 84.38 761 ASN A C 1
ATOM 6097 O O . ASN A 1 761 ? -25.310 -51.540 46.485 1.00 84.38 761 ASN A O 1
ATOM 6101 N N . VAL A 1 762 ? -23.144 -52.006 46.086 1.00 88.19 762 VAL A N 1
ATOM 6102 C CA . VAL A 1 762 ? -23.247 -53.438 46.430 1.00 88.19 762 VAL A CA 1
ATOM 6103 C C . VAL A 1 762 ? -23.554 -53.604 47.921 1.00 88.19 762 VAL A C 1
ATOM 6105 O O . VAL A 1 762 ? -24.593 -54.173 48.259 1.00 88.19 762 VAL A O 1
ATOM 6108 N N . LEU A 1 763 ? -22.744 -53.016 48.810 1.00 87.81 763 LEU A N 1
ATOM 6109 C CA . LEU A 1 763 ? -22.957 -53.072 50.266 1.00 87.81 763 LEU A CA 1
ATOM 6110 C C . LEU A 1 763 ? -24.340 -52.541 50.680 1.00 87.81 763 LEU A C 1
ATOM 6112 O O . LEU A 1 763 ? -25.022 -53.124 51.521 1.00 87.81 763 LEU A O 1
ATOM 6116 N N . LYS A 1 764 ? -24.806 -51.458 50.050 1.00 86.44 764 LYS A N 1
ATOM 6117 C CA . LYS A 1 764 ? -26.144 -50.887 50.271 1.00 86.44 764 LYS A CA 1
ATOM 6118 C C . LYS A 1 764 ? -27.270 -51.838 49.849 1.00 86.44 764 LYS A C 1
ATOM 6120 O O . LYS A 1 764 ? -28.314 -51.872 50.502 1.00 86.44 764 LYS A O 1
ATOM 6125 N N . THR A 1 765 ? -27.057 -52.627 48.796 1.00 84.88 765 THR A N 1
ATOM 6126 C CA . THR A 1 765 ? -27.996 -53.666 48.346 1.00 84.88 765 THR A CA 1
ATOM 6127 C C . THR A 1 765 ? -28.026 -54.839 49.330 1.00 84.88 765 THR A C 1
ATOM 6129 O O . THR A 1 765 ? -29.106 -55.293 49.708 1.00 84.88 765 THR A O 1
ATOM 6132 N N . GLU A 1 766 ? -26.866 -55.275 49.831 1.00 86.50 766 GLU A N 1
ATOM 6133 C CA . GLU A 1 766 ? -26.772 -56.296 50.884 1.00 86.50 766 GLU A CA 1
ATOM 6134 C C . GLU A 1 766 ? -27.452 -55.847 52.186 1.00 86.50 766 GLU A C 1
ATOM 6136 O O . GLU A 1 766 ? -28.246 -56.596 52.756 1.00 86.50 766 GLU A O 1
ATOM 6141 N N . MET A 1 767 ? -27.242 -54.597 52.617 1.00 80.94 767 MET A N 1
ATOM 6142 C CA . MET A 1 767 ? -27.953 -54.022 53.766 1.00 80.94 767 MET A CA 1
ATOM 6143 C C . MET A 1 767 ? -29.475 -54.001 53.570 1.00 80.94 767 MET A C 1
ATOM 6145 O O . MET A 1 767 ? -30.212 -54.219 54.533 1.00 80.94 767 MET A O 1
ATOM 6149 N N . MET A 1 768 ? -29.965 -53.770 52.347 1.00 82.31 768 MET A N 1
ATOM 6150 C CA . MET A 1 768 ? -31.403 -53.792 52.064 1.00 82.31 768 MET A CA 1
ATOM 6151 C C . MET A 1 768 ? -31.975 -55.216 52.146 1.00 82.31 768 MET A C 1
ATOM 6153 O O . MET A 1 768 ? -33.019 -55.414 52.769 1.00 82.31 768 MET A O 1
ATOM 6157 N N . ASN A 1 769 ? -31.245 -56.217 51.640 1.00 82.38 769 ASN A N 1
ATOM 6158 C CA . ASN A 1 769 ? -31.596 -57.633 51.793 1.00 82.38 769 ASN A CA 1
ATOM 6159 C C . ASN A 1 769 ? -31.629 -58.055 53.277 1.00 82.38 769 ASN A C 1
ATOM 6161 O O . ASN A 1 769 ? -32.580 -58.698 53.719 1.00 82.38 769 ASN A O 1
ATOM 6165 N N . ILE A 1 770 ? -30.635 -57.638 54.073 1.00 83.75 770 ILE A N 1
ATOM 6166 C CA . ILE A 1 770 ? -30.580 -57.894 55.524 1.00 83.75 770 ILE A CA 1
ATOM 6167 C C . ILE A 1 770 ? -31.757 -57.220 56.254 1.00 83.75 770 ILE A C 1
ATOM 6169 O O . ILE A 1 770 ? -32.327 -57.801 57.181 1.00 83.75 770 ILE A O 1
ATOM 6173 N N . ALA A 1 771 ? -32.167 -56.021 55.829 1.00 83.75 771 ALA A N 1
ATOM 6174 C CA . ALA A 1 771 ? -33.329 -55.335 56.390 1.00 83.75 771 ALA A CA 1
ATOM 6175 C C . ALA A 1 771 ? -34.652 -56.059 56.074 1.00 83.75 771 ALA A C 1
ATOM 6177 O O . ALA A 1 771 ? -35.521 -56.141 56.945 1.00 83.75 771 ALA A O 1
ATOM 6178 N N . ASP A 1 772 ? -34.811 -56.624 54.875 1.00 81.75 772 ASP A N 1
ATOM 6179 C CA . ASP A 1 772 ? -35.989 -57.426 54.518 1.00 81.75 772 ASP A CA 1
ATOM 6180 C C . ASP A 1 772 ? -35.994 -58.804 55.204 1.00 81.75 772 ASP A C 1
ATOM 6182 O O . ASP A 1 772 ? -37.041 -59.252 55.681 1.00 81.75 772 ASP A O 1
ATOM 6186 N N . GLU A 1 773 ? -34.826 -59.427 55.401 1.00 79.88 773 GLU A N 1
ATOM 6187 C CA . GLU A 1 773 ? -34.687 -60.564 56.317 1.00 79.88 773 GLU A CA 1
ATOM 6188 C C . GLU A 1 773 ? -35.098 -60.209 57.754 1.00 79.88 773 GLU A C 1
ATOM 6190 O O . GLU A 1 773 ? -35.733 -61.026 58.424 1.00 79.88 773 GLU A O 1
ATOM 6195 N N . SER A 1 774 ? -34.749 -59.012 58.244 1.00 77.44 774 SER A N 1
ATOM 6196 C CA . SER A 1 774 ? -35.154 -58.555 59.579 1.00 77.44 774 SER A CA 1
ATOM 6197 C C . SER A 1 774 ? -36.670 -58.420 59.674 1.00 77.44 774 SER A C 1
ATOM 6199 O O . SER A 1 774 ? -37.255 -58.986 60.589 1.00 77.44 774 SER A O 1
ATOM 6201 N N . LYS A 1 775 ? -37.333 -57.796 58.689 1.00 79.81 775 LYS A N 1
ATOM 6202 C CA . LYS A 1 775 ? -38.808 -57.707 58.639 1.00 79.81 775 LYS A CA 1
ATOM 6203 C C . LYS A 1 775 ? -39.471 -59.089 58.644 1.00 79.81 775 LYS A C 1
ATOM 6205 O O . LYS A 1 775 ? -40.509 -59.272 59.278 1.00 79.81 775 LYS A O 1
ATOM 6210 N N . ASN A 1 776 ? -38.875 -60.074 57.969 1.00 80.56 776 ASN A N 1
ATOM 6211 C CA . ASN A 1 776 ? -39.359 -61.455 57.997 1.00 80.56 776 ASN A CA 1
ATOM 6212 C C . ASN A 1 776 ? -39.189 -62.086 59.396 1.00 80.56 776 ASN A C 1
ATOM 6214 O O . ASN A 1 776 ? -40.125 -62.681 59.929 1.00 80.56 776 ASN A O 1
ATOM 6218 N N . LYS A 1 777 ? -38.033 -61.881 60.042 1.00 81.12 777 LYS A N 1
ATOM 6219 C CA . LYS A 1 777 ? -37.780 -62.307 61.432 1.00 81.12 777 LYS A CA 1
ATOM 6220 C C . LYS A 1 777 ? -38.740 -61.620 62.415 1.00 81.12 777 LYS A C 1
ATOM 6222 O O . LYS A 1 777 ? -39.289 -62.301 63.273 1.00 81.12 777 LYS A O 1
ATOM 6227 N N . ASP A 1 778 ? -39.039 -60.334 62.240 1.00 79.12 778 ASP A N 1
ATOM 6228 C CA . ASP A 1 778 ? -40.033 -59.591 63.026 1.00 79.12 778 ASP A CA 1
ATOM 6229 C C . ASP A 1 778 ? -41.463 -60.111 62.806 1.00 79.12 778 ASP A C 1
ATOM 6231 O O . ASP A 1 778 ? -42.245 -60.200 63.753 1.00 79.12 778 ASP A O 1
ATOM 6235 N N . SER A 1 779 ? -41.819 -60.512 61.582 1.00 77.19 779 SER A N 1
ATOM 6236 C CA . SER A 1 779 ? -43.098 -61.174 61.285 1.00 77.19 779 SER A CA 1
ATOM 6237 C C . SER A 1 779 ? -43.228 -62.506 62.041 1.00 77.19 779 SER A C 1
ATOM 6239 O O . SER A 1 779 ? -44.222 -62.743 62.733 1.00 77.19 779 SER A O 1
ATOM 6241 N N . ILE A 1 780 ? -42.175 -63.332 62.012 1.00 80.25 780 ILE A N 1
ATOM 6242 C CA . ILE A 1 780 ? -42.094 -64.596 62.761 1.00 80.25 780 ILE A CA 1
ATOM 6243 C C . ILE A 1 780 ? -42.161 -64.341 64.276 1.00 80.25 780 ILE A C 1
ATOM 6245 O O . ILE A 1 780 ? -42.934 -64.999 64.972 1.00 80.25 780 ILE A O 1
ATOM 6249 N N . ILE A 1 781 ? -41.424 -63.352 64.793 1.00 79.06 781 ILE A N 1
ATOM 6250 C CA . ILE A 1 781 ? -41.464 -62.946 66.206 1.00 79.06 781 ILE A CA 1
ATOM 6251 C C . ILE A 1 781 ? -42.879 -62.519 66.605 1.00 79.06 781 ILE A C 1
ATOM 6253 O O . ILE A 1 781 ? -43.351 -62.928 67.662 1.00 79.06 781 ILE A O 1
ATOM 6257 N N . ASN A 1 782 ? -43.586 -61.746 65.779 1.00 79.06 782 ASN A N 1
ATOM 6258 C CA . ASN A 1 782 ? -44.963 -61.341 66.067 1.00 79.06 782 ASN A CA 1
ATOM 6259 C C . ASN A 1 782 ? -45.945 -62.526 66.038 1.00 79.06 782 ASN A C 1
ATOM 6261 O O . ASN A 1 782 ? -46.840 -62.575 66.883 1.00 79.06 782 ASN A O 1
ATOM 6265 N N . SER A 1 783 ? -45.744 -63.513 65.157 1.00 77.31 783 SER A N 1
ATOM 6266 C CA . SER A 1 783 ? -46.511 -64.769 65.164 1.00 77.31 783 SER A CA 1
ATOM 6267 C C . SER A 1 783 ? -46.280 -65.569 66.454 1.00 77.31 783 SER A C 1
ATOM 6269 O O . SER A 1 783 ? -47.233 -65.889 67.161 1.00 77.31 783 SER A O 1
ATOM 6271 N N . LEU A 1 784 ? -45.017 -65.798 66.833 1.00 80.44 784 LEU A N 1
ATOM 6272 C CA . LEU A 1 784 ? -44.649 -66.477 68.084 1.00 80.44 784 LEU A CA 1
ATOM 6273 C C . LEU A 1 784 ? -45.167 -65.721 69.321 1.00 80.44 784 LEU A C 1
ATOM 6275 O O . LEU A 1 784 ? -45.591 -66.320 70.304 1.00 80.44 784 LEU A O 1
ATOM 6279 N N . LYS A 1 785 ? -45.181 -64.386 69.278 1.00 81.12 785 LYS A N 1
ATOM 6280 C CA . LYS A 1 785 ? -45.707 -63.519 70.344 1.00 81.12 785 LYS A CA 1
ATOM 6281 C C . LYS A 1 785 ? -47.235 -63.594 70.451 1.00 81.12 785 LYS A C 1
ATOM 6283 O O . LYS A 1 785 ? -47.764 -63.468 71.556 1.00 81.12 785 LYS A O 1
ATOM 6288 N N . ALA A 1 786 ? -47.938 -63.852 69.346 1.00 77.06 786 ALA A N 1
ATOM 6289 C CA . ALA A 1 786 ? -49.365 -64.162 69.352 1.00 77.06 786 ALA A CA 1
ATOM 6290 C C . ALA A 1 786 ? -49.640 -65.555 69.949 1.00 77.06 786 ALA A C 1
ATOM 6292 O O . ALA A 1 786 ? -50.513 -65.667 70.808 1.00 77.06 786 ALA A O 1
ATOM 6293 N N . GLU A 1 787 ? -48.858 -66.582 69.595 1.00 77.75 787 GLU A N 1
ATOM 6294 C CA . GLU A 1 787 ? -48.946 -67.919 70.210 1.00 77.75 787 GLU A CA 1
ATOM 6295 C C . GLU A 1 787 ? -48.670 -67.869 71.721 1.00 77.75 787 GLU A C 1
ATOM 6297 O O . GLU A 1 787 ? -49.491 -68.331 72.514 1.00 77.75 787 GLU A O 1
ATOM 6302 N N . ILE A 1 788 ? -47.595 -67.193 72.144 1.00 76.38 788 ILE A N 1
ATOM 6303 C CA . ILE A 1 788 ? -47.296 -66.927 73.561 1.00 76.38 788 ILE A CA 1
ATOM 6304 C C . ILE A 1 788 ? -48.460 -66.187 74.238 1.00 76.38 788 ILE A C 1
ATOM 6306 O O . ILE A 1 788 ? -48.779 -66.478 75.389 1.00 76.38 788 ILE A O 1
ATOM 6310 N N . SER A 1 789 ? -49.147 -65.269 73.548 1.00 76.25 789 SER A N 1
ATOM 6311 C CA . SER A 1 789 ? -50.343 -64.611 74.089 1.00 76.25 789 SER A CA 1
ATOM 6312 C C . SER A 1 789 ? -51.571 -65.528 74.177 1.00 76.25 789 SER A C 1
ATOM 6314 O O . SER A 1 789 ? -52.455 -65.238 74.988 1.00 76.25 789 SER A O 1
ATOM 6316 N N . MET A 1 790 ? -51.659 -66.604 73.387 1.00 74.69 790 MET A N 1
ATOM 6317 C CA . MET A 1 790 ? -52.701 -67.627 73.537 1.00 74.69 790 MET A CA 1
ATOM 6318 C C . MET A 1 790 ? -52.385 -68.545 74.717 1.00 74.69 790 MET A C 1
ATOM 6320 O O . MET A 1 790 ? -53.205 -68.645 75.628 1.00 74.69 790 MET A O 1
ATOM 6324 N N . SER A 1 791 ? -51.170 -69.092 74.801 1.00 71.44 791 SER A N 1
ATOM 6325 C CA . SER A 1 791 ? -50.771 -69.913 75.953 1.00 71.44 791 SER A CA 1
ATOM 6326 C C . SER A 1 791 ? -50.659 -69.118 77.256 1.00 71.44 791 SER A C 1
ATOM 6328 O O . SER A 1 791 ? -50.805 -69.682 78.340 1.00 71.44 791 SER A O 1
ATOM 6330 N N . LYS A 1 792 ? -50.508 -67.787 77.199 1.00 74.88 792 LYS A N 1
ATOM 6331 C CA . LYS A 1 792 ? -50.702 -66.930 78.375 1.00 74.88 792 LYS A CA 1
ATOM 6332 C C . LYS A 1 792 ? -52.168 -66.884 78.821 1.00 74.88 792 LYS A C 1
ATOM 6334 O O . LYS A 1 792 ? -52.408 -66.940 80.020 1.00 74.88 792 LYS A O 1
ATOM 6339 N N . LYS A 1 793 ? -53.143 -66.853 77.904 1.00 73.19 793 LYS A N 1
ATOM 6340 C CA . LYS A 1 793 ? -54.574 -66.957 78.257 1.00 73.19 793 LYS A CA 1
ATOM 6341 C C . LYS A 1 793 ? -54.938 -68.341 78.799 1.00 73.19 793 LYS A C 1
ATOM 6343 O O . LYS A 1 793 ? -55.734 -68.432 79.729 1.00 73.19 793 LYS A O 1
ATOM 6348 N N . GLU A 1 794 ? -54.320 -69.406 78.288 1.00 68.44 794 GLU A N 1
ATOM 6349 C CA . GLU A 1 794 ? -54.427 -70.747 78.884 1.00 68.44 794 GLU A CA 1
ATOM 6350 C C . GLU A 1 794 ? -53.847 -70.760 80.309 1.00 68.44 794 GLU A C 1
ATOM 6352 O O . GLU A 1 794 ? -54.509 -71.221 81.238 1.00 68.44 794 GLU A O 1
ATOM 6357 N N . ASN A 1 795 ? -52.674 -70.153 80.524 1.00 67.06 795 ASN A N 1
ATOM 6358 C CA . ASN A 1 795 ? -52.103 -69.974 81.863 1.00 67.06 795 ASN A CA 1
ATOM 6359 C C . ASN A 1 795 ? -52.941 -69.058 82.772 1.00 67.06 795 ASN A C 1
ATOM 6361 O O . ASN A 1 795 ? -52.981 -69.293 83.972 1.00 67.06 795 ASN A O 1
ATOM 6365 N N . GLU A 1 796 ? -53.657 -68.058 82.255 1.00 69.31 796 GLU A N 1
ATOM 6366 C CA . GLU A 1 796 ? -54.607 -67.248 83.036 1.00 69.31 796 GLU A CA 1
ATOM 6367 C C . GLU A 1 796 ? -55.874 -68.061 83.406 1.00 69.31 796 GLU A C 1
ATOM 6369 O O . GLU A 1 796 ? -56.406 -67.921 84.514 1.00 69.31 796 GLU A O 1
ATOM 6374 N N . SER A 1 797 ? -56.293 -69.008 82.555 1.00 65.19 797 SER A N 1
ATOM 6375 C CA . SER A 1 797 ? -57.322 -70.013 82.877 1.00 65.19 797 SER A CA 1
ATOM 6376 C C . SER A 1 797 ? -56.846 -71.060 83.897 1.00 65.19 797 SER A C 1
ATOM 6378 O O . SER A 1 797 ? -57.646 -71.543 84.699 1.00 65.19 797 SER A O 1
ATOM 6380 N N . LEU A 1 798 ? -55.558 -71.414 83.901 1.00 62.53 798 LEU A N 1
ATOM 6381 C CA . LEU A 1 798 ? -54.956 -72.273 84.928 1.00 62.53 798 LEU A CA 1
ATOM 6382 C C . LEU A 1 798 ? -54.759 -71.502 86.239 1.00 62.53 798 LEU A C 1
ATOM 6384 O O . LEU A 1 798 ? -55.091 -72.015 87.304 1.00 62.53 798 LEU A O 1
ATOM 6388 N N . CYS A 1 799 ? -54.336 -70.238 86.183 1.00 58.38 799 CYS A N 1
ATOM 6389 C CA . CYS A 1 799 ? -54.263 -69.357 87.346 1.00 58.38 799 CYS A CA 1
ATOM 6390 C C . CYS A 1 799 ? -55.628 -69.179 88.012 1.00 58.38 799 CYS A C 1
ATOM 6392 O O . CYS A 1 799 ? -55.684 -69.194 89.232 1.00 58.38 799 CYS A O 1
ATOM 6394 N N . THR A 1 800 ? -56.737 -69.103 87.270 1.00 60.00 800 THR A N 1
ATOM 6395 C CA . THR A 1 800 ? -58.080 -69.064 87.883 1.00 60.00 800 THR A CA 1
ATOM 6396 C C . THR A 1 800 ? -58.521 -70.400 88.501 1.00 60.00 800 THR A C 1
ATOM 6398 O O . THR A 1 800 ? -59.324 -70.386 89.435 1.00 60.00 800 THR A O 1
ATOM 6401 N N . GLN A 1 801 ? -57.954 -71.544 88.093 1.00 56.50 801 GLN A N 1
ATOM 6402 C CA . GLN A 1 801 ? -58.057 -72.789 88.873 1.00 56.50 801 GLN A CA 1
ATOM 6403 C C . GLN A 1 801 ? -57.176 -72.742 90.134 1.00 56.50 801 GLN A C 1
ATOM 6405 O O . GLN A 1 801 ? -57.628 -73.126 91.211 1.00 56.50 801 GLN A O 1
ATOM 6410 N N . VAL A 1 802 ? -55.953 -72.211 90.041 1.00 57.62 802 VAL A N 1
ATOM 6411 C CA . VAL A 1 802 ? -55.020 -72.076 91.176 1.00 57.62 802 VAL A CA 1
ATOM 6412 C C . VAL A 1 802 ? -55.516 -71.063 92.218 1.00 57.62 802 VAL A C 1
ATOM 6414 O O . VAL A 1 802 ? -55.412 -71.328 93.411 1.00 57.62 802 VAL A O 1
ATOM 6417 N N . SER A 1 803 ? -56.167 -69.965 91.822 1.00 53.00 803 SER A N 1
ATOM 6418 C CA . SER A 1 803 ? -56.833 -69.024 92.739 1.00 53.00 803 SER A CA 1
ATOM 6419 C C . SER A 1 803 ? -57.960 -69.675 93.547 1.00 53.00 803 SER A C 1
ATOM 6421 O O . SER A 1 803 ? -58.303 -69.181 94.616 1.00 53.00 803 SER A O 1
ATOM 6423 N N . LYS A 1 804 ? -58.513 -70.801 93.075 1.00 51.81 804 LYS A N 1
ATOM 6424 C CA . LYS A 1 804 ? -59.492 -71.612 93.813 1.00 51.81 804 LYS A CA 1
ATOM 6425 C C . LYS A 1 804 ? -58.844 -72.573 94.825 1.00 51.81 804 LYS A C 1
ATOM 6427 O O . LYS A 1 804 ? -59.553 -73.127 95.654 1.00 51.81 804 LYS A O 1
ATOM 6432 N N . LEU A 1 805 ? -57.521 -72.755 94.764 1.00 48.84 805 LEU A N 1
ATOM 6433 C CA . LEU A 1 805 ? -56.709 -73.552 95.696 1.00 48.84 805 LEU A CA 1
ATOM 6434 C C . LEU A 1 805 ? -55.879 -72.675 96.654 1.00 48.84 805 LEU A C 1
ATOM 6436 O O . LEU A 1 805 ? -55.549 -73.101 97.754 1.00 48.84 805 LEU A O 1
ATOM 6440 N N . MET A 1 806 ? -55.569 -71.431 96.273 1.00 45.66 806 MET A N 1
ATOM 6441 C CA . MET A 1 806 ? -54.846 -70.464 97.115 1.00 45.66 806 MET A CA 1
ATOM 6442 C C . MET A 1 806 ? -55.700 -69.827 98.227 1.00 45.66 806 MET A C 1
ATOM 6444 O O . MET A 1 806 ? -55.173 -69.061 99.027 1.00 45.66 806 MET A O 1
ATOM 6448 N N . ALA A 1 807 ? -56.997 -70.141 98.309 1.00 42.41 807 ALA A N 1
ATOM 6449 C CA . ALA A 1 807 ? -57.878 -69.645 99.369 1.00 42.41 807 ALA A CA 1
ATOM 6450 C C . ALA A 1 807 ? -57.609 -70.283 100.752 1.00 42.41 807 ALA A C 1
ATOM 6452 O O . ALA A 1 807 ? -57.974 -69.694 101.767 1.00 42.41 807 ALA A O 1
ATOM 6453 N N . ASP A 1 808 ? -56.958 -71.453 100.795 1.00 35.50 808 ASP A N 1
ATOM 6454 C CA . ASP A 1 808 ? -56.823 -72.275 102.009 1.00 35.50 808 ASP A CA 1
ATOM 6455 C C . ASP A 1 808 ? -55.493 -72.084 102.776 1.00 35.50 808 ASP A C 1
ATOM 6457 O O . ASP A 1 808 ? -55.284 -72.720 103.811 1.00 35.50 808 ASP A O 1
ATOM 6461 N N . LEU A 1 809 ? -54.577 -71.218 102.311 1.00 36.50 809 LEU A N 1
ATOM 6462 C CA . LEU A 1 809 ? -53.265 -70.998 102.947 1.00 36.50 809 LEU A CA 1
ATOM 6463 C C . LEU A 1 809 ? -53.142 -69.605 103.584 1.00 36.50 809 LEU A C 1
ATOM 6465 O O . LEU A 1 809 ? -52.956 -68.588 102.921 1.00 36.50 809 LEU A O 1
ATOM 6469 N N . SER A 1 810 ? -53.264 -69.595 104.911 1.00 30.55 810 SER A N 1
ATOM 6470 C CA . SER A 1 810 ? -53.449 -68.406 105.745 1.00 30.55 810 SER A CA 1
ATOM 6471 C C . SER A 1 810 ? -52.146 -67.772 106.265 1.00 30.55 810 SER A C 1
ATOM 6473 O O . SER A 1 810 ? -51.335 -68.456 106.883 1.00 30.55 810 SER A O 1
ATOM 6475 N N . ALA A 1 811 ? -52.084 -66.437 106.153 1.00 30.36 811 ALA A N 1
ATOM 6476 C CA . ALA A 1 811 ? -51.439 -65.480 107.071 1.00 30.36 811 ALA A CA 1
ATOM 6477 C C . ALA A 1 811 ? -49.893 -65.416 107.224 1.00 30.36 811 ALA A C 1
ATOM 6479 O O . ALA A 1 811 ? -49.146 -66.292 106.808 1.00 30.36 811 ALA A O 1
ATOM 6480 N N . VAL A 1 812 ? -49.479 -64.350 107.941 1.00 31.91 812 VAL A N 1
ATOM 6481 C CA . VAL A 1 812 ? -48.150 -64.039 108.529 1.00 31.91 812 VAL A CA 1
ATOM 6482 C C . VAL A 1 812 ? -47.079 -63.468 107.571 1.00 31.91 812 VAL A C 1
ATOM 6484 O O . VAL A 1 812 ? -46.923 -63.955 106.461 1.00 31.91 812 VAL A O 1
ATOM 6487 N N . ASN A 1 813 ? -46.231 -62.498 107.961 1.00 29.81 813 ASN A N 1
ATOM 6488 C CA . ASN A 1 813 ? -46.477 -61.251 108.716 1.00 29.81 813 ASN A CA 1
ATOM 6489 C C . ASN A 1 813 ? -45.351 -60.219 108.431 1.00 29.81 813 ASN A C 1
ATOM 6491 O O . ASN A 1 813 ? -44.241 -60.573 108.054 1.00 29.81 813 ASN A O 1
ATOM 6495 N N . GLU A 1 814 ? -45.677 -58.955 108.675 1.00 29.45 814 GLU A N 1
ATOM 6496 C CA . GLU A 1 814 ? -44.875 -57.729 108.825 1.00 29.45 814 GLU A CA 1
ATOM 6497 C C . GLU A 1 814 ? -43.359 -57.722 109.209 1.00 29.45 814 GLU A C 1
ATOM 6499 O O . GLU A 1 814 ? -42.917 -58.405 110.128 1.00 29.45 814 GLU A O 1
ATOM 6504 N N . ASN A 1 815 ? -42.678 -56.698 108.649 1.00 30.88 815 ASN A N 1
ATOM 6505 C CA . ASN A 1 815 ? -41.789 -55.689 109.286 1.00 30.88 815 ASN A CA 1
ATOM 6506 C C . ASN A 1 815 ? -40.303 -55.943 109.687 1.00 30.88 815 ASN A C 1
ATOM 6508 O O . ASN A 1 815 ? -39.986 -56.711 110.589 1.00 30.88 815 ASN A O 1
ATOM 6512 N N . SER A 1 816 ? -39.448 -55.023 109.185 1.00 30.48 816 SER A N 1
ATOM 6513 C CA . SER A 1 816 ? -38.539 -54.096 109.928 1.00 30.48 816 SER A CA 1
ATOM 6514 C C . SER A 1 816 ? -37.005 -54.143 109.709 1.00 30.48 816 SER A C 1
ATOM 6516 O O . SER A 1 816 ? -36.381 -55.189 109.818 1.00 30.48 816 SER A O 1
ATOM 6518 N N . ALA A 1 817 ? -36.441 -52.927 109.547 1.00 35.47 817 ALA A N 1
ATOM 6519 C CA . ALA A 1 817 ? -35.081 -52.458 109.903 1.00 35.47 817 ALA A CA 1
ATOM 6520 C C . ALA A 1 817 ? -33.842 -53.075 109.175 1.00 35.47 817 ALA A C 1
ATOM 6522 O O . ALA A 1 817 ? -33.930 -54.142 108.584 1.00 35.47 817 ALA A O 1
ATOM 6523 N N . ASN A 1 818 ? -32.653 -52.440 109.132 1.00 38.28 818 ASN A N 1
ATOM 6524 C CA . ASN A 1 818 ? -32.228 -51.128 109.664 1.00 38.28 818 ASN A CA 1
ATOM 6525 C C . ASN A 1 818 ? -31.195 -50.404 108.752 1.00 38.28 818 ASN A C 1
ATOM 6527 O O . ASN A 1 818 ? -30.836 -50.907 107.691 1.00 38.28 818 ASN A O 1
ATOM 6531 N N . ASP A 1 819 ? -30.721 -49.228 109.188 1.00 45.41 819 ASP A N 1
ATOM 6532 C CA . ASP A 1 819 ? -29.663 -48.407 108.581 1.00 45.41 819 ASP A CA 1
ATOM 6533 C C . ASP A 1 819 ? -28.340 -49.128 108.275 1.00 45.41 819 ASP A C 1
ATOM 6535 O O . ASP A 1 819 ? -27.827 -49.879 109.100 1.00 45.41 819 ASP A O 1
ATOM 6539 N N . ASP A 1 820 ? -27.744 -48.741 107.140 1.00 42.84 820 ASP A N 1
ATOM 6540 C CA . ASP A 1 820 ? -26.293 -48.816 106.860 1.00 42.84 820 ASP A CA 1
ATOM 6541 C C . ASP A 1 820 ? -25.915 -47.879 105.680 1.00 42.84 820 ASP A C 1
ATOM 6543 O O . ASP A 1 820 ? -24.867 -47.232 105.644 1.00 42.84 820 ASP A O 1
ATOM 6547 N N . GLY A 1 821 ? -26.830 -47.710 104.714 1.00 51.19 821 GLY A N 1
ATOM 6548 C CA . GLY A 1 821 ? -26.596 -47.022 103.432 1.00 51.19 821 GLY A CA 1
ATOM 6549 C C . GLY A 1 821 ? -26.448 -45.488 103.432 1.00 51.19 821 GLY A C 1
ATOM 6550 O O . GLY A 1 821 ? -26.621 -44.881 102.372 1.00 51.19 821 GLY A O 1
ATOM 6551 N N . ILE A 1 822 ? -26.171 -44.841 104.570 1.00 54.97 822 ILE A N 1
ATOM 6552 C CA . ILE A 1 822 ? -25.966 -43.376 104.649 1.00 54.97 822 ILE A CA 1
ATOM 6553 C C . ILE A 1 822 ? -24.484 -43.003 104.492 1.00 54.97 822 ILE A C 1
ATOM 6555 O O . ILE A 1 822 ? -24.177 -42.018 103.822 1.00 54.97 822 ILE A O 1
ATOM 6559 N N . ILE A 1 823 ? -23.557 -43.797 105.042 1.00 53.12 823 ILE A N 1
ATOM 6560 C CA . ILE A 1 823 ? -22.118 -43.473 105.029 1.00 53.12 823 ILE A CA 1
ATOM 6561 C C . ILE A 1 823 ? -21.530 -43.590 103.612 1.00 53.12 823 ILE A C 1
ATOM 6563 O O . ILE A 1 823 ? -20.795 -42.700 103.182 1.00 53.12 823 ILE A O 1
ATOM 6567 N N . GLN A 1 824 ? -21.918 -44.623 102.855 1.00 52.78 824 GLN A N 1
ATOM 6568 C CA . GLN A 1 824 ? -21.453 -44.840 101.478 1.00 52.78 824 GLN A CA 1
ATOM 6569 C C . GLN A 1 824 ? -21.803 -43.659 100.552 1.00 52.78 824 GLN A C 1
ATOM 6571 O O . GLN A 1 824 ? -20.937 -43.121 99.866 1.00 52.78 824 GLN A O 1
ATOM 6576 N N . LYS A 1 825 ? -23.052 -43.172 100.613 1.00 57.69 825 LYS A N 1
ATOM 6577 C CA . LYS A 1 825 ? -23.555 -42.108 99.726 1.00 57.69 825 LYS A CA 1
ATOM 6578 C C . LYS A 1 825 ? -22.764 -40.802 99.816 1.00 57.69 825 LYS A C 1
ATOM 6580 O O . LYS A 1 825 ? -22.681 -40.081 98.828 1.00 57.69 825 LYS A O 1
ATOM 6585 N N . VAL A 1 826 ? -22.178 -40.481 100.972 1.00 57.66 826 VAL A N 1
ATOM 6586 C CA . VAL A 1 826 ? -21.380 -39.253 101.141 1.00 57.66 826 VAL A CA 1
ATOM 6587 C C . VAL A 1 826 ? -20.021 -39.365 100.435 1.00 57.66 826 VAL A C 1
ATOM 6589 O O . VAL A 1 826 ? -19.530 -38.373 99.898 1.00 57.66 826 VAL A O 1
ATOM 6592 N N . GLN A 1 827 ? -19.433 -40.564 100.375 1.00 54.62 827 GLN A N 1
ATOM 6593 C CA . GLN A 1 827 ? -18.202 -40.812 99.613 1.00 54.62 827 GLN A CA 1
ATOM 6594 C C . GLN A 1 827 ? -18.475 -40.858 98.101 1.00 54.62 827 GLN A C 1
ATOM 6596 O O . GLN A 1 827 ? -17.708 -40.283 97.324 1.00 54.62 827 GLN A O 1
ATOM 6601 N N . ASP A 1 828 ? -19.600 -41.449 97.692 1.00 58.41 828 ASP A N 1
ATOM 6602 C CA . ASP A 1 828 ? -20.029 -41.488 96.289 1.00 58.41 828 ASP A CA 1
ATOM 6603 C C . ASP A 1 828 ? -20.304 -40.072 95.742 1.00 58.41 828 ASP A C 1
ATOM 6605 O O . ASP A 1 828 ? -19.815 -39.713 94.675 1.00 58.41 828 ASP A O 1
ATOM 6609 N N . ILE A 1 829 ? -21.016 -39.218 96.493 1.00 62.50 829 ILE A N 1
ATOM 6610 C CA . ILE A 1 829 ? -21.290 -37.825 96.085 1.00 62.50 829 ILE A CA 1
ATOM 6611 C C . ILE A 1 829 ? -19.987 -37.032 95.916 1.00 62.50 829 ILE A C 1
ATOM 6613 O O . ILE A 1 829 ? -19.781 -36.390 94.887 1.00 62.50 829 ILE A O 1
ATOM 6617 N N . ASN A 1 830 ? -19.079 -37.101 96.895 1.00 60.69 830 ASN A N 1
ATOM 6618 C CA . ASN A 1 830 ? -17.852 -36.303 96.869 1.00 60.69 830 ASN A CA 1
ATOM 6619 C C . ASN A 1 830 ? -16.863 -36.764 95.778 1.00 60.69 830 ASN A C 1
ATOM 6621 O O . ASN A 1 830 ? -16.084 -35.962 95.271 1.00 60.69 830 ASN A O 1
ATOM 6625 N N . THR A 1 831 ? -16.897 -38.042 95.380 1.00 63.53 831 THR A N 1
ATOM 6626 C CA . THR A 1 831 ? -16.110 -38.536 94.235 1.00 63.53 831 THR A CA 1
ATOM 6627 C C . THR A 1 831 ? -16.740 -38.162 92.891 1.00 63.53 831 THR A C 1
ATOM 6629 O O . THR A 1 831 ? -16.006 -37.769 91.984 1.00 63.53 831 THR A O 1
ATOM 6632 N N . VAL A 1 832 ? -18.074 -38.195 92.776 1.00 71.06 832 VAL A N 1
ATOM 6633 C CA . VAL A 1 832 ? -18.815 -37.728 91.587 1.00 71.06 832 VAL A CA 1
ATOM 6634 C C . VAL A 1 832 ? -18.602 -36.234 91.325 1.00 71.06 832 VAL A C 1
ATOM 6636 O O . VAL A 1 832 ? -18.391 -35.846 90.178 1.00 71.06 832 VAL A O 1
ATOM 6639 N N . ASP A 1 833 ? -18.605 -35.381 92.352 1.00 67.25 833 ASP A N 1
ATOM 6640 C CA . ASP A 1 833 ? -18.368 -33.945 92.149 1.00 67.25 833 ASP A CA 1
ATOM 6641 C C . ASP A 1 833 ? -16.917 -33.621 91.753 1.00 67.25 833 ASP A C 1
ATOM 6643 O O . ASP A 1 833 ? -16.689 -32.703 90.963 1.00 67.25 833 ASP A O 1
ATOM 6647 N N . ILE A 1 834 ? -15.933 -34.405 92.210 1.00 70.31 834 ILE A N 1
ATOM 6648 C CA . ILE A 1 834 ? -14.540 -34.263 91.757 1.00 70.31 834 ILE A CA 1
ATOM 6649 C C . ILE A 1 834 ? -14.400 -34.657 90.280 1.00 70.31 834 ILE A C 1
ATOM 6651 O O . ILE A 1 834 ? -13.818 -33.891 89.512 1.00 70.31 834 ILE A O 1
ATOM 6655 N N . THR A 1 835 ? -14.950 -35.800 89.850 1.00 74.06 835 THR A N 1
ATOM 6656 C CA . THR A 1 835 ? -14.887 -36.201 88.431 1.00 74.06 835 THR A CA 1
ATOM 6657 C C . THR A 1 835 ? -15.675 -35.253 87.532 1.00 74.06 835 THR A C 1
ATOM 6659 O O . THR A 1 835 ? -15.195 -34.908 86.454 1.00 74.06 835 THR A O 1
ATOM 6662 N N . ARG A 1 836 ? -16.829 -34.750 87.989 1.00 78.94 836 ARG A N 1
ATOM 6663 C CA . ARG A 1 836 ? -17.623 -33.752 87.261 1.00 78.94 836 ARG A CA 1
ATOM 6664 C C . ARG A 1 836 ? -16.871 -32.431 87.071 1.00 78.94 836 ARG A C 1
ATOM 6666 O O . ARG A 1 836 ? -16.853 -31.910 85.961 1.00 78.94 836 ARG A O 1
ATOM 6673 N N . ASN A 1 837 ? -16.197 -31.924 88.104 1.00 75.75 837 ASN A N 1
ATOM 6674 C CA . ASN A 1 837 ? -15.383 -30.711 87.981 1.00 75.75 837 ASN A CA 1
ATOM 6675 C C . ASN A 1 837 ? -14.176 -30.916 87.047 1.00 75.75 837 ASN A C 1
ATOM 6677 O O . ASN A 1 837 ? -13.937 -30.075 86.188 1.00 75.75 837 ASN A O 1
ATOM 6681 N N . GLN A 1 838 ? -13.485 -32.060 87.127 1.00 76.69 838 GLN A N 1
ATOM 6682 C CA . GLN A 1 838 ? -12.407 -32.412 86.185 1.00 76.69 838 GLN A CA 1
ATOM 6683 C C . GLN A 1 838 ? -12.892 -32.543 84.732 1.00 76.69 838 GLN A C 1
ATOM 6685 O O . GLN A 1 838 ? -12.108 -32.373 83.798 1.00 76.69 838 GLN A O 1
ATOM 6690 N N . GLN A 1 839 ? -14.168 -32.872 84.523 1.00 79.12 839 GLN A N 1
ATOM 6691 C CA . GLN A 1 839 ? -14.768 -32.955 83.196 1.00 79.12 839 GLN A CA 1
ATOM 6692 C C . GLN A 1 839 ? -15.145 -31.564 82.663 1.00 79.12 839 GLN A C 1
ATOM 6694 O O . GLN A 1 839 ? -14.814 -31.260 81.520 1.00 79.12 839 GLN A O 1
ATOM 6699 N N . TYR A 1 840 ? -15.689 -30.679 83.506 1.00 81.69 840 TYR A N 1
ATOM 6700 C CA . TYR A 1 840 ? -15.883 -29.267 83.154 1.00 81.69 840 TYR A CA 1
ATOM 6701 C C . TYR A 1 840 ? -14.561 -28.532 82.880 1.00 81.69 840 TYR A C 1
ATOM 6703 O O . TYR A 1 840 ? -14.514 -27.702 81.979 1.00 81.69 840 TYR A O 1
ATOM 6711 N N . GLU A 1 841 ? -13.473 -28.829 83.601 1.00 80.19 841 GLU A N 1
ATOM 6712 C CA . GLU A 1 841 ? -12.151 -28.248 83.308 1.00 80.19 841 GLU A CA 1
ATOM 6713 C C . GLU A 1 841 ? -11.648 -28.638 81.907 1.00 80.19 841 GLU A C 1
ATOM 6715 O O . GLU A 1 841 ? -11.128 -27.781 81.193 1.00 80.19 841 GLU A O 1
ATOM 6720 N N . LYS A 1 842 ? -11.880 -29.887 81.473 1.00 84.38 842 LYS A N 1
ATOM 6721 C CA . LYS A 1 842 ? -11.562 -30.340 80.107 1.00 84.38 842 LYS A CA 1
ATOM 6722 C C . LYS A 1 842 ? -12.422 -29.657 79.051 1.00 84.38 842 LYS A C 1
ATOM 6724 O O . LYS A 1 842 ? -11.861 -29.099 78.118 1.00 84.38 842 LYS A O 1
ATOM 6729 N N . GLU A 1 843 ? -13.745 -29.623 79.227 1.00 88.81 843 GLU A N 1
ATOM 6730 C CA . GLU A 1 843 ? -14.651 -28.909 78.310 1.00 88.81 843 GLU A CA 1
ATOM 6731 C C . GLU A 1 843 ? -14.259 -27.423 78.190 1.00 88.81 843 GLU A C 1
ATOM 6733 O O . GLU A 1 843 ? -14.257 -26.853 77.102 1.00 88.81 843 GLU A O 1
ATOM 6738 N N . ILE A 1 844 ? -13.851 -26.792 79.297 1.00 82.69 844 ILE A N 1
ATOM 6739 C CA . ILE A 1 844 ? -13.370 -25.405 79.324 1.00 82.69 844 ILE A CA 1
ATOM 6740 C C . ILE A 1 844 ? -12.038 -25.231 78.571 1.00 82.69 844 ILE A C 1
ATOM 6742 O O . ILE A 1 844 ? -11.842 -24.183 77.953 1.00 82.69 844 ILE A O 1
ATOM 6746 N N . ASP A 1 845 ? -11.121 -26.199 78.611 1.00 84.50 845 ASP A N 1
ATOM 6747 C CA . ASP A 1 845 ? -9.854 -26.146 77.864 1.00 84.50 845 ASP A CA 1
ATOM 6748 C C . ASP A 1 845 ? -10.021 -26.496 76.374 1.00 84.50 845 ASP A C 1
ATOM 6750 O O . ASP A 1 845 ? -9.411 -25.847 75.522 1.00 84.50 845 ASP A O 1
ATOM 6754 N N . GLU A 1 846 ? -10.918 -27.423 76.039 1.00 88.25 846 GLU A N 1
ATOM 6755 C CA . GLU A 1 846 ? -11.322 -27.732 74.661 1.00 88.25 846 GLU A CA 1
ATOM 6756 C C . GLU A 1 846 ? -11.977 -26.500 74.005 1.00 88.25 846 GLU A C 1
ATOM 6758 O O . GLU A 1 846 ? -11.513 -26.032 72.962 1.00 88.25 846 GLU A O 1
ATOM 6763 N N . LEU A 1 847 ? -12.942 -25.860 74.680 1.00 89.12 847 LEU A N 1
ATOM 6764 C CA . LEU A 1 847 ? -13.570 -24.608 74.228 1.00 89.12 847 LEU A CA 1
ATOM 6765 C C . LEU A 1 847 ? -12.585 -23.425 74.137 1.00 89.12 847 LEU A C 1
ATOM 6767 O O . LEU A 1 847 ? -12.784 -22.514 73.325 1.00 89.12 847 LEU A O 1
ATOM 6771 N N . LYS A 1 848 ? -11.509 -23.400 74.943 1.00 86.50 848 LYS A N 1
ATOM 6772 C CA . LYS A 1 848 ? -10.431 -22.402 74.787 1.00 86.50 848 LYS A CA 1
ATOM 6773 C C . LYS A 1 848 ? -9.664 -22.620 73.488 1.00 86.50 848 LYS A C 1
ATOM 6775 O O . LYS A 1 848 ? -9.377 -21.631 72.813 1.00 86.50 848 LYS A O 1
ATOM 6780 N N . GLU A 1 849 ? -9.329 -23.859 73.130 1.00 87.88 849 GLU A N 1
ATOM 6781 C CA . GLU A 1 849 ? -8.554 -24.108 71.913 1.00 87.88 849 GLU A CA 1
ATOM 6782 C C . GLU A 1 849 ? -9.411 -24.022 70.642 1.00 87.88 849 GLU A C 1
ATOM 6784 O O . GLU A 1 849 ? -8.937 -23.447 69.663 1.00 87.88 849 GLU A O 1
ATOM 6789 N N . GLU A 1 850 ? -10.695 -24.405 70.672 1.00 88.62 850 GLU A N 1
ATOM 6790 C CA . GLU A 1 850 ? -11.646 -24.075 69.594 1.00 88.62 850 GLU A CA 1
ATOM 6791 C C . GLU A 1 850 ? -11.730 -22.556 69.370 1.00 88.62 850 GLU A C 1
ATOM 6793 O O . GLU A 1 850 ? -11.595 -22.068 68.244 1.00 88.62 850 GLU A O 1
ATOM 6798 N N . LYS A 1 851 ? -11.869 -21.775 70.450 1.00 90.44 851 LYS A N 1
ATOM 6799 C CA . LYS A 1 851 ? -11.845 -20.306 70.393 1.00 90.44 851 LYS A CA 1
ATOM 6800 C C . LYS A 1 851 ? -10.523 -19.777 69.824 1.00 90.44 851 LYS A C 1
ATOM 6802 O O . LYS A 1 851 ? -10.540 -18.831 69.035 1.00 90.44 851 LYS A O 1
ATOM 6807 N N . ASN A 1 852 ? -9.382 -20.357 70.202 1.00 87.19 852 ASN A N 1
ATOM 6808 C CA . ASN A 1 852 ? -8.076 -19.973 69.661 1.00 87.19 852 ASN A CA 1
ATOM 6809 C C . ASN A 1 852 ? -7.968 -20.309 68.164 1.00 87.19 852 ASN A C 1
ATOM 6811 O O . ASN A 1 852 ? -7.450 -19.502 67.393 1.00 87.19 852 ASN A O 1
ATOM 6815 N N . GLN A 1 853 ? -8.483 -21.461 67.734 1.00 90.06 853 GLN A N 1
ATOM 6816 C CA . GLN A 1 853 ? -8.505 -21.897 66.339 1.00 90.06 853 GLN A CA 1
ATOM 6817 C C . GLN A 1 853 ? -9.405 -20.997 65.480 1.00 90.06 853 GLN A C 1
ATOM 6819 O O . GLN A 1 853 ? -8.963 -20.518 64.433 1.00 90.06 853 GLN A O 1
ATOM 6824 N N . ALA A 1 854 ? -10.605 -20.662 65.960 1.00 86.12 854 ALA A N 1
ATOM 6825 C CA . ALA A 1 854 ? -11.486 -19.681 65.327 1.00 86.12 854 ALA A CA 1
ATOM 6826 C C . ALA A 1 854 ? -10.829 -18.289 65.246 1.00 86.12 854 ALA A C 1
ATOM 6828 O O . ALA A 1 854 ? -10.898 -17.624 64.213 1.00 86.12 854 ALA A O 1
ATOM 6829 N N . LEU A 1 855 ? -10.115 -17.855 66.292 1.00 88.25 855 LEU A N 1
ATOM 6830 C CA . LEU A 1 855 ? -9.383 -16.584 66.286 1.00 88.25 855 LEU A CA 1
ATOM 6831 C C . LEU A 1 855 ? -8.218 -16.578 65.275 1.00 88.25 855 LEU A C 1
ATOM 6833 O O . LEU A 1 855 ? -7.985 -15.560 64.620 1.00 88.25 855 LEU A O 1
ATOM 6837 N N . ARG A 1 856 ? -7.515 -17.708 65.093 1.00 90.25 856 ARG A N 1
ATOM 6838 C CA . ARG A 1 856 ? -6.502 -17.881 64.032 1.00 90.25 856 ARG A CA 1
ATOM 6839 C C . ARG A 1 856 ? -7.140 -17.768 62.639 1.00 90.25 856 ARG A C 1
ATOM 6841 O O . ARG A 1 856 ? -6.620 -17.026 61.808 1.00 90.25 856 ARG A O 1
ATOM 6848 N N . GLN A 1 857 ? -8.286 -18.416 62.404 1.00 88.31 857 GLN A N 1
ATOM 6849 C CA . GLN A 1 857 ? -9.031 -18.319 61.137 1.00 88.31 857 GLN A CA 1
ATOM 6850 C C . GLN A 1 857 ? -9.522 -16.891 60.845 1.00 88.31 857 GLN A C 1
ATOM 6852 O O . GLN A 1 857 ? -9.327 -16.393 59.740 1.00 88.31 857 GLN A O 1
ATOM 6857 N N . ILE A 1 858 ? -10.082 -16.189 61.836 1.00 87.25 858 ILE A N 1
ATOM 6858 C CA . ILE A 1 858 ? -10.530 -14.789 61.696 1.00 87.25 858 ILE A CA 1
ATOM 6859 C C . ILE A 1 858 ? -9.368 -13.858 61.308 1.00 87.25 858 ILE A C 1
ATOM 6861 O O . ILE A 1 858 ? -9.555 -12.927 60.524 1.00 87.25 858 ILE A O 1
ATOM 6865 N N . ASN A 1 859 ? -8.161 -14.102 61.827 1.00 85.44 859 ASN A N 1
ATOM 6866 C CA . ASN A 1 859 ? -6.980 -13.313 61.473 1.00 85.44 859 ASN A CA 1
ATOM 6867 C C . ASN A 1 859 ? -6.445 -13.635 60.065 1.00 85.44 859 ASN A C 1
ATOM 6869 O O . ASN A 1 859 ? -6.017 -12.713 59.373 1.00 85.44 859 ASN A O 1
ATOM 6873 N N . LEU A 1 860 ? -6.526 -14.892 59.611 1.00 89.00 860 LEU A N 1
ATOM 6874 C CA . LEU A 1 860 ? -6.224 -15.271 58.222 1.00 89.00 860 LEU A CA 1
ATOM 6875 C C . LEU A 1 860 ? -7.193 -14.602 57.235 1.00 89.00 860 LEU A C 1
ATOM 6877 O O . LEU A 1 860 ? -6.751 -13.905 56.325 1.00 89.00 860 LEU A O 1
ATOM 6881 N N . LEU A 1 861 ? -8.503 -14.706 57.480 1.00 89.19 861 LEU A N 1
ATOM 6882 C CA . LEU A 1 861 ? -9.536 -14.068 56.652 1.00 89.19 861 LEU A CA 1
ATOM 6883 C C . LEU A 1 861 ? -9.390 -12.535 56.613 1.00 89.19 861 LEU A C 1
ATOM 6885 O O . LEU A 1 861 ? -9.646 -11.912 55.587 1.00 89.19 861 LEU A O 1
ATOM 6889 N N . LYS A 1 862 ? -8.927 -11.901 57.701 1.00 86.38 862 LYS A N 1
ATOM 6890 C CA . LYS A 1 862 ? -8.602 -10.462 57.704 1.00 86.38 862 LYS A CA 1
ATOM 6891 C C . LYS A 1 862 ? -7.437 -10.095 56.785 1.00 86.38 862 LYS A C 1
ATOM 6893 O O . LYS A 1 862 ? -7.481 -9.025 56.183 1.00 86.38 862 LYS A O 1
ATOM 6898 N N . LEU A 1 863 ? -6.405 -10.935 56.697 1.00 87.69 863 LEU A N 1
ATOM 6899 C CA . LEU A 1 863 ? -5.275 -10.712 55.787 1.00 87.69 863 LEU A CA 1
ATOM 6900 C C . LEU A 1 863 ? -5.715 -10.884 54.329 1.00 87.69 863 LEU A C 1
ATOM 6902 O O . LEU A 1 863 ? -5.408 -10.034 53.498 1.00 87.69 863 LEU A O 1
ATOM 6906 N N . GLU A 1 864 ? -6.513 -11.912 54.045 1.00 89.44 864 GLU A N 1
ATOM 6907 C CA . GLU A 1 864 ? -7.080 -12.160 52.716 1.00 89.44 864 GLU A CA 1
ATOM 6908 C C . GLU A 1 864 ? -7.991 -11.008 52.250 1.00 89.44 864 GLU A C 1
ATOM 6910 O O . GLU A 1 864 ? -7.834 -10.506 51.139 1.00 89.44 864 GLU A O 1
ATOM 6915 N N . VAL A 1 865 ? -8.867 -10.492 53.123 1.00 84.81 865 VAL A N 1
ATOM 6916 C CA . VAL A 1 865 ? -9.703 -9.309 52.833 1.00 84.81 865 VAL A CA 1
ATOM 6917 C C . VAL A 1 865 ? -8.864 -8.043 52.603 1.00 84.81 865 VAL A C 1
ATOM 6919 O O . VAL A 1 865 ? -9.204 -7.241 51.732 1.00 84.81 865 VAL A O 1
ATOM 6922 N N . LEU A 1 866 ? -7.757 -7.852 53.332 1.00 86.75 866 LEU A N 1
ATOM 6923 C CA . LEU A 1 866 ? -6.831 -6.738 53.087 1.00 86.75 866 LEU A CA 1
ATOM 6924 C C . LEU A 1 866 ? -6.133 -6.858 51.724 1.00 86.75 866 LEU A C 1
ATOM 6926 O O . LEU A 1 866 ? -6.004 -5.859 51.016 1.00 86.75 866 LEU A O 1
ATOM 6930 N N . GLU A 1 867 ? -5.718 -8.062 51.327 1.00 85.44 867 GLU A N 1
ATOM 6931 C CA . GLU A 1 867 ? -5.061 -8.282 50.036 1.00 85.44 867 GLU A CA 1
ATOM 6932 C C . GLU A 1 867 ? -6.042 -8.177 48.855 1.00 85.44 867 GLU A C 1
ATOM 6934 O O . GLU A 1 867 ? -5.705 -7.591 47.825 1.00 85.44 867 GLU A O 1
ATOM 6939 N N . LEU A 1 868 ? -7.281 -8.656 49.015 1.00 83.50 868 LEU A N 1
ATOM 6940 C CA . LEU A 1 868 ? -8.361 -8.444 48.046 1.00 83.50 868 LEU A CA 1
ATOM 6941 C C . LEU A 1 868 ? -8.708 -6.955 47.899 1.00 83.50 868 LEU A C 1
ATOM 6943 O O . LEU A 1 868 ? -8.854 -6.480 46.777 1.00 83.50 868 LEU A O 1
ATOM 6947 N N . SER A 1 869 ? -8.759 -6.200 49.001 1.00 80.62 869 SER A N 1
ATOM 6948 C CA . SER A 1 869 ? -8.973 -4.744 48.977 1.00 80.62 869 SER A CA 1
ATOM 6949 C C . SER A 1 869 ? -7.841 -4.000 48.249 1.00 80.62 869 SER A C 1
ATOM 6951 O O . SER A 1 869 ? -8.098 -3.106 47.441 1.00 80.62 869 SER A O 1
ATOM 6953 N N . LYS A 1 870 ? -6.582 -4.426 48.435 1.00 85.25 870 LYS A N 1
ATOM 6954 C CA . LYS A 1 870 ? -5.431 -3.900 47.680 1.00 85.25 870 LYS A CA 1
ATOM 6955 C C . LYS A 1 870 ? -5.556 -4.182 46.176 1.00 85.25 870 LYS A C 1
ATOM 6957 O O . LYS A 1 870 ? -5.428 -3.258 45.376 1.00 85.25 870 LYS A O 1
ATOM 6962 N N . LYS A 1 871 ? -5.880 -5.425 45.798 1.00 82.88 871 LYS A N 1
ATOM 6963 C CA . LYS A 1 871 ? -6.100 -5.829 44.395 1.00 82.88 871 LYS A CA 1
ATOM 6964 C C . LYS A 1 871 ? -7.301 -5.117 43.761 1.00 82.88 871 LYS A C 1
ATOM 6966 O O . LYS A 1 871 ? -7.269 -4.814 42.572 1.00 82.88 871 LYS A O 1
ATOM 6971 N N . GLN A 1 872 ? -8.338 -4.798 44.540 1.00 77.44 872 GLN A N 1
ATOM 6972 C CA . GLN A 1 872 ? -9.456 -3.977 44.072 1.00 77.44 872 GLN A CA 1
ATOM 6973 C C . GLN A 1 872 ? -8.994 -2.553 43.726 1.00 77.44 872 GLN A C 1
ATOM 6975 O O . GLN A 1 872 ? -9.304 -2.083 42.636 1.00 77.44 872 GLN A O 1
ATOM 6980 N N . GLY A 1 873 ? -8.204 -1.896 44.583 1.00 78.44 873 GLY A N 1
ATOM 6981 C CA . GLY A 1 873 ? -7.651 -0.566 44.287 1.00 78.44 873 GLY A CA 1
ATOM 6982 C C . GLY A 1 873 ? -6.741 -0.543 43.049 1.00 78.44 873 GLY A C 1
ATOM 6983 O O . GLY A 1 873 ? -6.802 0.385 42.244 1.00 78.44 873 GLY A O 1
ATOM 6984 N N . GLU A 1 874 ? -5.947 -1.597 42.845 1.00 81.00 874 GLU A N 1
ATOM 6985 C CA . GLU A 1 874 ? -5.098 -1.774 41.653 1.00 81.00 874 GLU A CA 1
ATOM 6986 C C . GLU A 1 874 ? -5.935 -1.980 40.370 1.00 81.00 874 GLU A C 1
ATOM 6988 O O . GLU A 1 874 ? -5.639 -1.396 39.321 1.00 81.00 874 GLU A O 1
ATOM 6993 N N . ASN A 1 875 ? -7.046 -2.722 40.458 1.00 75.06 875 ASN A N 1
ATOM 6994 C CA . ASN A 1 875 ? -8.028 -2.831 39.375 1.00 75.06 875 ASN A CA 1
ATOM 6995 C C . ASN A 1 875 ? -8.771 -1.507 39.111 1.00 75.06 875 ASN A C 1
ATOM 6997 O O . ASN A 1 875 ? -9.001 -1.155 37.958 1.00 75.06 875 ASN A O 1
ATOM 7001 N N . GLU A 1 876 ? -9.140 -0.743 40.140 1.00 77.25 876 GLU A N 1
ATOM 7002 C CA . GLU A 1 876 ? -9.817 0.552 39.974 1.00 77.25 876 GLU A CA 1
ATOM 7003 C C . GLU A 1 876 ? -8.904 1.598 39.308 1.00 77.25 876 GLU A C 1
ATOM 7005 O O . GLU A 1 876 ? -9.369 2.372 38.464 1.00 77.25 876 GLU A O 1
ATOM 7010 N N . GLY A 1 877 ? -7.597 1.564 39.597 1.00 78.38 877 GLY A N 1
ATOM 7011 C CA . GLY A 1 877 ? -6.580 2.344 38.886 1.00 78.38 877 GLY A CA 1
ATOM 7012 C C . GLY A 1 877 ? -6.485 1.972 37.403 1.00 78.38 877 GLY A C 1
ATOM 7013 O O . GLY A 1 877 ? -6.708 2.818 36.536 1.00 78.38 877 GLY A O 1
ATOM 7014 N N . THR A 1 878 ? -6.244 0.695 37.091 1.00 78.19 878 THR A N 1
ATOM 7015 C CA . THR A 1 878 ? -6.105 0.227 35.695 1.00 78.19 878 THR A CA 1
ATOM 7016 C C . THR A 1 878 ? -7.386 0.396 34.866 1.00 78.19 878 THR A C 1
ATOM 7018 O O . THR A 1 878 ? -7.315 0.763 33.693 1.00 78.19 878 THR A O 1
ATOM 7021 N N . VAL A 1 879 ? -8.573 0.237 35.464 1.00 77.94 879 VAL A N 1
ATOM 7022 C CA . VAL A 1 879 ? -9.863 0.555 34.818 1.00 77.94 879 VAL A CA 1
ATOM 7023 C C . VAL A 1 879 ? -10.013 2.058 34.549 1.00 77.94 879 VAL A C 1
ATOM 7025 O O . VAL A 1 879 ? -10.626 2.441 33.550 1.00 77.94 879 VAL A O 1
ATOM 7028 N N . SER A 1 880 ? -9.458 2.921 35.401 1.00 74.25 880 SER A N 1
ATOM 7029 C CA . SER A 1 880 ? -9.474 4.375 35.190 1.00 74.25 880 SER A CA 1
ATOM 7030 C C . SER A 1 880 ? -8.536 4.790 34.052 1.00 74.25 880 SER A C 1
ATOM 7032 O O . SER A 1 880 ? -8.952 5.538 33.167 1.00 74.25 880 SER A O 1
ATOM 7034 N N . GLU A 1 881 ? -7.326 4.226 33.991 1.00 76.62 881 GLU A N 1
ATOM 7035 C CA . GLU A 1 881 ? -6.408 4.412 32.858 1.00 76.62 881 GLU A CA 1
ATOM 7036 C C . GLU A 1 881 ? -7.000 3.891 31.540 1.00 76.62 881 GLU A C 1
ATOM 7038 O O . GLU A 1 881 ? -6.920 4.564 30.510 1.00 76.62 881 GLU A O 1
ATOM 7043 N N . ALA A 1 882 ? -7.649 2.721 31.558 1.00 72.00 882 ALA A N 1
ATOM 7044 C CA . ALA A 1 882 ? -8.310 2.154 30.383 1.00 72.00 882 ALA A CA 1
ATOM 7045 C C . ALA A 1 882 ? -9.449 3.053 29.868 1.00 72.00 882 ALA A C 1
ATOM 7047 O O . ALA A 1 882 ? -9.555 3.279 28.662 1.00 72.00 882 ALA A O 1
ATOM 7048 N N . LYS A 1 883 ? -10.257 3.635 30.768 1.00 77.69 883 LYS A N 1
ATOM 7049 C CA . LYS A 1 883 ? -11.274 4.641 30.409 1.00 77.69 883 LYS A CA 1
ATOM 7050 C C . LYS A 1 883 ? -10.646 5.896 29.801 1.00 77.69 883 LYS A C 1
ATOM 7052 O O . LYS A 1 883 ? -11.154 6.392 28.801 1.00 77.69 883 LYS A O 1
ATOM 7057 N N . GLN A 1 884 ? -9.539 6.385 30.360 1.00 79.69 884 GLN A N 1
ATOM 7058 C CA . GLN A 1 884 ? -8.860 7.580 29.853 1.00 79.69 884 GLN A CA 1
ATOM 7059 C C . GLN A 1 884 ? -8.238 7.347 28.465 1.00 79.69 884 GLN A C 1
ATOM 7061 O O . GLN A 1 884 ? -8.386 8.189 27.582 1.00 79.69 884 GLN A O 1
ATOM 7066 N N . ARG A 1 885 ? -7.632 6.174 28.225 1.00 77.19 885 ARG A N 1
ATOM 7067 C CA . ARG A 1 885 ? -7.178 5.761 26.883 1.00 77.19 885 ARG A CA 1
ATOM 7068 C C . ARG A 1 885 ? -8.341 5.607 25.900 1.00 77.19 885 ARG A C 1
ATOM 7070 O O . ARG A 1 885 ? -8.208 6.004 24.748 1.00 77.19 885 ARG A O 1
ATOM 7077 N N . SER A 1 886 ? -9.478 5.071 26.349 1.00 77.44 886 SER A N 1
ATOM 7078 C CA . SER A 1 886 ? -10.680 4.940 25.517 1.00 77.44 886 SER A CA 1
ATOM 7079 C C . SER A 1 886 ? -11.270 6.296 25.120 1.00 77.44 886 SER A C 1
ATOM 7081 O O . SER A 1 886 ? -11.729 6.426 23.991 1.00 77.44 886 SER A O 1
ATOM 7083 N N . ALA A 1 887 ? -11.248 7.296 26.008 1.00 76.94 887 ALA A N 1
ATOM 7084 C CA . ALA A 1 887 ? -11.681 8.657 25.685 1.00 76.94 887 ALA A CA 1
ATOM 7085 C C . ALA A 1 887 ? -10.787 9.279 24.599 1.00 76.94 887 ALA A C 1
ATOM 7087 O O . ALA A 1 887 ? -11.287 9.651 23.543 1.00 76.94 887 ALA A O 1
ATOM 7088 N N . LEU A 1 888 ? -9.462 9.248 24.796 1.00 78.88 888 LEU A N 1
ATOM 7089 C CA . LEU A 1 888 ? -8.494 9.740 23.808 1.00 78.88 888 LEU A CA 1
ATOM 7090 C C . LEU A 1 888 ? -8.626 9.037 22.446 1.00 78.88 888 LEU A C 1
ATOM 7092 O O . LEU A 1 888 ? -8.445 9.668 21.409 1.00 78.88 888 LEU A O 1
ATOM 7096 N N . PHE A 1 889 ? -8.958 7.741 22.425 1.00 79.69 889 PHE A N 1
ATOM 7097 C CA . PHE A 1 889 ? -9.209 7.019 21.175 1.00 79.69 889 PHE A CA 1
ATOM 7098 C C . PHE A 1 889 ? -10.460 7.535 20.445 1.00 79.69 889 PHE A C 1
ATOM 7100 O O . PHE A 1 889 ? -10.411 7.723 19.233 1.00 79.69 889 PHE A O 1
ATOM 7107 N N . VAL A 1 890 ? -11.552 7.813 21.166 1.00 82.88 890 VAL A N 1
ATOM 7108 C CA . VAL A 1 890 ? -12.775 8.406 20.591 1.00 82.88 890 VAL A CA 1
ATOM 7109 C C . VAL A 1 890 ? -12.506 9.814 20.054 1.00 82.88 890 VAL A C 1
ATOM 7111 O O . VAL A 1 890 ? -12.956 10.135 18.953 1.00 82.88 890 VAL A O 1
ATOM 7114 N N . ASP A 1 891 ? -11.727 10.625 20.774 1.00 81.38 891 ASP A N 1
ATOM 7115 C CA . ASP A 1 891 ? -11.330 11.965 20.326 1.00 81.38 891 ASP A CA 1
ATOM 7116 C C . ASP A 1 891 ? -10.500 11.897 19.026 1.00 81.38 891 ASP A C 1
ATOM 7118 O O . ASP A 1 891 ? -10.796 12.604 18.059 1.00 81.38 891 ASP A O 1
ATOM 7122 N N . PHE A 1 892 ? -9.521 10.983 18.944 1.00 80.88 892 PHE A N 1
ATOM 7123 C CA . PHE A 1 892 ? -8.746 10.752 17.717 1.00 80.88 892 PHE A CA 1
ATOM 7124 C C . PHE A 1 892 ? -9.592 10.199 16.559 1.00 80.88 892 PHE A C 1
ATOM 7126 O O . PHE A 1 892 ? -9.393 10.609 15.414 1.00 80.88 892 PHE A O 1
ATOM 7133 N N . GLU A 1 893 ? -10.544 9.299 16.821 1.00 82.94 893 GLU A N 1
ATOM 7134 C CA . GLU A 1 893 ? -11.454 8.773 15.796 1.00 82.94 893 GLU A CA 1
ATOM 7135 C C . GLU A 1 893 ? -12.368 9.883 15.243 1.00 82.94 893 GLU A C 1
ATOM 7137 O O . GLU A 1 893 ? -12.637 9.934 14.039 1.00 82.94 893 GLU A O 1
ATOM 7142 N N . GLN A 1 894 ? -12.798 10.821 16.095 1.00 82.00 894 GLN A N 1
ATOM 7143 C CA . GLN A 1 894 ? -13.572 11.989 15.680 1.00 82.00 894 GLN A CA 1
ATOM 7144 C C . GLN A 1 894 ? -12.721 13.000 14.896 1.00 82.00 894 GLN A C 1
ATOM 7146 O O . GLN A 1 894 ? -13.168 13.490 13.859 1.00 82.00 894 GLN A O 1
ATOM 7151 N N . GLU A 1 895 ? -11.481 13.276 15.318 1.00 82.19 895 GLU A N 1
ATOM 7152 C CA . GLU A 1 895 ? -10.531 14.073 14.528 1.00 82.19 895 GLU A CA 1
ATOM 7153 C C . GLU A 1 895 ? -10.275 13.471 13.140 1.00 82.19 895 GLU A C 1
ATOM 7155 O O . GLU A 1 895 ? -10.163 14.207 12.157 1.00 82.19 895 GLU A O 1
ATOM 7160 N N . TRP A 1 896 ? -10.158 12.144 13.053 1.00 84.38 896 TRP A N 1
ATOM 7161 C CA . TRP A 1 896 ? -9.896 11.451 11.795 1.00 84.38 896 TRP A CA 1
ATOM 7162 C C . TRP A 1 896 ? -11.089 11.560 10.839 1.00 84.38 896 TRP A C 1
ATOM 7164 O O . TRP A 1 896 ? -10.905 11.964 9.693 1.00 84.38 896 TRP A O 1
ATOM 7174 N N . LYS A 1 897 ? -12.318 11.344 11.329 1.00 81.62 897 LYS A N 1
ATOM 7175 C CA . LYS A 1 897 ? -13.557 11.569 10.557 1.00 81.62 897 LYS A CA 1
ATOM 7176 C C . LYS A 1 897 ? -13.711 13.021 10.105 1.00 81.62 897 LYS A C 1
ATOM 7178 O O . LYS A 1 897 ? -14.118 13.273 8.975 1.00 81.62 897 LYS A O 1
ATOM 7183 N N . ASN A 1 898 ? -13.342 13.989 10.947 1.00 86.19 898 ASN A N 1
ATOM 7184 C CA . ASN A 1 898 ? -13.368 15.404 10.568 1.00 86.19 898 ASN A CA 1
ATOM 7185 C C . ASN A 1 898 ? -12.388 15.699 9.410 1.00 86.19 898 ASN A C 1
ATOM 7187 O O . ASN A 1 898 ? -12.726 16.461 8.505 1.00 86.19 898 ASN A O 1
ATOM 7191 N N . LYS A 1 899 ? -11.202 15.069 9.400 1.00 85.88 899 LYS A N 1
ATOM 7192 C CA . LYS A 1 899 ? -10.217 15.175 8.303 1.00 85.88 899 LYS A CA 1
ATOM 7193 C C . LYS A 1 899 ? -10.680 14.444 7.037 1.00 85.88 899 LYS A C 1
ATOM 7195 O O . LYS A 1 899 ? -10.540 14.988 5.948 1.00 85.88 899 LYS A O 1
ATOM 7200 N N . GLU A 1 900 ? -11.284 13.263 7.168 1.00 78.06 900 GLU A N 1
ATOM 7201 C CA . GLU A 1 900 ? -11.896 12.519 6.056 1.00 78.06 900 GLU A CA 1
ATOM 7202 C C . GLU A 1 900 ? -12.987 13.350 5.355 1.00 78.06 900 GLU A C 1
ATOM 7204 O O . GLU A 1 900 ? -12.977 13.478 4.130 1.00 78.06 900 GLU A O 1
ATOM 7209 N N . ILE A 1 901 ? -13.872 13.995 6.125 1.00 85.31 901 ILE A N 1
ATOM 7210 C CA . ILE A 1 901 ? -14.903 14.905 5.600 1.00 85.31 901 ILE A CA 1
ATOM 7211 C C . ILE A 1 901 ? -14.272 16.101 4.870 1.00 85.31 901 ILE A C 1
ATOM 7213 O O . ILE A 1 901 ? -14.723 16.437 3.775 1.00 85.31 901 ILE A O 1
ATOM 7217 N N . ALA A 1 902 ? -13.221 16.711 5.429 1.00 83.88 902 ALA A N 1
ATOM 7218 C CA . ALA A 1 902 ? -12.529 17.837 4.798 1.00 83.88 902 ALA A CA 1
ATOM 7219 C C . ALA A 1 902 ? -11.880 17.446 3.455 1.00 83.88 902 ALA A C 1
ATOM 7221 O O . ALA A 1 902 ? -12.090 18.129 2.453 1.00 83.88 902 ALA A O 1
ATOM 7222 N N . TYR A 1 903 ? -11.173 16.312 3.388 1.00 83.56 903 TYR A N 1
ATOM 7223 C CA . TYR A 1 903 ? -10.598 15.823 2.128 1.00 83.56 903 TYR A CA 1
ATOM 7224 C C . TYR A 1 903 ? -11.674 15.447 1.099 1.00 83.56 903 TYR A C 1
ATOM 7226 O O . TYR A 1 903 ? -11.508 15.707 -0.091 1.00 83.56 903 TYR A O 1
ATOM 7234 N N . MET A 1 904 ? -12.807 14.884 1.531 1.00 80.19 904 MET A N 1
ATOM 7235 C CA . MET A 1 904 ? -13.943 14.611 0.641 1.00 80.19 904 MET A CA 1
ATOM 7236 C C . MET A 1 904 ? -14.556 15.896 0.061 1.00 80.19 904 MET A C 1
ATOM 7238 O O . MET A 1 904 ? -14.953 15.905 -1.106 1.00 80.19 904 MET A O 1
ATOM 7242 N N . GLN A 1 905 ? -14.598 16.984 0.837 1.00 78.81 905 GLN A N 1
ATOM 7243 C CA . GLN A 1 905 ? -15.021 18.306 0.363 1.00 78.81 905 GLN A CA 1
ATOM 7244 C C . GLN A 1 905 ? -14.014 18.891 -0.638 1.00 78.81 905 GLN A C 1
ATOM 7246 O O . GLN A 1 905 ? -14.411 19.257 -1.742 1.00 78.81 905 GLN A O 1
ATOM 7251 N N . GLU A 1 906 ? -12.717 18.881 -0.320 1.00 83.94 906 GLU A N 1
ATOM 7252 C CA . GLU A 1 906 ? -11.641 19.368 -1.198 1.00 83.94 906 GLU A CA 1
ATOM 7253 C C . GLU A 1 906 ? -11.606 18.615 -2.546 1.00 83.94 906 GLU A C 1
ATOM 7255 O O . GLU A 1 906 ? -11.562 19.227 -3.615 1.00 83.94 906 GLU A O 1
ATOM 7260 N N . ILE A 1 907 ? -11.744 17.283 -2.528 1.00 77.12 907 ILE A N 1
ATOM 7261 C CA . ILE A 1 907 ? -11.864 16.453 -3.740 1.00 77.12 907 ILE A CA 1
ATOM 7262 C C . ILE A 1 907 ? -13.113 16.829 -4.556 1.00 77.12 907 ILE A C 1
ATOM 7264 O O . ILE A 1 907 ? -13.069 16.843 -5.791 1.00 77.12 907 ILE A O 1
ATOM 7268 N N . GLN A 1 908 ? -14.233 17.144 -3.899 1.00 78.44 908 GLN A N 1
ATOM 7269 C CA . GLN A 1 908 ? -15.464 17.553 -4.575 1.00 78.44 908 GLN A CA 1
ATOM 7270 C C . GLN A 1 908 ? -15.348 18.958 -5.191 1.00 78.44 908 GLN A C 1
ATOM 7272 O O . GLN A 1 908 ? -15.822 19.165 -6.311 1.00 78.44 908 GLN A O 1
ATOM 7277 N N . GLU A 1 909 ? -14.672 19.898 -4.530 1.00 74.38 909 GLU A N 1
ATOM 7278 C CA . GLU A 1 909 ? -14.374 21.229 -5.071 1.00 74.38 909 GLU A CA 1
ATOM 7279 C C . GLU A 1 909 ? -13.419 21.161 -6.267 1.00 74.38 909 GLU A C 1
ATOM 7281 O O . GLU A 1 909 ? -13.719 21.731 -7.320 1.00 74.38 909 GLU A O 1
ATOM 7286 N N . LEU A 1 910 ? -12.335 20.383 -6.170 1.00 76.19 910 LEU A N 1
ATOM 7287 C CA . LEU A 1 910 ? -11.418 20.121 -7.284 1.00 76.19 910 LEU A CA 1
ATOM 7288 C C . LEU A 1 910 ? -12.147 19.499 -8.484 1.00 76.19 910 LEU A C 1
ATOM 7290 O O . LEU A 1 910 ? -11.929 19.907 -9.626 1.00 76.19 910 LEU A O 1
ATOM 7294 N N . LYS A 1 911 ? -13.076 18.566 -8.245 1.00 75.44 911 LYS A N 1
ATOM 7295 C CA . LYS A 1 911 ? -13.902 17.955 -9.299 1.00 75.44 911 LYS A CA 1
ATOM 7296 C C . LYS A 1 911 ? -14.838 18.965 -9.977 1.00 75.44 911 LYS A C 1
ATOM 7298 O O . LYS A 1 911 ? -15.028 18.898 -11.192 1.00 75.44 911 LYS A O 1
ATOM 7303 N N . ILE A 1 912 ? -15.387 19.921 -9.224 1.00 75.25 912 ILE A N 1
ATOM 7304 C CA . ILE A 1 912 ? -16.181 21.036 -9.768 1.00 75.25 912 ILE A CA 1
ATOM 7305 C C . ILE A 1 912 ? -15.290 22.013 -10.555 1.00 75.25 912 ILE A C 1
ATOM 7307 O O . ILE A 1 912 ? -15.709 22.504 -11.604 1.00 75.25 912 ILE A O 1
ATOM 7311 N N . ALA A 1 913 ? -14.067 22.281 -10.093 1.00 71.38 913 ALA A N 1
ATOM 7312 C CA . ALA A 1 913 ? -13.110 23.145 -10.783 1.00 71.38 913 ALA A CA 1
ATOM 7313 C C . ALA A 1 913 ? -12.664 22.550 -12.131 1.00 71.38 913 ALA A C 1
ATOM 7315 O O . ALA A 1 913 ? -12.744 23.235 -13.150 1.00 71.38 913 ALA A O 1
ATOM 7316 N N . VAL A 1 914 ? -12.286 21.265 -12.164 1.00 73.56 914 VAL A N 1
ATOM 7317 C CA . VAL A 1 914 ? -11.950 20.551 -13.410 1.00 73.56 914 VAL A CA 1
ATOM 7318 C C . VAL A 1 914 ? -13.125 20.603 -14.386 1.00 73.56 914 VAL A C 1
ATOM 7320 O O . VAL A 1 914 ? -12.952 21.090 -15.505 1.00 73.56 914 VAL A O 1
ATOM 7323 N N . GLY A 1 915 ? -14.331 20.228 -13.940 1.00 68.69 915 GLY A N 1
ATOM 7324 C CA . GLY A 1 915 ? -15.533 20.246 -14.779 1.00 68.69 915 GLY A CA 1
ATOM 7325 C C . GLY A 1 915 ? -15.838 21.619 -15.393 1.00 68.69 915 GLY A C 1
ATOM 7326 O O . GLY A 1 915 ? -16.192 21.688 -16.568 1.00 68.69 915 GLY A O 1
ATOM 7327 N N . LYS A 1 916 ? -15.621 22.718 -14.650 1.00 67.50 916 LYS A N 1
ATOM 7328 C CA . LYS A 1 916 ? -15.726 24.087 -15.191 1.00 67.50 916 LYS A CA 1
ATOM 7329 C C . LYS A 1 916 ? -14.718 24.329 -16.319 1.00 67.50 916 LYS A C 1
ATOM 7331 O O . LYS A 1 916 ? -15.125 24.696 -17.420 1.00 67.50 916 LYS A O 1
ATOM 7336 N N . THR A 1 917 ? -13.434 24.028 -16.095 1.00 71.62 917 THR A N 1
ATOM 7337 C CA . THR A 1 917 ? -12.390 24.226 -17.123 1.00 71.62 917 THR A CA 1
ATOM 7338 C C . THR A 1 917 ? -12.579 23.359 -18.371 1.00 71.62 917 THR A C 1
ATOM 7340 O O . THR A 1 917 ? -12.115 23.728 -19.449 1.00 71.62 917 THR A O 1
ATOM 7343 N N . GLU A 1 918 ? -13.263 22.218 -18.256 1.00 70.56 918 GLU A N 1
ATOM 7344 C CA . GLU A 1 918 ? -13.665 21.397 -19.401 1.00 70.56 918 GLU A CA 1
ATOM 7345 C C . GLU A 1 918 ? -14.858 22.015 -20.141 1.00 70.56 918 GLU A C 1
ATOM 7347 O O . GLU A 1 918 ? -14.819 22.121 -21.369 1.00 70.56 918 GLU A O 1
ATOM 7352 N N . THR A 1 919 ? -15.884 22.504 -19.430 1.00 71.81 919 THR A N 1
ATOM 7353 C CA . THR A 1 919 ? -17.007 23.211 -20.070 1.00 71.81 919 THR A CA 1
ATOM 7354 C C . THR A 1 919 ? -16.578 24.494 -20.779 1.00 71.81 919 THR A C 1
ATOM 7356 O O . THR A 1 919 ? -17.056 24.744 -21.885 1.00 71.81 919 THR A O 1
ATOM 7359 N N . ASP A 1 920 ? -15.636 25.255 -20.215 1.00 75.38 920 ASP A N 1
ATOM 7360 C CA . ASP A 1 920 ? -15.135 26.499 -20.812 1.00 75.38 920 ASP A CA 1
ATOM 7361 C C . ASP A 1 920 ? -14.427 26.237 -22.153 1.00 75.38 920 ASP A C 1
ATOM 7363 O O . ASP A 1 920 ? -14.727 26.896 -23.152 1.00 75.38 920 ASP A O 1
ATOM 7367 N N . LYS A 1 921 ? -13.569 25.206 -22.215 1.00 76.00 921 LYS A N 1
ATOM 7368 C CA . LYS A 1 921 ? -12.908 24.749 -23.456 1.00 76.00 921 LYS A CA 1
ATOM 7369 C C . LYS A 1 921 ? -13.909 24.226 -24.487 1.00 76.00 921 LYS A C 1
ATOM 7371 O O . LYS A 1 921 ? -13.760 24.473 -25.682 1.00 76.00 921 LYS A O 1
ATOM 7376 N N . ILE A 1 922 ? -14.948 23.515 -24.042 1.00 76.94 922 ILE A N 1
ATOM 7377 C CA . ILE A 1 922 ? -16.019 23.025 -24.920 1.00 76.94 922 ILE A CA 1
ATOM 7378 C C . ILE A 1 922 ? -16.843 24.192 -25.488 1.00 76.94 922 ILE A C 1
ATOM 7380 O O . ILE A 1 922 ? -17.283 24.118 -26.636 1.00 76.94 922 ILE A O 1
ATOM 7384 N N . GLU A 1 923 ? -17.060 25.273 -24.735 1.00 78.12 923 GLU A N 1
ATOM 7385 C CA . GLU A 1 923 ? -17.667 26.485 -25.290 1.00 78.12 923 GLU A CA 1
ATOM 7386 C C . GLU A 1 923 ? -16.737 27.236 -26.244 1.00 78.12 923 GLU A C 1
ATOM 7388 O O . GLU A 1 923 ? -17.197 27.675 -27.294 1.00 78.12 923 GLU A O 1
ATOM 7393 N N . GLU A 1 924 ? -15.451 27.365 -25.922 1.00 81.56 924 GLU A N 1
ATOM 7394 C CA . GLU A 1 924 ? -14.449 27.981 -26.798 1.00 81.56 924 GLU A CA 1
ATOM 7395 C C . GLU A 1 924 ? -14.401 27.271 -28.161 1.00 81.56 924 GLU A C 1
ATOM 7397 O O . GLU A 1 924 ? -14.673 27.895 -29.187 1.00 81.56 924 GLU A O 1
ATOM 7402 N N . MET A 1 925 ? -14.268 25.940 -28.169 1.00 82.50 925 MET A N 1
ATOM 7403 C CA . MET A 1 925 ? -14.355 25.131 -29.391 1.00 82.50 925 MET A CA 1
ATOM 7404 C C . MET A 1 925 ? -15.685 25.305 -30.143 1.00 82.50 925 MET A C 1
ATOM 7406 O O . MET A 1 925 ? -15.699 25.316 -31.373 1.00 82.50 925 MET A O 1
ATOM 7410 N N . LYS A 1 926 ? -16.823 25.470 -29.451 1.00 80.94 926 LYS A N 1
ATOM 7411 C CA . LYS A 1 926 ? -18.117 25.749 -30.108 1.00 80.94 926 LYS A CA 1
ATOM 7412 C C . LYS A 1 926 ? -18.159 27.136 -30.753 1.00 80.94 926 LYS A C 1
ATOM 7414 O O . LYS A 1 926 ? -18.779 27.279 -31.810 1.00 80.94 926 LYS A O 1
ATOM 7419 N N . ARG A 1 927 ? -17.523 28.147 -30.152 1.00 83.75 927 ARG A N 1
ATOM 7420 C CA . ARG A 1 927 ? -17.400 29.497 -30.730 1.00 83.75 927 ARG A CA 1
ATOM 7421 C C . ARG A 1 927 ? -16.514 29.454 -31.977 1.00 83.75 927 ARG A C 1
ATOM 7423 O O . ARG A 1 927 ? -16.939 29.960 -33.014 1.00 83.75 927 ARG A O 1
ATOM 7430 N N . ASP A 1 928 ? -15.387 28.748 -31.925 1.00 85.50 928 ASP A N 1
ATOM 7431 C CA . ASP A 1 928 ? -14.481 28.566 -33.068 1.00 85.50 928 ASP A CA 1
ATOM 7432 C C . ASP A 1 928 ? -15.136 27.793 -34.219 1.00 85.50 928 ASP A C 1
ATOM 7434 O O . ASP A 1 928 ? -15.087 28.231 -35.367 1.00 85.50 928 ASP A O 1
ATOM 7438 N N . ILE A 1 929 ? -15.839 26.691 -33.931 1.00 84.00 929 ILE A N 1
ATOM 7439 C CA . ILE A 1 929 ? -16.623 25.950 -34.934 1.00 84.00 929 ILE A CA 1
ATOM 7440 C C . ILE A 1 929 ? -17.709 26.848 -35.550 1.00 84.00 929 ILE A C 1
ATOM 7442 O O . ILE A 1 929 ? -17.943 26.796 -36.757 1.00 84.00 929 ILE A O 1
ATOM 7446 N N . SER A 1 930 ? -18.356 27.706 -34.755 1.00 81.56 930 SER A N 1
ATOM 7447 C CA . SER A 1 930 ? -19.360 28.656 -35.257 1.00 81.56 930 SER A CA 1
ATOM 7448 C C . SER A 1 930 ? -18.741 29.733 -36.156 1.00 81.56 930 SER A C 1
ATOM 7450 O O . SER A 1 930 ? -19.306 30.057 -37.202 1.00 81.56 930 SER A O 1
ATOM 7452 N N . PHE A 1 931 ? -17.559 30.242 -35.799 1.00 88.56 931 PHE A N 1
ATOM 7453 C CA . PHE A 1 931 ? -16.789 31.176 -36.621 1.00 88.56 931 PHE A CA 1
ATOM 7454 C C . PHE A 1 931 ? -16.338 30.532 -37.939 1.00 88.56 931 PHE A C 1
ATOM 7456 O O . PHE A 1 931 ? -16.593 31.087 -39.008 1.00 88.56 931 PHE A O 1
ATOM 7463 N N . LEU A 1 932 ? -15.759 29.328 -37.889 1.00 87.62 932 LEU A N 1
ATOM 7464 C CA . LEU A 1 932 ? -15.360 28.566 -39.075 1.00 87.62 932 LEU A CA 1
ATOM 7465 C C . LEU A 1 932 ? -16.552 28.293 -39.999 1.00 87.62 932 LEU A C 1
ATOM 7467 O O . LEU A 1 932 ? -16.442 28.513 -41.201 1.00 87.62 932 LEU A O 1
ATOM 7471 N N . ASN A 1 933 ? -17.710 27.906 -39.457 1.00 86.12 933 ASN A N 1
ATOM 7472 C CA . ASN A 1 933 ? -18.933 27.731 -40.245 1.00 86.12 933 ASN A CA 1
ATOM 7473 C C . ASN A 1 933 ? -19.407 29.043 -40.900 1.00 86.12 933 ASN A C 1
ATOM 7475 O O . ASN A 1 933 ? -19.877 29.013 -42.037 1.00 86.12 933 ASN A O 1
ATOM 7479 N N . SER A 1 934 ? -19.241 30.193 -40.237 1.00 87.88 934 SER A N 1
ATOM 7480 C CA . SER A 1 934 ? -19.529 31.507 -40.831 1.00 87.88 934 SER A CA 1
ATOM 7481 C C . SER A 1 934 ? -18.571 31.841 -41.981 1.00 87.88 934 SER A C 1
ATOM 7483 O O . SER A 1 934 ? -19.020 32.284 -43.037 1.00 87.88 934 SER A O 1
ATOM 7485 N N . VAL A 1 935 ? -17.268 31.589 -41.814 1.00 89.94 935 VAL A N 1
ATOM 7486 C CA . VAL A 1 935 ? -16.259 31.787 -42.872 1.00 89.94 935 VAL A CA 1
ATOM 7487 C C . VAL A 1 935 ? -16.514 30.841 -44.050 1.00 89.94 935 VAL A C 1
ATOM 7489 O O . VAL A 1 935 ? -16.464 31.264 -45.200 1.00 89.94 935 VAL A O 1
ATOM 7492 N N . ILE A 1 936 ? -16.851 29.576 -43.788 1.00 86.88 936 ILE A N 1
ATOM 7493 C CA . ILE A 1 936 ? -17.200 28.584 -44.816 1.00 86.88 936 ILE A CA 1
ATOM 7494 C C . ILE A 1 936 ? -18.455 29.018 -45.590 1.00 86.88 936 ILE A C 1
ATOM 7496 O O . ILE A 1 936 ? -18.466 28.947 -46.818 1.00 86.88 936 ILE A O 1
ATOM 7500 N N . ALA A 1 937 ? -19.489 29.523 -44.909 1.00 86.69 937 ALA A N 1
ATOM 7501 C CA . ALA A 1 937 ? -20.687 30.053 -45.560 1.00 86.69 937 ALA A CA 1
ATOM 7502 C C . ALA A 1 937 ? -20.386 31.290 -46.431 1.00 86.69 937 ALA A C 1
ATOM 7504 O O . ALA A 1 937 ? -20.913 31.402 -47.540 1.00 86.69 937 ALA A O 1
ATOM 7505 N N . GLU A 1 938 ? -19.509 32.190 -45.974 1.00 88.94 938 GLU A N 1
ATOM 7506 C CA . GLU A 1 938 ? -19.062 33.344 -46.760 1.00 88.94 938 GLU A CA 1
ATOM 7507 C C . GLU A 1 938 ? -18.246 32.920 -47.994 1.00 88.94 938 GLU A C 1
ATOM 7509 O O . GLU A 1 938 ? -18.481 33.440 -49.086 1.00 88.94 938 GLU A O 1
ATOM 7514 N N . GLN A 1 939 ? -17.353 31.932 -47.864 1.00 88.75 939 GLN A N 1
ATOM 7515 C CA . GLN A 1 939 ? -16.591 31.391 -48.995 1.00 88.75 939 GLN A CA 1
ATOM 7516 C C . GLN A 1 939 ? -17.496 30.686 -50.014 1.00 88.75 939 GLN A C 1
ATOM 7518 O O . GLN A 1 939 ? -17.381 30.974 -51.202 1.00 88.75 939 GLN A O 1
ATOM 7523 N N . TYR A 1 940 ? -18.444 29.841 -49.588 1.00 83.56 940 TYR A N 1
ATOM 7524 C CA . TYR A 1 940 ? -19.410 29.217 -50.507 1.00 83.56 940 TYR A CA 1
ATOM 7525 C C . TYR A 1 940 ? -20.297 30.246 -51.212 1.00 83.56 940 TYR A C 1
ATOM 7527 O O . TYR A 1 940 ? -20.578 30.103 -52.404 1.00 83.56 940 TYR A O 1
ATOM 7535 N N . LYS A 1 941 ? -20.717 31.309 -50.512 1.00 88.94 941 LYS A N 1
ATOM 7536 C CA . LYS A 1 941 ? -21.426 32.417 -51.155 1.00 88.94 941 LYS A CA 1
ATOM 7537 C C . LYS A 1 941 ? -20.541 33.071 -52.218 1.00 88.94 941 LYS A C 1
ATOM 7539 O O . LYS A 1 941 ? -20.964 33.193 -53.358 1.00 88.94 941 LYS A O 1
ATOM 7544 N N . LYS A 1 942 ? -19.301 33.420 -51.872 1.00 89.31 942 LYS A N 1
ATOM 7545 C CA . LYS A 1 942 ? -18.341 34.059 -52.781 1.00 89.31 942 LYS A CA 1
ATOM 7546 C C . LYS A 1 942 ? -17.996 33.182 -53.989 1.00 89.31 942 LYS A C 1
ATOM 7548 O O . LYS A 1 942 ? -17.826 33.699 -55.089 1.00 89.31 942 LYS A O 1
ATOM 7553 N N . GLU A 1 943 ? -17.935 31.865 -53.811 1.00 81.94 943 GLU A N 1
ATOM 7554 C CA . GLU A 1 943 ? -17.753 30.895 -54.893 1.00 81.94 943 GLU A CA 1
ATOM 7555 C C . GLU A 1 943 ? -18.968 30.867 -55.838 1.00 81.94 943 GLU A C 1
ATOM 7557 O O . GLU A 1 943 ? -18.797 30.828 -57.056 1.00 81.94 943 GLU A O 1
ATOM 7562 N N . ASN A 1 944 ? -20.192 30.945 -55.304 1.00 85.25 944 ASN A N 1
ATOM 7563 C CA . ASN A 1 944 ? -21.413 31.058 -56.107 1.00 85.25 944 ASN A CA 1
ATOM 7564 C C . ASN A 1 944 ? -21.512 32.415 -56.824 1.00 85.25 944 ASN A C 1
ATOM 7566 O O . ASN A 1 944 ? -21.745 32.430 -58.030 1.00 85.25 944 ASN A O 1
ATOM 7570 N N . ASP A 1 945 ? -21.238 33.527 -56.134 1.00 84.69 945 ASP A N 1
ATOM 7571 C CA . ASP A 1 945 ? -21.200 34.879 -56.712 1.00 84.69 945 ASP A CA 1
ATOM 7572 C C . ASP A 1 945 ? -20.183 34.954 -57.878 1.00 84.69 945 ASP A C 1
ATOM 7574 O O . ASP A 1 945 ? -20.420 35.629 -58.884 1.00 84.69 945 ASP A O 1
ATOM 7578 N N . LEU A 1 946 ? -19.050 34.241 -57.776 1.00 81.19 946 LEU A N 1
ATOM 7579 C CA . LEU A 1 946 ? -18.050 34.110 -58.846 1.00 81.19 946 LEU A CA 1
ATOM 7580 C C . LEU A 1 946 ? -18.512 33.188 -59.986 1.00 81.19 946 LEU A C 1
ATOM 7582 O O . LEU A 1 946 ? -18.303 33.523 -61.152 1.00 81.19 946 LEU A O 1
ATOM 7586 N N . LYS A 1 947 ? -19.160 32.054 -59.689 1.00 80.38 947 LYS A N 1
ATOM 7587 C CA . LYS A 1 947 ? -19.748 31.164 -60.711 1.00 80.38 947 LYS A CA 1
ATOM 7588 C C . LYS A 1 947 ? -20.839 31.872 -61.515 1.00 80.38 947 LYS A C 1
ATOM 7590 O O . LYS A 1 947 ? -20.885 31.707 -62.732 1.00 80.38 947 LYS A O 1
ATOM 7595 N N . GLU A 1 948 ? -21.670 32.690 -60.871 1.00 81.75 948 GLU A N 1
ATOM 7596 C CA . GLU A 1 948 ? -22.699 33.492 -61.538 1.00 81.75 948 GLU A CA 1
ATOM 7597 C C . GLU A 1 948 ? -22.076 34.589 -62.416 1.00 81.75 948 GLU A C 1
ATOM 7599 O O . GLU A 1 948 ? -22.445 34.722 -63.581 1.00 81.75 948 GLU A O 1
ATOM 7604 N N . GLN A 1 949 ? -21.042 35.293 -61.936 1.00 79.06 949 GLN A N 1
ATOM 7605 C CA . GLN A 1 949 ? -20.272 36.235 -62.764 1.00 79.06 949 GLN A CA 1
ATOM 7606 C C . GLN A 1 949 ? -19.627 35.564 -63.988 1.00 79.06 949 GLN A C 1
ATOM 7608 O O . GLN A 1 949 ? -19.656 36.130 -65.081 1.00 79.06 949 GLN A O 1
ATOM 7613 N N . ILE A 1 950 ? -19.083 34.351 -63.836 1.00 75.00 950 ILE A N 1
ATOM 7614 C CA . ILE A 1 950 ? -18.525 33.559 -64.944 1.00 75.00 950 ILE A CA 1
ATOM 7615 C C . ILE A 1 950 ? -19.628 33.118 -65.919 1.00 75.00 950 ILE A C 1
ATOM 7617 O O . ILE A 1 950 ? -19.428 33.187 -67.131 1.00 75.00 950 ILE A O 1
ATOM 7621 N N . ALA A 1 951 ? -20.802 32.713 -65.429 1.00 75.56 951 ALA A N 1
ATOM 7622 C CA . ALA A 1 951 ? -21.946 32.367 -66.274 1.00 75.56 951 ALA A CA 1
ATOM 7623 C C . ALA A 1 951 ? -22.444 33.574 -67.090 1.00 75.56 951 ALA A C 1
ATOM 7625 O O . ALA A 1 951 ? -22.682 33.441 -68.291 1.00 75.56 951 ALA A O 1
ATOM 7626 N N . ILE A 1 952 ? -22.516 34.759 -66.473 1.00 72.94 952 ILE A N 1
ATOM 7627 C CA . ILE A 1 952 ? -22.860 36.017 -67.149 1.00 72.94 952 ILE A CA 1
ATOM 7628 C C . ILE A 1 952 ? -21.804 36.356 -68.213 1.00 72.94 952 ILE A C 1
ATOM 7630 O O . ILE A 1 952 ? -22.162 36.561 -69.372 1.00 72.94 952 ILE A O 1
ATOM 7634 N N . LEU A 1 953 ? -20.510 36.338 -67.867 1.00 66.00 953 LEU A N 1
ATOM 7635 C CA . LEU A 1 953 ? -19.407 36.595 -68.808 1.00 66.00 953 LEU A CA 1
ATOM 7636 C C . LEU A 1 953 ? -19.416 35.646 -70.015 1.00 66.00 953 LEU A C 1
ATOM 7638 O O . LEU A 1 953 ? -19.234 36.099 -71.142 1.00 66.00 953 LEU A O 1
ATOM 7642 N N . ASN A 1 954 ? -19.685 34.357 -69.797 1.00 68.19 954 ASN A N 1
ATOM 7643 C CA . ASN A 1 954 ? -19.771 33.352 -70.861 1.00 68.19 954 ASN A CA 1
ATOM 7644 C C . ASN A 1 954 ? -21.049 33.458 -71.718 1.00 68.19 954 ASN A C 1
ATOM 7646 O O . ASN A 1 954 ? -21.133 32.805 -72.758 1.00 68.19 954 ASN A O 1
ATOM 7650 N N . SER A 1 955 ? -22.040 34.254 -71.302 1.00 64.19 955 SER A N 1
ATOM 7651 C CA . SER A 1 955 ? -23.288 34.482 -72.048 1.00 64.19 955 SER A CA 1
ATOM 7652 C C . SER A 1 955 ? -23.269 35.732 -72.941 1.00 64.19 955 SER A C 1
ATOM 7654 O O . SER A 1 955 ? -24.174 35.914 -73.756 1.00 64.19 955 SER A O 1
ATOM 7656 N N . LEU A 1 956 ? -22.238 36.579 -72.826 1.00 63.84 956 LEU A N 1
ATOM 7657 C CA . LEU A 1 956 ? -22.093 37.809 -73.609 1.00 63.84 956 LEU A CA 1
ATOM 7658 C C . LEU A 1 956 ? -21.305 37.571 -74.914 1.00 63.84 956 LEU A C 1
ATOM 7660 O O . LEU A 1 956 ? -20.258 36.918 -74.894 1.00 63.84 956 LEU A O 1
ATOM 7664 N N . PRO A 1 957 ? -21.741 38.126 -76.061 1.00 61.81 957 PRO A N 1
ATOM 7665 C CA . PRO A 1 957 ? -20.998 38.016 -77.311 1.00 61.81 957 PRO A CA 1
ATOM 7666 C C . PRO A 1 957 ? -19.694 38.830 -77.252 1.00 61.81 957 PRO A C 1
ATOM 7668 O O . PRO A 1 957 ? -19.677 39.996 -76.854 1.00 61.81 957 PRO A O 1
ATOM 7671 N N . ALA A 1 958 ? -18.591 38.235 -77.720 1.00 56.94 958 ALA A N 1
ATOM 7672 C CA . ALA A 1 958 ? -17.224 38.754 -77.548 1.00 56.94 958 ALA A CA 1
ATOM 7673 C C . ALA A 1 958 ? -16.988 40.211 -78.015 1.00 56.94 958 ALA A C 1
ATOM 7675 O O . ALA A 1 958 ? -16.082 40.884 -77.519 1.00 56.94 958 ALA A O 1
ATOM 7676 N N . ASN A 1 959 ? -17.810 40.716 -78.938 1.00 59.69 959 ASN A N 1
ATOM 7677 C CA . ASN A 1 959 ? -17.696 42.067 -79.493 1.00 59.69 959 ASN A CA 1
ATOM 7678 C C . ASN A 1 959 ? -18.047 43.169 -78.470 1.00 59.69 959 ASN A C 1
ATOM 7680 O O . ASN A 1 959 ? -17.466 44.256 -78.512 1.00 59.69 959 ASN A O 1
ATOM 7684 N N . GLU A 1 960 ? -18.952 42.903 -77.523 1.00 58.72 960 GLU A N 1
ATOM 7685 C CA . GLU A 1 960 ? -19.277 43.859 -76.452 1.00 58.72 960 GLU A CA 1
ATOM 7686 C C . GLU A 1 960 ? -18.185 43.871 -75.372 1.00 58.72 960 GLU A C 1
ATOM 7688 O O . GLU A 1 960 ? -17.782 44.938 -74.908 1.00 58.72 960 GLU A O 1
ATOM 7693 N N . ILE A 1 961 ? -17.614 42.701 -75.058 1.00 58.16 961 ILE A N 1
ATOM 7694 C CA . ILE A 1 961 ? -16.537 42.542 -74.065 1.00 58.16 961 ILE A CA 1
ATOM 7695 C C . ILE A 1 961 ? -15.308 43.387 -74.442 1.00 58.16 961 ILE A C 1
ATOM 7697 O O . ILE A 1 961 ? -14.767 44.105 -73.600 1.00 58.16 961 ILE A O 1
ATOM 7701 N N . MET A 1 962 ? -14.887 43.364 -75.713 1.00 55.22 962 MET A N 1
ATOM 7702 C CA . MET A 1 962 ? -13.753 44.177 -76.178 1.00 55.22 962 MET A CA 1
ATOM 7703 C C . MET A 1 962 ? -14.048 45.688 -76.137 1.00 55.22 962 MET A C 1
ATOM 7705 O O . MET A 1 962 ? -13.156 46.479 -75.826 1.00 55.22 962 MET A O 1
ATOM 7709 N N . THR A 1 963 ? -15.301 46.085 -76.375 1.00 58.38 963 THR A N 1
ATOM 7710 C CA . THR A 1 963 ? -15.739 47.491 -76.326 1.00 58.38 963 THR A CA 1
ATOM 7711 C C . THR A 1 963 ? -15.741 48.032 -74.889 1.00 58.38 963 THR A C 1
ATOM 7713 O O . THR A 1 963 ? -15.285 49.150 -74.637 1.00 58.38 963 THR A O 1
ATOM 7716 N N . GLU A 1 964 ? -16.194 47.236 -73.917 1.00 57.94 964 GLU A N 1
ATOM 7717 C CA . GLU A 1 964 ? -16.239 47.650 -72.509 1.00 57.94 964 GLU A CA 1
ATOM 7718 C C . GLU A 1 964 ? -14.853 47.623 -71.840 1.00 57.94 964 GLU A C 1
ATOM 7720 O O . GLU A 1 964 ? -14.556 48.467 -70.991 1.00 57.94 964 GLU A O 1
ATOM 7725 N N . LEU A 1 965 ? -13.959 46.719 -72.266 1.00 53.53 965 LEU A N 1
ATOM 7726 C CA . LEU A 1 965 ? -12.555 46.717 -71.838 1.00 53.53 965 LEU A CA 1
ATOM 7727 C C . LEU A 1 965 ? -11.834 48.012 -72.239 1.00 53.53 965 LEU A C 1
ATOM 7729 O O . LEU A 1 965 ? -11.178 48.619 -71.391 1.00 53.53 965 LEU A O 1
ATOM 7733 N N . GLN A 1 966 ? -12.020 48.487 -73.478 1.00 55.09 966 GLN A N 1
ATOM 7734 C CA . GLN A 1 966 ? -11.468 49.776 -73.917 1.00 55.09 966 GLN A CA 1
ATOM 7735 C C . GLN A 1 966 ? -12.007 50.953 -73.085 1.00 55.09 966 GLN A C 1
ATOM 7737 O O . GLN A 1 966 ? -11.245 51.857 -72.735 1.00 55.09 966 GLN A O 1
ATOM 7742 N N . ARG A 1 967 ? -13.291 50.920 -72.694 1.00 54.25 967 ARG A N 1
ATOM 7743 C CA . ARG A 1 967 ? -13.896 51.945 -71.825 1.00 54.25 967 ARG A CA 1
ATOM 7744 C C . ARG A 1 967 ? -13.316 51.928 -70.402 1.00 54.25 967 ARG A C 1
ATOM 7746 O O . ARG A 1 967 ? -13.109 52.991 -69.813 1.00 54.25 967 ARG A O 1
ATOM 7753 N N . ARG A 1 968 ? -12.998 50.746 -69.858 1.00 54.00 968 ARG A N 1
ATOM 7754 C CA . ARG A 1 968 ? -12.365 50.605 -68.531 1.00 54.00 968 ARG A CA 1
ATOM 7755 C C . ARG A 1 968 ? -10.897 51.032 -68.510 1.00 54.00 968 ARG A C 1
ATOM 7757 O O . ARG A 1 968 ? -10.482 51.645 -67.532 1.00 54.00 968 ARG A O 1
ATOM 7764 N N . THR A 1 969 ? -10.130 50.814 -69.583 1.00 49.16 969 THR A N 1
ATOM 7765 C CA . THR A 1 969 ? -8.717 51.252 -69.652 1.00 49.16 969 THR A CA 1
ATOM 7766 C C . THR A 1 969 ? -8.508 52.772 -69.605 1.00 49.16 969 THR A C 1
ATOM 7768 O O . THR A 1 969 ? -7.379 53.219 -69.431 1.00 49.16 969 THR A O 1
ATOM 7771 N N . THR A 1 970 ? -9.573 53.574 -69.719 1.00 51.19 970 THR A N 1
ATOM 7772 C CA . THR A 1 970 ? -9.523 55.043 -69.595 1.00 51.19 970 THR A CA 1
ATOM 7773 C C . THR A 1 970 ? -10.007 55.598 -68.248 1.00 51.19 970 THR A C 1
ATOM 7775 O O . THR A 1 970 ? -9.925 56.808 -68.039 1.00 51.19 970 THR A O 1
ATOM 7778 N N . GLN A 1 971 ? -10.480 54.766 -67.308 1.00 49.34 971 GLN A N 1
ATOM 7779 C CA . GLN A 1 971 ? -10.791 55.230 -65.948 1.00 49.34 971 GLN A CA 1
ATOM 7780 C C . GLN A 1 971 ? -9.523 55.298 -65.092 1.00 49.34 971 GLN A C 1
ATOM 7782 O O . GLN A 1 971 ? -9.172 54.369 -64.369 1.00 49.34 971 GLN A O 1
ATOM 7787 N N . ASN A 1 972 ? -8.851 56.445 -65.168 1.00 48.62 972 ASN A N 1
ATOM 7788 C CA . ASN A 1 972 ? -7.736 56.789 -64.296 1.00 48.62 972 ASN A CA 1
ATOM 7789 C C . ASN A 1 972 ? -8.271 57.075 -62.878 1.00 48.62 972 ASN A C 1
ATOM 7791 O O . ASN A 1 972 ? -8.690 58.194 -62.581 1.00 48.62 972 ASN A O 1
ATOM 7795 N N . VAL A 1 973 ? -8.337 56.045 -62.028 1.00 56.69 973 VAL A N 1
ATOM 7796 C CA . VAL A 1 973 ? -8.767 56.184 -60.627 1.00 56.69 973 VAL A CA 1
ATOM 7797 C C . VAL A 1 973 ? -7.711 56.997 -59.882 1.00 56.69 973 VAL A C 1
ATOM 7799 O O . VAL A 1 973 ? -6.567 56.565 -59.758 1.00 56.69 973 VAL A O 1
ATOM 7802 N N . SER A 1 974 ? -8.089 58.182 -59.401 1.00 48.91 974 SER A N 1
ATOM 7803 C CA . SER A 1 974 ? -7.199 59.053 -58.633 1.00 48.91 974 SER A CA 1
ATOM 7804 C C . SER A 1 974 ? -6.678 58.334 -57.381 1.00 48.91 974 SER A C 1
ATOM 7806 O O . SER A 1 974 ? -7.480 57.694 -56.692 1.00 48.91 974 SER A O 1
ATOM 7808 N N . PRO A 1 975 ? -5.378 58.455 -57.043 1.00 64.00 975 PRO A N 1
ATOM 7809 C CA . PRO A 1 975 ? -4.860 57.997 -55.760 1.00 64.00 975 PRO A CA 1
ATOM 7810 C C . PRO A 1 975 ? -5.703 58.549 -54.608 1.00 64.00 975 PRO A C 1
ATOM 7812 O O . PRO A 1 975 ? -6.093 59.717 -54.622 1.00 64.00 975 PRO A O 1
ATOM 7815 N N . ARG A 1 976 ? -6.006 57.695 -53.628 1.00 68.62 976 ARG A N 1
ATOM 7816 C CA . ARG A 1 976 ? -6.782 58.095 -52.454 1.00 68.62 976 ARG A CA 1
ATOM 7817 C C . ARG A 1 976 ? -5.953 59.016 -51.574 1.00 68.62 976 ARG A C 1
ATOM 7819 O O . ARG A 1 976 ? -4.859 58.639 -51.159 1.00 68.62 976 ARG A O 1
ATOM 7826 N N . LEU A 1 977 ? -6.480 60.211 -51.327 1.00 73.56 977 LEU A N 1
ATOM 7827 C CA . LEU A 1 977 ? -5.837 61.212 -50.485 1.00 73.56 977 LEU A CA 1
ATOM 7828 C C . LEU A 1 977 ? -5.939 60.775 -49.022 1.00 73.56 977 LEU A C 1
ATOM 7830 O O . LEU A 1 977 ? -6.967 60.241 -48.599 1.00 73.56 977 LEU A O 1
ATOM 7834 N N . TYR A 1 978 ? -4.883 60.998 -48.251 1.00 77.62 978 TYR A N 1
ATOM 7835 C CA . TYR A 1 978 ? -4.842 60.675 -46.831 1.00 77.62 978 TYR A CA 1
ATOM 7836 C C . TYR A 1 978 ? -4.088 61.772 -46.085 1.00 77.62 978 TYR A C 1
ATOM 7838 O O . TYR A 1 978 ? -3.047 62.241 -46.547 1.00 77.62 978 TYR A O 1
ATOM 7846 N N . CYS A 1 979 ? -4.629 62.186 -44.941 1.00 82.56 979 CYS A N 1
ATOM 7847 C CA . CYS A 1 979 ? -4.045 63.239 -44.126 1.00 82.56 979 CYS A CA 1
ATOM 7848 C C . CYS A 1 979 ? -3.420 62.668 -42.847 1.00 82.56 979 CYS A C 1
ATOM 7850 O O . CYS A 1 979 ? -4.132 62.412 -41.874 1.00 82.56 979 CYS A O 1
ATOM 7852 N N . ASP A 1 980 ? -2.088 62.558 -42.807 1.00 76.38 980 ASP A N 1
ATOM 7853 C CA . ASP A 1 980 ? -1.324 62.090 -41.635 1.00 76.38 980 ASP A CA 1
ATOM 7854 C C . ASP A 1 980 ? -1.545 62.959 -40.376 1.00 76.38 980 ASP A C 1
ATOM 7856 O O . ASP A 1 980 ? -1.285 62.523 -39.258 1.00 76.38 980 ASP A O 1
ATOM 7860 N N . ILE A 1 981 ? -2.026 64.199 -40.535 1.00 75.44 981 ILE A N 1
ATOM 7861 C CA . ILE A 1 981 ? -2.232 65.158 -39.434 1.00 75.44 981 ILE A CA 1
ATOM 7862 C C . ILE A 1 981 ? -3.573 64.938 -38.707 1.00 75.44 981 ILE A C 1
ATOM 7864 O O . ILE A 1 981 ? -3.706 65.331 -37.547 1.00 75.44 981 ILE A O 1
ATOM 7868 N N . CYS A 1 982 ? -4.577 64.340 -39.360 1.00 80.75 982 CYS A N 1
ATOM 7869 C CA . CYS A 1 982 ? -5.897 64.112 -38.748 1.00 80.75 982 CYS A CA 1
ATOM 7870 C C . CYS A 1 982 ? -6.552 62.755 -39.070 1.00 80.75 982 CYS A C 1
ATOM 7872 O O . CYS A 1 982 ? -7.723 62.560 -38.751 1.00 80.75 982 CYS A O 1
ATOM 7874 N N . GLU A 1 983 ? -5.795 61.821 -39.653 1.00 76.44 983 GLU A N 1
ATOM 7875 C CA . GLU A 1 983 ? -6.139 60.403 -39.857 1.00 76.44 983 GLU A CA 1
ATOM 7876 C C . GLU A 1 983 ? -7.409 60.147 -40.703 1.00 76.44 983 GLU A C 1
ATOM 7878 O O . GLU A 1 983 ? -8.007 59.071 -40.646 1.00 76.44 983 GLU A O 1
ATOM 7883 N N . VAL A 1 984 ? -7.821 61.114 -41.536 1.00 75.44 984 VAL A N 1
ATOM 7884 C CA . VAL A 1 984 ? -8.955 60.958 -42.468 1.00 75.44 984 VAL A CA 1
ATOM 7885 C C . VAL A 1 984 ? -8.501 60.626 -43.890 1.00 75.44 984 VAL A C 1
ATOM 7887 O O . VAL A 1 984 ? -7.540 61.193 -44.411 1.00 75.44 984 VAL A O 1
ATOM 7890 N N . PHE A 1 985 ? -9.247 59.729 -44.534 1.00 73.31 985 PHE A N 1
ATOM 7891 C CA . PHE A 1 985 ? -9.100 59.364 -45.944 1.00 73.31 985 PHE A CA 1
ATOM 7892 C C . PHE A 1 985 ? -10.076 60.144 -46.836 1.00 73.31 985 PHE A C 1
ATOM 7894 O O . PHE A 1 985 ? -11.136 60.581 -46.387 1.00 73.31 985 PHE A O 1
ATOM 7901 N N . ASP A 1 986 ? -9.720 60.268 -48.115 1.00 73.44 986 ASP A N 1
ATOM 7902 C CA . ASP A 1 986 ? -10.554 60.719 -49.239 1.00 73.44 986 ASP A CA 1
ATOM 7903 C C . ASP A 1 986 ? -11.144 62.146 -49.125 1.00 73.44 986 ASP A C 1
ATOM 7905 O O . ASP A 1 986 ? -12.029 62.518 -49.895 1.00 73.44 986 ASP A O 1
ATOM 7909 N N . LEU A 1 987 ? -10.631 62.972 -48.201 1.00 77.06 987 LEU A N 1
ATOM 7910 C CA . LEU A 1 987 ? -11.099 64.346 -47.944 1.00 77.06 987 LEU A CA 1
ATOM 7911 C C . LEU A 1 987 ? -10.114 65.442 -48.379 1.00 77.06 987 LEU A C 1
ATOM 7913 O O . LEU A 1 987 ? -10.535 66.433 -48.969 1.00 77.06 987 LEU A O 1
ATOM 7917 N N . HIS A 1 988 ? -8.830 65.294 -48.053 1.00 78.75 988 HIS A N 1
ATOM 7918 C CA . HIS A 1 988 ? -7.740 66.201 -48.428 1.00 78.75 988 HIS A CA 1
ATOM 7919 C C . HIS A 1 988 ? -6.396 65.476 -48.274 1.00 78.75 988 HIS A C 1
ATOM 7921 O O . HIS A 1 988 ? -6.320 64.464 -47.574 1.00 78.75 988 HIS A O 1
ATOM 7927 N N . ASP A 1 989 ? -5.351 65.978 -48.932 1.00 77.94 989 ASP A N 1
ATOM 7928 C CA . ASP A 1 989 ? -3.977 65.504 -48.726 1.00 77.94 989 ASP A CA 1
ATOM 7929 C C . ASP A 1 989 ? -3.344 66.208 -47.512 1.00 77.94 989 ASP A C 1
ATOM 7931 O O . ASP A 1 989 ? -3.794 67.274 -47.083 1.00 77.94 989 ASP A O 1
ATOM 7935 N N . THR A 1 990 ? -2.275 65.635 -46.967 1.00 76.56 990 THR A N 1
ATOM 7936 C CA . THR A 1 990 ? -1.585 66.093 -45.751 1.00 76.56 990 THR A CA 1
ATOM 7937 C C . THR A 1 990 ? -1.109 67.553 -45.826 1.00 76.56 990 THR A C 1
ATOM 7939 O O . THR A 1 990 ? -0.970 68.190 -44.786 1.00 76.56 990 THR A O 1
ATOM 7942 N N . THR A 1 991 ? -0.894 68.109 -47.025 1.00 77.19 991 THR A N 1
ATOM 7943 C CA . THR A 1 991 ? -0.475 69.510 -47.244 1.00 77.19 991 THR A CA 1
ATOM 7944 C C . THR A 1 991 ? -1.606 70.540 -47.229 1.00 77.19 991 THR A C 1
ATOM 7946 O O . THR A 1 991 ? -1.328 71.723 -47.055 1.00 77.19 991 THR A O 1
ATOM 7949 N N . ASP A 1 992 ? -2.858 70.116 -47.419 1.00 70.81 992 ASP A N 1
ATOM 7950 C CA . ASP A 1 992 ? -4.041 70.993 -47.456 1.00 70.81 992 ASP A CA 1
ATOM 7951 C C . ASP A 1 992 ? -4.858 70.898 -46.152 1.00 70.81 992 ASP A C 1
ATOM 7953 O O . ASP A 1 992 ? -6.047 71.223 -46.101 1.00 70.81 992 ASP A O 1
ATOM 7957 N N . CYS A 1 993 ? -4.232 70.412 -45.076 1.00 75.94 993 CYS A N 1
ATOM 7958 C CA . CYS A 1 993 ? -4.897 70.138 -43.811 1.00 75.94 993 CYS A CA 1
ATOM 7959 C C . CYS A 1 993 ? -5.340 71.433 -43.102 1.00 75.94 993 CYS A C 1
ATOM 7961 O O . CYS A 1 993 ? -4.486 72.237 -42.720 1.00 75.94 993 CYS A O 1
ATOM 7963 N N . PRO A 1 994 ? -6.646 71.642 -42.819 1.00 69.44 994 PRO A N 1
ATOM 7964 C CA . PRO A 1 994 ? -7.124 72.873 -42.177 1.00 69.44 994 PRO A CA 1
ATOM 7965 C C . PRO A 1 994 ? -6.492 73.149 -40.803 1.00 69.44 994 PRO A C 1
ATOM 7967 O O . PRO A 1 994 ? -6.338 74.301 -40.406 1.00 69.44 994 PRO A O 1
ATOM 7970 N N . THR A 1 995 ? -6.082 72.099 -40.088 1.00 67.56 995 THR A N 1
ATOM 7971 C CA . THR A 1 995 ? -5.377 72.185 -38.796 1.00 67.56 995 THR A CA 1
ATOM 7972 C C . THR A 1 995 ? -3.908 72.610 -38.908 1.00 67.56 995 THR A C 1
ATOM 7974 O O . THR A 1 995 ? -3.295 72.917 -37.892 1.00 67.56 995 THR A O 1
ATOM 7977 N N . GLN A 1 996 ? -3.333 72.649 -40.113 1.00 61.38 996 GLN A N 1
ATOM 7978 C CA . GLN A 1 996 ? -1.927 72.998 -40.359 1.00 61.38 996 GLN A CA 1
ATOM 7979 C C . GLN A 1 996 ? -1.691 74.517 -40.483 1.00 61.38 996 GLN A C 1
ATOM 7981 O O . GLN A 1 996 ? -0.545 74.959 -40.482 1.00 61.38 996 GLN A O 1
ATOM 7986 N N . ALA A 1 997 ? -2.763 75.315 -40.573 1.00 56.47 997 ALA A N 1
ATOM 7987 C CA . ALA A 1 997 ? -2.716 76.761 -40.818 1.00 56.47 997 ALA A CA 1
ATOM 7988 C C . ALA A 1 997 ? -3.471 77.608 -39.767 1.00 56.47 997 ALA A C 1
ATOM 7990 O O . ALA A 1 997 ? -3.818 78.757 -40.037 1.00 56.47 997 ALA A O 1
ATOM 7991 N N . MET A 1 998 ? -3.740 77.059 -38.575 1.00 47.56 998 MET A N 1
ATOM 7992 C CA . MET A 1 998 ? -4.397 77.782 -37.476 1.00 47.56 998 MET A CA 1
ATOM 7993 C C . MET A 1 998 ? -3.464 77.983 -36.278 1.00 47.56 998 MET A C 1
ATOM 7995 O O . MET A 1 998 ? -3.398 77.148 -35.376 1.00 47.56 998 MET A O 1
ATOM 7999 N N . ASP A 1 999 ? -2.794 79.135 -36.247 1.00 42.44 999 ASP A N 1
ATOM 8000 C CA . ASP A 1 999 ? -2.227 79.679 -35.012 1.00 42.44 999 ASP A CA 1
ATOM 8001 C C . ASP A 1 999 ? -3.353 80.112 -34.051 1.00 42.44 999 ASP A C 1
ATOM 8003 O O . ASP A 1 999 ? -4.266 80.840 -34.433 1.00 42.44 999 ASP A O 1
ATOM 8007 N N . VAL A 1 1000 ? -3.241 79.658 -32.800 1.00 47.84 1000 VAL A N 1
ATOM 8008 C CA . VAL A 1 1000 ? -3.715 80.282 -31.546 1.00 47.84 1000 VAL A CA 1
ATOM 8009 C C . VAL A 1 1000 ? -5.044 81.074 -31.574 1.00 47.84 1000 VAL A C 1
ATOM 8011 O O . VAL A 1 1000 ? -5.028 82.286 -31.752 1.00 47.84 1000 VAL A O 1
ATOM 8014 N N . GLU A 1 1001 ? -6.164 80.431 -31.199 1.00 38.47 1001 GLU A N 1
ATOM 8015 C CA . GLU A 1 1001 ? -7.027 80.880 -30.075 1.00 38.47 1001 GLU A CA 1
ATOM 8016 C C . GLU A 1 1001 ? -8.109 79.840 -29.683 1.00 38.47 1001 GLU A C 1
ATOM 8018 O O . GLU A 1 1001 ? -8.310 78.830 -30.360 1.00 38.47 1001 GLU A O 1
ATOM 8023 N N . GLU A 1 1002 ? -8.753 80.025 -28.522 1.00 47.00 1002 GLU A N 1
ATOM 8024 C CA . GLU A 1 1002 ? -9.592 79.009 -27.860 1.00 47.00 1002 GLU A CA 1
ATOM 8025 C C . GLU A 1 1002 ? -11.049 78.948 -28.367 1.00 47.00 1002 GLU A C 1
ATOM 8027 O O . GLU A 1 1002 ? -11.795 79.922 -28.262 1.00 47.00 1002 GLU A O 1
ATOM 8032 N N . ALA A 1 1003 ? -11.526 77.760 -28.770 1.00 33.81 1003 ALA A N 1
ATOM 8033 C CA . ALA A 1 1003 ? -12.964 77.475 -28.857 1.00 33.81 1003 ALA A CA 1
ATOM 8034 C C . ALA A 1 1003 ? -13.317 75.995 -28.595 1.00 33.81 1003 ALA A C 1
ATOM 8036 O O . ALA A 1 1003 ? -12.800 75.071 -29.220 1.00 33.81 1003 ALA A O 1
ATOM 8037 N N . PHE A 1 1004 ? -14.260 75.793 -27.675 1.00 42.72 1004 PHE A N 1
ATOM 8038 C CA . PHE A 1 1004 ? -14.838 74.522 -27.231 1.00 42.72 1004 PHE A CA 1
ATOM 8039 C C . PHE A 1 1004 ? -15.185 73.520 -28.353 1.00 42.72 1004 PHE A C 1
ATOM 8041 O O . PHE A 1 1004 ? -15.971 73.829 -29.249 1.00 42.72 1004 PHE A O 1
ATOM 8048 N N . ARG A 1 1005 ? -14.776 72.252 -28.183 1.00 36.16 1005 ARG A N 1
ATOM 8049 C CA . ARG A 1 1005 ? -15.543 71.080 -28.655 1.00 36.16 1005 ARG A CA 1
ATOM 8050 C C . ARG A 1 1005 ? -15.610 69.998 -27.577 1.00 36.16 1005 ARG A C 1
ATOM 8052 O O . ARG A 1 1005 ? -14.683 69.810 -26.790 1.00 36.16 1005 ARG A O 1
ATOM 8059 N N . GLU A 1 1006 ? -16.750 69.322 -27.513 1.00 38.78 1006 GLU A N 1
ATOM 8060 C CA . GLU A 1 1006 ? -17.146 68.496 -26.373 1.00 38.78 1006 GLU A CA 1
ATOM 8061 C C . GLU A 1 1006 ? -16.492 67.109 -26.398 1.00 38.78 1006 GLU A C 1
ATOM 8063 O O . GLU A 1 1006 ? -16.640 66.340 -27.349 1.00 38.78 1006 GLU A O 1
ATOM 8068 N N . LYS A 1 1007 ? -15.810 66.736 -25.309 1.00 38.06 1007 LYS A N 1
ATOM 8069 C CA . LYS A 1 1007 ? -15.368 65.350 -25.107 1.00 38.06 1007 LYS A CA 1
ATOM 8070 C C . LYS A 1 1007 ? -16.541 64.511 -24.607 1.00 38.06 1007 LYS A C 1
ATOM 8072 O O . LYS A 1 1007 ? -16.887 64.575 -23.426 1.00 38.06 1007 LYS A O 1
ATOM 8077 N N . ASN A 1 1008 ? -17.105 63.690 -25.494 1.00 37.25 1008 ASN A N 1
ATOM 8078 C CA . ASN A 1 1008 ? -18.063 62.642 -25.137 1.00 37.25 1008 ASN A CA 1
ATOM 8079 C C . ASN A 1 1008 ? -17.491 61.760 -24.014 1.00 37.25 1008 ASN A C 1
ATOM 8081 O O . ASN A 1 1008 ? -16.558 60.980 -24.223 1.00 37.25 1008 ASN A O 1
ATOM 8085 N N . LYS A 1 1009 ? -18.038 61.897 -22.802 1.00 41.56 1009 LYS A N 1
ATOM 8086 C CA . LYS A 1 1009 ? -17.610 61.117 -21.637 1.00 41.56 1009 LYS A CA 1
ATOM 8087 C C . LYS A 1 1009 ? -18.031 59.659 -21.822 1.00 41.56 1009 LYS A C 1
ATOM 8089 O O . LYS A 1 1009 ? -19.201 59.335 -21.640 1.00 41.56 1009 LYS A O 1
ATOM 8094 N N . LYS A 1 1010 ? -17.074 58.757 -22.070 1.00 40.69 1010 LYS A N 1
ATOM 8095 C CA . LYS A 1 1010 ? -17.269 57.343 -21.715 1.00 40.69 1010 LYS A CA 1
ATOM 8096 C C . LYS A 1 1010 ? -17.443 57.279 -20.196 1.00 40.69 1010 LYS A C 1
ATOM 8098 O O . LYS A 1 1010 ? -16.495 57.522 -19.450 1.00 40.69 1010 LYS A O 1
ATOM 8103 N N . VAL A 1 1011 ? -18.672 57.035 -19.749 1.00 47.91 1011 VAL A N 1
ATOM 8104 C CA . VAL A 1 1011 ? -19.009 56.918 -18.327 1.00 47.91 1011 VAL A CA 1
ATOM 8105 C C . VAL A 1 1011 ? -18.289 55.695 -17.762 1.00 47.91 1011 VAL A C 1
ATOM 8107 O O . VAL A 1 1011 ? -18.397 54.597 -18.304 1.00 47.91 1011 VAL A O 1
ATOM 8110 N N . LYS A 1 1012 ? -17.526 55.892 -16.684 1.00 50.09 1012 LYS A N 1
ATOM 8111 C CA . LYS A 1 1012 ? -16.894 54.793 -15.948 1.00 50.09 1012 LYS A CA 1
ATOM 8112 C C . LYS A 1 1012 ? -18.014 53.980 -15.273 1.00 50.09 1012 LYS A C 1
ATOM 8114 O O . LYS A 1 1012 ? -18.868 54.617 -14.655 1.00 50.09 1012 LYS A O 1
ATOM 8119 N N . PRO A 1 1013 ? -18.048 52.637 -15.372 1.00 52.25 1013 PRO A N 1
ATOM 8120 C CA . PRO A 1 1013 ? -19.055 51.841 -14.677 1.00 52.25 1013 PRO A CA 1
ATOM 8121 C C . PRO A 1 1013 ? -19.082 52.174 -13.183 1.00 52.25 1013 PRO A C 1
ATOM 8123 O O . PRO A 1 1013 ? -18.028 52.327 -12.560 1.00 52.25 1013 PRO A O 1
ATOM 8126 N N . GLN A 1 1014 ? -20.282 52.315 -12.623 1.00 58.16 1014 GLN A N 1
ATOM 8127 C CA . GLN A 1 1014 ? -20.459 52.538 -11.193 1.00 58.16 1014 GLN A CA 1
ATOM 8128 C C . GLN A 1 1014 ? -19.997 51.285 -10.436 1.00 58.16 1014 GLN A C 1
ATOM 8130 O O . GLN A 1 1014 ? -20.286 50.165 -10.861 1.00 58.16 1014 GLN A O 1
ATOM 8135 N N . ALA A 1 1015 ? -19.247 51.466 -9.347 1.00 64.44 1015 ALA A N 1
ATOM 8136 C CA . ALA A 1 1015 ? -18.793 50.344 -8.532 1.00 64.44 1015 ALA A CA 1
ATOM 8137 C C . ALA A 1 1015 ? -20.003 49.579 -7.971 1.00 64.44 1015 ALA A C 1
ATOM 8139 O O . ALA A 1 1015 ? -20.976 50.203 -7.540 1.00 64.44 1015 ALA A O 1
ATOM 8140 N N . ARG A 1 1016 ? -19.944 48.239 -7.964 1.00 71.50 1016 ARG A N 1
ATOM 8141 C CA . ARG A 1 1016 ? -20.922 47.443 -7.212 1.00 71.50 1016 ARG A CA 1
ATOM 8142 C C . ARG A 1 1016 ? -20.762 47.772 -5.723 1.00 71.50 1016 ARG A C 1
ATOM 8144 O O . ARG A 1 1016 ? -19.624 47.747 -5.254 1.00 71.50 1016 ARG A O 1
ATOM 8151 N N . PRO A 1 1017 ? -21.851 48.054 -4.990 1.00 75.69 1017 PRO A N 1
ATOM 8152 C CA . PRO A 1 1017 ? -21.779 48.155 -3.543 1.00 75.69 1017 PRO A CA 1
ATOM 8153 C C . PRO A 1 1017 ? -21.463 46.773 -2.947 1.00 75.69 1017 PRO A C 1
ATOM 8155 O O . PRO A 1 1017 ? -21.831 45.738 -3.516 1.00 75.69 1017 PRO A O 1
ATOM 8158 N N . TYR A 1 1018 ? -20.736 46.789 -1.837 1.00 77.69 1018 TYR A N 1
ATOM 8159 C CA . TYR A 1 1018 ? -20.249 45.627 -1.101 1.00 77.69 1018 TYR A CA 1
ATOM 8160 C C . TYR A 1 1018 ? -20.645 45.801 0.362 1.00 77.69 1018 TYR A C 1
ATOM 8162 O O . TYR A 1 1018 ? -20.520 46.907 0.894 1.00 77.69 1018 TYR A O 1
ATOM 8170 N N . CYS A 1 1019 ? -21.119 44.732 0.995 1.00 84.12 1019 CYS A N 1
ATOM 8171 C CA . CYS A 1 1019 ? -21.569 44.772 2.379 1.00 84.12 1019 CYS A CA 1
ATOM 8172 C C . CYS A 1 1019 ? -20.525 44.147 3.311 1.00 84.12 1019 CYS A C 1
ATOM 8174 O O . CYS A 1 1019 ? -20.300 42.938 3.277 1.00 84.12 1019 CYS A O 1
ATOM 8176 N N . GLU A 1 1020 ? -19.926 44.948 4.195 1.00 78.25 1020 GLU A N 1
ATOM 8177 C CA . GLU A 1 1020 ? -18.896 44.479 5.142 1.00 78.25 1020 GLU A CA 1
ATOM 8178 C C . GLU A 1 1020 ? -19.458 43.565 6.254 1.00 78.25 1020 GLU A C 1
ATOM 8180 O O . GLU A 1 1020 ? -18.697 43.020 7.045 1.00 78.25 1020 GLU A O 1
ATOM 8185 N N . GLN A 1 1021 ? -20.782 43.376 6.322 1.00 71.81 1021 GLN A N 1
ATOM 8186 C CA . GLN A 1 1021 ? -21.453 42.503 7.298 1.00 71.81 1021 GLN A CA 1
ATOM 8187 C C . GLN A 1 1021 ? -21.772 41.096 6.765 1.00 71.81 1021 GLN A C 1
ATOM 8189 O O . GLN A 1 1021 ? -22.083 40.212 7.562 1.00 71.81 1021 GLN A O 1
ATOM 8194 N N . CYS A 1 1022 ? -21.729 40.877 5.445 1.00 82.56 1022 CYS A N 1
ATOM 8195 C CA . CYS A 1 1022 ? -22.014 39.570 4.833 1.00 82.56 1022 CYS A CA 1
ATOM 8196 C C . CYS A 1 1022 ? -21.111 39.210 3.640 1.00 82.56 1022 CYS A C 1
ATOM 8198 O O . CYS A 1 1022 ? -21.321 38.174 3.019 1.00 82.56 1022 CYS A O 1
ATOM 8200 N N . GLU A 1 1023 ? -20.142 40.066 3.302 1.00 82.94 1023 GLU A N 1
ATOM 8201 C CA . GLU A 1 1023 ? -19.107 39.858 2.275 1.00 82.94 1023 GLU A CA 1
ATOM 8202 C C . GLU A 1 1023 ? -19.626 39.663 0.829 1.00 82.94 1023 GLU A C 1
ATOM 8204 O O . GLU A 1 1023 ? -18.886 39.266 -0.072 1.00 82.94 1023 GLU A O 1
ATOM 8209 N N . GLU A 1 1024 ? -20.889 40.020 0.560 1.00 77.88 1024 GLU A N 1
ATOM 8210 C CA . GLU A 1 1024 ? -21.497 39.933 -0.774 1.00 77.88 1024 GLU A CA 1
ATOM 8211 C C . GLU A 1 1024 ? -21.558 41.278 -1.527 1.00 77.88 1024 GLU A C 1
ATOM 8213 O O . GLU A 1 1024 ? -21.744 42.358 -0.958 1.00 77.88 1024 GLU A O 1
ATOM 8218 N N . PHE A 1 1025 ? -21.470 41.199 -2.862 1.00 80.31 1025 PHE A N 1
ATOM 8219 C CA . PHE A 1 1025 ? -21.613 42.336 -3.779 1.00 80.31 1025 PHE A CA 1
ATOM 8220 C C . PHE A 1 1025 ? -23.049 42.476 -4.301 1.00 80.31 1025 PHE A C 1
ATOM 8222 O O . PHE A 1 1025 ? -23.459 41.745 -5.208 1.00 80.31 1025 PHE A O 1
ATOM 8229 N N . GLY A 1 1026 ? -23.778 43.489 -3.833 1.00 72.50 1026 GLY A N 1
ATOM 8230 C CA . GLY A 1 1026 ? -25.130 43.786 -4.324 1.00 72.50 1026 GLY A CA 1
ATOM 8231 C C . GLY A 1 1026 ? -25.884 44.859 -3.540 1.00 72.50 1026 GLY A C 1
ATOM 8232 O O . GLY A 1 1026 ? -26.752 45.521 -4.106 1.00 72.50 1026 GLY A O 1
ATOM 8233 N N . HIS A 1 1027 ? -25.516 45.080 -2.279 1.00 77.94 1027 HIS A N 1
ATOM 8234 C CA . HIS A 1 1027 ? -26.052 46.131 -1.413 1.00 77.94 1027 HIS A CA 1
ATOM 8235 C C . HIS A 1 1027 ? -24.923 46.795 -0.609 1.00 77.94 1027 HIS A C 1
ATOM 8237 O O . HIS A 1 1027 ? -23.781 46.343 -0.650 1.00 77.94 1027 HIS A O 1
ATOM 8243 N N . ASP A 1 1028 ? -25.238 47.904 0.061 1.00 74.81 1028 ASP A N 1
ATOM 8244 C CA . ASP A 1 1028 ? -24.324 48.649 0.935 1.00 74.81 1028 ASP A CA 1
ATOM 8245 C C . ASP A 1 1028 ? -24.730 48.424 2.401 1.00 74.81 1028 ASP A C 1
ATOM 8247 O O . ASP A 1 1028 ? -25.911 48.240 2.706 1.00 74.81 1028 ASP A O 1
ATOM 8251 N N . THR A 1 1029 ? -23.756 48.492 3.303 1.00 73.56 1029 THR A N 1
ATOM 8252 C CA . THR A 1 1029 ? -23.793 48.152 4.740 1.00 73.56 1029 THR A CA 1
ATOM 8253 C C . THR A 1 1029 ? -24.688 49.084 5.591 1.00 73.56 1029 THR A C 1
ATOM 8255 O O . THR A 1 1029 ? -24.634 49.075 6.817 1.00 73.56 1029 THR A O 1
ATOM 8258 N N . ASN A 1 1030 ? -25.498 49.933 4.949 1.00 62.38 1030 ASN A N 1
ATOM 8259 C CA . ASN A 1 1030 ? -26.308 50.994 5.561 1.00 62.38 1030 ASN A CA 1
ATOM 8260 C C . ASN A 1 1030 ? -27.812 50.895 5.220 1.00 62.38 1030 ASN A C 1
ATOM 8262 O O . ASN A 1 1030 ? -28.550 51.862 5.415 1.00 62.38 1030 ASN A O 1
ATOM 8266 N N . ILE A 1 1031 ? -28.273 49.756 4.692 1.00 51.94 1031 ILE A N 1
ATOM 8267 C CA . ILE A 1 1031 ? -29.692 49.496 4.403 1.00 51.94 1031 ILE A CA 1
ATOM 8268 C C . ILE A 1 1031 ? -30.230 48.485 5.426 1.00 51.94 1031 ILE A C 1
ATOM 8270 O O . ILE A 1 1031 ? -29.712 47.376 5.520 1.00 51.94 1031 ILE A O 1
ATOM 8274 N N . ILE A 1 1032 ? -31.256 48.900 6.177 1.00 40.59 1032 ILE A N 1
ATOM 8275 C CA . ILE A 1 1032 ? -32.026 48.099 7.150 1.00 40.59 1032 ILE A CA 1
ATOM 8276 C C . ILE A 1 1032 ? -33.344 47.667 6.498 1.00 40.59 1032 ILE A C 1
ATOM 8278 O O . ILE A 1 1032 ? -33.963 48.545 5.853 1.00 40.59 1032 ILE A O 1
#

Solvent-accessible surface area (backbone atoms only — not comparable to full-atom values): 60243 Å² total; per-residue (Å²): 132,84,84,78,70,87,44,70,66,60,48,52,53,50,51,48,54,52,52,53,53,47,49,56,50,50,53,51,48,57,45,54,50,51,54,51,53,47,54,49,52,52,52,49,55,47,50,57,51,49,54,56,46,52,56,48,50,55,49,50,52,54,53,45,55,52,48,54,52,50,49,52,55,49,46,56,51,47,56,56,46,52,54,48,48,54,51,49,52,52,53,50,52,50,51,50,51,53,54,45,57,55,47,56,52,50,50,50,54,48,52,52,51,51,53,51,50,50,52,52,50,55,51,50,51,54,46,55,49,46,53,57,66,57,65,68,80,95,72,93,58,91,83,58,48,66,61,54,49,54,54,38,53,52,48,51,54,52,47,53,54,50,51,53,50,49,58,48,52,58,47,51,53,51,50,50,54,50,50,54,51,48,54,54,50,50,53,54,48,55,52,51,54,52,53,61,75,72,58,84,84,85,83,90,86,87,86,74,96,70,79,89,83,92,79,61,71,71,60,51,55,51,51,52,51,51,52,49,48,55,49,50,53,53,51,50,54,47,50,51,49,49,55,48,55,51,49,61,44,53,56,49,53,51,56,52,54,51,52,51,49,54,53,54,53,56,51,57,76,65,62,84,83,81,86,78,87,87,85,87,80,82,62,55,68,62,45,50,56,52,49,54,49,50,42,58,51,44,59,44,52,50,51,51,49,50,50,51,46,50,54,47,55,50,49,49,56,49,50,57,49,51,49,52,53,50,52,50,53,52,51,50,53,49,55,48,53,56,47,55,50,50,54,53,51,52,51,51,51,51,53,48,53,54,47,53,50,52,52,54,50,50,52,53,50,51,56,50,48,55,50,54,50,59,49,50,53,53,52,50,54,52,45,51,53,50,57,47,52,53,48,50,54,54,49,50,51,51,51,52,51,53,52,48,55,53,50,53,50,53,47,55,53,52,50,52,52,50,52,56,49,49,60,48,48,56,50,51,50,52,51,49,52,56,49,48,53,51,50,52,53,50,47,55,50,51,51,51,52,49,50,55,50,50,51,51,50,52,51,51,59,47,54,50,50,53,52,51,51,52,48,57,50,54,48,51,52,52,52,50,52,51,52,51,52,52,53,51,52,52,54,54,52,49,55,55,50,56,56,47,54,54,50,56,53,50,57,55,51,53,60,51,49,58,53,55,56,58,53,52,59,51,57,57,62,53,55,58,50,56,48,57,55,50,62,57,54,69,49,57,82,74,52,88,81,72,91,94,94,95,98,100,100,103,101,100,99,102,98,100,102,102,98,100,101,101,95,89,88,87,92,84,84,90,84,92,87,86,88,87,86,79,81,77,76,86,84,91,88,86,88,73,89,84,84,86,86,71,96,59,66,81,78,62,69,92,80,89,86,79,87,90,84,90,85,93,86,77,77,73,72,66,71,64,71,76,70,73,83,83,79,75,85,83,84,88,88,88,79,89,53,70,79,56,45,52,57,48,47,52,54,44,53,50,49,48,51,50,52,51,48,50,51,51,53,48,51,50,53,51,51,52,50,52,53,52,53,48,53,56,48,54,54,46,54,53,52,51,52,49,53,52,51,54,50,50,52,49,54,50,52,54,50,50,60,46,53,50,52,52,47,56,51,48,53,51,53,50,53,50,54,53,49,51,52,49,53,54,51,54,51,47,54,50,51,51,52,50,50,54,49,54,51,53,53,48,54,53,50,53,48,52,49,50,56,48,52,51,53,50,53,51,53,53,50,53,52,49,54,52,51,54,52,44,54,52,51,51,51,51,50,51,50,53,51,50,50,52,54,48,55,46,51,53,47,52,56,47,44,59,54,46,59,71,60,60,75,80,71,81,83,88,82,85,90,84,87,81,93,71,81,66,66,60,53,57,56,52,51,59,51,50,54,50,54,50,50,59,46,52,52,47,55,54,51,52,53,48,50,53,51,50,52,52,51,51,51,55,54,50,53,50,50,53,53,52,53,51,52,51,53,48,54,55,48,54,49,53,53,48,52,52,49,54,53,50,49,55,48,52,54,51,53,50,54,48,51,55,49,53,52,50,52,54,50,52,54,50,50,51,53,52,52,51,51,48,60,50,51,52,52,54,49,51,54,50,52,50,54,51,50,51,52,51,52,50,52,51,49,54,48,52,52,48,59,48,52,51,52,50,53,54,59,74,70,53,64,69,73,56,56,58,54,52,50,60,60,54,77,68,66,79,76,73,82,81,33,48,17,86,87,75,78,44,68,74,78,44,42,58,89,70,38,77,81,80,77,65,83,89,81,95,77,93,79,85,79,81,76,82,75,75,81,78,78,78,40,52,18,88,87,75,80,45,78,76,46,51,79,83,74,132

Sequence (1032 aa):
RPFIISSSRGQEDLFKALQDSLKEKETHLEQMIRERDLERNEMAALSNRCELAEAKVTQLESAKTLADQQLEALKIMVDKSEAKVKVADVTINDLIVQLKDKKDAFEDLTFRYDEETILNAEMAEKIAELEKKSVVKETGNEGTTKSLMVETEASKLQLEELKKQCSALEQERLSVCIGMKNILSTCKQDFTELIQLLSPTDIIENIDESKTITTDSDRDLSKQLETNMRKLDSLMDYNKKIKKAVQERLERNKEEIKDLSTQVENLKESGDEAASTLQKGEELTTYQATLDQLRNELDKVERDKAKLKETCDELEVSNNTLLKNFDHLNAEMTAKMENERKECNAEITKLNEELQKALSDAIRLQEQLKKVEIEKTKLTELRESLENSNRDLRTDLKSLESQKIELERKLREKESEREILSSSLAKKEAELISAKSKINELSGQIDRLRANLCEARSSDESLKKELESLREENKKEAEAHTVQVTQLQITKESLKKDLLTTRNSLENLENMHDSVKSTLGKTQSELEKLKEEFSSSQQELVAEQEKVANLQQQIVAHVNATEQLRKLQEEEATNHAKTQSKLQSENDSAQQRHEKVGERYEALTQSLKGRVSLDSDYKEKVRKLAIEMKRLCLSTVDCKGESLEEKISNLLKEKIRLTDTEKRLKVEIENLMVEKKKQASDLRMAAEKLSELEQERSTFGASLNNLEKDRDSKDAELNILKTEMINISD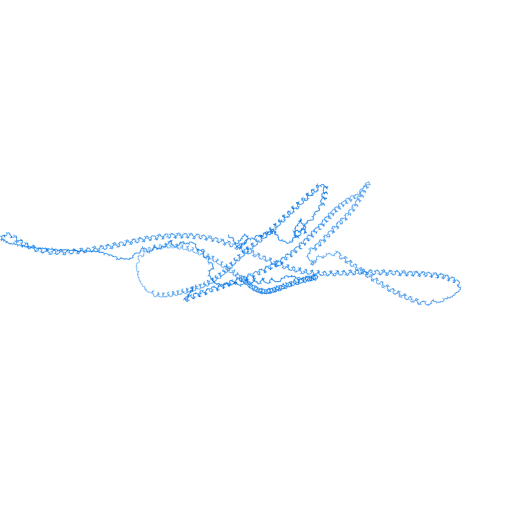ENKNKDGIINSLKAEVNELEKERDDKDVELNVLKTEMMNIADESKNKDSIINSLKAEISMSKKENESLCTQVSKLMADLSAVNENSANDDGIIQKVQDINTVDITRNQQYEKEIDELKEEKNQALRQINLLKLEVLELSKKQGENEGTVSEAKQRSALFVDFEQEWKNKEIAYMQEIQELKIAVGKTETDKIEEMKRDISFLNSVIAEQYKKENDLKEQIAILNSLPANEIMTELQRRTTQNVSPRLYCDICEVFDLHDTTDCPTQAMDVEEAFREKNKKVKPQARPYCEQCEEFGHDTNII